Protein AF-A0A9P6PEP5-F1 (afdb_monomer)

Nearest PDB structures (foldseek):
  3gk0-assembly1_A  TM=9.776E-01  e=1.547E-35  Burkholderia pseudomallei 1710b
  5dlc-assembly2_D  TM=9.937E-01  e=2.816E-29  Pseudomonas aeruginosa
  1ho1-assembly1_C  TM=9.938E-01  e=4.257E-29  Escherichia coli
  3f4n-assembly2_C  TM=9.950E-01  e=4.585E-28  Yersinia pestis
  6rg0-assembly2_B  TM=9.900E-01  e=1.620E-26  Escherichia coli K-12

Structure (mmCIF, N/CA/C/O backbone):
data_AF-A0A9P6PEP5-F1
#
_entry.id   AF-A0A9P6PEP5-F1
#
loop_
_atom_site.group_PDB
_atom_site.id
_atom_site.type_symbol
_atom_site.label_atom_id
_atom_site.label_alt_id
_atom_site.label_comp_id
_atom_site.label_asym_id
_atom_site.label_entity_id
_atom_site.label_seq_id
_atom_site.pdbx_PDB_ins_code
_atom_site.Cartn_x
_atom_site.Cartn_y
_atom_site.Cartn_z
_atom_site.occupancy
_atom_site.B_iso_or_equiv
_atom_site.auth_seq_id
_atom_site.auth_comp_id
_atom_site.auth_asym_id
_atom_site.auth_atom_id
_atom_site.pdbx_PDB_model_num
ATOM 1 N N . MET A 1 1 ? -32.471 -65.727 -3.548 1.00 41.12 1 MET A N 1
ATOM 2 C CA . MET A 1 1 ? -31.508 -65.068 -4.451 1.00 41.12 1 MET A CA 1
ATOM 3 C C . MET A 1 1 ? -32.272 -63.976 -5.180 1.00 41.12 1 MET A C 1
ATOM 5 O O . MET A 1 1 ? -32.988 -64.296 -6.112 1.00 41.12 1 MET A O 1
ATOM 9 N N . ASN A 1 2 ? -32.206 -62.735 -4.692 1.00 31.16 2 ASN A N 1
ATOM 10 C CA . ASN A 1 2 ? -32.753 -61.574 -5.396 1.00 31.16 2 ASN A CA 1
ATOM 11 C C . ASN A 1 2 ? -31.566 -60.767 -5.909 1.00 31.16 2 ASN A C 1
ATOM 13 O O . ASN A 1 2 ? -30.888 -60.088 -5.144 1.00 31.16 2 ASN A O 1
ATOM 17 N N . SER A 1 3 ? -31.299 -60.935 -7.199 1.00 35.66 3 SER A N 1
ATOM 18 C CA . SER A 1 3 ? -30.435 -60.095 -8.014 1.00 35.66 3 SER A CA 1
ATOM 19 C C . SER A 1 3 ? -30.981 -58.668 -8.021 1.00 35.66 3 SER A C 1
ATOM 21 O O . SER A 1 3 ? -32.024 -58.401 -8.621 1.00 35.66 3 SER A O 1
ATOM 23 N N . THR A 1 4 ? -30.295 -57.758 -7.335 1.00 32.00 4 THR A N 1
ATOM 24 C CA . THR A 1 4 ? -30.455 -56.316 -7.538 1.00 32.00 4 THR A CA 1
ATOM 25 C C . THR A 1 4 ? -30.124 -56.016 -9.005 1.00 32.00 4 THR A C 1
ATOM 27 O O . THR A 1 4 ? -29.136 -56.566 -9.496 1.00 32.00 4 THR A O 1
ATOM 30 N N . PRO A 1 5 ? -30.910 -55.203 -9.731 1.00 36.69 5 PRO A N 1
ATOM 31 C CA . PRO A 1 5 ? -30.611 -54.902 -11.125 1.00 36.69 5 PRO A CA 1
ATOM 32 C C . PRO A 1 5 ? -29.241 -54.225 -11.199 1.00 36.69 5 PRO A C 1
ATOM 34 O O . PRO A 1 5 ? -29.010 -53.240 -10.493 1.00 36.69 5 PRO A O 1
ATOM 37 N N . GLU A 1 6 ? -28.336 -54.751 -12.024 1.00 42.31 6 GLU A N 1
ATOM 38 C CA . GLU A 1 6 ? -27.127 -54.037 -12.423 1.00 42.31 6 GLU A CA 1
ATOM 39 C C . GLU A 1 6 ? -27.565 -52.717 -13.061 1.00 42.31 6 GLU A C 1
ATOM 41 O O . GLU A 1 6 ? -28.053 -52.683 -14.188 1.00 42.31 6 GLU A O 1
ATOM 46 N N . GLN A 1 7 ? -27.432 -51.611 -12.327 1.00 41.88 7 GLN A N 1
ATOM 47 C CA . GLN A 1 7 ? -27.425 -50.300 -12.954 1.00 41.88 7 GLN A CA 1
ATOM 48 C C . GLN A 1 7 ? -26.170 -50.252 -13.822 1.00 41.88 7 GLN A C 1
ATOM 50 O O . GLN A 1 7 ? -25.067 -50.001 -13.331 1.00 41.88 7 GLN A O 1
ATOM 55 N N . THR A 1 8 ? -26.340 -50.513 -15.116 1.00 53.19 8 THR A N 1
ATOM 56 C CA . THR A 1 8 ? -25.385 -50.187 -16.178 1.00 53.19 8 THR A CA 1
ATOM 57 C C . THR A 1 8 ? -25.307 -48.663 -16.296 1.00 53.19 8 THR A C 1
ATOM 59 O O . THR A 1 8 ? -25.794 -48.061 -17.247 1.00 53.19 8 THR A O 1
ATOM 62 N N . GLY A 1 9 ? -24.800 -48.022 -15.245 1.00 70.62 9 GLY A N 1
ATOM 63 C CA . GLY A 1 9 ? -24.625 -46.585 -15.163 1.00 70.62 9 GLY A CA 1
ATOM 64 C C . GLY A 1 9 ? -23.277 -46.209 -15.752 1.00 70.62 9 GLY A C 1
ATOM 65 O O . GLY A 1 9 ? -22.244 -46.717 -15.309 1.00 70.62 9 GLY A O 1
ATOM 66 N N . PHE A 1 10 ? -23.300 -45.311 -16.732 1.00 85.19 10 PHE A N 1
ATOM 67 C CA . PHE A 1 10 ? -22.107 -44.654 -17.248 1.00 85.19 10 PHE A CA 1
ATOM 68 C C . PHE A 1 10 ? -21.359 -43.964 -16.093 1.00 85.19 10 PHE A C 1
ATOM 70 O O . PHE A 1 10 ? -21.978 -43.399 -15.182 1.00 85.19 10 PHE A O 1
ATOM 77 N N . ARG A 1 11 ? -20.027 -44.063 -16.074 1.00 89.81 11 ARG A N 1
ATOM 78 C CA . ARG A 1 11 ? -19.189 -43.456 -15.025 1.00 89.81 11 ARG A CA 1
ATOM 79 C C . ARG A 1 11 ? -18.410 -42.279 -15.578 1.00 89.81 11 ARG A C 1
ATOM 81 O O . ARG A 1 11 ? -17.790 -42.398 -16.623 1.00 89.81 11 ARG A O 1
ATOM 88 N N . CYS A 1 12 ? -18.361 -41.167 -14.864 1.00 88.19 12 CYS A N 1
ATOM 89 C CA . CYS A 1 12 ? -17.614 -39.995 -15.305 1.00 88.19 12 CYS A CA 1
ATOM 90 C C . CYS A 1 12 ? -16.874 -39.380 -14.122 1.00 88.19 12 CYS A C 1
ATOM 92 O O . CYS A 1 12 ? -17.498 -39.062 -13.115 1.00 88.19 12 CYS A O 1
ATOM 94 N N . GLY A 1 13 ? -15.555 -39.202 -14.225 1.00 83.69 13 GLY A N 1
ATOM 95 C CA . GLY A 1 13 ? -14.772 -38.652 -13.116 1.00 83.69 13 GLY A CA 1
ATOM 96 C C . GLY A 1 13 ? -13.433 -38.042 -13.515 1.00 83.69 13 GLY A C 1
ATOM 97 O O . GLY A 1 13 ? -12.855 -38.353 -14.560 1.00 83.69 13 GLY A O 1
ATOM 98 N N . MET A 1 14 ? -12.946 -37.154 -12.651 1.00 85.19 14 MET A N 1
ATOM 99 C CA . MET A 1 14 ? -11.685 -36.437 -12.794 1.00 85.19 14 MET A CA 1
ATOM 100 C C . MET A 1 14 ? -10.543 -37.150 -12.072 1.00 85.19 14 MET A C 1
ATOM 102 O O . MET A 1 14 ? -10.662 -37.560 -10.918 1.00 85.19 14 MET A O 1
ATOM 106 N N . ILE A 1 15 ? -9.401 -37.248 -12.748 1.00 89.38 15 ILE A N 1
ATOM 107 C CA . ILE A 1 15 ? -8.247 -38.039 -12.328 1.00 89.38 15 ILE A CA 1
ATOM 108 C C . ILE A 1 15 ? -6.997 -37.157 -12.378 1.00 89.38 15 ILE A C 1
ATOM 110 O O . ILE A 1 15 ? -6.571 -36.740 -13.455 1.00 89.38 15 ILE A O 1
ATOM 114 N N . ALA A 1 16 ? -6.364 -36.883 -11.235 1.00 86.38 16 ALA A N 1
ATOM 115 C CA . ALA A 1 16 ? -5.101 -36.137 -11.217 1.00 86.38 16 ALA A CA 1
ATOM 116 C C . ALA A 1 16 ? -3.913 -37.068 -11.471 1.00 86.38 16 ALA A C 1
ATOM 118 O O . ALA A 1 16 ? -3.803 -38.116 -10.838 1.00 86.38 16 ALA A O 1
ATOM 119 N N . ILE A 1 17 ? -2.969 -36.656 -12.322 1.00 87.94 17 ILE A N 1
ATOM 120 C CA . ILE A 1 17 ? -1.686 -37.354 -12.493 1.00 87.94 17 ILE A CA 1
ATOM 121 C C . ILE A 1 17 ? -0.592 -36.544 -11.797 1.00 87.94 17 ILE A C 1
ATOM 123 O O . ILE A 1 17 ? -0.250 -35.443 -12.235 1.00 87.94 17 ILE A O 1
ATOM 127 N N . VAL A 1 18 ? -0.022 -37.085 -10.718 1.00 86.81 18 VAL A N 1
ATOM 128 C CA . VAL A 1 18 ? 0.970 -36.396 -9.874 1.00 86.81 18 VAL A CA 1
ATOM 129 C C . VAL A 1 18 ? 2.248 -37.212 -9.710 1.00 86.81 18 VAL A C 1
ATOM 131 O O . VAL A 1 18 ? 2.274 -38.416 -9.928 1.00 86.81 18 VAL A O 1
ATOM 134 N N . GLY A 1 19 ? 3.353 -36.549 -9.375 1.00 84.06 19 GLY A N 1
ATOM 135 C CA . GLY A 1 19 ? 4.669 -37.183 -9.240 1.00 84.06 19 GLY A CA 1
ATOM 136 C C . GLY A 1 19 ? 5.806 -36.209 -9.531 1.00 84.06 19 GLY A C 1
ATOM 137 O O . GLY A 1 19 ? 5.607 -35.176 -10.189 1.00 84.06 19 GLY A O 1
ATOM 138 N N . ARG A 1 20 ? 7.027 -36.533 -9.095 1.00 82.75 20 ARG A N 1
ATOM 139 C CA . ARG A 1 20 ? 8.195 -35.669 -9.342 1.00 82.75 20 ARG A CA 1
ATOM 140 C C . ARG A 1 20 ? 8.470 -35.496 -10.850 1.00 82.75 20 ARG A C 1
ATOM 142 O O . ARG A 1 20 ? 7.956 -36.248 -11.690 1.00 82.75 20 ARG A O 1
ATOM 149 N N . PRO A 1 21 ? 9.262 -34.498 -11.269 1.00 70.38 21 PRO A N 1
ATOM 150 C CA . PRO A 1 21 ? 9.643 -34.355 -12.670 1.00 70.38 21 PRO A CA 1
ATOM 151 C C . PRO A 1 21 ? 10.310 -35.626 -13.235 1.00 70.38 21 PRO A C 1
ATOM 153 O O . PRO A 1 21 ? 11.035 -36.335 -12.537 1.00 70.38 21 PRO A O 1
ATOM 156 N N . ASN A 1 22 ? 10.073 -35.902 -14.522 1.00 75.44 22 ASN A N 1
ATOM 157 C CA . ASN A 1 22 ? 10.666 -37.008 -15.295 1.00 75.44 22 ASN A CA 1
ATOM 158 C C . ASN A 1 22 ? 10.270 -38.453 -14.907 1.00 75.44 22 ASN A C 1
ATOM 160 O O . ASN A 1 22 ? 10.848 -39.394 -15.453 1.00 75.44 22 ASN A O 1
ATOM 164 N N . VAL A 1 23 ? 9.266 -38.675 -14.050 1.00 84.81 23 VAL A N 1
ATOM 165 C CA . VAL A 1 23 ? 8.713 -40.029 -13.767 1.00 84.81 23 VAL A CA 1
ATOM 166 C C . VAL A 1 23 ? 7.865 -40.609 -14.907 1.00 84.81 23 VAL A C 1
ATOM 168 O O . VAL A 1 23 ? 7.608 -41.805 -14.938 1.00 84.81 23 VAL A O 1
ATOM 171 N N . GLY A 1 24 ? 7.481 -39.782 -15.886 1.00 80.75 24 GLY A N 1
ATOM 172 C CA . GLY A 1 24 ? 6.714 -40.210 -17.064 1.00 80.75 24 GLY A CA 1
ATOM 173 C C . GLY A 1 24 ? 5.230 -39.831 -17.061 1.00 80.75 24 GLY A C 1
ATOM 174 O O . GLY A 1 24 ? 4.478 -40.441 -17.810 1.00 80.75 24 GLY A O 1
ATOM 175 N N . LYS A 1 25 ? 4.813 -38.824 -16.277 1.00 84.19 25 LYS A N 1
ATOM 176 C CA . LYS A 1 25 ? 3.419 -38.329 -16.213 1.00 84.19 25 LYS A CA 1
ATOM 177 C C . LYS A 1 25 ? 2.816 -38.001 -17.584 1.00 84.19 25 LYS A C 1
ATOM 179 O O . LYS A 1 25 ? 1.819 -38.593 -17.963 1.00 84.19 25 LYS A O 1
ATOM 184 N N . SER A 1 26 ? 3.465 -37.135 -18.366 1.00 74.25 26 SER A N 1
ATOM 185 C CA . SER A 1 26 ? 2.971 -36.738 -19.695 1.00 74.25 26 SER A CA 1
ATOM 186 C C . SER A 1 26 ? 2.969 -37.903 -20.694 1.00 74.25 26 SER A C 1
ATOM 188 O O . SER A 1 26 ? 2.105 -37.978 -21.559 1.00 74.25 26 SER A O 1
ATOM 190 N N . THR A 1 27 ? 3.910 -38.850 -20.563 1.00 80.75 27 THR A N 1
ATOM 191 C CA . THR A 1 27 ? 3.898 -40.090 -21.359 1.00 80.75 27 THR A CA 1
ATOM 192 C C . THR A 1 27 ? 2.678 -40.942 -21.020 1.00 80.75 27 THR A C 1
ATOM 194 O O . THR A 1 27 ? 2.007 -41.411 -21.931 1.00 80.75 27 THR A O 1
ATOM 197 N N . LEU A 1 28 ? 2.382 -41.102 -19.728 1.00 85.44 28 LEU A N 1
ATOM 198 C CA . LEU A 1 28 ? 1.224 -41.846 -19.241 1.00 85.44 28 LEU A CA 1
ATOM 199 C C . LEU A 1 28 ? -0.089 -41.186 -19.676 1.00 85.44 28 LEU A C 1
ATOM 201 O O . LEU A 1 28 ? -0.957 -41.868 -20.201 1.00 85.44 28 LEU A O 1
ATOM 205 N N . MET A 1 29 ? -0.204 -39.865 -19.542 1.00 83.88 29 MET A N 1
ATOM 206 C CA . MET A 1 29 ? -1.382 -39.111 -19.974 1.00 83.88 29 MET A CA 1
ATOM 207 C C . MET A 1 29 ? -1.679 -39.305 -21.466 1.00 83.88 29 MET A C 1
ATOM 209 O O . MET A 1 29 ? -2.807 -39.612 -21.830 1.00 83.88 29 MET A O 1
ATOM 213 N N . ASN A 1 30 ? -0.667 -39.185 -22.330 1.00 79.56 30 ASN A N 1
ATOM 214 C CA . ASN A 1 30 ? -0.843 -39.399 -23.771 1.00 79.56 30 ASN A CA 1
ATOM 215 C C . ASN A 1 30 ? -1.254 -40.832 -24.108 1.00 79.56 30 ASN A C 1
ATOM 217 O O . ASN A 1 30 ? -2.056 -41.053 -25.010 1.00 79.56 30 ASN A O 1
ATOM 221 N N . ALA A 1 31 ? -0.689 -41.807 -23.398 1.00 82.94 31 ALA A N 1
ATOM 222 C CA . ALA A 1 31 ? -1.044 -43.204 -23.588 1.00 82.94 31 ALA A CA 1
ATOM 223 C C . ALA A 1 31 ? -2.494 -43.477 -23.156 1.00 82.94 31 ALA A C 1
ATOM 225 O O . ALA A 1 31 ? -3.206 -44.184 -23.860 1.00 82.94 31 ALA A O 1
ATOM 226 N N . LEU A 1 32 ? -2.947 -42.860 -22.059 1.00 84.88 32 LEU A N 1
ATOM 227 C CA . LEU A 1 32 ? -4.323 -42.961 -21.566 1.00 84.88 32 LEU A CA 1
ATOM 228 C C . LEU A 1 32 ? -5.327 -42.287 -22.511 1.00 84.88 32 LEU A C 1
ATOM 230 O O . LEU A 1 32 ? -6.336 -42.881 -22.868 1.00 84.88 32 LEU A O 1
ATOM 234 N N . VAL A 1 33 ? -5.045 -41.079 -22.997 1.00 83.62 33 VAL A N 1
ATOM 235 C CA . VAL A 1 33 ? -5.932 -40.422 -23.974 1.00 83.62 33 VAL A CA 1
ATOM 236 C C . VAL A 1 33 ? -5.946 -41.177 -25.319 1.00 83.62 33 VAL A C 1
ATOM 238 O O . VAL A 1 33 ? -6.926 -41.140 -26.063 1.00 83.62 33 VAL A O 1
ATOM 241 N N . GLY A 1 34 ? -4.877 -41.918 -25.629 1.00 68.19 34 GLY A N 1
ATOM 242 C CA . GLY A 1 34 ? -4.697 -42.638 -26.894 1.00 68.19 34 GLY A CA 1
ATOM 243 C C . GLY A 1 34 ? -4.155 -41.753 -28.019 1.00 68.19 34 GLY A C 1
ATOM 244 O O . GLY A 1 34 ? -3.843 -42.241 -29.103 1.00 68.19 34 GLY A O 1
ATOM 245 N N . GLN A 1 35 ? -3.990 -40.456 -27.751 1.00 64.50 35 GLN A N 1
ATOM 246 C CA . GLN A 1 35 ? -3.385 -39.475 -28.639 1.00 64.50 35 GLN A CA 1
ATOM 247 C C . GLN A 1 35 ? -2.491 -38.509 -27.851 1.00 64.50 35 GLN A C 1
ATOM 249 O O . GLN A 1 35 ? -2.495 -38.450 -26.621 1.00 64.50 35 GLN A O 1
ATOM 254 N N . LYS A 1 36 ? -1.664 -37.749 -28.568 1.00 61.12 36 LYS A N 1
ATOM 255 C CA . LYS A 1 36 ? -0.642 -36.891 -27.970 1.00 61.12 36 LYS A CA 1
ATOM 256 C C . LYS A 1 36 ? -1.213 -35.520 -27.591 1.00 61.12 36 LYS A C 1
ATOM 258 O O . LYS A 1 36 ? -1.153 -34.590 -28.387 1.00 61.12 36 LYS A O 1
ATOM 263 N N . VAL A 1 37 ? -1.725 -35.411 -26.367 1.00 57.12 37 VAL A N 1
ATOM 264 C CA . VAL A 1 37 ? -2.407 -34.215 -25.836 1.00 57.12 37 VAL A CA 1
ATOM 265 C C . VAL A 1 37 ? -1.524 -33.382 -24.889 1.00 57.12 37 VAL A C 1
ATOM 267 O O . VAL A 1 37 ? -1.653 -32.163 -24.837 1.00 57.12 37 VAL A O 1
ATOM 270 N N . SER A 1 38 ? -0.565 -33.999 -24.191 1.00 56.16 38 SER A N 1
ATOM 271 C CA . SER A 1 38 ? 0.422 -33.332 -23.324 1.00 56.16 38 SER A CA 1
ATOM 272 C C . SER A 1 38 ? 1.847 -33.458 -23.886 1.00 56.16 38 SER A C 1
ATOM 274 O O . SER A 1 38 ? 2.246 -34.492 -24.432 1.00 56.16 38 SER A O 1
ATOM 276 N N . ILE A 1 39 ? 2.652 -32.398 -23.769 1.00 53.62 39 ILE A N 1
ATOM 277 C CA . ILE A 1 39 ? 4.016 -32.355 -24.321 1.00 53.62 39 ILE A CA 1
ATOM 278 C C . ILE A 1 39 ? 4.943 -33.330 -23.580 1.00 53.62 39 ILE A C 1
ATOM 280 O O . ILE A 1 39 ? 5.066 -33.290 -22.355 1.00 53.62 39 ILE A O 1
ATOM 284 N N . THR A 1 40 ? 5.705 -34.140 -24.327 1.00 48.09 40 THR A N 1
ATOM 285 C CA . THR A 1 40 ? 6.720 -35.049 -23.753 1.00 48.09 40 THR A CA 1
ATOM 286 C C . THR A 1 40 ? 8.146 -34.572 -24.045 1.00 48.09 40 THR A C 1
ATOM 288 O O . THR A 1 40 ? 8.566 -34.474 -25.196 1.00 48.09 40 THR A O 1
ATOM 291 N N . SER A 1 41 ? 8.941 -34.329 -22.997 1.00 42.31 41 SER A N 1
ATOM 292 C CA . SER A 1 41 ? 10.377 -34.024 -23.100 1.00 42.31 41 SER A CA 1
ATOM 293 C C . SER A 1 41 ? 11.199 -34.810 -22.074 1.00 42.31 41 SER A C 1
ATOM 295 O O . SER A 1 41 ? 10.669 -35.298 -21.079 1.00 42.31 41 SER A O 1
ATOM 297 N N . ARG A 1 42 ? 12.514 -34.937 -22.308 1.00 33.81 42 ARG A N 1
ATOM 298 C CA . ARG A 1 42 ? 13.469 -35.587 -21.386 1.00 33.81 42 ARG A CA 1
ATOM 299 C C . ARG A 1 42 ? 13.939 -34.669 -20.241 1.00 33.81 42 ARG A C 1
ATOM 301 O O . ARG A 1 42 ? 14.747 -35.108 -19.427 1.00 33.81 42 ARG A O 1
ATOM 308 N N . LYS A 1 43 ? 13.475 -33.414 -20.182 1.00 35.25 43 LYS A N 1
ATOM 309 C CA . LYS A 1 43 ? 13.825 -32.421 -19.150 1.00 35.25 43 LYS A CA 1
ATOM 310 C C . LYS A 1 43 ? 12.606 -31.989 -18.350 1.00 35.25 43 LYS A C 1
ATOM 312 O O . LYS A 1 43 ? 11.497 -31.957 -18.874 1.00 35.25 43 LYS A O 1
ATOM 317 N N . ALA A 1 44 ? 12.849 -31.630 -17.090 1.00 36.78 44 ALA A N 1
ATOM 318 C CA . ALA A 1 44 ? 11.823 -31.112 -16.196 1.00 36.78 44 ALA A CA 1
ATOM 319 C C . ALA A 1 44 ? 11.233 -29.793 -16.737 1.00 36.78 44 ALA A C 1
ATOM 321 O O . ALA A 1 44 ? 11.973 -29.001 -17.312 1.00 36.78 44 ALA A O 1
ATOM 322 N N . GLN A 1 45 ? 9.936 -29.563 -16.478 1.00 45.69 45 GLN A N 1
ATOM 323 C CA . GLN A 1 45 ? 9.135 -28.380 -16.859 1.00 45.69 45 GLN A CA 1
ATOM 324 C C . GLN A 1 45 ? 8.617 -28.299 -18.313 1.00 45.69 45 GLN A C 1
ATOM 326 O O . GLN A 1 45 ? 8.918 -27.347 -19.028 1.00 45.69 45 GLN A O 1
ATOM 331 N N . THR A 1 46 ? 7.780 -29.241 -18.755 1.00 41.91 46 THR A N 1
ATOM 332 C CA . THR A 1 46 ? 7.115 -29.138 -20.073 1.00 41.91 46 THR A CA 1
ATOM 333 C C . THR A 1 46 ? 5.749 -28.457 -20.047 1.00 41.91 46 THR A C 1
ATOM 335 O O . THR A 1 46 ? 5.416 -27.778 -21.013 1.00 41.91 46 THR A O 1
ATOM 338 N N . THR A 1 47 ? 4.972 -28.583 -18.969 1.00 44.06 47 THR A N 1
ATOM 339 C CA . THR A 1 47 ? 3.600 -28.053 -18.897 1.00 44.06 47 THR A CA 1
ATOM 340 C C . THR A 1 47 ? 3.508 -26.829 -17.981 1.00 44.06 47 THR A C 1
ATOM 342 O O . THR A 1 47 ? 3.732 -26.919 -16.775 1.00 44.06 47 THR A O 1
ATOM 345 N N . ARG A 1 48 ? 3.204 -25.664 -18.577 1.00 44.31 48 ARG A N 1
ATOM 346 C CA . ARG A 1 48 ? 2.938 -24.383 -17.881 1.00 44.31 48 ARG A CA 1
ATOM 347 C C . ARG A 1 48 ? 1.448 -24.125 -17.635 1.00 44.31 48 ARG A C 1
ATOM 349 O O . ARG A 1 48 ? 1.111 -23.282 -16.814 1.00 44.31 48 ARG A O 1
ATOM 356 N N . HIS A 1 49 ? 0.575 -24.859 -18.323 1.00 46.31 49 HIS A N 1
ATOM 357 C CA . HIS A 1 49 ? -0.879 -24.737 -18.243 1.00 46.31 49 HIS A CA 1
ATOM 358 C C . HIS A 1 49 ? -1.497 -26.096 -17.893 1.00 46.31 49 HIS A C 1
ATOM 360 O O . HIS A 1 49 ? -0.978 -27.131 -18.311 1.00 46.31 49 HIS A O 1
ATOM 366 N N . ARG A 1 50 ? -2.603 -26.087 -17.136 1.00 53.12 50 ARG A N 1
ATOM 367 C CA . ARG A 1 50 ? -3.406 -27.279 -16.823 1.00 53.12 50 ARG A CA 1
ATOM 368 C C . ARG A 1 50 ? -4.059 -27.781 -18.113 1.00 53.12 50 ARG A C 1
ATOM 370 O O . ARG A 1 50 ? -4.977 -27.130 -18.611 1.00 53.12 50 ARG A O 1
ATOM 377 N N . ILE A 1 51 ? -3.558 -28.874 -18.681 1.00 58.03 51 ILE A N 1
ATOM 378 C CA . ILE A 1 51 ? -4.171 -29.526 -19.846 1.00 58.03 51 ILE A CA 1
ATOM 379 C C . ILE A 1 51 ? -5.071 -30.641 -19.323 1.00 58.03 51 ILE A C 1
ATOM 381 O O . ILE A 1 51 ? -4.619 -31.475 -18.533 1.00 58.03 51 ILE A O 1
ATOM 385 N N . THR A 1 52 ? -6.329 -30.640 -19.756 1.00 69.00 52 THR A N 1
ATOM 386 C CA . THR A 1 52 ? -7.278 -31.716 -19.477 1.00 69.00 52 THR A CA 1
ATOM 387 C C . THR A 1 52 ? -7.214 -32.712 -20.632 1.00 69.00 52 THR A C 1
ATOM 389 O O . THR A 1 52 ? -7.368 -32.320 -21.786 1.00 69.00 52 THR A O 1
ATOM 392 N N . GLY A 1 53 ? -6.925 -33.978 -20.350 1.00 77.06 53 GLY A N 1
ATOM 393 C CA . GLY A 1 53 ? -6.982 -35.073 -21.316 1.00 77.06 53 GLY A CA 1
ATOM 394 C C . GLY A 1 53 ? -8.263 -35.860 -21.104 1.00 77.06 53 GLY A C 1
ATOM 395 O O . GLY A 1 53 ? -8.565 -36.216 -19.972 1.00 77.06 53 GLY A O 1
ATOM 396 N N . ILE A 1 54 ? -9.013 -36.122 -22.162 1.00 81.81 54 ILE A N 1
ATOM 397 C CA . ILE A 1 54 ? -10.321 -36.770 -22.070 1.00 81.81 54 ILE A CA 1
ATOM 398 C C . ILE A 1 54 ? -10.252 -38.091 -22.827 1.00 81.81 54 ILE A C 1
ATOM 400 O O . ILE A 1 54 ? -9.705 -38.170 -23.927 1.00 81.81 54 ILE A O 1
ATOM 404 N N . ARG A 1 55 ? -10.769 -39.148 -22.204 1.00 86.50 55 ARG A N 1
ATOM 405 C CA . ARG A 1 55 ? -10.970 -40.443 -22.843 1.00 86.50 55 ARG A CA 1
ATOM 406 C C . ARG A 1 55 ? -12.385 -40.914 -22.557 1.00 86.50 55 ARG A C 1
ATOM 408 O O . ARG A 1 55 ? -12.703 -41.194 -21.405 1.00 86.50 55 ARG A O 1
ATOM 415 N N . THR A 1 56 ? -13.190 -41.047 -23.600 1.00 83.69 56 THR A N 1
ATOM 416 C CA . THR A 1 56 ? -14.532 -41.628 -23.519 1.00 83.69 56 THR A CA 1
ATOM 417 C C . THR A 1 56 ? -14.480 -43.070 -24.030 1.00 83.69 56 THR A C 1
ATOM 419 O O . THR A 1 56 ? -13.910 -43.338 -25.086 1.00 83.69 56 THR A O 1
ATOM 422 N N . LEU A 1 57 ? -14.997 -44.007 -23.238 1.00 85.69 57 LEU A N 1
ATOM 423 C CA . LEU A 1 57 ? -15.303 -45.390 -23.610 1.00 85.69 57 LEU A CA 1
ATOM 424 C C . LEU A 1 57 ? -16.820 -45.592 -23.469 1.00 85.69 57 LEU A C 1
ATOM 426 O O . LEU A 1 57 ? -17.471 -44.798 -22.791 1.00 85.69 57 LEU A O 1
ATOM 430 N N . ASP A 1 58 ? -17.363 -46.668 -24.042 1.00 82.94 58 ASP A N 1
ATOM 431 C CA . ASP A 1 58 ? -18.811 -46.952 -24.081 1.00 82.94 58 ASP A CA 1
ATOM 432 C C . ASP A 1 58 ? -19.505 -46.890 -22.707 1.00 82.94 58 ASP A C 1
ATOM 434 O O . ASP A 1 58 ? -20.700 -46.620 -22.608 1.00 82.94 58 ASP A O 1
ATOM 438 N N . ASP A 1 59 ? -18.760 -47.139 -21.630 1.00 85.94 59 ASP A N 1
ATOM 439 C CA . ASP A 1 59 ? -19.278 -47.247 -20.269 1.00 85.94 59 ASP A CA 1
ATOM 440 C C . ASP A 1 59 ? -18.670 -46.254 -19.262 1.00 85.94 59 ASP A C 1
ATOM 442 O O . ASP A 1 59 ? -19.096 -46.233 -18.098 1.00 85.94 59 ASP A O 1
ATOM 446 N N . ALA A 1 60 ? -17.693 -45.435 -19.670 1.00 89.62 60 ALA A N 1
ATOM 447 C CA . ALA A 1 60 ? -17.081 -44.440 -18.797 1.00 89.62 60 ALA A CA 1
ATOM 448 C C . ALA A 1 60 ? -16.323 -43.320 -19.532 1.00 89.62 60 ALA A C 1
ATOM 450 O O . ALA A 1 60 ? -15.639 -43.552 -20.527 1.00 89.62 60 ALA A O 1
ATOM 451 N N . GLN A 1 61 ? -16.337 -42.114 -18.958 1.00 86.88 61 GLN A N 1
ATOM 452 C CA . GLN A 1 61 ? -15.500 -40.984 -19.357 1.00 86.88 61 GLN A CA 1
ATOM 453 C C . GLN A 1 61 ? -14.444 -40.665 -18.285 1.00 86.88 61 GLN A C 1
ATOM 455 O O . GLN A 1 61 ? -14.748 -40.342 -17.134 1.00 86.88 61 GLN A O 1
ATOM 460 N N . PHE A 1 62 ? -13.177 -40.741 -18.686 1.00 90.12 62 PHE A N 1
ATOM 461 C CA . PHE A 1 62 ? -12.002 -40.486 -17.859 1.00 90.12 62 PHE A CA 1
ATOM 462 C C . PHE A 1 62 ? -11.447 -39.098 -18.183 1.00 90.12 62 PHE A C 1
ATOM 464 O O . PHE A 1 62 ? -11.012 -38.843 -19.308 1.00 90.12 62 PHE A O 1
ATOM 471 N N . ILE A 1 63 ? -11.434 -38.204 -17.193 1.00 84.25 63 ILE A N 1
ATOM 472 C CA . ILE A 1 63 ? -10.982 -36.819 -17.362 1.00 84.25 63 ILE A CA 1
ATOM 473 C C . ILE A 1 63 ? -9.666 -36.639 -16.603 1.00 84.25 63 ILE A C 1
ATOM 475 O O . ILE A 1 63 ? -9.639 -36.422 -15.394 1.00 84.25 63 ILE A O 1
ATOM 479 N N . PHE A 1 64 ? -8.547 -36.742 -17.306 1.00 84.31 64 PHE A N 1
ATOM 480 C CA . PHE A 1 64 ? -7.207 -36.608 -16.747 1.00 84.31 64 PHE A CA 1
ATOM 481 C C . PHE A 1 64 ? -6.804 -35.143 -16.617 1.00 84.31 64 PHE A C 1
ATOM 483 O O . PHE A 1 64 ? -6.793 -34.402 -17.597 1.00 84.31 64 PHE A O 1
ATOM 490 N N . VAL A 1 65 ? -6.392 -34.732 -15.425 1.00 73.94 65 VAL A N 1
ATOM 491 C CA . VAL A 1 65 ? -5.908 -33.378 -15.153 1.00 73.94 65 VAL A CA 1
ATOM 492 C C . VAL A 1 65 ? -4.394 -33.426 -14.949 1.00 73.94 65 VAL A C 1
ATOM 494 O O . VAL A 1 65 ? -3.908 -34.030 -13.987 1.00 73.94 65 VAL A O 1
ATOM 497 N N . ASP A 1 66 ? -3.635 -32.802 -15.859 1.00 66.94 66 ASP A N 1
ATOM 498 C CA . ASP A 1 66 ? -2.176 -32.711 -15.720 1.00 66.94 66 ASP A CA 1
ATOM 499 C C . ASP A 1 66 ? -1.807 -31.668 -14.661 1.00 66.94 66 ASP A C 1
ATOM 501 O O . ASP A 1 66 ? -2.226 -30.506 -14.729 1.00 66.94 66 ASP A O 1
ATOM 505 N N . THR A 1 67 ? -0.982 -32.076 -13.698 1.00 58.19 67 THR A N 1
ATOM 506 C CA . THR A 1 67 ? -0.397 -31.167 -12.711 1.00 58.19 67 THR A CA 1
ATOM 507 C C . THR A 1 67 ? 1.059 -30.873 -13.092 1.00 58.19 67 THR A C 1
ATOM 509 O O . THR A 1 67 ? 1.827 -31.805 -13.371 1.00 58.19 67 THR A O 1
ATOM 512 N N . PRO A 1 68 ? 1.499 -29.596 -13.109 1.00 52.78 68 PRO A N 1
ATOM 513 C CA . PRO A 1 68 ? 2.904 -29.273 -13.333 1.00 52.78 68 PRO A CA 1
ATOM 514 C C . PRO A 1 68 ? 3.786 -30.058 -12.353 1.00 52.78 68 PRO A C 1
ATOM 516 O O . PRO A 1 68 ? 3.486 -30.146 -11.165 1.00 52.78 68 PRO A O 1
ATOM 519 N N . GLY A 1 69 ? 4.884 -30.653 -12.835 1.00 49.78 69 GLY A N 1
ATOM 520 C CA . GLY A 1 69 ? 5.767 -31.445 -11.972 1.00 49.78 69 GLY A CA 1
ATOM 521 C C . GLY A 1 69 ? 6.274 -30.627 -10.780 1.00 49.78 69 GLY A C 1
ATOM 522 O O . GLY A 1 69 ? 6.838 -29.555 -10.988 1.00 49.78 69 GLY A O 1
ATOM 523 N N . PHE A 1 70 ? 6.100 -31.150 -9.562 1.00 49.16 70 PHE A N 1
ATOM 524 C CA . PHE A 1 70 ? 6.481 -30.490 -8.308 1.00 49.16 70 PHE A CA 1
ATOM 525 C C . PHE A 1 70 ? 7.965 -30.081 -8.299 1.00 49.16 70 PHE A C 1
ATOM 527 O O . PHE A 1 70 ? 8.837 -30.876 -8.661 1.00 49.16 70 PHE A O 1
ATOM 534 N N . GLN A 1 71 ? 8.268 -28.838 -7.909 1.00 42.28 71 GLN A N 1
ATOM 535 C CA . GLN A 1 71 ? 9.624 -28.276 -7.962 1.00 42.28 71 GLN A CA 1
ATOM 536 C C . GLN A 1 71 ? 10.135 -27.885 -6.581 1.00 42.28 71 GLN A C 1
ATOM 538 O O . GLN A 1 71 ? 9.552 -27.048 -5.898 1.00 42.28 71 GLN A O 1
ATOM 543 N N . THR A 1 72 ? 11.285 -28.441 -6.201 1.00 37.91 72 THR A N 1
ATOM 544 C CA . THR A 1 72 ? 11.837 -28.321 -4.845 1.00 37.91 72 THR A CA 1
ATOM 545 C C . THR A 1 72 ? 13.025 -27.365 -4.709 1.00 37.91 72 THR A C 1
ATOM 547 O O . THR A 1 72 ? 13.562 -27.253 -3.610 1.00 37.91 72 THR A O 1
ATOM 550 N N . ARG A 1 73 ? 13.466 -26.665 -5.772 1.00 36.38 73 ARG A N 1
ATOM 551 C CA . ARG A 1 73 ? 14.775 -25.966 -5.770 1.00 36.38 73 ARG A CA 1
ATOM 552 C C . ARG A 1 73 ? 14.809 -24.431 -5.848 1.00 36.38 73 ARG A C 1
ATOM 554 O O . ARG A 1 73 ? 15.904 -23.898 -5.733 1.00 36.38 73 ARG A O 1
ATOM 561 N N . HIS A 1 74 ? 13.695 -23.692 -5.928 1.00 32.22 74 HIS A N 1
ATOM 562 C CA . HIS A 1 74 ? 13.744 -22.213 -5.870 1.00 32.22 74 HIS A CA 1
ATOM 563 C C . HIS A 1 74 ? 12.535 -21.579 -5.157 1.00 32.22 74 HIS A C 1
ATOM 565 O O . HIS A 1 74 ? 11.387 -21.892 -5.460 1.00 32.22 74 HIS A O 1
ATOM 571 N N . SER A 1 75 ? 12.790 -20.652 -4.230 1.00 30.12 75 SER A N 1
ATOM 572 C CA . SER A 1 75 ? 11.802 -19.967 -3.383 1.00 30.12 75 SER A CA 1
ATOM 573 C C . SER A 1 75 ? 11.323 -18.635 -3.992 1.00 30.12 75 SER A C 1
ATOM 575 O O . SER A 1 75 ? 11.664 -17.563 -3.489 1.00 30.12 75 SER A O 1
ATOM 577 N N . SER A 1 76 ? 10.556 -18.672 -5.085 1.00 35.00 76 SER A N 1
ATOM 578 C CA . SER A 1 76 ? 9.859 -17.486 -5.621 1.00 35.00 76 SER A CA 1
ATOM 579 C C . SER A 1 76 ? 8.341 -17.581 -5.397 1.00 35.00 76 SER A C 1
ATOM 581 O O . SER A 1 76 ? 7.793 -18.673 -5.248 1.00 35.00 76 SER A O 1
ATOM 583 N N . VAL A 1 77 ? 7.646 -16.435 -5.378 1.00 34.47 77 VAL A N 1
ATOM 584 C CA . VAL A 1 77 ? 6.172 -16.337 -5.252 1.00 34.47 77 VAL A CA 1
ATOM 585 C C . VAL A 1 77 ? 5.449 -17.122 -6.366 1.00 34.47 77 VAL A C 1
ATOM 587 O O . VAL A 1 77 ? 4.412 -17.724 -6.106 1.00 34.47 77 VAL A O 1
ATOM 590 N N . LEU A 1 78 ? 6.051 -17.223 -7.559 1.00 32.47 78 LEU A N 1
ATOM 591 C CA . LEU A 1 78 ? 5.545 -18.003 -8.698 1.00 32.47 78 LEU A CA 1
ATOM 592 C C . LEU A 1 78 ? 5.519 -19.521 -8.409 1.00 32.47 78 LEU A C 1
ATOM 594 O O . LEU A 1 78 ? 4.563 -20.209 -8.755 1.00 32.47 78 LEU A O 1
ATOM 598 N N . ASN A 1 79 ? 6.528 -20.040 -7.698 1.00 43.19 79 ASN A N 1
ATOM 599 C CA . ASN A 1 79 ? 6.594 -21.458 -7.318 1.00 43.19 79 ASN A CA 1
ATOM 600 C C . ASN A 1 79 ? 5.611 -21.814 -6.193 1.00 43.19 79 ASN A C 1
ATOM 602 O O . ASN A 1 79 ? 5.143 -22.948 -6.124 1.00 43.19 79 ASN A O 1
ATOM 606 N N . ARG A 1 80 ? 5.241 -20.842 -5.345 1.00 45.66 80 ARG A N 1
ATOM 607 C CA . ARG A 1 80 ? 4.146 -21.011 -4.375 1.00 45.66 80 ARG A CA 1
ATOM 608 C C . ARG A 1 80 ? 2.779 -21.099 -5.059 1.00 45.66 80 ARG A C 1
ATOM 610 O O . ARG A 1 80 ? 1.954 -21.877 -4.601 1.00 45.66 80 ARG A O 1
ATOM 617 N N . SER A 1 81 ? 2.563 -20.373 -6.159 1.00 35.59 81 SER A N 1
ATOM 618 C CA . SER A 1 81 ? 1.338 -20.471 -6.970 1.00 35.59 81 SER A CA 1
ATOM 619 C C . SER A 1 81 ? 1.227 -21.824 -7.690 1.00 35.59 81 SER A C 1
ATOM 621 O O . SER A 1 81 ? 0.201 -22.492 -7.586 1.00 35.59 81 SER A O 1
ATOM 623 N N . LEU A 1 82 ? 2.322 -22.307 -8.298 1.00 43.34 82 LEU A N 1
ATOM 624 C CA . LEU A 1 82 ? 2.365 -23.645 -8.909 1.00 43.34 82 LEU A CA 1
ATOM 625 C C . LEU A 1 82 ? 2.098 -24.759 -7.886 1.00 43.34 82 LEU A C 1
ATOM 627 O O . LEU A 1 82 ? 1.298 -25.648 -8.156 1.00 43.34 82 LEU A O 1
ATOM 631 N N . ASN A 1 83 ? 2.703 -24.693 -6.696 1.00 45.38 83 ASN A N 1
ATOM 632 C CA . ASN A 1 83 ? 2.477 -25.694 -5.650 1.00 45.38 83 ASN A CA 1
ATOM 633 C C . ASN A 1 83 ? 1.056 -25.617 -5.047 1.00 45.38 83 ASN A C 1
ATOM 635 O O . ASN A 1 83 ? 0.504 -26.656 -4.702 1.00 45.38 83 ASN A O 1
ATOM 639 N N . ARG A 1 84 ? 0.427 -24.431 -4.981 1.00 47.78 84 ARG A N 1
ATOM 640 C CA . ARG A 1 84 ? -0.980 -24.268 -4.554 1.00 47.78 84 ARG A CA 1
ATOM 641 C C . ARG A 1 84 ? -1.981 -24.799 -5.587 1.00 47.78 84 ARG A C 1
ATOM 643 O O . ARG A 1 84 ? -2.962 -25.421 -5.195 1.00 47.78 84 ARG A O 1
ATOM 650 N N . ALA A 1 85 ? -1.717 -24.625 -6.887 1.00 44.72 85 ALA A N 1
ATOM 651 C CA . ALA A 1 85 ? -2.539 -25.194 -7.961 1.00 44.72 85 ALA A CA 1
ATOM 652 C C . ALA A 1 85 ? -2.523 -26.735 -7.964 1.00 44.72 85 ALA A C 1
ATOM 654 O O . ALA A 1 85 ? -3.520 -27.372 -8.304 1.00 44.72 85 ALA A O 1
ATOM 655 N N . VAL A 1 86 ? -1.403 -27.344 -7.556 1.00 51.62 86 VAL A N 1
ATOM 656 C CA . VAL A 1 86 ? -1.302 -28.799 -7.358 1.00 51.62 86 VAL A CA 1
ATOM 657 C C . VAL A 1 86 ? -2.189 -29.236 -6.188 1.00 51.62 86 VAL A C 1
ATOM 659 O O . VAL A 1 86 ? -2.980 -30.158 -6.358 1.00 51.62 86 VAL A O 1
ATOM 662 N N . THR A 1 87 ? -2.138 -28.546 -5.043 1.00 53.41 87 THR A N 1
ATOM 663 C CA . THR A 1 87 ? -2.975 -28.870 -3.872 1.00 53.41 87 THR A CA 1
ATOM 664 C C . THR A 1 87 ? -4.474 -28.684 -4.140 1.00 53.41 87 THR A C 1
ATOM 666 O O . THR A 1 87 ? -5.256 -29.549 -3.756 1.00 53.41 87 THR A O 1
ATOM 669 N N . SER A 1 88 ? -4.893 -27.628 -4.852 1.00 51.72 88 SER A N 1
ATOM 670 C CA . SER A 1 88 ? -6.310 -27.416 -5.209 1.00 51.72 88 SER A CA 1
ATOM 671 C C . SER A 1 88 ? -6.825 -28.391 -6.276 1.00 51.72 88 SER A C 1
ATOM 673 O O . SER A 1 88 ? -7.992 -28.784 -6.266 1.00 51.72 88 SER A O 1
ATOM 675 N N . THR A 1 89 ? -5.956 -28.837 -7.191 1.00 58.38 89 THR A N 1
ATOM 676 C CA . THR A 1 89 ? -6.295 -29.918 -8.129 1.00 58.38 89 THR A CA 1
ATOM 677 C C . THR A 1 89 ? -6.486 -31.227 -7.367 1.00 58.38 89 THR A C 1
ATOM 679 O O . THR A 1 89 ? -7.460 -31.936 -7.585 1.00 58.38 89 THR A O 1
ATOM 682 N N . LEU A 1 90 ? -5.604 -31.526 -6.412 1.00 64.56 90 LEU A N 1
ATOM 683 C CA . LEU A 1 90 ? -5.662 -32.755 -5.623 1.00 64.56 90 LEU A CA 1
ATOM 684 C C . LEU A 1 90 ? -6.903 -32.866 -4.725 1.00 64.56 90 LEU A C 1
ATOM 686 O O . LEU A 1 90 ? -7.295 -33.981 -4.406 1.00 64.56 90 LEU A O 1
ATOM 690 N N . THR A 1 91 ? -7.531 -31.756 -4.326 1.00 60.31 91 THR A N 1
ATOM 691 C CA . THR A 1 91 ? -8.772 -31.763 -3.527 1.00 60.31 91 THR A CA 1
ATOM 692 C C . THR A 1 91 ? -10.053 -31.829 -4.360 1.00 60.31 91 THR A C 1
ATOM 694 O O . THR A 1 91 ? -11.114 -32.086 -3.797 1.00 60.31 91 THR A O 1
ATOM 697 N N . SER A 1 92 ? -9.976 -31.590 -5.672 1.00 63.03 92 SER A N 1
ATOM 698 C CA . SER A 1 92 ? -11.139 -31.505 -6.570 1.00 63.03 92 SER A CA 1
ATOM 699 C C . SER A 1 92 ? -11.294 -32.698 -7.517 1.00 63.03 92 SER A C 1
ATOM 701 O O . SER A 1 92 ? -12.281 -32.754 -8.252 1.00 63.03 92 SER A O 1
ATOM 703 N N . VAL A 1 93 ? -10.348 -33.642 -7.495 1.00 79.94 93 VAL A N 1
ATOM 704 C CA . VAL A 1 93 ? -10.391 -34.884 -8.277 1.00 79.94 93 VAL A CA 1
ATOM 705 C C . VAL A 1 93 ? -11.000 -36.041 -7.494 1.00 79.94 93 VAL A C 1
ATOM 707 O O . VAL A 1 93 ? -10.885 -36.113 -6.272 1.00 79.94 93 VAL A O 1
ATOM 710 N N . ASP A 1 94 ? -11.595 -36.979 -8.224 1.00 85.94 94 ASP A N 1
ATOM 711 C CA . ASP A 1 94 ? -12.186 -38.194 -7.665 1.00 85.94 94 ASP A CA 1
ATOM 712 C C . ASP A 1 94 ? -11.104 -39.234 -7.326 1.00 85.94 94 ASP A C 1
ATOM 714 O O . ASP A 1 94 ? -11.246 -40.015 -6.384 1.00 85.94 94 ASP A O 1
ATOM 718 N N . VAL A 1 95 ? -10.000 -39.240 -8.088 1.00 90.38 95 VAL A N 1
ATOM 719 C CA . VAL A 1 95 ? -8.901 -40.209 -7.960 1.00 90.38 95 VAL A CA 1
ATOM 720 C C . VAL A 1 95 ? -7.550 -39.561 -8.278 1.00 90.38 95 VAL A C 1
ATOM 722 O O . VAL A 1 95 ? -7.437 -38.722 -9.173 1.00 90.38 95 VAL A O 1
ATOM 725 N N . VAL A 1 96 ? -6.490 -39.985 -7.585 1.00 91.62 96 VAL A N 1
ATOM 726 C CA . VAL A 1 96 ? -5.109 -39.538 -7.830 1.00 91.62 96 VAL A CA 1
ATOM 727 C C . VAL A 1 96 ? -4.240 -40.697 -8.320 1.00 91.62 96 VAL A C 1
ATOM 729 O O . VAL A 1 96 ? -4.132 -41.724 -7.654 1.00 91.62 96 VAL A O 1
ATOM 732 N N . LEU A 1 97 ? -3.553 -40.513 -9.451 1.00 93.38 97 LEU A N 1
ATOM 733 C CA . LEU A 1 97 ? -2.464 -41.378 -9.911 1.00 93.38 97 LEU A CA 1
ATOM 734 C C . LEU A 1 97 ? -1.137 -40.810 -9.412 1.00 93.38 97 LEU A C 1
ATOM 736 O O . LEU A 1 97 ? -0.622 -39.833 -9.964 1.00 93.38 97 LEU A O 1
ATOM 740 N N . PHE A 1 98 ? -0.565 -41.424 -8.381 1.00 93.31 98 PHE A N 1
ATOM 741 C CA . PHE A 1 98 ? 0.759 -41.063 -7.897 1.00 93.31 98 PHE A CA 1
ATOM 742 C C . PHE A 1 98 ? 1.828 -41.848 -8.658 1.00 93.31 98 PHE A C 1
ATOM 744 O O . PHE A 1 98 ? 2.046 -43.034 -8.421 1.00 93.31 98 PHE A O 1
ATOM 751 N N . VAL A 1 99 ? 2.482 -41.179 -9.604 1.00 93.06 99 VAL A N 1
ATOM 752 C CA . VAL A 1 99 ? 3.452 -41.779 -10.519 1.00 93.06 99 VAL A CA 1
ATOM 753 C C . VAL A 1 99 ? 4.863 -41.662 -9.957 1.00 93.06 99 VAL A C 1
ATOM 755 O O . VAL A 1 99 ? 5.400 -40.562 -9.803 1.00 93.06 99 VAL A O 1
ATOM 758 N N . VAL A 1 100 ? 5.495 -42.812 -9.747 1.00 93.38 100 VAL A N 1
ATOM 759 C CA . VAL A 1 100 ? 6.902 -42.944 -9.359 1.00 93.38 100 VAL A CA 1
ATOM 760 C C . VAL A 1 100 ? 7.668 -43.735 -10.416 1.00 93.38 100 VAL A C 1
ATOM 762 O O . VAL A 1 100 ? 7.091 -44.402 -11.273 1.00 93.38 100 VAL A O 1
ATOM 765 N N . GLU A 1 101 ? 8.991 -43.633 -10.389 1.00 92.75 101 GLU A N 1
ATOM 766 C CA . GLU A 1 101 ? 9.856 -44.475 -11.214 1.00 92.75 101 GLU A CA 1
ATOM 767 C C . GLU A 1 101 ? 10.109 -45.792 -10.476 1.00 92.75 101 GLU A C 1
ATOM 769 O O . GLU A 1 101 ? 10.518 -45.774 -9.316 1.00 92.75 101 GLU A O 1
ATOM 774 N N . ALA A 1 102 ? 9.844 -46.924 -11.129 1.00 89.00 102 ALA A N 1
ATOM 775 C CA . ALA A 1 102 ? 10.100 -48.241 -10.561 1.00 89.00 102 ALA A CA 1
ATOM 776 C C . ALA A 1 102 ? 11.578 -48.363 -10.149 1.00 89.00 102 ALA A C 1
ATOM 778 O O . ALA A 1 102 ? 12.452 -47.892 -10.878 1.00 89.00 102 ALA A O 1
ATOM 779 N N . ASP A 1 103 ? 11.829 -48.965 -8.980 1.00 86.06 103 ASP A N 1
ATOM 780 C CA . ASP A 1 103 ? 13.156 -49.081 -8.344 1.00 86.06 103 ASP A CA 1
ATOM 781 C C . ASP A 1 103 ? 13.751 -47.754 -7.811 1.00 86.06 103 ASP A C 1
ATOM 783 O O . ASP A 1 103 ? 14.897 -47.691 -7.369 1.00 86.06 103 ASP A O 1
ATOM 787 N N . ARG A 1 104 ? 12.985 -46.650 -7.802 1.00 86.94 104 ARG A N 1
ATOM 788 C CA . ARG A 1 104 ? 13.479 -45.361 -7.296 1.00 86.94 104 ARG A CA 1
ATOM 789 C C . ARG A 1 104 ? 12.415 -44.534 -6.582 1.00 86.94 104 ARG A C 1
ATOM 791 O O . ARG A 1 104 ? 11.604 -43.864 -7.219 1.00 86.94 104 ARG A O 1
ATOM 798 N N . PHE A 1 105 ? 12.541 -44.454 -5.259 1.00 89.94 105 PHE A N 1
ATOM 799 C CA . PHE A 1 105 ? 11.774 -43.545 -4.407 1.00 89.94 105 PHE A CA 1
ATOM 800 C C . PHE A 1 105 ? 12.722 -42.649 -3.601 1.00 89.94 105 PHE A C 1
ATOM 802 O O . PHE A 1 105 ? 13.605 -43.150 -2.906 1.00 89.94 105 PHE A O 1
ATOM 809 N N . GLY A 1 106 ? 12.587 -41.327 -3.718 1.00 87.25 106 GLY A N 1
ATOM 810 C CA . GLY A 1 106 ? 13.462 -40.369 -3.036 1.00 87.25 106 GLY A CA 1
ATOM 811 C C . GLY A 1 106 ? 12.720 -39.259 -2.282 1.00 87.25 106 GLY A C 1
ATOM 812 O O . GLY A 1 106 ? 11.492 -39.220 -2.268 1.00 87.25 106 GLY A O 1
ATOM 813 N N . PRO A 1 107 ? 13.456 -38.293 -1.698 1.00 80.38 107 PRO A N 1
ATOM 814 C CA . PRO A 1 107 ? 12.866 -37.196 -0.926 1.00 80.38 107 PRO A CA 1
ATOM 815 C C . PRO A 1 107 ? 11.887 -36.322 -1.720 1.00 80.38 107 PRO A C 1
ATOM 817 O O . PRO A 1 107 ? 10.950 -35.774 -1.153 1.00 80.38 107 PRO A O 1
ATOM 820 N N . ASP A 1 108 ? 12.098 -36.170 -3.030 1.00 76.44 108 ASP A N 1
ATOM 821 C CA . ASP A 1 108 ? 11.172 -35.418 -3.883 1.00 76.44 108 ASP A CA 1
ATOM 822 C C . ASP A 1 108 ? 9.876 -36.200 -4.160 1.00 76.44 108 ASP A C 1
ATOM 824 O O . ASP A 1 108 ? 8.836 -35.576 -4.338 1.00 76.44 108 ASP A O 1
ATOM 828 N N . ASP A 1 109 ? 9.917 -37.538 -4.163 1.00 86.38 109 ASP A N 1
ATOM 829 C CA . ASP A 1 109 ? 8.719 -38.383 -4.250 1.00 86.38 109 ASP A CA 1
ATOM 830 C C . ASP A 1 109 ? 7.936 -38.329 -2.929 1.00 86.38 109 ASP A C 1
ATOM 832 O O . ASP A 1 109 ? 6.723 -38.128 -2.952 1.00 86.38 109 ASP A O 1
ATOM 836 N N . GLN A 1 110 ? 8.635 -38.390 -1.786 1.00 86.62 110 GLN A N 1
ATOM 837 C CA . GLN A 1 110 ? 8.022 -38.242 -0.460 1.00 86.62 110 GLN A CA 1
ATOM 838 C C . GLN A 1 110 ? 7.290 -36.903 -0.320 1.00 86.62 110 GLN A C 1
ATOM 840 O O . GLN A 1 110 ? 6.129 -36.878 0.065 1.00 86.62 110 GLN A O 1
ATOM 845 N N . LYS A 1 111 ? 7.916 -35.795 -0.731 1.00 80.19 111 LYS A N 1
ATOM 846 C CA . LYS A 1 111 ? 7.266 -34.476 -0.694 1.00 80.19 111 LYS A CA 1
ATOM 847 C C . LYS A 1 111 ? 5.994 -34.410 -1.534 1.00 80.19 111 LYS A C 1
ATOM 849 O O . LYS A 1 111 ? 5.079 -33.684 -1.173 1.00 80.19 111 LYS A O 1
ATOM 854 N N . VAL A 1 112 ? 5.939 -35.114 -2.667 1.00 82.25 112 VAL A N 1
ATOM 855 C CA . VAL A 1 112 ? 4.710 -35.179 -3.470 1.00 82.25 112 VAL A CA 1
ATOM 856 C C . VAL A 1 112 ? 3.658 -36.016 -2.751 1.00 82.25 112 VAL A C 1
ATOM 858 O O . VAL A 1 112 ? 2.505 -35.606 -2.715 1.00 82.25 112 VAL A O 1
ATOM 861 N N . LEU A 1 113 ? 4.048 -37.145 -2.154 1.00 87.00 113 LEU A N 1
ATOM 862 C CA . LEU A 1 113 ? 3.152 -38.008 -1.385 1.00 87.00 113 LEU A CA 1
ATOM 863 C C . LEU A 1 113 ? 2.522 -37.278 -0.187 1.00 87.00 113 LEU A C 1
ATOM 865 O O . LEU A 1 113 ? 1.318 -37.410 0.031 1.00 87.00 113 LEU A O 1
ATOM 869 N N . ASP A 1 114 ? 3.307 -36.469 0.529 1.00 82.56 114 ASP A N 1
ATOM 870 C CA . ASP A 1 114 ? 2.866 -35.681 1.690 1.00 82.56 114 ASP A CA 1
ATOM 871 C C . ASP A 1 114 ? 1.810 -34.620 1.326 1.00 82.56 114 ASP A C 1
ATOM 873 O O . ASP A 1 114 ? 1.022 -34.207 2.173 1.00 82.56 114 ASP A O 1
ATOM 877 N N . LEU A 1 115 ? 1.770 -34.184 0.061 1.00 77.12 115 LEU A N 1
ATOM 878 C CA . LEU A 1 115 ? 0.801 -33.200 -0.436 1.00 77.12 115 LEU A CA 1
ATOM 879 C C . LEU A 1 115 ? -0.537 -33.819 -0.849 1.00 77.12 115 LEU A C 1
ATOM 881 O O . LEU A 1 115 ? -1.513 -33.089 -1.022 1.00 77.12 115 LEU A O 1
ATOM 885 N N . ILE A 1 116 ? -0.599 -35.139 -1.043 1.00 83.81 116 ILE A N 1
ATOM 886 C CA . ILE A 1 116 ? -1.830 -35.812 -1.462 1.00 83.81 116 ILE A CA 1
ATOM 887 C C . ILE A 1 116 ? -2.771 -35.895 -0.248 1.00 83.81 116 ILE A C 1
ATOM 889 O O . ILE A 1 116 ? -2.416 -36.531 0.748 1.00 83.81 116 ILE A O 1
ATOM 893 N N . PRO A 1 117 ? -3.989 -35.324 -0.292 1.00 78.94 117 PRO A N 1
ATOM 894 C CA . PRO A 1 117 ? -4.903 -35.354 0.849 1.00 78.94 117 PRO A CA 1
ATOM 895 C C . PRO A 1 117 ? -5.282 -36.795 1.224 1.00 78.94 117 PRO A C 1
ATOM 897 O O . PRO A 1 117 ? -5.665 -37.542 0.324 1.00 78.94 117 PRO A O 1
ATOM 900 N N . PRO A 1 118 ? -5.212 -37.223 2.502 1.00 78.50 118 PRO A N 1
ATOM 901 C CA . PRO A 1 118 ? -5.527 -38.595 2.935 1.00 78.50 118 PRO A CA 1
ATOM 902 C C . PRO A 1 118 ? -6.904 -39.111 2.498 1.00 78.50 118 PRO A C 1
ATOM 904 O O . PRO A 1 118 ? -7.077 -40.308 2.303 1.00 78.50 118 PRO A O 1
ATOM 907 N N . SER A 1 119 ? -7.867 -38.203 2.320 1.00 78.75 119 SER A N 1
ATOM 908 C CA . SER A 1 119 ? -9.257 -38.499 1.967 1.00 78.75 119 SER A CA 1
ATOM 909 C C . SER A 1 119 ? -9.481 -38.893 0.505 1.00 78.75 119 SER A C 1
ATOM 911 O O . SER A 1 119 ? -10.567 -39.363 0.182 1.00 78.75 119 SER A O 1
ATOM 913 N N . VAL A 1 120 ? -8.508 -38.674 -0.387 1.00 82.50 120 VAL A N 1
ATOM 914 C CA . VAL A 1 120 ? -8.681 -38.922 -1.826 1.00 82.50 120 VAL A CA 1
ATOM 915 C C . VAL A 1 120 ? -8.099 -40.292 -2.204 1.00 82.50 120 VAL A C 1
ATOM 917 O O . VAL A 1 120 ? -6.919 -40.549 -1.916 1.00 82.50 120 VAL A O 1
ATOM 920 N N . PRO A 1 121 ? -8.878 -41.175 -2.865 1.00 89.81 121 PRO A N 1
ATOM 921 C CA . PRO A 1 121 ? -8.388 -42.458 -3.359 1.00 89.81 121 PRO A CA 1
ATOM 922 C C . PRO A 1 121 ? -7.147 -42.276 -4.233 1.00 89.81 121 PRO A C 1
ATOM 924 O O . PRO A 1 121 ? -7.165 -41.560 -5.233 1.00 89.81 121 PRO A O 1
ATOM 927 N N . THR A 1 122 ? -6.045 -42.913 -3.843 1.00 92.75 122 THR A N 1
ATOM 928 C CA . THR A 1 122 ? -4.752 -42.762 -4.521 1.00 92.75 122 THR A CA 1
ATOM 929 C C . THR A 1 122 ? -4.261 -44.116 -5.012 1.00 92.75 122 THR A C 1
ATOM 931 O O . THR A 1 122 ? -4.158 -45.053 -4.219 1.00 92.75 122 THR A O 1
ATOM 934 N N . LEU A 1 123 ? -3.925 -44.212 -6.297 1.00 94.69 123 LEU A N 1
ATOM 935 C CA . LEU A 1 123 ? -3.269 -45.372 -6.894 1.00 94.69 123 LEU A CA 1
ATOM 936 C C . LEU A 1 123 ? -1.776 -45.084 -7.038 1.00 94.69 123 LEU A C 1
ATOM 938 O O . LEU A 1 123 ? -1.384 -44.037 -7.559 1.00 94.69 123 LEU A O 1
ATOM 942 N N . LEU A 1 124 ? -0.942 -46.023 -6.600 1.00 94.88 124 LEU A N 1
ATOM 943 C CA . LEU A 1 124 ? 0.499 -45.951 -6.804 1.00 94.88 124 LEU A CA 1
ATOM 944 C C . LEU A 1 124 ? 0.841 -46.526 -8.178 1.00 94.88 124 LEU A C 1
ATOM 946 O O . LEU A 1 124 ? 0.697 -47.725 -8.408 1.00 94.88 124 LEU A O 1
ATOM 950 N N . ILE A 1 125 ? 1.343 -45.684 -9.075 1.00 95.75 125 ILE A N 1
ATOM 951 C CA . ILE A 1 125 ? 1.788 -46.089 -10.407 1.00 95.75 125 ILE A CA 1
ATOM 952 C C . ILE A 1 125 ? 3.312 -46.210 -10.407 1.00 95.75 125 ILE A C 1
ATOM 954 O O . ILE A 1 125 ? 4.031 -45.213 -10.508 1.00 95.75 125 ILE A O 1
ATOM 958 N N . ALA A 1 126 ? 3.815 -47.441 -10.315 1.00 94.38 126 ALA A N 1
ATOM 959 C CA . ALA A 1 126 ? 5.241 -47.733 -10.441 1.00 94.38 126 ALA A CA 1
ATOM 960 C C . ALA A 1 126 ? 5.598 -47.857 -11.929 1.00 94.38 126 ALA A C 1
ATOM 962 O O . ALA A 1 126 ? 5.509 -48.928 -12.527 1.00 94.38 126 ALA A O 1
ATOM 963 N N . ASN A 1 127 ? 5.949 -46.726 -12.542 1.00 93.69 127 ASN A N 1
ATOM 964 C CA . ASN A 1 127 ? 6.149 -46.599 -13.983 1.00 93.69 127 ASN A CA 1
ATOM 965 C C . ASN A 1 127 ? 7.586 -46.947 -14.409 1.00 93.69 127 ASN A C 1
ATOM 967 O O . ASN A 1 127 ? 8.527 -46.854 -13.623 1.00 93.69 127 ASN A O 1
ATOM 971 N N . LYS A 1 128 ? 7.776 -47.232 -15.701 1.00 92.19 128 LYS A N 1
ATOM 972 C CA . LYS A 1 128 ? 9.055 -47.598 -16.340 1.00 92.19 128 LYS A CA 1
ATOM 973 C C . LYS A 1 128 ? 9.622 -48.955 -15.908 1.00 92.19 128 LYS A C 1
ATOM 975 O O . LYS A 1 128 ? 10.840 -49.133 -15.900 1.00 92.19 128 LYS A O 1
ATOM 980 N N . VAL A 1 129 ? 8.761 -49.925 -15.601 1.00 91.00 129 VAL A N 1
ATOM 981 C CA . VAL A 1 129 ? 9.188 -51.304 -15.290 1.00 91.00 129 VAL A CA 1
ATOM 982 C C . VAL A 1 129 ? 10.017 -51.922 -16.430 1.00 91.00 129 VAL A C 1
ATOM 984 O O . VAL A 1 129 ? 10.915 -52.715 -16.172 1.00 91.00 129 VAL A O 1
ATOM 987 N N . ASP A 1 130 ? 9.808 -51.486 -17.679 1.00 88.75 130 ASP A N 1
ATOM 988 C CA . ASP A 1 130 ? 10.610 -51.874 -18.851 1.00 88.75 130 ASP A CA 1
ATOM 989 C C . ASP A 1 130 ? 12.104 -51.523 -18.743 1.00 88.75 130 ASP A C 1
ATOM 991 O O . ASP A 1 130 ? 12.921 -52.090 -19.465 1.00 88.75 130 ASP A O 1
ATOM 995 N N . LYS A 1 131 ? 12.468 -50.582 -17.864 1.00 86.56 131 LYS A N 1
ATOM 996 C CA . LYS A 1 131 ? 13.849 -50.118 -17.673 1.00 86.56 131 LYS A CA 1
ATOM 997 C C . LYS A 1 131 ? 14.544 -50.715 -16.457 1.00 86.56 131 LYS A C 1
ATOM 999 O O . LYS A 1 131 ? 15.719 -50.423 -16.249 1.00 86.56 131 LYS A O 1
ATOM 1004 N N . VAL A 1 132 ? 13.837 -51.503 -15.656 1.00 87.06 132 VAL A N 1
ATOM 1005 C CA . VAL A 1 132 ? 14.407 -52.122 -14.463 1.00 87.06 132 VAL A CA 1
ATOM 1006 C C . VAL A 1 132 ? 15.163 -53.374 -14.895 1.00 87.06 132 VAL A C 1
ATOM 1008 O O . VAL A 1 132 ? 14.568 -54.360 -15.327 1.00 87.06 132 VAL A O 1
ATOM 1011 N N . SER A 1 133 ? 16.492 -53.304 -14.832 1.00 82.44 133 SER A N 1
ATOM 1012 C CA . SER A 1 133 ? 17.392 -54.365 -15.295 1.00 82.44 133 SER A CA 1
ATOM 1013 C C . SER A 1 133 ? 17.354 -55.618 -14.417 1.00 82.44 133 SER A C 1
ATOM 1015 O O . SER A 1 133 ? 17.426 -56.722 -14.949 1.00 82.44 133 SER A O 1
ATOM 1017 N N . ASP A 1 134 ? 17.209 -55.464 -13.100 1.00 84.50 134 ASP A N 1
ATOM 1018 C CA . ASP A 1 134 ? 17.046 -56.582 -12.168 1.00 84.50 134 ASP A CA 1
ATOM 1019 C C . ASP A 1 134 ? 15.580 -56.682 -11.732 1.00 84.50 134 ASP A C 1
ATOM 1021 O O . ASP A 1 134 ? 15.063 -55.800 -11.062 1.00 84.50 134 ASP A O 1
ATOM 1025 N N . LYS A 1 135 ? 14.861 -57.747 -12.092 1.00 84.31 135 LYS A N 1
ATOM 1026 C CA . LYS A 1 135 ? 13.448 -57.871 -11.689 1.00 84.31 135 LYS A CA 1
ATOM 1027 C C . LYS A 1 135 ? 13.273 -58.242 -10.214 1.00 84.31 135 LYS A C 1
ATOM 1029 O O . LYS A 1 135 ? 12.183 -58.043 -9.678 1.00 84.31 135 LYS A O 1
ATOM 1034 N N . CYS A 1 136 ? 14.318 -58.732 -9.546 1.00 86.25 136 CYS A N 1
ATOM 1035 C CA . CYS A 1 136 ? 14.256 -59.141 -8.145 1.00 86.25 136 CYS A CA 1
ATOM 1036 C C . CYS A 1 136 ? 14.023 -57.956 -7.195 1.00 86.25 136 CYS A C 1
ATOM 1038 O O . CYS A 1 136 ? 13.449 -58.152 -6.125 1.00 86.25 136 CYS A O 1
ATOM 1040 N N . VAL A 1 137 ? 14.394 -56.727 -7.587 1.00 86.88 137 VAL A N 1
ATOM 1041 C CA . VAL A 1 137 ? 14.205 -55.523 -6.752 1.00 86.88 137 VAL A CA 1
ATOM 1042 C C . VAL A 1 137 ? 12.773 -54.980 -6.775 1.00 86.88 137 VAL A C 1
ATOM 1044 O O . VAL A 1 137 ? 12.379 -54.253 -5.864 1.00 86.88 137 VAL A O 1
ATOM 1047 N N . LEU A 1 138 ? 11.951 -55.377 -7.755 1.00 86.12 138 LEU A N 1
ATOM 1048 C CA . LEU A 1 138 ? 10.584 -54.867 -7.907 1.00 86.12 138 LEU A CA 1
ATOM 1049 C C . LEU A 1 138 ? 9.672 -55.271 -6.746 1.00 86.12 138 LEU A C 1
ATOM 1051 O O . LEU A 1 138 ? 8.965 -54.422 -6.214 1.00 86.12 138 LEU A O 1
ATOM 1055 N N . LEU A 1 139 ? 9.682 -56.540 -6.328 1.00 87.50 139 LEU A N 1
ATOM 1056 C CA . LEU A 1 139 ? 8.826 -57.008 -5.230 1.00 87.50 139 LEU A CA 1
ATOM 1057 C C . LEU A 1 139 ? 9.157 -56.310 -3.893 1.00 87.50 139 LEU A C 1
ATOM 1059 O O . LEU A 1 139 ? 8.230 -55.791 -3.262 1.00 87.50 139 LEU A O 1
ATOM 1063 N N . PRO A 1 140 ? 10.436 -56.215 -3.465 1.00 89.25 140 PRO A N 1
ATOM 1064 C CA . PRO A 1 140 ? 10.821 -55.409 -2.307 1.00 89.25 140 PRO A CA 1
ATOM 1065 C C . PRO A 1 140 ? 10.428 -53.934 -2.434 1.00 89.25 140 PRO A C 1
ATOM 1067 O O . PRO A 1 140 ? 9.886 -53.373 -1.482 1.00 89.25 140 PRO A O 1
ATOM 1070 N N . PHE A 1 141 ? 10.656 -53.321 -3.601 1.00 90.00 141 PHE A N 1
ATOM 1071 C CA . PHE A 1 141 ? 10.320 -51.921 -3.864 1.00 90.00 141 PHE A CA 1
ATOM 1072 C C . PHE A 1 141 ? 8.814 -51.650 -3.763 1.00 90.00 141 PHE A C 1
ATOM 1074 O O . PHE A 1 141 ? 8.396 -50.681 -3.129 1.00 90.00 141 PHE A O 1
ATOM 1081 N N . LEU A 1 142 ? 7.981 -52.508 -4.359 1.00 90.88 142 LEU A N 1
ATOM 1082 C CA . LEU A 1 142 ? 6.528 -52.365 -4.294 1.00 90.88 142 LEU A CA 1
ATOM 1083 C C . LEU A 1 142 ? 6.033 -52.528 -2.858 1.00 90.88 142 LEU A C 1
ATOM 1085 O O . LEU A 1 142 ? 5.230 -51.714 -2.421 1.00 90.88 142 LEU A O 1
ATOM 1089 N N . LYS A 1 143 ? 6.564 -53.505 -2.108 1.00 88.88 143 LYS A N 1
ATOM 1090 C CA . LYS A 1 143 ? 6.195 -53.742 -0.704 1.00 88.88 143 LYS A CA 1
ATOM 1091 C C . LYS A 1 143 ? 6.555 -52.566 0.207 1.00 88.88 143 LYS A C 1
ATOM 1093 O O . LYS A 1 143 ? 5.764 -52.209 1.077 1.00 88.88 143 LYS A O 1
ATOM 1098 N N . SER A 1 144 ? 7.740 -51.977 0.041 1.00 88.56 144 SER A N 1
ATOM 1099 C CA . SER A 1 144 ? 8.160 -50.829 0.852 1.00 88.56 144 SER A CA 1
ATOM 1100 C C . SER A 1 144 ? 7.378 -49.567 0.491 1.00 88.56 144 SER A C 1
ATOM 1102 O O . SER A 1 144 ? 6.922 -48.857 1.383 1.00 88.56 144 SER A O 1
ATOM 1104 N N . THR A 1 145 ? 7.158 -49.315 -0.802 1.00 88.19 145 THR A N 1
ATOM 1105 C CA . THR A 1 145 ? 6.460 -48.110 -1.270 1.00 88.19 145 THR A CA 1
ATOM 1106 C C . THR A 1 145 ? 4.962 -48.177 -0.979 1.00 88.19 145 THR A C 1
ATOM 1108 O O . THR A 1 145 ? 4.378 -47.177 -0.571 1.00 88.19 145 THR A O 1
ATOM 1111 N N . SER A 1 146 ? 4.333 -49.352 -1.106 1.00 89.62 146 SER A N 1
ATOM 1112 C CA . SER A 1 146 ? 2.914 -49.539 -0.783 1.00 89.62 146 SER A CA 1
ATOM 1113 C C . SER A 1 146 ? 2.610 -49.358 0.704 1.00 89.62 146 SER A C 1
ATOM 1115 O O . SER A 1 146 ? 1.469 -49.094 1.054 1.00 89.62 146 SER A O 1
ATOM 1117 N N . ALA A 1 147 ? 3.607 -49.506 1.583 1.00 89.19 147 ALA A N 1
ATOM 1118 C CA . ALA A 1 147 ? 3.448 -49.322 3.024 1.00 89.19 147 ALA A CA 1
ATOM 1119 C C . ALA A 1 147 ? 3.463 -47.845 3.461 1.00 89.19 147 ALA A C 1
ATOM 1121 O O . ALA A 1 147 ? 3.088 -47.545 4.591 1.00 89.19 147 ALA A O 1
ATOM 1122 N N . LEU A 1 148 ? 3.875 -46.915 2.588 1.00 87.50 148 LEU A N 1
ATOM 1123 C CA . LEU A 1 148 ? 3.974 -45.485 2.918 1.00 87.50 148 LEU A CA 1
ATOM 1124 C C . LEU A 1 148 ? 2.606 -44.814 3.103 1.00 87.50 148 LEU A C 1
ATOM 1126 O O . LEU A 1 148 ? 2.509 -43.763 3.733 1.00 87.50 148 LEU A O 1
ATOM 1130 N N . ARG A 1 149 ? 1.553 -45.393 2.520 1.00 86.50 149 ARG A N 1
ATOM 1131 C CA . ARG A 1 149 ? 0.181 -44.883 2.554 1.00 86.50 149 ARG A CA 1
ATOM 1132 C C . ARG A 1 149 ? -0.788 -46.015 2.232 1.00 86.50 149 ARG A C 1
ATOM 1134 O O . ARG A 1 149 ? -0.435 -46.920 1.488 1.00 86.50 149 ARG A O 1
ATOM 1141 N N . GLY A 1 150 ? -2.029 -45.930 2.710 1.00 86.31 150 GLY A N 1
ATOM 1142 C CA . GLY A 1 150 ? -3.119 -46.793 2.244 1.00 86.31 150 GLY A CA 1
ATOM 1143 C C . GLY A 1 150 ? -3.502 -46.500 0.789 1.00 86.31 150 GLY A C 1
ATOM 1144 O O . GLY A 1 150 ? -4.517 -45.856 0.538 1.00 86.31 150 GLY A O 1
ATOM 1145 N N . PHE A 1 151 ? -2.664 -46.907 -0.168 1.00 92.25 151 PHE A N 1
ATOM 1146 C CA . PHE A 1 151 ? -2.992 -46.846 -1.591 1.00 92.25 151 PHE A CA 1
ATOM 1147 C C . PHE A 1 151 ? -4.146 -47.798 -1.893 1.00 92.25 151 PHE A C 1
ATOM 1149 O O . PHE A 1 151 ? -4.188 -48.910 -1.369 1.00 92.25 151 PHE A O 1
ATOM 1156 N N . ARG A 1 152 ? -5.065 -47.363 -2.757 1.00 90.62 152 ARG A N 1
ATOM 1157 C CA . ARG A 1 152 ? -6.190 -48.190 -3.204 1.00 90.62 152 ARG A CA 1
ATOM 1158 C C . ARG A 1 152 ? -5.684 -49.394 -3.995 1.00 90.62 152 ARG A C 1
ATOM 1160 O O . ARG A 1 152 ? -6.039 -50.521 -3.687 1.00 90.62 152 ARG A O 1
ATOM 1167 N N . ASP A 1 153 ? -4.805 -49.122 -4.957 1.00 91.88 153 ASP A N 1
ATOM 1168 C CA . ASP A 1 153 ? -4.162 -50.119 -5.803 1.00 91.88 153 ASP A CA 1
ATOM 1169 C C . ASP A 1 153 ? -2.707 -49.726 -6.070 1.00 91.88 153 ASP A C 1
ATOM 1171 O O . ASP A 1 153 ? -2.338 -48.545 -6.070 1.00 91.88 153 ASP A O 1
ATOM 1175 N N . VAL A 1 154 ? -1.879 -50.735 -6.330 1.00 93.44 154 VAL A N 1
ATOM 1176 C CA . VAL A 1 154 ? -0.476 -50.576 -6.717 1.00 93.44 154 VAL A CA 1
ATOM 1177 C C . VAL A 1 154 ? -0.289 -51.203 -8.091 1.00 93.44 154 VAL A C 1
ATOM 1179 O O . VAL A 1 154 ? -0.416 -52.415 -8.255 1.00 93.44 154 VAL A O 1
ATOM 1182 N N . VAL A 1 155 ? 0.027 -50.375 -9.084 1.00 94.12 155 VAL A N 1
ATOM 1183 C CA . VAL A 1 155 ? 0.072 -50.773 -10.493 1.00 94.12 155 VAL A CA 1
ATOM 1184 C C . VAL A 1 155 ? 1.502 -50.630 -11.025 1.00 94.12 155 VAL A C 1
ATOM 1186 O O . VAL A 1 155 ? 1.918 -49.531 -11.406 1.00 94.12 155 VAL A O 1
ATOM 1189 N N . PRO A 1 156 ? 2.297 -51.718 -11.054 1.00 92.94 156 PRO A N 1
ATOM 1190 C CA . PRO A 1 156 ? 3.559 -51.735 -11.784 1.00 92.94 156 PRO A CA 1
ATOM 1191 C C . PRO A 1 156 ? 3.272 -51.778 -13.283 1.00 92.94 156 PRO A C 1
ATOM 1193 O O . PRO A 1 156 ? 2.544 -52.661 -13.733 1.00 92.94 156 PRO A O 1
ATOM 1196 N N . MET A 1 157 ? 3.821 -50.836 -14.050 1.00 94.38 157 MET A N 1
ATOM 1197 C CA . MET A 1 157 ? 3.535 -50.729 -15.482 1.00 94.38 157 MET A CA 1
ATOM 1198 C C . MET A 1 157 ? 4.645 -50.036 -16.282 1.00 94.38 157 MET A C 1
ATOM 1200 O O . MET A 1 157 ? 5.545 -49.381 -15.743 1.00 94.38 157 MET A O 1
ATOM 1204 N N . SER A 1 158 ? 4.544 -50.120 -17.606 1.00 92.12 158 SER A N 1
ATOM 1205 C CA . SER A 1 158 ? 5.210 -49.213 -18.532 1.00 92.12 158 SER A CA 1
ATOM 1206 C C . SER A 1 158 ? 4.180 -48.390 -19.300 1.00 92.12 158 SER A C 1
ATOM 1208 O O . SER A 1 158 ? 3.388 -48.930 -20.062 1.00 92.12 158 SER A O 1
ATOM 1210 N N . ALA A 1 159 ? 4.266 -47.059 -19.213 1.00 88.31 159 ALA A N 1
ATOM 1211 C CA . ALA A 1 159 ? 3.442 -46.137 -20.010 1.00 88.31 159 ALA A CA 1
ATOM 1212 C C . ALA A 1 159 ? 3.619 -46.265 -21.545 1.00 88.31 159 ALA A C 1
ATOM 1214 O O . ALA A 1 159 ? 3.045 -45.483 -22.298 1.00 88.31 159 ALA A O 1
ATOM 1215 N N . LYS A 1 160 ? 4.463 -47.189 -22.023 1.00 84.69 160 LYS A N 1
ATOM 1216 C CA . LYS A 1 160 ? 4.665 -47.503 -23.444 1.00 84.69 160 LYS A CA 1
ATOM 1217 C C . LYS A 1 160 ? 3.977 -48.795 -23.897 1.00 84.69 160 LYS A C 1
ATOM 1219 O O . LYS A 1 160 ? 3.940 -49.040 -25.097 1.00 84.69 160 LYS A O 1
ATOM 1224 N N . GLN A 1 161 ? 3.519 -49.630 -22.966 1.00 87.62 161 GLN A N 1
ATOM 1225 C CA . GLN A 1 161 ? 2.885 -50.918 -23.245 1.00 87.62 161 GLN A CA 1
ATOM 1226 C C . GLN A 1 161 ? 1.365 -50.727 -23.262 1.00 87.62 161 GLN A C 1
ATOM 1228 O O . GLN A 1 161 ? 0.809 -50.214 -22.295 1.00 87.62 161 GLN A O 1
ATOM 1233 N N . LEU A 1 162 ? 0.691 -51.108 -24.351 1.00 83.50 162 LEU A N 1
ATOM 1234 C CA . LEU A 1 162 ? -0.758 -50.899 -24.493 1.00 83.50 162 LEU A CA 1
ATOM 1235 C C . LEU A 1 162 ? -1.569 -51.778 -23.532 1.00 83.50 162 LEU A C 1
ATOM 1237 O O . LEU A 1 162 ? -2.534 -51.293 -22.947 1.00 83.50 162 LEU A O 1
ATOM 1241 N N . ASP A 1 163 ? -1.129 -53.014 -23.293 1.00 87.69 163 ASP A N 1
ATOM 1242 C CA . ASP A 1 163 ? -1.792 -53.943 -22.366 1.00 87.69 163 ASP A CA 1
ATOM 1243 C C . ASP A 1 163 ? -1.806 -53.402 -20.926 1.00 87.69 163 ASP A C 1
ATOM 1245 O O . ASP A 1 163 ? -2.789 -53.532 -20.200 1.00 87.69 163 ASP A O 1
ATOM 1249 N N . ASP A 1 164 ? -0.731 -52.716 -20.525 1.00 89.94 164 ASP A N 1
ATOM 1250 C CA . ASP A 1 164 ? -0.638 -52.050 -19.225 1.00 89.94 164 ASP A CA 1
ATOM 1251 C C . ASP A 1 164 ? -1.607 -50.863 -19.103 1.00 89.94 164 ASP A C 1
ATOM 1253 O O . ASP A 1 164 ? -2.116 -50.591 -18.016 1.00 89.94 164 ASP A O 1
ATOM 1257 N N . ILE A 1 165 ? -1.869 -50.155 -20.206 1.00 90.25 165 ILE A N 1
ATOM 1258 C CA . ILE A 1 165 ? -2.831 -49.046 -20.253 1.00 90.25 165 ILE A CA 1
ATOM 1259 C C . ILE A 1 165 ? -4.263 -49.577 -20.180 1.00 90.25 165 ILE A C 1
ATOM 1261 O O . ILE A 1 165 ? -5.057 -49.053 -19.402 1.00 90.25 165 ILE A O 1
ATOM 1265 N N . ALA A 1 166 ? -4.577 -50.636 -20.932 1.00 88.00 166 ALA A N 1
ATOM 1266 C CA . ALA A 1 166 ? -5.877 -51.302 -20.874 1.00 88.00 166 ALA A CA 1
ATOM 1267 C C . ALA A 1 166 ? -6.176 -51.798 -19.450 1.00 88.00 166 ALA A C 1
ATOM 1269 O O . ALA A 1 166 ? -7.211 -51.459 -18.877 1.00 88.00 166 ALA A O 1
ATOM 1270 N N . ARG A 1 167 ? -5.204 -52.473 -18.822 1.00 92.88 167 ARG A N 1
ATOM 1271 C CA . ARG A 1 167 ? -5.299 -52.905 -17.422 1.00 92.88 167 ARG A CA 1
ATOM 1272 C C . ARG A 1 167 ? -5.489 -51.734 -16.455 1.00 92.88 167 ARG A C 1
ATOM 1274 O O . ARG A 1 167 ? -6.249 -51.844 -15.498 1.00 92.88 167 ARG A O 1
ATOM 1281 N N . LEU A 1 168 ? -4.819 -50.602 -16.678 1.00 93.00 168 LEU A N 1
ATOM 1282 C CA . LEU A 1 168 ? -4.995 -49.420 -15.832 1.00 93.00 168 LEU A CA 1
ATOM 1283 C C . LEU A 1 168 ? -6.418 -48.841 -15.939 1.00 93.00 168 LEU A C 1
ATOM 1285 O O . LEU A 1 168 ? -6.958 -48.413 -14.921 1.00 93.00 168 LEU A O 1
ATOM 1289 N N . PHE A 1 169 ? -7.051 -48.863 -17.116 1.00 91.31 169 PHE A N 1
ATOM 1290 C CA . PHE A 1 169 ? -8.455 -48.457 -17.263 1.00 91.31 169 PHE A CA 1
ATOM 1291 C C . PHE A 1 169 ? -9.413 -49.356 -16.481 1.00 91.31 169 PHE A C 1
ATOM 1293 O O . PHE A 1 169 ? -10.299 -48.843 -15.798 1.00 91.31 169 PHE A O 1
ATOM 1300 N N . GLU A 1 170 ? -9.201 -50.673 -16.514 1.00 91.06 170 GLU A N 1
ATOM 1301 C CA . GLU A 1 170 ? -9.998 -51.634 -15.741 1.00 91.06 170 GLU A CA 1
ATOM 1302 C C . GLU A 1 170 ? -9.887 -51.391 -14.231 1.00 91.06 170 GLU A C 1
ATOM 1304 O O . GLU A 1 170 ? -10.891 -51.427 -13.524 1.00 91.06 170 GLU A O 1
ATOM 1309 N N . ILE A 1 171 ? -8.685 -51.071 -13.740 1.00 92.25 171 ILE A N 1
ATOM 1310 C CA . ILE A 1 171 ? -8.443 -50.756 -12.322 1.00 92.25 171 ILE A CA 1
ATOM 1311 C C . ILE A 1 171 ? -9.034 -49.385 -11.949 1.00 92.25 171 ILE A C 1
ATOM 1313 O O . ILE A 1 171 ? -9.550 -49.195 -10.845 1.00 92.25 171 ILE A O 1
ATOM 1317 N N . LEU A 1 172 ? -8.988 -48.408 -12.861 1.00 91.31 172 LEU A N 1
ATOM 1318 C CA . LEU A 1 172 ? -9.483 -47.057 -12.597 1.00 91.31 172 LEU A CA 1
ATOM 1319 C C . LEU A 1 172 ? -10.998 -46.943 -12.639 1.00 91.31 172 LEU A C 1
ATOM 1321 O O . LEU A 1 172 ? -11.566 -46.201 -11.839 1.00 91.31 172 LEU A O 1
ATOM 1325 N N . ARG A 1 173 ? -11.659 -47.668 -13.540 1.00 90.25 173 ARG A N 1
ATOM 1326 C CA . ARG A 1 173 ? -13.100 -47.556 -13.782 1.00 90.25 173 ARG A CA 1
ATOM 1327 C C . ARG A 1 173 ? -13.954 -47.676 -12.505 1.00 90.25 173 ARG A C 1
ATOM 1329 O O . ARG A 1 173 ? -14.809 -46.812 -12.309 1.00 90.25 173 ARG A O 1
ATOM 1336 N N . PRO A 1 174 ? -13.733 -48.643 -11.589 1.00 89.38 174 PRO A N 1
ATOM 1337 C CA . PRO A 1 174 ? -14.496 -48.748 -10.340 1.00 89.38 174 PRO A CA 1
ATOM 1338 C C . PRO A 1 174 ? -14.249 -47.599 -9.354 1.00 89.38 174 PRO A C 1
ATOM 1340 O O . PRO A 1 174 ? -14.903 -47.525 -8.313 1.00 89.38 174 PRO A O 1
ATOM 1343 N N . SER A 1 175 ? -13.257 -46.750 -9.616 1.00 87.50 175 SER A N 1
ATOM 1344 C CA . SER A 1 175 ? -12.924 -45.590 -8.790 1.00 87.50 175 SER A CA 1
ATOM 1345 C C . SER A 1 175 ? -13.672 -44.326 -9.211 1.00 87.50 175 SER A C 1
ATOM 1347 O O . SER A 1 175 ? -13.683 -43.366 -8.448 1.00 87.50 175 SER A O 1
ATOM 1349 N N . LEU A 1 176 ? -14.306 -44.325 -10.388 1.00 88.50 176 LEU A N 1
ATOM 1350 C CA . LEU A 1 176 ? -15.057 -43.181 -10.899 1.00 88.50 176 LEU A CA 1
ATOM 1351 C C . LEU A 1 176 ? -16.507 -43.187 -10.397 1.00 88.50 176 LEU A C 1
ATOM 1353 O O . LEU A 1 176 ? -17.121 -44.261 -10.332 1.00 88.50 176 LEU A O 1
ATOM 1357 N N . PRO A 1 177 ? -17.085 -42.017 -10.073 1.00 88.12 177 PRO A N 1
ATOM 1358 C CA . PRO A 1 177 ? -18.488 -41.924 -9.704 1.00 88.12 177 PRO A CA 1
ATOM 1359 C C . PRO A 1 177 ? -19.399 -42.202 -10.909 1.00 88.12 177 PRO A C 1
ATOM 1361 O O . PRO A 1 177 ? -18.999 -42.078 -12.068 1.00 88.12 177 PRO A O 1
ATOM 1364 N N . PHE A 1 178 ? -20.638 -42.602 -10.627 1.00 86.88 178 PHE A N 1
ATOM 1365 C CA . PHE A 1 178 ? -21.683 -42.670 -11.647 1.00 86.88 178 PHE A CA 1
ATOM 1366 C C . PHE A 1 178 ? -22.090 -41.252 -12.057 1.00 86.88 178 PHE A C 1
ATOM 1368 O O . PHE A 1 178 ? -22.287 -40.397 -11.193 1.00 86.88 178 PHE A O 1
ATOM 1375 N N . GLY A 1 179 ? -22.219 -41.004 -13.358 1.00 81.44 179 GLY A N 1
ATOM 1376 C CA . GLY A 1 179 ? -22.567 -39.690 -13.889 1.00 81.44 179 GLY A CA 1
ATOM 1377 C C . GLY A 1 179 ? -22.533 -39.670 -15.411 1.00 81.44 179 GLY A C 1
ATOM 1378 O O . GLY A 1 179 ? -21.842 -40.479 -16.019 1.00 81.44 179 GLY A O 1
ATOM 1379 N N . GLU A 1 180 ? -23.282 -38.754 -16.016 1.00 80.81 180 GLU A N 1
ATOM 1380 C CA . GLU A 1 180 ? -23.301 -38.551 -17.469 1.00 80.81 180 GLU A CA 1
ATOM 1381 C C . GLU A 1 180 ? -21.952 -38.006 -17.988 1.00 80.81 180 GLU A C 1
ATOM 1383 O O . GLU A 1 180 ? -21.225 -37.355 -17.226 1.00 80.81 180 GLU A O 1
ATOM 1388 N N . PRO A 1 181 ? -21.593 -38.265 -19.263 1.00 81.75 181 PRO A N 1
ATOM 1389 C CA . PRO A 1 181 ? -20.390 -37.697 -19.869 1.00 81.75 181 PRO A CA 1
ATOM 1390 C C . PRO A 1 181 ? -20.440 -36.161 -19.860 1.00 81.75 181 PRO A C 1
ATOM 1392 O O . PRO A 1 181 ? -21.444 -35.550 -20.218 1.00 81.75 181 PRO A O 1
ATOM 1395 N N . ILE A 1 182 ? -19.337 -35.532 -19.447 1.00 76.75 182 ILE A N 1
ATOM 1396 C CA . ILE A 1 182 ? -19.177 -34.069 -19.380 1.00 76.75 182 ILE A CA 1
ATOM 1397 C C . ILE A 1 182 ? -18.756 -33.498 -20.742 1.00 76.75 182 ILE A C 1
ATOM 1399 O O . ILE A 1 182 ? -19.119 -32.372 -21.080 1.00 76.75 182 ILE A O 1
ATOM 1403 N N . TYR A 1 183 ? -17.982 -34.266 -21.505 1.00 76.75 183 TYR A N 1
ATOM 1404 C CA . TYR A 1 183 ? -17.459 -33.905 -22.822 1.00 76.75 183 TYR A CA 1
ATOM 1405 C C . TYR A 1 183 ? -18.036 -34.810 -23.916 1.00 76.75 183 TYR A C 1
ATOM 1407 O O . TYR A 1 183 ? -18.547 -35.891 -23.615 1.00 76.75 183 TYR A O 1
ATOM 1415 N N . GLY A 1 184 ? -17.942 -34.386 -25.177 1.00 74.62 184 GLY A N 1
ATOM 1416 C CA . GLY A 1 184 ? -18.362 -35.187 -26.325 1.00 74.62 184 GLY A CA 1
ATOM 1417 C C . GLY A 1 184 ? -17.570 -36.493 -26.463 1.00 74.62 184 GLY A C 1
ATOM 1418 O O . GLY A 1 184 ? -16.472 -36.637 -25.924 1.00 74.62 184 GLY A O 1
ATOM 1419 N N . GLU A 1 185 ? -18.121 -37.459 -27.200 1.00 71.38 185 GLU A N 1
ATOM 1420 C CA . GLU A 1 185 ? -17.498 -38.781 -27.394 1.00 71.38 185 GLU A CA 1
ATOM 1421 C C . GLU A 1 185 ? -16.118 -38.692 -28.070 1.00 71.38 185 GLU A C 1
ATOM 1423 O O . GLU A 1 185 ? -15.205 -39.428 -27.693 1.00 71.38 185 GLU A O 1
ATOM 1428 N N . ASP A 1 186 ? -15.943 -37.724 -28.977 1.00 71.81 186 ASP A N 1
ATOM 1429 C CA . ASP A 1 186 ? -14.699 -37.471 -29.719 1.00 71.81 186 ASP A CA 1
ATOM 1430 C C . ASP A 1 186 ? -13.775 -36.423 -29.063 1.00 71.81 186 ASP A C 1
ATOM 1432 O O . ASP A 1 186 ? -12.685 -36.144 -29.573 1.00 71.81 186 ASP A O 1
ATOM 1436 N N . ASP A 1 187 ? -14.178 -35.823 -27.936 1.00 68.44 187 ASP A N 1
ATOM 1437 C CA . ASP A 1 187 ? -13.372 -34.799 -27.272 1.00 68.44 187 ASP A CA 1
ATOM 1438 C C . ASP A 1 187 ? -12.142 -35.438 -26.618 1.00 68.44 187 ASP A C 1
ATOM 1440 O O . ASP A 1 187 ? -12.237 -36.251 -25.702 1.00 68.44 187 ASP A O 1
ATOM 1444 N N . LEU A 1 188 ? -10.952 -35.033 -27.066 1.00 69.38 188 LEU A N 1
ATOM 1445 C CA . LEU A 1 188 ? -9.674 -35.501 -26.512 1.00 69.38 188 LEU A CA 1
ATOM 1446 C C . LEU A 1 188 ? -9.105 -34.548 -25.453 1.00 69.38 188 LEU A C 1
ATOM 1448 O O . LEU A 1 188 ? -8.233 -34.924 -24.664 1.00 69.38 188 LEU A O 1
ATOM 1452 N N . THR A 1 189 ? -9.551 -33.291 -25.453 1.00 71.31 189 THR A N 1
ATOM 1453 C CA . THR A 1 189 ? -9.101 -32.236 -24.539 1.00 71.31 189 THR A CA 1
ATOM 1454 C C . THR A 1 189 ? -10.071 -31.053 -24.532 1.00 71.31 189 THR A C 1
ATOM 1456 O O . THR A 1 189 ? -10.783 -30.826 -25.502 1.00 71.31 189 THR A O 1
ATOM 1459 N N . ASP A 1 190 ? -10.042 -30.248 -23.469 1.00 63.16 190 ASP A N 1
ATOM 1460 C CA . ASP A 1 190 ? -10.776 -28.978 -23.356 1.00 63.16 190 ASP A CA 1
ATOM 1461 C C . ASP A 1 190 ? -10.100 -27.811 -24.110 1.00 63.16 190 ASP A C 1
ATOM 1463 O O . ASP A 1 190 ? -10.518 -26.652 -24.012 1.00 63.16 190 ASP A O 1
ATOM 1467 N N . ARG A 1 191 ? -9.002 -28.085 -24.829 1.00 65.38 191 ARG A N 1
ATOM 1468 C CA . ARG A 1 191 ? -8.182 -27.085 -25.521 1.00 65.38 191 ARG A CA 1
ATOM 1469 C C . ARG A 1 191 ? -8.424 -27.083 -27.025 1.00 65.38 191 ARG A C 1
ATOM 1471 O O . ARG A 1 191 ? -8.548 -28.119 -27.661 1.00 65.38 191 ARG A O 1
ATOM 1478 N N . SER A 1 192 ? -8.407 -25.889 -27.616 1.00 68.81 192 SER A N 1
ATOM 1479 C CA . SER A 1 192 ? -8.597 -25.724 -29.059 1.00 68.81 192 SER A CA 1
ATOM 1480 C C . SER A 1 192 ? -7.459 -26.349 -29.879 1.00 68.81 192 SER A C 1
ATOM 1482 O O . SER A 1 192 ? -6.301 -26.348 -29.451 1.00 68.81 192 SER A O 1
ATOM 1484 N N . GLU A 1 193 ? -7.747 -26.794 -31.112 1.00 73.06 193 GLU A N 1
ATOM 1485 C CA . GLU A 1 193 ? -6.722 -27.283 -32.059 1.00 73.06 193 GLU A CA 1
ATOM 1486 C C . GLU A 1 193 ? -5.580 -26.259 -32.242 1.00 73.06 193 GLU A C 1
ATOM 1488 O O . GLU A 1 193 ? -4.407 -26.620 -32.355 1.00 73.06 193 GLU A O 1
ATOM 1493 N N . ARG A 1 194 ? -5.903 -24.958 -32.179 1.00 67.19 194 ARG A N 1
ATOM 1494 C CA . ARG A 1 194 ? -4.928 -23.857 -32.201 1.00 67.19 194 ARG A CA 1
ATOM 1495 C C . ARG A 1 194 ? -3.938 -23.933 -31.036 1.00 67.19 194 ARG A C 1
ATOM 1497 O O . ARG A 1 194 ? -2.742 -23.732 -31.238 1.00 67.19 194 ARG A O 1
ATOM 1504 N N . PHE A 1 195 ? -4.418 -24.209 -29.826 1.00 63.22 195 PHE A N 1
ATOM 1505 C CA . PHE A 1 195 ? -3.565 -24.363 -28.648 1.00 63.22 195 PHE A CA 1
ATOM 1506 C C . PHE A 1 195 ? -2.658 -25.591 -28.789 1.00 63.22 195 PHE A C 1
ATOM 1508 O O . PHE A 1 195 ? -1.443 -25.484 -28.627 1.00 63.22 195 PHE A O 1
ATOM 1515 N N . LEU A 1 196 ? -3.221 -26.733 -29.190 1.00 69.00 196 LEU A N 1
ATOM 1516 C CA . LEU A 1 196 ? -2.467 -27.975 -29.394 1.00 69.00 196 LEU A CA 1
ATOM 1517 C C . LEU A 1 196 ? -1.376 -27.821 -30.460 1.00 69.00 196 LEU A C 1
ATOM 1519 O O . LEU A 1 196 ? -0.258 -28.304 -30.281 1.00 69.00 196 LEU A O 1
ATOM 1523 N N . ALA A 1 197 ? -1.657 -27.084 -31.537 1.00 72.31 197 ALA A N 1
ATOM 1524 C CA . ALA A 1 197 ? -0.666 -26.777 -32.560 1.00 72.31 197 ALA A CA 1
ATOM 1525 C C . ALA A 1 197 ? 0.524 -25.975 -31.995 1.00 72.31 197 ALA A C 1
ATOM 1527 O O . ALA A 1 197 ? 1.680 -26.271 -32.318 1.00 72.31 197 ALA A O 1
ATOM 1528 N N . ALA A 1 198 ? 0.264 -24.994 -31.123 1.00 66.06 198 ALA A N 1
ATOM 1529 C CA . ALA A 1 198 ? 1.314 -24.219 -30.458 1.00 66.06 198 ALA A CA 1
ATOM 1530 C C . ALA A 1 198 ? 2.185 -25.110 -29.561 1.00 66.06 198 ALA A C 1
ATOM 1532 O O . ALA A 1 198 ? 3.416 -25.038 -29.608 1.00 66.06 198 ALA A O 1
ATOM 1533 N N . GLU A 1 199 ? 1.548 -25.983 -28.779 1.00 69.38 199 GLU A N 1
ATOM 1534 C CA . GLU A 1 199 ? 2.222 -26.903 -27.864 1.00 69.38 199 GLU A CA 1
ATOM 1535 C C . GLU A 1 199 ? 3.084 -27.939 -28.609 1.00 69.38 199 GLU A C 1
ATOM 1537 O O . GLU A 1 199 ? 4.247 -28.147 -28.256 1.00 69.38 199 GLU A O 1
ATOM 1542 N N . ILE A 1 200 ? 2.579 -28.532 -29.698 1.00 77.19 200 ILE A N 1
ATOM 1543 C CA . ILE A 1 200 ? 3.348 -29.471 -30.534 1.00 77.19 200 ILE A CA 1
ATOM 1544 C C . ILE A 1 200 ? 4.596 -28.792 -31.102 1.00 77.19 200 ILE A C 1
ATOM 1546 O O . ILE A 1 200 ? 5.696 -29.347 -31.037 1.00 77.19 200 ILE A O 1
ATOM 1550 N N . LEU A 1 201 ? 4.452 -27.583 -31.646 1.00 74.00 201 LEU A N 1
ATOM 1551 C CA . LEU A 1 201 ? 5.586 -26.814 -32.156 1.00 74.00 201 LEU A CA 1
ATOM 1552 C C . LEU A 1 201 ? 6.587 -26.491 -31.045 1.00 74.00 201 LEU A C 1
ATOM 1554 O O . LEU A 1 201 ? 7.792 -26.657 -31.253 1.00 74.00 201 LEU A O 1
ATOM 1558 N N . ARG A 1 202 ? 6.112 -26.101 -29.855 1.00 72.00 202 ARG A N 1
ATOM 1559 C CA . ARG A 1 202 ? 6.970 -25.825 -28.695 1.00 72.00 202 ARG A CA 1
ATOM 1560 C C . ARG A 1 202 ? 7.753 -27.067 -28.272 1.00 72.00 202 ARG A C 1
ATOM 1562 O O . ARG A 1 202 ? 8.953 -26.964 -28.021 1.00 72.00 202 ARG A O 1
ATOM 1569 N N . GLU A 1 203 ? 7.130 -28.246 -28.277 1.00 74.00 203 GLU A N 1
ATOM 1570 C CA . GLU A 1 203 ? 7.832 -29.513 -28.042 1.00 74.00 203 GLU A CA 1
ATOM 1571 C C . GLU A 1 203 ? 8.969 -29.717 -29.045 1.00 74.00 203 GLU A C 1
ATOM 1573 O O . GLU A 1 203 ? 10.086 -30.061 -28.652 1.00 74.00 203 GLU A O 1
ATOM 1578 N N . LYS A 1 204 ? 8.705 -29.537 -30.345 1.00 80.88 204 LYS A N 1
ATOM 1579 C CA . LYS A 1 204 ? 9.720 -29.769 -31.380 1.00 80.88 204 LYS A CA 1
ATOM 1580 C C . LYS A 1 204 ? 10.862 -28.773 -31.275 1.00 80.88 204 LYS A C 1
ATOM 1582 O O . LYS A 1 204 ? 12.013 -29.184 -31.409 1.00 80.88 204 LYS A O 1
ATOM 1587 N N . VAL A 1 205 ? 10.567 -27.508 -30.972 1.00 73.38 205 VAL A N 1
ATOM 1588 C CA . VAL A 1 205 ? 11.594 -26.509 -30.656 1.00 73.38 205 VAL A CA 1
ATOM 1589 C C . VAL A 1 205 ? 12.467 -27.031 -29.522 1.00 73.38 205 VAL A C 1
ATOM 1591 O O . VAL A 1 205 ? 13.665 -27.199 -29.723 1.00 73.38 205 VAL A O 1
ATOM 1594 N N . PHE A 1 206 ? 11.865 -27.413 -28.396 1.00 69.81 206 PHE A N 1
ATOM 1595 C CA . PHE A 1 206 ? 12.584 -27.917 -27.228 1.00 69.81 206 PHE A CA 1
ATOM 1596 C C . PHE A 1 206 ? 13.442 -29.157 -27.533 1.00 69.81 206 PHE A C 1
ATOM 1598 O O . PHE A 1 206 ? 14.609 -29.245 -27.144 1.00 69.81 206 PHE A O 1
ATOM 1605 N N . ARG A 1 207 ? 12.873 -30.133 -28.250 1.00 71.56 207 ARG A N 1
ATOM 1606 C CA . ARG A 1 207 ? 13.542 -31.391 -28.609 1.00 71.56 207 ARG A CA 1
ATOM 1607 C C . ARG A 1 207 ? 14.790 -31.149 -29.459 1.00 71.56 207 ARG A C 1
ATOM 1609 O O . ARG A 1 207 ? 15.784 -31.844 -29.266 1.00 71.56 207 ARG A O 1
ATOM 1616 N N . TRP A 1 208 ? 14.738 -30.189 -30.381 1.00 74.62 208 TRP A N 1
ATOM 1617 C CA . TRP A 1 208 ? 15.808 -29.926 -31.347 1.00 74.62 208 TRP A CA 1
ATOM 1618 C C . TRP A 1 208 ? 16.823 -28.860 -30.886 1.00 74.62 208 TRP A C 1
ATOM 1620 O O . TRP A 1 208 ? 17.912 -28.759 -31.471 1.00 74.62 208 TRP A O 1
ATOM 1630 N N . THR A 1 209 ? 16.520 -28.082 -29.839 1.00 68.56 209 THR A N 1
ATOM 1631 C CA . THR A 1 209 ? 17.408 -27.032 -29.295 1.00 68.56 209 THR A CA 1
ATOM 1632 C C . THR A 1 209 ? 18.142 -27.402 -28.001 1.00 68.56 209 THR A C 1
ATOM 1634 O O . THR A 1 209 ? 19.150 -26.769 -27.705 1.00 68.56 209 THR A O 1
ATOM 1637 N N . GLY A 1 210 ? 17.743 -28.444 -27.261 1.00 59.75 210 GLY A N 1
ATOM 1638 C CA . GLY A 1 210 ? 18.557 -28.984 -26.157 1.00 59.75 210 GLY A CA 1
ATOM 1639 C C . GLY A 1 210 ? 18.554 -28.152 -24.857 1.00 59.75 210 GLY A C 1
ATOM 1640 O O . GLY A 1 210 ? 17.491 -27.813 -24.348 1.00 59.75 210 GLY A O 1
ATOM 1641 N N . ASP A 1 211 ? 19.716 -27.964 -24.199 1.00 43.94 211 ASP A N 1
ATOM 1642 C CA . ASP A 1 211 ? 19.886 -27.245 -22.896 1.00 43.94 211 ASP A CA 1
ATOM 1643 C C . ASP A 1 211 ? 19.898 -25.726 -23.017 1.00 43.94 211 ASP A C 1
ATOM 1645 O O . ASP A 1 211 ? 19.766 -25.022 -22.020 1.00 43.94 211 ASP A O 1
ATOM 1649 N N . GLU A 1 212 ? 20.018 -25.217 -24.234 1.00 48.06 212 GLU A N 1
ATOM 1650 C CA . GLU A 1 212 ? 20.366 -23.820 -24.452 1.00 48.06 212 GLU A CA 1
ATOM 1651 C C . GLU A 1 212 ? 19.134 -22.905 -24.565 1.00 48.06 212 GLU A C 1
ATOM 1653 O O . GLU A 1 212 ? 19.271 -21.689 -24.484 1.00 48.06 212 GLU A O 1
ATOM 1658 N N . LEU A 1 213 ? 17.923 -23.471 -24.703 1.00 56.56 213 LEU A N 1
ATOM 1659 C CA . LEU A 1 213 ? 16.671 -22.718 -24.892 1.00 56.56 213 LEU A CA 1
ATOM 1660 C C . LEU A 1 213 ? 15.426 -23.345 -24.218 1.00 56.56 213 LEU A C 1
ATOM 1662 O O . LEU A 1 213 ? 14.529 -23.814 -24.919 1.00 56.56 213 LEU A O 1
ATOM 1666 N N . PRO A 1 214 ? 15.309 -23.358 -22.874 1.00 41.38 214 PRO A N 1
ATOM 1667 C CA . PRO A 1 214 ? 14.128 -23.949 -22.233 1.00 41.38 214 PRO A CA 1
ATOM 1668 C C . PRO A 1 214 ? 13.085 -22.923 -21.763 1.00 41.38 214 PRO A C 1
ATOM 1670 O O . PRO A 1 214 ? 11.892 -23.198 -21.820 1.00 41.38 214 PRO A O 1
ATOM 1673 N N . TYR A 1 215 ? 13.493 -21.742 -21.285 1.00 43.81 215 TYR A N 1
ATOM 1674 C CA . TYR A 1 215 ? 12.601 -20.946 -20.426 1.00 43.81 215 TYR A CA 1
ATOM 1675 C C . TYR A 1 215 ? 11.886 -19.782 -21.109 1.00 43.81 215 TYR A C 1
ATOM 1677 O O . TYR A 1 215 ? 10.922 -19.266 -20.546 1.00 43.81 215 TYR A O 1
ATOM 1685 N N . THR A 1 216 ? 12.289 -19.397 -22.316 1.00 47.69 216 THR A N 1
ATOM 1686 C CA . THR A 1 216 ? 11.822 -18.134 -22.900 1.00 47.69 216 THR A CA 1
ATOM 1687 C C . THR A 1 216 ? 11.375 -18.211 -24.354 1.00 47.69 216 THR A C 1
ATOM 1689 O O . THR A 1 216 ? 10.984 -17.206 -24.931 1.00 47.69 216 THR A O 1
ATOM 1692 N N . SER A 1 217 ? 11.370 -19.403 -24.962 1.00 52.44 217 SER A N 1
ATOM 1693 C CA . SER A 1 217 ? 10.779 -19.550 -26.296 1.00 52.44 217 SER A CA 1
ATOM 1694 C C . SER A 1 217 ? 9.255 -19.674 -26.212 1.00 52.44 217 SER A C 1
ATOM 1696 O O . SER A 1 217 ? 8.722 -20.557 -25.535 1.00 52.44 217 SER A O 1
ATOM 1698 N N . THR A 1 218 ? 8.551 -18.782 -26.907 1.00 54.28 218 THR A N 1
ATOM 1699 C CA . THR A 1 218 ? 7.084 -18.769 -26.986 1.00 54.28 218 THR A CA 1
ATOM 1700 C C . THR A 1 218 ? 6.673 -19.089 -28.411 1.00 54.28 218 THR A C 1
ATOM 1702 O O . THR A 1 218 ? 7.167 -18.479 -29.351 1.00 54.28 218 THR A O 1
ATOM 1705 N N . VAL A 1 219 ? 5.768 -20.048 -28.586 1.00 59.28 219 VAL A N 1
ATOM 1706 C CA . VAL A 1 219 ? 5.167 -20.326 -29.890 1.00 59.28 219 VAL A CA 1
ATOM 1707 C C . VAL A 1 219 ? 3.803 -19.661 -29.936 1.00 59.28 219 VAL A C 1
ATOM 1709 O O . VAL A 1 219 ? 2.958 -19.936 -29.085 1.00 59.28 219 VAL A O 1
ATOM 1712 N N . LEU A 1 220 ? 3.607 -18.798 -30.926 1.00 53.88 220 LEU A N 1
ATOM 1713 C CA . LEU A 1 220 ? 2.321 -18.210 -31.263 1.00 53.88 220 LEU A CA 1
ATOM 1714 C C . LEU A 1 220 ? 1.796 -18.877 -32.529 1.00 53.88 220 LEU A C 1
ATOM 1716 O O . LEU A 1 220 ? 2.552 -19.119 -33.466 1.00 53.88 220 LEU A O 1
ATOM 1720 N N . ILE A 1 221 ? 0.500 -19.171 -32.559 1.00 66.38 221 ILE A N 1
ATOM 1721 C CA . ILE A 1 221 ? -0.194 -19.444 -33.816 1.00 66.38 221 ILE A CA 1
ATOM 1722 C C . ILE A 1 221 ? -0.760 -18.112 -34.267 1.00 66.38 221 ILE A C 1
ATOM 1724 O O . ILE A 1 221 ? -1.573 -17.537 -33.548 1.00 66.38 221 ILE A O 1
ATOM 1728 N N . ASP A 1 222 ? -0.328 -17.625 -35.420 1.00 58.06 222 ASP A N 1
ATOM 1729 C CA . ASP A 1 222 ? -0.739 -16.336 -35.974 1.00 58.06 222 ASP A CA 1
ATOM 1730 C C . ASP A 1 222 ? -2.095 -16.483 -36.663 1.00 58.06 222 ASP A C 1
ATOM 1732 O O . ASP A 1 222 ? -3.032 -15.717 -36.432 1.00 58.06 222 ASP A O 1
ATOM 1736 N N . LYS A 1 223 ? -2.243 -17.554 -37.445 1.00 70.19 223 LYS A N 1
ATOM 1737 C CA . LYS A 1 223 ? -3.444 -17.839 -38.225 1.00 70.19 223 LYS A CA 1
ATOM 1738 C C . LYS A 1 223 ? -3.713 -19.341 -38.247 1.00 70.19 223 LYS A C 1
ATOM 1740 O O . LYS A 1 223 ? -2.789 -20.140 -38.391 1.00 70.19 223 LYS A O 1
ATOM 1745 N N . PHE A 1 224 ? -4.978 -19.708 -38.084 1.00 76.00 224 PHE A N 1
ATOM 1746 C CA . PHE A 1 224 ? -5.457 -21.086 -38.102 1.00 76.00 224 PHE A CA 1
ATOM 1747 C C . PHE A 1 224 ? -6.756 -21.108 -38.907 1.00 76.00 224 PHE A C 1
ATOM 1749 O O . PHE A 1 224 ? -7.756 -20.559 -38.453 1.00 76.00 224 PHE A O 1
ATOM 1756 N N . GLU A 1 225 ? -6.722 -21.672 -40.111 1.00 77.62 225 GLU A N 1
ATOM 1757 C CA . GLU A 1 225 ? -7.884 -21.777 -41.002 1.00 77.62 225 GLU A CA 1
ATOM 1758 C C . GLU A 1 225 ? -8.182 -23.243 -41.290 1.00 77.62 225 GLU A C 1
ATOM 1760 O O . GLU A 1 225 ? -7.268 -24.021 -41.580 1.00 77.62 225 GLU A O 1
ATOM 1765 N N . GLN A 1 226 ? -9.460 -23.605 -41.234 1.00 77.25 226 GLN A N 1
ATOM 1766 C CA . GLN A 1 226 ? -9.938 -24.941 -41.557 1.00 77.25 226 GLN A CA 1
ATOM 1767 C C . GLN A 1 226 ? -10.760 -24.889 -42.846 1.00 77.25 226 GLN A C 1
ATOM 1769 O O . GLN A 1 226 ? -11.763 -24.187 -42.927 1.00 77.25 226 GLN A O 1
ATOM 1774 N N . GLU A 1 227 ? -10.334 -25.655 -43.848 1.00 77.06 227 GLU A N 1
ATOM 1775 C CA . GLU A 1 227 ? -11.044 -25.852 -45.113 1.00 77.06 227 GLU A CA 1
ATOM 1776 C C . GLU A 1 227 ? -11.305 -27.360 -45.280 1.00 77.06 227 GLU A C 1
ATOM 1778 O O . GLU A 1 227 ? -10.444 -28.123 -45.728 1.00 77.06 227 GLU A O 1
ATOM 1783 N N . GLY A 1 228 ? -12.479 -27.831 -44.845 1.00 78.31 228 GLY A N 1
ATOM 1784 C CA . GLY A 1 228 ? -12.789 -29.265 -44.791 1.00 78.31 228 GLY A CA 1
ATOM 1785 C C . GLY A 1 228 ? -11.868 -30.017 -43.818 1.00 78.31 228 GLY A C 1
ATOM 1786 O O . GLY A 1 228 ? -11.794 -29.674 -42.638 1.00 78.31 228 GLY A O 1
ATOM 1787 N N . ARG A 1 229 ? -11.142 -31.036 -44.308 1.00 76.00 229 ARG A N 1
ATOM 1788 C CA . ARG A 1 229 ? -10.126 -31.773 -43.520 1.00 76.00 229 ARG A CA 1
ATOM 1789 C C . ARG A 1 229 ? -8.740 -31.110 -43.528 1.00 76.00 229 ARG A C 1
ATOM 1791 O O . ARG A 1 229 ? -7.842 -31.604 -42.845 1.00 76.00 229 ARG A O 1
ATOM 1798 N N . LEU A 1 230 ? -8.545 -30.034 -44.301 1.00 77.00 230 LEU A N 1
ATOM 1799 C CA . LEU A 1 230 ? -7.273 -29.319 -44.405 1.00 77.00 230 LEU A CA 1
ATOM 1800 C C . LEU A 1 230 ? -7.178 -28.229 -43.328 1.00 77.00 230 LEU A C 1
ATOM 1802 O O . LEU A 1 230 ? -7.992 -27.308 -43.310 1.00 77.00 230 LEU A O 1
ATOM 1806 N N . ARG A 1 231 ? -6.138 -28.278 -42.489 1.00 79.81 231 ARG A N 1
ATOM 1807 C CA . ARG A 1 231 ? -5.765 -27.174 -41.589 1.00 79.81 231 ARG A CA 1
ATOM 1808 C C . ARG A 1 231 ? -4.601 -26.373 -42.171 1.00 79.81 231 ARG A C 1
ATOM 1810 O O . ARG A 1 231 ? -3.545 -26.928 -42.490 1.00 79.81 231 ARG A O 1
ATOM 1817 N N . ARG A 1 232 ? -4.760 -25.054 -42.285 1.00 78.25 232 ARG A N 1
ATOM 1818 C CA . ARG A 1 232 ? -3.690 -24.106 -42.628 1.00 78.25 232 ARG A CA 1
ATOM 1819 C C . ARG A 1 232 ? -3.247 -23.380 -41.365 1.00 78.25 232 ARG A C 1
ATOM 1821 O O . ARG A 1 232 ? -3.995 -22.583 -40.805 1.00 78.25 232 ARG A O 1
ATOM 1828 N N . ILE A 1 233 ? -2.027 -23.677 -40.923 1.00 77.25 233 ILE A N 1
ATOM 1829 C CA . ILE A 1 233 ? -1.490 -23.221 -39.639 1.00 77.25 233 ILE A CA 1
ATOM 1830 C C . ILE A 1 233 ? -0.265 -22.344 -39.895 1.00 77.25 233 ILE A C 1
ATOM 1832 O O . ILE A 1 233 ? 0.718 -22.788 -40.488 1.00 77.25 233 ILE A O 1
ATOM 1836 N N . PHE A 1 234 ? -0.325 -21.105 -39.420 1.00 72.44 234 PHE A N 1
ATOM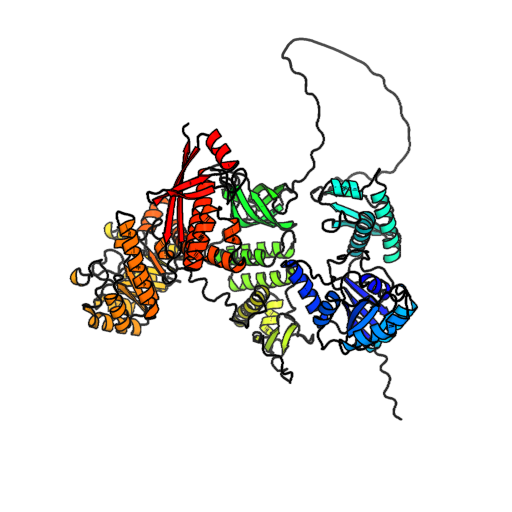 1837 C CA . PHE A 1 234 ? 0.768 -20.140 -39.446 1.00 72.44 234 PHE A CA 1
ATOM 1838 C C . PHE A 1 234 ? 1.249 -19.935 -38.019 1.00 72.44 234 PHE A C 1
ATOM 1840 O O . PHE A 1 234 ? 0.434 -19.686 -37.132 1.00 72.44 234 PHE A O 1
ATOM 1847 N N . SER A 1 235 ? 2.550 -20.073 -37.793 1.00 64.62 235 SER A N 1
ATOM 1848 C CA . SER A 1 235 ? 3.113 -20.042 -36.450 1.00 64.62 235 SER A CA 1
ATOM 1849 C C . SER A 1 235 ? 4.410 -19.258 -36.395 1.00 64.62 235 SER A C 1
ATOM 1851 O O . SER A 1 235 ? 5.299 -19.489 -37.220 1.00 64.62 235 SER A O 1
ATOM 1853 N N . THR A 1 236 ? 4.562 -18.467 -35.343 1.00 67.75 236 THR A N 1
ATOM 1854 C CA . THR A 1 236 ? 5.774 -17.717 -35.045 1.00 67.75 236 THR A CA 1
ATOM 1855 C C . THR A 1 236 ? 6.442 -18.282 -33.796 1.00 67.75 236 THR A C 1
ATOM 1857 O O . THR A 1 236 ? 5.826 -18.408 -32.736 1.00 67.75 236 THR A O 1
ATOM 1860 N N . ILE A 1 237 ? 7.729 -18.625 -33.913 1.00 68.94 237 ILE A N 1
ATOM 1861 C CA . ILE A 1 237 ? 8.555 -19.033 -32.768 1.00 68.94 237 ILE A CA 1
ATOM 1862 C C . ILE A 1 237 ? 9.329 -17.809 -32.284 1.00 68.94 237 ILE A C 1
ATOM 1864 O O . ILE A 1 237 ? 10.291 -17.378 -32.930 1.00 68.94 237 ILE A O 1
ATOM 1868 N N . LEU A 1 238 ? 8.904 -17.273 -31.143 1.00 55.94 238 LEU A N 1
ATOM 1869 C CA . LEU A 1 238 ? 9.515 -16.132 -30.481 1.00 55.94 238 LEU A CA 1
ATOM 1870 C C . LEU A 1 238 ? 10.677 -16.566 -29.596 1.00 55.94 238 LEU A C 1
ATOM 1872 O O . LEU A 1 238 ? 10.579 -17.539 -28.846 1.00 55.94 238 LEU A O 1
ATOM 1876 N N . VAL A 1 239 ? 11.774 -15.818 -29.666 1.00 53.62 239 VAL A N 1
ATOM 1877 C CA . VAL A 1 239 ? 12.977 -16.032 -28.854 1.00 53.62 239 VAL A CA 1
ATOM 1878 C C . VAL A 1 239 ? 13.536 -14.715 -28.326 1.00 53.62 239 VAL A C 1
ATOM 1880 O O . VAL A 1 239 ? 13.465 -13.687 -28.994 1.00 53.62 239 VAL A O 1
ATOM 1883 N N . ASP A 1 240 ? 14.167 -14.742 -27.155 1.00 48.78 240 ASP A N 1
ATOM 1884 C CA . ASP A 1 240 ? 14.689 -13.520 -26.520 1.00 48.78 240 ASP A CA 1
ATOM 1885 C C . ASP A 1 240 ? 15.862 -12.865 -27.254 1.00 48.78 240 ASP A C 1
ATOM 1887 O O . ASP A 1 240 ? 16.085 -11.658 -27.163 1.00 48.78 240 ASP A O 1
ATOM 1891 N N . ARG A 1 241 ? 16.712 -13.664 -27.906 1.00 54.53 241 ARG A N 1
ATOM 1892 C CA . ARG A 1 241 ? 18.027 -13.223 -28.396 1.00 54.53 241 ARG A CA 1
ATOM 1893 C C . ARG A 1 241 ? 18.281 -13.731 -29.808 1.00 54.53 241 ARG A C 1
ATOM 1895 O O . ARG A 1 241 ? 17.904 -14.844 -30.154 1.00 54.53 241 ARG A O 1
ATOM 1902 N N . ASP A 1 242 ? 19.015 -12.961 -30.605 1.00 54.97 242 ASP A N 1
ATOM 1903 C CA . ASP A 1 242 ? 19.317 -13.335 -31.994 1.00 54.97 242 ASP A CA 1
ATOM 1904 C C . ASP A 1 242 ? 20.215 -14.576 -32.097 1.00 54.97 242 ASP A C 1
ATOM 1906 O O . ASP A 1 242 ? 20.088 -15.359 -33.037 1.00 54.97 242 ASP A O 1
ATOM 1910 N N . GLY A 1 243 ? 21.054 -14.822 -31.082 1.00 63.12 243 GLY A N 1
ATOM 1911 C CA . GLY A 1 243 ? 21.787 -16.085 -30.950 1.00 63.12 243 GLY A CA 1
ATOM 1912 C C . GLY A 1 243 ? 20.844 -17.291 -30.891 1.00 63.12 243 GLY A C 1
ATOM 1913 O O . GLY A 1 243 ? 21.055 -18.275 -31.592 1.00 63.12 243 GLY A O 1
ATOM 1914 N N . HIS A 1 244 ? 19.733 -17.175 -30.160 1.00 66.19 244 HIS A N 1
ATOM 1915 C CA . HIS A 1 244 ? 18.711 -18.218 -30.072 1.00 66.19 244 HIS A CA 1
ATOM 1916 C C . HIS A 1 244 ? 17.958 -18.409 -31.394 1.00 66.19 244 HIS A C 1
ATOM 1918 O O . HIS A 1 244 ? 17.695 -19.541 -31.801 1.00 66.19 244 HIS A O 1
ATOM 1924 N N . LYS A 1 245 ? 17.683 -17.315 -32.115 1.00 69.31 245 LYS A N 1
ATOM 1925 C CA . LYS A 1 245 ? 17.112 -17.362 -33.468 1.00 69.31 245 LYS A CA 1
ATOM 1926 C C . LYS A 1 245 ? 18.025 -18.131 -34.423 1.00 69.31 245 LYS A C 1
ATOM 1928 O O . LYS A 1 245 ? 17.564 -19.033 -35.118 1.00 69.31 245 LYS A O 1
ATOM 1933 N N . ALA A 1 246 ? 19.327 -17.842 -34.416 1.00 71.75 246 ALA A N 1
ATOM 1934 C CA . ALA A 1 246 ? 20.304 -18.567 -35.230 1.00 71.75 246 ALA A CA 1
ATOM 1935 C C . ALA A 1 246 ? 20.362 -20.066 -34.879 1.00 71.75 246 ALA A C 1
ATOM 1937 O O . ALA A 1 246 ? 20.501 -20.907 -35.769 1.00 71.75 246 ALA A O 1
ATOM 1938 N N . MET A 1 247 ? 20.193 -20.412 -33.601 1.00 72.44 247 MET A N 1
ATOM 1939 C CA . MET A 1 247 ? 20.167 -21.799 -33.134 1.00 72.44 247 MET A CA 1
ATOM 1940 C C . MET A 1 247 ? 18.916 -22.556 -33.576 1.00 72.44 247 MET A C 1
ATOM 1942 O O . MET A 1 247 ? 19.050 -23.704 -33.996 1.00 72.44 247 MET A O 1
ATOM 1946 N N . ILE A 1 248 ? 17.732 -21.930 -33.524 1.00 74.38 248 ILE A N 1
ATOM 1947 C CA . ILE A 1 248 ? 16.463 -22.518 -33.994 1.00 74.38 248 ILE A CA 1
ATOM 1948 C C . ILE A 1 248 ? 16.461 -22.677 -35.514 1.00 74.38 248 ILE A C 1
ATOM 1950 O O . ILE A 1 248 ? 16.069 -23.726 -36.022 1.00 74.38 248 ILE A O 1
ATOM 1954 N N . I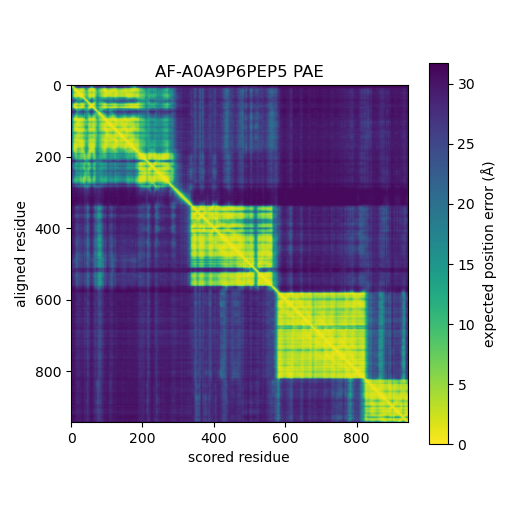LE A 1 249 ? 16.943 -21.669 -36.246 1.00 79.25 249 ILE A N 1
ATOM 1955 C CA . ILE A 1 249 ? 17.075 -21.730 -37.706 1.00 79.25 249 ILE A CA 1
ATOM 1956 C C . ILE A 1 249 ? 18.075 -22.834 -38.093 1.00 79.25 249 ILE A C 1
ATOM 1958 O O . ILE A 1 249 ? 17.790 -23.667 -38.959 1.00 79.25 249 ILE A O 1
ATOM 1962 N N . GLY A 1 250 ? 19.217 -22.904 -37.403 1.00 73.00 250 GLY A N 1
ATOM 1963 C CA . GLY A 1 250 ? 20.309 -23.828 -37.706 1.00 73.00 250 GLY A CA 1
ATOM 1964 C C . GLY A 1 250 ? 21.020 -23.491 -39.024 1.00 73.00 250 GLY A C 1
ATOM 1965 O O . GLY A 1 250 ? 20.619 -22.595 -39.772 1.00 73.00 250 GLY A O 1
ATOM 1966 N N . ARG A 1 251 ? 22.099 -24.217 -39.353 1.00 76.19 251 ARG A N 1
ATOM 1967 C CA . ARG A 1 251 ? 22.835 -23.995 -40.613 1.00 76.19 251 ARG A CA 1
ATOM 1968 C C . ARG A 1 251 ? 21.891 -24.136 -41.815 1.00 76.19 251 ARG A C 1
ATOM 1970 O O . ARG A 1 251 ? 21.255 -25.173 -41.982 1.00 76.19 251 ARG A O 1
ATOM 1977 N N . LYS A 1 252 ? 21.815 -23.088 -42.646 1.00 76.62 252 LYS A N 1
ATOM 1978 C CA . LYS A 1 252 ? 20.964 -23.015 -43.852 1.00 76.62 252 LYS A CA 1
ATOM 1979 C C . LYS A 1 252 ? 19.473 -23.331 -43.599 1.00 76.62 252 LYS A C 1
ATOM 1981 O O . LYS A 1 252 ? 18.799 -23.840 -44.489 1.00 76.62 252 LYS A O 1
ATOM 1986 N N . GLY A 1 253 ? 18.952 -23.073 -42.394 1.00 76.00 253 GLY A N 1
ATOM 1987 C CA . GLY A 1 253 ? 17.540 -23.326 -42.066 1.00 76.00 253 GLY A CA 1
ATOM 1988 C C . GLY A 1 253 ? 17.184 -24.797 -41.821 1.00 76.00 253 GLY A C 1
ATOM 1989 O O . GLY A 1 253 ? 16.003 -25.130 -41.703 1.00 76.00 253 GLY A O 1
ATOM 1990 N N . ALA A 1 254 ? 18.177 -25.693 -41.760 1.00 79.62 254 ALA A N 1
ATOM 1991 C CA . ALA A 1 254 ? 17.946 -27.133 -41.656 1.00 79.62 254 ALA A CA 1
ATOM 1992 C C . ALA A 1 254 ? 17.172 -27.522 -40.386 1.00 79.62 254 ALA A C 1
ATOM 1994 O O . ALA A 1 2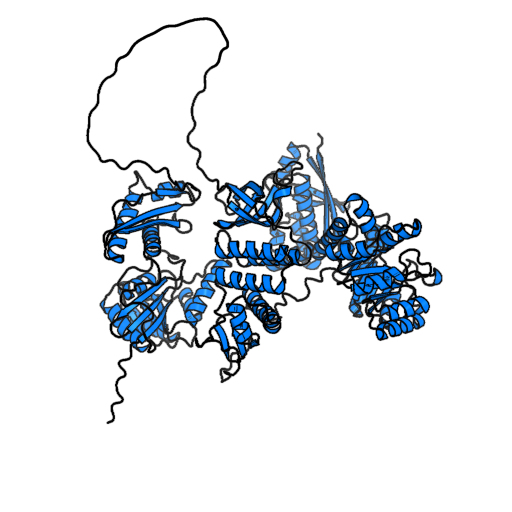54 ? 16.273 -28.360 -40.451 1.00 79.62 254 ALA A O 1
ATOM 1995 N N . LYS A 1 255 ? 17.466 -26.879 -39.247 1.00 79.19 255 LYS A N 1
ATOM 1996 C CA . LYS A 1 255 ? 16.845 -27.224 -37.963 1.00 79.19 255 LYS A CA 1
ATOM 1997 C C . LYS A 1 255 ? 15.392 -26.750 -37.887 1.00 79.19 255 LYS A C 1
ATOM 1999 O O . LYS A 1 255 ? 14.521 -27.534 -37.525 1.00 79.19 255 LYS A O 1
ATOM 2004 N N . LEU A 1 256 ? 15.098 -25.530 -38.337 1.00 81.25 256 LEU A N 1
ATOM 2005 C CA . LEU A 1 256 ? 13.721 -25.028 -38.417 1.00 81.25 256 LEU A CA 1
ATOM 2006 C C . LEU A 1 256 ? 12.864 -25.852 -39.389 1.00 81.25 256 LEU A C 1
ATOM 2008 O O . LEU A 1 256 ? 11.697 -26.134 -39.108 1.00 81.25 256 LEU A O 1
ATOM 2012 N N . LYS A 1 257 ? 13.448 -26.297 -40.511 1.00 80.69 257 LYS A N 1
ATOM 2013 C CA . LYS A 1 257 ? 12.783 -27.219 -41.444 1.00 80.69 257 LYS A CA 1
ATOM 2014 C C . LYS A 1 257 ? 12.440 -28.547 -40.764 1.00 80.69 257 LYS A C 1
ATOM 2016 O O . LYS A 1 257 ? 11.337 -29.051 -40.967 1.00 80.69 257 LYS A O 1
ATOM 2021 N N . GLN A 1 258 ? 13.343 -29.088 -39.952 1.00 80.94 258 GLN A N 1
ATOM 2022 C CA . GLN A 1 258 ? 13.128 -30.332 -39.215 1.00 80.94 258 GLN A CA 1
ATOM 2023 C C . GLN A 1 258 ? 12.047 -30.194 -38.134 1.00 80.94 258 GLN A C 1
ATOM 2025 O O . GLN A 1 258 ? 11.105 -30.984 -38.125 1.00 80.94 258 GLN A O 1
ATOM 2030 N N . ILE A 1 259 ? 12.113 -29.133 -37.318 1.00 83.19 259 ILE A N 1
ATOM 2031 C CA . ILE A 1 259 ? 11.092 -28.772 -36.318 1.00 83.19 259 ILE A CA 1
ATOM 2032 C C . ILE A 1 259 ? 9.705 -28.701 -36.969 1.00 83.19 259 ILE A C 1
ATOM 2034 O O . ILE A 1 259 ? 8.780 -29.369 -36.517 1.00 83.19 259 ILE A O 1
ATOM 2038 N N . SER A 1 260 ? 9.579 -27.953 -38.071 1.00 79.38 260 SER A N 1
ATOM 2039 C CA . SER A 1 260 ? 8.302 -27.773 -38.779 1.00 79.38 260 SER A CA 1
ATOM 2040 C C . SER A 1 260 ? 7.781 -29.084 -39.379 1.00 79.38 260 SER A C 1
ATOM 2042 O O . SER A 1 260 ? 6.583 -29.344 -39.370 1.00 79.38 260 SER A O 1
ATOM 2044 N N . THR A 1 261 ? 8.677 -29.922 -39.911 1.00 81.44 261 THR A N 1
ATOM 2045 C CA . THR A 1 261 ? 8.296 -31.191 -40.550 1.00 81.44 261 THR A CA 1
ATOM 2046 C C . THR A 1 261 ? 7.756 -32.182 -39.526 1.00 81.44 261 THR A C 1
ATOM 2048 O O . THR A 1 261 ? 6.705 -32.774 -39.754 1.00 81.44 261 THR A O 1
ATOM 2051 N N . GLU A 1 262 ? 8.434 -32.334 -38.388 1.00 82.38 262 GLU A N 1
ATOM 2052 C CA . GLU A 1 262 ? 7.966 -33.214 -37.315 1.00 82.38 262 GLU A CA 1
ATOM 2053 C C . GLU A 1 262 ? 6.715 -32.679 -36.624 1.00 82.38 262 GLU A C 1
ATOM 2055 O O . GLU A 1 262 ? 5.848 -33.465 -36.257 1.00 82.38 262 GLU A O 1
ATOM 2060 N N . ALA A 1 263 ? 6.605 -31.359 -36.447 1.00 83.12 263 ALA A N 1
ATOM 2061 C CA . ALA A 1 263 ? 5.411 -30.746 -35.876 1.00 83.12 263 ALA A CA 1
ATOM 2062 C C . ALA A 1 263 ? 4.189 -30.989 -36.770 1.00 83.12 263 ALA A C 1
ATOM 2064 O O . ALA A 1 263 ? 3.141 -31.383 -36.272 1.00 83.12 263 ALA A O 1
ATOM 2065 N N . ARG A 1 264 ? 4.344 -30.847 -38.095 1.00 83.19 264 ARG A N 1
ATOM 2066 C CA . ARG A 1 264 ? 3.284 -31.143 -39.067 1.00 83.19 264 ARG A CA 1
ATOM 2067 C C . ARG A 1 264 ? 2.826 -32.599 -38.991 1.00 83.19 264 ARG A C 1
ATOM 2069 O O . ARG A 1 264 ? 1.630 -32.837 -38.945 1.00 83.19 264 ARG A O 1
ATOM 2076 N N . ILE A 1 265 ? 3.755 -33.556 -38.947 1.00 81.38 265 ILE A N 1
ATOM 2077 C CA . ILE A 1 265 ? 3.415 -34.988 -38.860 1.00 81.38 265 ILE A CA 1
ATOM 2078 C C . ILE A 1 265 ? 2.654 -35.297 -37.562 1.00 81.38 265 ILE A C 1
ATOM 2080 O O . ILE A 1 265 ? 1.702 -36.072 -37.583 1.00 81.38 265 ILE A O 1
ATOM 2084 N N . ASP A 1 266 ? 3.058 -34.699 -36.437 1.00 78.75 266 ASP A N 1
ATOM 2085 C CA . ASP A 1 266 ? 2.357 -34.870 -35.159 1.00 78.75 266 ASP A CA 1
ATOM 2086 C C . ASP A 1 266 ? 0.946 -34.243 -35.203 1.00 78.75 266 ASP A C 1
ATOM 2088 O O . ASP A 1 266 ? 0.002 -34.857 -34.716 1.00 78.75 266 ASP A O 1
ATOM 2092 N N . MET A 1 267 ? 0.784 -33.070 -35.830 1.00 82.81 267 MET A N 1
ATOM 2093 C CA . MET A 1 267 ? -0.521 -32.411 -36.006 1.00 82.81 267 MET A CA 1
ATOM 2094 C C . MET A 1 267 ? -1.453 -33.175 -36.952 1.00 82.81 267 MET A C 1
ATOM 2096 O O . MET A 1 267 ? -2.636 -33.287 -36.665 1.00 82.81 267 MET A O 1
ATOM 2100 N N . GLU A 1 268 ? -0.939 -33.728 -38.056 1.00 81.88 268 GLU A N 1
ATOM 2101 C CA . GLU A 1 268 ? -1.734 -34.532 -39.002 1.00 81.88 268 GLU A CA 1
ATOM 2102 C C . GLU A 1 268 ? -2.333 -35.768 -38.327 1.00 81.88 268 GLU A C 1
ATOM 2104 O O . GLU A 1 268 ? -3.472 -36.135 -38.604 1.00 81.88 268 GLU A O 1
ATOM 2109 N N . LYS A 1 269 ? -1.576 -36.377 -37.408 1.00 77.81 269 LYS A N 1
ATOM 2110 C CA . LYS A 1 269 ? -2.045 -37.507 -36.602 1.00 77.81 269 LYS A CA 1
ATOM 2111 C C . LYS A 1 269 ? -3.061 -37.092 -35.539 1.00 77.81 269 LYS A C 1
ATOM 2113 O O . LYS A 1 269 ? -4.014 -37.825 -35.331 1.00 77.81 269 LYS A O 1
ATOM 2118 N N . LEU A 1 270 ? -2.841 -35.960 -34.864 1.00 78.00 270 LEU A N 1
ATOM 2119 C CA . LEU A 1 270 ? -3.714 -35.487 -33.782 1.00 78.00 270 LEU A CA 1
ATOM 2120 C C . LEU A 1 270 ? -5.057 -34.950 -34.300 1.00 78.00 270 LEU A C 1
ATOM 2122 O O . LEU A 1 270 ? -6.080 -35.144 -33.661 1.00 78.00 270 LEU A O 1
ATOM 2126 N N . PHE A 1 271 ? -5.065 -34.265 -35.445 1.00 79.06 271 PHE A N 1
ATOM 2127 C CA . PHE A 1 271 ? -6.272 -33.633 -35.991 1.00 79.06 271 PHE A CA 1
ATOM 2128 C C . PHE A 1 271 ? -7.042 -34.522 -36.980 1.00 79.06 271 PHE A C 1
ATOM 2130 O O . PHE A 1 271 ? -8.047 -34.084 -37.543 1.00 79.06 271 PHE A O 1
ATOM 2137 N N . ASP A 1 272 ? -6.550 -35.732 -37.258 1.00 71.62 272 ASP A N 1
ATOM 2138 C CA . ASP A 1 272 ? -7.117 -36.657 -38.247 1.00 71.62 272 ASP A CA 1
ATOM 2139 C C . ASP A 1 272 ? -7.447 -35.969 -39.599 1.00 71.62 272 ASP A C 1
ATOM 2141 O O . ASP A 1 272 ? -8.551 -36.034 -40.153 1.00 71.62 272 ASP A O 1
ATOM 2145 N N . GLY A 1 273 ? -6.486 -35.208 -40.136 1.00 72.75 273 GLY A N 1
ATOM 2146 C CA . GLY A 1 273 ? -6.639 -34.490 -41.405 1.00 72.75 273 GLY A CA 1
ATOM 2147 C C . GLY A 1 273 ? -5.353 -33.842 -41.915 1.00 72.75 273 GLY A C 1
ATOM 2148 O O . GLY A 1 273 ? -4.358 -33.733 -41.201 1.00 72.75 273 GLY A O 1
ATOM 2149 N N . ALA A 1 274 ? -5.360 -33.429 -43.185 1.00 69.75 274 ALA A N 1
ATOM 2150 C CA . ALA A 1 274 ? -4.179 -32.879 -43.846 1.00 69.75 274 ALA A CA 1
ATOM 2151 C C . ALA A 1 274 ? -3.790 -31.514 -43.252 1.00 69.75 274 ALA A C 1
ATOM 2153 O O . ALA A 1 274 ? -4.648 -30.665 -43.014 1.00 69.75 274 ALA A O 1
ATOM 2154 N N . VAL A 1 275 ? -2.493 -31.256 -43.069 1.00 72.56 275 VAL A N 1
ATOM 2155 C CA . VAL A 1 275 ? -1.989 -29.942 -42.640 1.00 72.56 275 VAL A CA 1
ATOM 2156 C C . VAL A 1 275 ? -1.178 -29.335 -43.786 1.00 72.56 275 VAL A C 1
ATOM 2158 O O . VAL A 1 275 ? -0.198 -29.916 -44.260 1.00 72.56 275 VAL A O 1
ATOM 2161 N N . GLY A 1 276 ? -1.612 -28.172 -44.282 1.00 55.84 276 GLY A N 1
ATOM 2162 C CA . GLY A 1 276 ? -1.088 -27.555 -45.506 1.00 55.84 276 GLY A CA 1
ATOM 2163 C C . GLY A 1 276 ? 0.419 -27.252 -45.466 1.00 55.84 276 GLY A C 1
ATOM 2164 O O . GLY A 1 276 ? 0.986 -26.947 -44.419 1.00 55.84 276 GLY A O 1
ATOM 2165 N N . ARG A 1 277 ? 1.087 -27.285 -46.635 1.00 43.50 277 ARG A N 1
ATOM 2166 C CA . ARG A 1 277 ? 2.541 -27.019 -46.775 1.00 43.50 277 ARG A CA 1
ATOM 2167 C C . ARG A 1 277 ? 2.958 -25.588 -46.410 1.00 43.50 277 ARG A C 1
ATOM 2169 O O . ARG A 1 277 ? 4.139 -25.365 -46.137 1.00 43.50 277 ARG A O 1
ATOM 2176 N N . THR A 1 278 ? 2.025 -24.639 -46.391 1.00 41.38 278 THR A N 1
ATOM 2177 C CA . THR A 1 278 ? 2.278 -23.216 -46.123 1.00 41.38 278 THR A CA 1
ATOM 2178 C C . THR A 1 278 ? 2.299 -22.919 -44.621 1.00 41.38 278 THR A C 1
ATOM 2180 O O . THR A 1 278 ? 1.588 -22.046 -44.142 1.00 41.38 278 THR A O 1
ATOM 2183 N N . MET A 1 279 ? 3.141 -23.621 -43.858 1.00 41.94 279 MET A N 1
ATOM 2184 C CA . MET A 1 279 ? 3.648 -23.047 -42.609 1.00 41.94 279 MET A CA 1
ATOM 2185 C C . MET A 1 279 ? 4.635 -21.951 -43.012 1.00 41.94 279 MET A C 1
ATOM 2187 O O . MET A 1 279 ? 5.731 -22.259 -43.490 1.00 41.94 279 MET A O 1
ATOM 2191 N N . ARG A 1 280 ? 4.262 -20.675 -42.873 1.00 44.66 280 ARG A N 1
ATOM 2192 C CA . ARG A 1 280 ? 5.232 -19.576 -42.968 1.00 44.66 280 ARG A CA 1
ATOM 2193 C C . ARG A 1 280 ? 6.211 -19.745 -41.799 1.00 44.66 280 ARG A C 1
ATOM 2195 O O . ARG A 1 280 ? 5.800 -19.748 -40.644 1.00 44.66 280 ARG A O 1
ATOM 2202 N N . ARG A 1 281 ? 7.478 -20.038 -42.111 1.00 49.75 281 ARG A N 1
ATOM 2203 C CA . ARG A 1 281 ? 8.499 -20.458 -41.135 1.00 49.75 281 ARG A CA 1
ATOM 2204 C C . ARG A 1 281 ? 9.255 -19.246 -40.617 1.00 49.75 281 ARG A C 1
ATOM 2206 O O . ARG A 1 281 ? 10.400 -19.032 -41.009 1.00 49.75 281 ARG A O 1
ATOM 2213 N N . ASP A 1 282 ? 8.625 -18.489 -39.732 1.00 47.41 282 ASP A N 1
ATOM 2214 C CA . ASP A 1 282 ? 9.228 -17.274 -39.203 1.00 47.41 282 ASP A CA 1
ATOM 2215 C C . ASP A 1 282 ? 9.669 -17.490 -37.744 1.00 47.41 282 ASP A C 1
ATOM 2217 O O . ASP A 1 282 ? 8.897 -17.837 -36.851 1.00 47.41 282 ASP A O 1
ATOM 2221 N N . CYS A 1 283 ? 10.977 -17.345 -37.511 1.00 40.53 283 CYS A N 1
ATOM 2222 C CA . CYS A 1 283 ? 11.541 -17.213 -36.172 1.00 40.53 283 CYS A CA 1
ATOM 2223 C C . CYS A 1 283 ? 11.870 -15.736 -35.967 1.00 40.53 283 CYS A C 1
ATOM 2225 O O . CYS A 1 283 ? 12.737 -15.172 -36.653 1.00 40.53 283 CYS A O 1
ATOM 2227 N N . ALA A 1 284 ? 11.143 -15.108 -35.054 1.00 40.31 284 ALA A N 1
ATOM 2228 C CA . ALA A 1 284 ? 11.235 -13.686 -34.787 1.00 40.31 284 ALA A CA 1
ATOM 2229 C C . ALA A 1 284 ? 11.768 -13.464 -33.363 1.00 40.31 284 ALA A C 1
ATOM 2231 O O . ALA A 1 284 ? 11.422 -14.217 -32.451 1.00 40.31 284 ALA A O 1
ATOM 2232 N N . PRO A 1 285 ? 12.653 -12.480 -33.138 1.00 31.52 285 PRO A N 1
ATOM 2233 C CA . PRO A 1 285 ? 12.892 -12.017 -31.779 1.00 31.52 285 PRO A CA 1
ATOM 2234 C C . PRO A 1 285 ? 11.568 -11.485 -31.201 1.00 31.52 285 PRO A C 1
ATOM 2236 O O . PRO A 1 285 ? 10.749 -10.981 -31.962 1.00 31.52 285 PRO A O 1
ATOM 2239 N N . MET A 1 286 ? 11.353 -11.579 -29.882 1.00 31.23 286 MET A N 1
ATOM 2240 C CA . MET A 1 286 ? 10.115 -11.136 -29.190 1.00 31.23 286 MET A CA 1
ATOM 2241 C C . MET A 1 286 ? 9.682 -9.671 -29.432 1.00 31.23 286 MET A C 1
ATOM 2243 O O . MET A 1 286 ? 8.686 -9.231 -28.872 1.00 31.23 286 MET A O 1
ATOM 2247 N N . ASP A 1 287 ? 10.411 -8.913 -30.245 1.00 27.83 287 ASP A N 1
ATOM 2248 C CA . ASP A 1 287 ? 10.314 -7.464 -30.381 1.00 27.83 287 ASP A CA 1
ATOM 2249 C C . ASP A 1 287 ? 9.909 -6.999 -31.797 1.00 27.83 287 ASP A C 1
ATOM 2251 O O . ASP A 1 287 ? 10.171 -5.869 -32.193 1.00 27.83 287 ASP A O 1
ATOM 2255 N N . THR A 1 288 ? 9.272 -7.865 -32.594 1.00 31.00 288 THR A N 1
ATOM 2256 C CA . THR A 1 288 ? 8.731 -7.480 -33.910 1.00 31.00 288 THR A CA 1
ATOM 2257 C C . THR A 1 288 ? 7.218 -7.299 -33.855 1.00 31.00 288 THR A C 1
ATOM 2259 O O . THR A 1 288 ? 6.455 -8.247 -34.046 1.00 31.00 288 THR A O 1
ATOM 2262 N N . SER A 1 289 ? 6.787 -6.065 -33.614 1.00 25.25 289 SER A N 1
ATOM 2263 C CA . SER A 1 289 ? 5.440 -5.582 -33.904 1.00 25.25 289 SER A CA 1
ATOM 2264 C C . SER A 1 289 ? 5.347 -5.176 -35.378 1.00 25.25 289 SER A C 1
ATOM 2266 O O . SER A 1 289 ? 5.482 -4.003 -35.691 1.00 25.25 289 SER A O 1
ATOM 2268 N N . ASP A 1 290 ? 5.130 -6.136 -36.275 1.00 24.42 290 ASP A N 1
ATOM 2269 C CA . ASP A 1 290 ? 4.734 -5.858 -37.663 1.00 24.42 290 ASP A CA 1
ATOM 2270 C C . ASP A 1 290 ? 3.617 -6.828 -38.067 1.00 24.42 290 ASP A C 1
ATOM 2272 O O . ASP A 1 290 ? 3.842 -7.873 -38.684 1.00 24.42 290 ASP A O 1
ATOM 2276 N N . VAL A 1 291 ? 2.379 -6.482 -37.699 1.00 24.44 291 VAL A N 1
ATOM 2277 C CA . VAL A 1 291 ? 1.187 -7.035 -38.349 1.00 24.44 291 VAL A CA 1
ATOM 2278 C C . VAL A 1 291 ? 0.894 -6.161 -39.560 1.00 24.44 291 VAL A C 1
ATOM 2280 O O . VAL A 1 291 ? 0.439 -5.027 -39.447 1.00 24.44 291 VAL A O 1
ATOM 2283 N N . TRP A 1 292 ? 1.167 -6.727 -40.730 1.00 23.61 292 TRP A N 1
ATOM 2284 C CA . TRP A 1 292 ? 0.674 -6.259 -42.015 1.00 23.61 292 TRP A CA 1
ATOM 2285 C C . TRP A 1 292 ? -0.857 -6.328 -42.041 1.00 23.61 292 TRP A C 1
ATOM 2287 O O . TRP A 1 292 ? -1.418 -7.416 -41.919 1.00 23.61 292 TRP A O 1
ATOM 2297 N N . LEU A 1 293 ? -1.524 -5.194 -42.269 1.00 22.00 293 LEU A N 1
ATOM 2298 C CA . LEU A 1 293 ? -2.926 -5.144 -42.688 1.00 22.00 293 LEU A CA 1
ATOM 2299 C C . LEU A 1 293 ? -3.079 -4.227 -43.914 1.00 22.00 293 LEU A C 1
ATOM 2301 O O . LEU A 1 293 ? -3.072 -3.009 -43.807 1.00 22.00 293 LEU A O 1
ATOM 2305 N N . ASN A 1 294 ? -3.240 -4.908 -45.053 1.00 25.39 294 ASN A N 1
ATOM 2306 C CA . ASN A 1 294 ? -4.078 -4.618 -46.221 1.00 25.39 294 ASN A CA 1
ATOM 2307 C C . ASN A 1 294 ? -3.813 -3.390 -47.113 1.00 25.39 294 ASN A C 1
ATOM 2309 O O . ASN A 1 294 ? -4.070 -2.251 -46.746 1.00 25.39 294 ASN A O 1
ATOM 2313 N N . HIS A 1 295 ? -3.553 -3.687 -48.391 1.00 22.75 295 HIS A N 1
ATOM 2314 C CA . HIS A 1 295 ? -4.305 -3.065 -49.482 1.00 22.75 295 HIS A CA 1
ATOM 2315 C C . HIS A 1 295 ? -4.940 -4.177 -50.347 1.00 22.75 295 HIS A C 1
ATOM 2317 O O . HIS A 1 295 ? -4.242 -5.145 -50.667 1.00 22.75 295 HIS A O 1
ATOM 2323 N N . PRO A 1 296 ? -6.246 -4.095 -50.665 1.00 30.22 296 PRO A N 1
ATOM 2324 C CA . PRO A 1 296 ? -6.915 -4.971 -51.623 1.00 30.22 296 PRO A CA 1
ATOM 2325 C C . PRO A 1 296 ? -6.594 -4.531 -53.064 1.00 30.22 296 PRO A C 1
ATOM 2327 O O . PRO A 1 296 ? -6.082 -3.434 -53.261 1.00 30.22 296 PRO A O 1
ATOM 2330 N N . ASP A 1 297 ? -6.928 -5.397 -54.024 1.00 27.28 297 ASP A N 1
ATOM 2331 C CA . ASP A 1 297 ? -6.861 -5.243 -55.494 1.00 27.28 297 ASP A CA 1
ATOM 2332 C C . ASP A 1 297 ? -5.687 -5.962 -56.180 1.00 27.28 297 ASP A C 1
ATOM 2334 O O . ASP A 1 297 ? -4.653 -5.384 -56.497 1.00 27.28 297 ASP A O 1
ATOM 2338 N N . ASN A 1 298 ? -5.859 -7.260 -56.452 1.00 26.33 298 ASN A N 1
ATOM 2339 C CA . ASN A 1 298 ? -6.211 -7.725 -57.803 1.00 26.33 298 ASN A CA 1
ATOM 2340 C C . ASN A 1 298 ? -6.271 -9.259 -57.844 1.00 26.33 298 ASN A C 1
ATOM 2342 O O . ASN A 1 298 ? -5.270 -9.951 -57.654 1.00 26.33 298 ASN A O 1
ATOM 2346 N N . ALA A 1 299 ? -7.459 -9.787 -58.130 1.00 28.59 299 ALA A N 1
ATOM 2347 C CA . ALA A 1 299 ? -7.632 -11.147 -58.613 1.00 28.59 299 ALA A CA 1
ATOM 2348 C C . ALA A 1 299 ? -7.332 -11.166 -60.120 1.00 28.59 299 ALA A C 1
ATOM 2350 O O . ALA A 1 299 ? -7.907 -10.381 -60.867 1.00 28.59 299 ALA A O 1
ATOM 2351 N N . GLY A 1 300 ? -6.456 -12.064 -60.573 1.00 27.16 300 GLY A N 1
ATOM 2352 C CA . GLY A 1 300 ? -6.179 -12.240 -62.000 1.00 27.16 300 GLY A CA 1
ATOM 2353 C C . GLY A 1 300 ? -4.972 -13.135 -62.270 1.00 27.16 300 GLY A C 1
ATOM 2354 O O . GLY A 1 300 ? -3.844 -12.676 -62.229 1.00 27.16 300 GLY A O 1
ATOM 2355 N N . GLN A 1 301 ? -5.285 -14.413 -62.478 1.00 27.27 301 GLN A N 1
ATOM 2356 C CA . GLN A 1 301 ? -4.567 -15.581 -63.022 1.00 27.27 301 GLN A CA 1
ATOM 2357 C C . GLN A 1 301 ? -3.242 -15.447 -63.839 1.00 27.27 301 GLN A C 1
ATOM 2359 O O . GLN A 1 301 ? -2.868 -14.364 -64.275 1.00 27.27 301 GLN A O 1
ATOM 2364 N N . PRO A 1 302 ? -2.516 -16.580 -64.031 1.00 43.69 302 PRO A N 1
ATOM 2365 C CA . PRO A 1 302 ? -1.082 -16.651 -64.349 1.00 43.69 302 PRO A CA 1
ATOM 2366 C C . PRO A 1 302 ? -0.784 -16.870 -65.844 1.00 43.69 302 PRO A C 1
ATOM 2368 O O . PRO A 1 302 ? -1.619 -17.453 -66.520 1.00 43.69 302 PRO A O 1
ATOM 2371 N N . GLU A 1 303 ? 0.428 -16.534 -66.322 1.00 25.62 303 GLU A N 1
ATOM 2372 C CA . GLU A 1 303 ? 1.139 -17.282 -67.387 1.00 25.62 303 GLU A CA 1
ATOM 2373 C C . GLU A 1 303 ? 2.591 -16.804 -67.640 1.00 25.62 303 GLU A C 1
ATOM 2375 O O . GLU A 1 303 ? 3.059 -15.829 -67.055 1.00 25.62 303 GLU A O 1
ATOM 2380 N N . ALA A 1 304 ? 3.337 -17.589 -68.426 1.00 25.86 304 ALA A N 1
ATOM 2381 C CA . ALA A 1 304 ? 4.794 -17.726 -68.455 1.00 25.86 304 ALA A CA 1
ATOM 2382 C C . ALA A 1 304 ? 5.547 -16.915 -69.540 1.00 25.86 304 ALA A C 1
ATOM 2384 O O . ALA A 1 304 ? 5.137 -16.940 -70.690 1.00 25.86 304 ALA A O 1
ATOM 2385 N N . GLY A 1 305 ? 6.724 -16.363 -69.172 1.00 23.22 305 GLY A N 1
ATOM 2386 C CA . GLY A 1 305 ? 7.911 -16.014 -70.004 1.00 23.22 305 GLY A CA 1
ATOM 2387 C C . GLY A 1 305 ? 7.744 -15.064 -71.214 1.00 23.22 305 GLY A C 1
ATOM 2388 O O . GLY A 1 305 ? 6.625 -14.740 -71.587 1.00 23.22 305 GLY A O 1
ATOM 2389 N N . PRO A 1 306 ? 8.825 -14.663 -71.924 1.00 31.23 306 PRO A N 1
ATOM 2390 C CA . PRO A 1 306 ? 10.234 -14.455 -71.554 1.00 31.23 306 PRO A CA 1
ATOM 2391 C C . PRO A 1 306 ? 10.707 -12.977 -71.763 1.00 31.23 306 PRO A C 1
ATOM 2393 O O . PRO A 1 306 ? 9.970 -12.136 -72.266 1.00 31.23 306 PRO A O 1
ATOM 2396 N N . GLU A 1 307 ? 11.957 -12.661 -71.382 1.00 30.75 307 GLU A N 1
ATOM 2397 C CA . GLU A 1 307 ? 12.744 -11.486 -71.858 1.00 30.75 307 GLU A CA 1
ATOM 2398 C C . GLU A 1 307 ? 12.698 -11.356 -73.408 1.00 30.75 307 GLU A C 1
ATOM 2400 O O . GLU A 1 307 ? 12.510 -12.407 -74.030 1.00 30.75 307 GLU A O 1
ATOM 2405 N N . PRO A 1 308 ? 12.950 -10.191 -74.089 1.00 36.78 308 PRO A N 1
ATOM 2406 C CA . PRO A 1 308 ? 14.129 -9.316 -73.883 1.00 36.78 308 PRO A CA 1
ATOM 2407 C C . PRO A 1 308 ? 14.026 -7.815 -74.331 1.00 36.78 308 PRO A C 1
ATOM 2409 O O . PRO A 1 308 ? 12.994 -7.321 -74.767 1.00 36.78 308 PRO A O 1
ATOM 2412 N N . VAL A 1 309 ? 15.198 -7.149 -74.314 1.00 25.27 309 VAL A N 1
ATOM 2413 C CA . VAL A 1 309 ? 15.704 -6.074 -75.218 1.00 25.27 309 VAL A CA 1
ATOM 2414 C C . VAL A 1 309 ? 15.779 -4.626 -74.685 1.00 25.27 309 VAL A C 1
ATOM 2416 O O . VAL A 1 309 ? 14.819 -4.011 -74.238 1.00 25.27 309 VAL A O 1
ATOM 2419 N N . ARG A 1 310 ? 17.013 -4.099 -74.770 1.00 25.81 310 ARG A N 1
ATOM 2420 C CA . ARG A 1 310 ? 17.497 -2.731 -74.502 1.00 25.81 310 ARG A CA 1
ATOM 2421 C C . ARG A 1 310 ? 17.405 -1.829 -75.756 1.00 25.81 310 ARG A C 1
ATOM 2423 O O . ARG A 1 310 ? 17.031 -2.289 -76.818 1.00 25.81 310 ARG A O 1
ATOM 2430 N N . VAL A 1 311 ? 17.975 -0.624 -75.601 1.00 27.56 311 VAL A N 1
ATOM 2431 C CA . VAL A 1 311 ? 18.560 0.349 -76.566 1.00 27.56 311 VAL A CA 1
ATOM 2432 C C . VAL A 1 311 ? 17.649 1.537 -77.007 1.00 27.56 311 VAL A C 1
ATOM 2434 O O . VAL A 1 311 ? 16.434 1.416 -76.932 1.00 27.56 311 VAL A O 1
ATOM 2437 N N . PRO A 1 312 ? 18.221 2.744 -77.279 1.00 42.59 312 PRO A N 1
ATOM 2438 C CA . PRO A 1 312 ? 18.148 3.916 -76.380 1.00 42.59 312 PRO A CA 1
ATOM 2439 C C . PRO A 1 312 ? 18.046 5.269 -77.157 1.00 42.59 312 PRO A C 1
ATOM 2441 O O . PRO A 1 312 ? 17.565 5.285 -78.282 1.00 42.59 312 PRO A O 1
ATOM 2444 N N . THR A 1 313 ? 18.639 6.348 -76.604 1.00 29.39 313 THR A N 1
ATOM 2445 C CA . THR A 1 313 ? 18.988 7.676 -77.196 1.00 29.39 313 THR A CA 1
ATOM 2446 C C . THR A 1 313 ? 17.845 8.693 -77.245 1.00 29.39 313 THR A C 1
ATOM 2448 O O . THR A 1 313 ? 16.699 8.305 -77.391 1.00 29.39 313 THR A O 1
ATOM 2451 N N . SER A 1 314 ? 18.006 10.011 -77.097 1.00 30.05 314 SER A N 1
ATOM 2452 C CA . SER A 1 314 ? 19.091 11.018 -76.956 1.00 30.05 314 SER A CA 1
ATOM 2453 C C . SER A 1 314 ? 18.336 12.336 -76.648 1.00 30.05 314 SER A C 1
ATOM 2455 O O . SER A 1 314 ? 17.181 12.442 -77.039 1.00 30.05 314 SER A O 1
ATOM 2457 N N . GLY A 1 315 ? 18.805 13.391 -75.989 1.00 27.80 315 GLY A N 1
ATOM 2458 C CA . GLY A 1 315 ? 20.107 14.045 -75.888 1.00 27.80 315 GLY A CA 1
ATOM 2459 C C . GLY A 1 315 ? 19.827 15.551 -75.672 1.00 27.80 315 GLY A C 1
ATOM 2460 O O . GLY A 1 315 ? 18.748 16.022 -76.030 1.00 27.80 315 GLY A O 1
ATOM 2461 N N . GLY A 1 316 ? 20.768 16.297 -75.087 1.00 28.62 316 GLY A N 1
ATOM 2462 C CA . GLY A 1 316 ? 20.704 17.764 -74.995 1.00 28.62 316 GLY A CA 1
ATOM 2463 C C . GLY A 1 316 ? 21.199 18.314 -73.656 1.00 28.62 316 GLY A C 1
ATOM 2464 O O . GLY A 1 316 ? 20.486 18.273 -72.662 1.00 28.62 316 GLY A O 1
ATOM 2465 N N . GLU A 1 317 ? 22.429 18.819 -73.653 1.00 24.47 317 GLU A N 1
ATOM 2466 C CA . GLU A 1 317 ? 23.219 19.310 -72.511 1.00 24.47 317 GLU A CA 1
ATOM 2467 C C . GLU A 1 317 ? 23.637 20.801 -72.790 1.00 24.47 317 GLU A C 1
ATOM 2469 O O . GLU A 1 317 ? 23.248 21.322 -73.834 1.00 24.47 317 GLU A O 1
ATOM 2474 N N . PRO A 1 318 ? 24.457 21.501 -71.966 1.00 46.56 318 PRO A N 1
ATOM 2475 C CA . PRO A 1 318 ? 24.161 22.546 -70.948 1.00 46.56 318 PRO A CA 1
ATOM 2476 C C . PRO A 1 318 ? 24.778 23.939 -71.356 1.00 46.56 318 PRO A C 1
ATOM 2478 O O . PRO A 1 318 ? 24.782 24.186 -72.561 1.00 46.56 318 PRO A O 1
ATOM 2481 N N . PRO A 1 319 ? 25.371 24.859 -70.523 1.00 48.22 319 PRO A N 1
ATOM 2482 C CA . PRO A 1 319 ? 25.472 25.049 -69.049 1.00 48.22 319 PRO A CA 1
ATOM 2483 C C . PRO A 1 319 ? 25.390 26.516 -68.499 1.00 48.22 319 PRO A C 1
ATOM 2485 O O . PRO A 1 319 ? 25.496 27.494 -69.227 1.00 48.22 319 PRO A O 1
ATOM 2488 N N . SER A 1 320 ? 25.307 26.681 -67.165 1.00 28.23 320 SER A N 1
ATOM 2489 C CA . SER A 1 320 ? 26.235 27.486 -66.310 1.00 28.23 320 SER A CA 1
ATOM 2490 C C . SER A 1 320 ? 25.740 27.482 -64.843 1.00 28.23 320 SER A C 1
ATOM 2492 O O . SER A 1 320 ? 24.581 27.768 -64.577 1.00 28.23 320 SER A O 1
ATOM 2494 N N . ALA A 1 321 ? 26.479 26.835 -63.926 1.00 30.03 321 ALA A N 1
ATOM 2495 C CA . ALA A 1 321 ? 27.433 27.395 -62.940 1.00 30.03 321 ALA A CA 1
ATOM 2496 C C . ALA A 1 321 ? 26.767 27.717 -61.578 1.00 30.03 321 ALA A C 1
ATOM 2498 O O . ALA A 1 321 ? 25.729 28.352 -61.546 1.00 30.03 321 ALA A O 1
ATOM 2499 N N . ALA A 1 322 ? 27.274 27.393 -60.386 1.00 28.31 322 ALA A N 1
ATOM 2500 C CA . ALA A 1 322 ? 28.294 26.482 -59.866 1.00 28.31 322 ALA A CA 1
ATOM 2501 C C . ALA A 1 322 ? 28.085 26.460 -58.328 1.00 28.31 322 ALA A C 1
ATOM 2503 O O . ALA A 1 322 ? 27.901 27.514 -57.726 1.00 28.31 322 ALA A O 1
ATOM 2504 N N . GLY A 1 323 ? 28.131 25.292 -57.677 1.00 27.55 323 GLY A N 1
ATOM 2505 C CA . GLY A 1 323 ? 28.039 25.176 -56.212 1.00 27.55 323 GLY A CA 1
ATOM 2506 C C . GLY A 1 323 ? 28.100 23.720 -55.743 1.00 27.55 323 GLY A C 1
ATOM 2507 O O . GLY A 1 323 ? 27.103 23.011 -55.743 1.00 27.55 323 GLY A O 1
ATOM 2508 N N . ARG A 1 324 ? 29.310 23.258 -55.419 1.00 28.05 324 ARG A N 1
ATOM 2509 C CA . ARG A 1 324 ? 29.733 21.855 -55.250 1.00 28.05 324 ARG A CA 1
ATOM 2510 C C . ARG A 1 324 ? 29.009 21.086 -54.126 1.00 28.05 324 ARG A C 1
ATOM 2512 O O . ARG A 1 324 ? 29.072 21.476 -52.967 1.00 28.05 324 ARG A O 1
ATOM 2519 N N . THR A 1 325 ? 28.474 19.908 -54.459 1.00 26.03 325 THR A N 1
ATOM 2520 C CA . THR A 1 325 ? 28.113 18.816 -53.531 1.00 26.03 325 THR A CA 1
ATOM 2521 C C . THR A 1 325 ? 28.623 17.480 -54.076 1.00 26.03 325 THR A C 1
ATOM 2523 O O . THR A 1 325 ? 28.376 17.190 -55.241 1.00 26.03 325 THR A O 1
ATOM 2526 N N . THR A 1 326 ? 29.344 16.696 -53.251 1.00 23.33 326 THR A N 1
ATOM 2527 C CA . THR A 1 326 ? 29.395 15.205 -53.105 1.00 23.33 326 THR A CA 1
ATOM 2528 C C . THR A 1 326 ? 30.729 14.747 -52.460 1.00 23.33 326 THR A C 1
ATOM 2530 O O . THR A 1 326 ? 31.689 15.513 -52.518 1.00 23.33 326 THR A O 1
ATOM 2533 N N . PRO A 1 327 ? 30.849 13.533 -51.854 1.00 34.59 327 PRO A N 1
ATOM 2534 C CA . PRO A 1 327 ? 29.919 12.400 -51.918 1.00 34.59 327 PRO A CA 1
ATOM 2535 C C . PRO A 1 327 ? 29.471 11.789 -50.578 1.00 34.59 327 PRO A C 1
ATOM 2537 O O . PRO A 1 327 ? 30.242 11.523 -49.658 1.00 34.59 327 PRO A O 1
ATOM 2540 N N . THR A 1 328 ? 28.191 11.425 -50.560 1.00 33.16 328 THR A N 1
ATOM 2541 C CA . THR A 1 328 ? 27.577 10.412 -49.701 1.00 33.16 328 THR A CA 1
ATOM 2542 C C . THR A 1 328 ? 28.190 9.036 -49.973 1.00 33.16 328 THR A C 1
ATOM 2544 O O . THR A 1 328 ? 28.200 8.547 -51.104 1.00 33.16 328 THR A O 1
ATOM 2547 N N . ARG A 1 329 ? 28.666 8.363 -48.917 1.00 29.27 329 ARG A N 1
ATOM 2548 C CA . ARG A 1 329 ? 29.119 6.969 -48.983 1.00 29.27 329 ARG A CA 1
ATOM 2549 C C . ARG A 1 329 ? 28.485 6.133 -47.865 1.00 29.27 329 ARG A C 1
ATOM 2551 O O . ARG A 1 329 ? 28.764 6.329 -46.691 1.00 29.27 329 ARG A O 1
ATOM 2558 N N . ARG A 1 330 ? 27.707 5.146 -48.326 1.00 27.66 330 ARG A N 1
ATOM 2559 C CA . ARG A 1 330 ? 27.296 3.870 -47.706 1.00 27.66 330 ARG A CA 1
ATOM 2560 C C . ARG A 1 330 ? 26.268 3.870 -46.563 1.00 27.66 330 ARG A C 1
ATOM 2562 O O . ARG A 1 330 ? 26.582 4.041 -45.393 1.00 27.66 330 ARG A O 1
ATOM 2569 N N . ARG A 1 331 ? 25.059 3.445 -46.967 1.00 37.28 331 ARG A N 1
ATOM 2570 C CA . ARG A 1 331 ? 24.094 2.628 -46.210 1.00 37.28 331 ARG A CA 1
ATOM 2571 C C . ARG A 1 331 ? 24.804 1.650 -45.267 1.00 37.28 331 ARG A C 1
ATOM 2573 O O . ARG A 1 331 ? 25.500 0.745 -45.730 1.00 37.28 331 ARG A O 1
ATOM 2580 N N . THR A 1 332 ? 24.555 1.793 -43.973 1.00 27.88 332 THR A N 1
ATOM 2581 C CA . THR A 1 332 ? 24.677 0.712 -42.994 1.00 27.88 332 THR A CA 1
ATOM 2582 C C . THR A 1 332 ? 23.301 0.083 -42.758 1.00 27.88 332 THR A C 1
ATOM 2584 O O . THR A 1 332 ? 22.269 0.735 -42.883 1.00 27.88 332 THR A O 1
ATOM 2587 N N . ALA A 1 333 ? 23.338 -1.230 -42.543 1.00 30.17 333 ALA A N 1
ATOM 2588 C CA . ALA A 1 333 ? 22.269 -2.230 -42.526 1.00 30.17 333 ALA A CA 1
ATOM 2589 C C . ALA A 1 333 ? 21.016 -1.892 -41.674 1.00 30.17 333 ALA A C 1
ATOM 2591 O O . ALA A 1 333 ? 21.099 -1.032 -40.794 1.00 30.17 333 ALA A O 1
ATOM 2592 N N . PRO A 1 334 ? 19.869 -2.584 -41.883 1.00 34.38 334 PRO A N 1
ATOM 2593 C CA . PRO A 1 334 ? 18.668 -2.349 -41.089 1.00 34.38 334 PRO A CA 1
ATOM 2594 C C . PRO A 1 334 ? 18.954 -2.687 -39.623 1.00 34.38 334 PRO A C 1
ATOM 2596 O O . PRO A 1 334 ? 19.446 -3.772 -39.304 1.00 34.38 334 PRO A O 1
ATOM 2599 N N . ARG A 1 335 ? 18.710 -1.717 -38.739 1.00 33.06 335 ARG A N 1
ATOM 2600 C CA . ARG A 1 335 ? 18.878 -1.863 -37.292 1.00 33.06 335 ARG A CA 1
ATOM 2601 C C . ARG A 1 335 ? 17.765 -2.758 -36.748 1.00 33.06 335 ARG A C 1
ATOM 2603 O O . ARG A 1 335 ? 16.610 -2.575 -37.089 1.00 33.06 335 ARG A O 1
ATOM 2610 N N . SER A 1 336 ? 18.151 -3.718 -35.915 1.00 35.84 336 SER A N 1
ATOM 2611 C CA . SER A 1 336 ? 17.285 -4.640 -35.180 1.00 35.84 336 SER A CA 1
ATOM 2612 C C . SER A 1 336 ? 16.242 -3.892 -34.338 1.00 35.84 336 SER A C 1
ATOM 2614 O O . SER A 1 336 ? 16.626 -3.223 -33.371 1.00 35.84 336 SER A O 1
ATOM 2616 N N . ASP A 1 337 ? 14.960 -4.016 -34.685 1.00 44.19 337 ASP A N 1
ATOM 2617 C CA . ASP A 1 337 ? 13.865 -3.458 -33.894 1.00 44.19 337 ASP A CA 1
ATOM 2618 C C . ASP A 1 337 ? 13.765 -4.201 -32.571 1.00 44.19 337 ASP A C 1
ATOM 2620 O O . ASP A 1 337 ? 13.609 -5.419 -32.514 1.00 44.19 337 ASP A O 1
ATOM 2624 N N . ASN A 1 338 ? 13.979 -3.433 -31.506 1.00 62.75 338 ASN A N 1
ATOM 2625 C CA . ASN A 1 338 ? 13.801 -3.872 -30.137 1.00 62.75 338 ASN A CA 1
ATOM 2626 C C . ASN A 1 338 ? 12.982 -2.848 -29.336 1.00 62.75 338 ASN A C 1
ATOM 2628 O O . ASN A 1 338 ? 13.341 -2.478 -28.209 1.00 62.75 338 ASN A O 1
ATOM 2632 N N . ARG A 1 339 ? 12.001 -2.269 -30.032 1.00 73.19 339 ARG A N 1
ATOM 2633 C CA . ARG A 1 339 ? 11.276 -1.057 -29.687 1.00 73.19 339 ARG A CA 1
ATOM 2634 C C . ARG A 1 339 ? 9.788 -1.353 -29.747 1.00 73.19 339 ARG A C 1
ATOM 2636 O O . ARG A 1 339 ? 9.206 -1.407 -30.822 1.00 73.19 339 ARG A O 1
ATOM 2643 N N . ILE A 1 340 ? 9.173 -1.424 -28.578 1.00 83.31 340 ILE A N 1
ATOM 2644 C CA . ILE A 1 340 ? 7.725 -1.480 -28.442 1.00 83.31 340 ILE A CA 1
ATOM 2645 C C . ILE A 1 340 ? 7.213 -0.043 -28.403 1.00 83.31 340 ILE A C 1
ATOM 2647 O O . ILE A 1 340 ? 7.720 0.777 -27.634 1.00 83.31 340 ILE A O 1
ATOM 2651 N N . ALA A 1 341 ? 6.241 0.275 -29.253 1.00 86.81 341 ALA A N 1
ATOM 2652 C CA . ALA A 1 341 ? 5.703 1.621 -29.396 1.00 86.81 341 ALA A CA 1
ATOM 2653 C C . ALA A 1 341 ? 4.218 1.698 -29.025 1.00 86.81 341 ALA A C 1
ATOM 2655 O O . ALA A 1 341 ? 3.475 0.730 -29.200 1.00 86.81 341 ALA A O 1
ATOM 2656 N N . GLU A 1 342 ? 3.823 2.873 -28.526 1.00 86.81 342 GLU A N 1
ATOM 2657 C CA . GLU A 1 342 ? 2.432 3.326 -28.378 1.00 86.81 342 GLU A CA 1
ATOM 2658 C C . GLU A 1 342 ? 1.509 2.332 -27.647 1.00 86.81 342 GLU A C 1
ATOM 2660 O O . GLU A 1 342 ? 0.344 2.152 -27.993 1.00 86.81 342 GLU A O 1
ATOM 2665 N N . GLN A 1 343 ? 2.024 1.650 -26.621 1.00 91.88 343 GLN A N 1
ATOM 2666 C CA . GLN A 1 343 ? 1.228 0.699 -25.852 1.00 91.88 343 GLN A CA 1
ATOM 2667 C C . GLN A 1 343 ? 0.382 1.416 -24.802 1.00 91.88 343 GLN A C 1
ATOM 2669 O O . GLN A 1 343 ? 0.940 2.181 -24.010 1.00 91.88 343 GLN A O 1
ATOM 2674 N N . PRO A 1 344 ? -0.929 1.130 -24.718 1.00 89.12 344 PRO A N 1
ATOM 2675 C CA . PRO A 1 344 ? -1.763 1.682 -23.666 1.00 89.12 344 PRO A CA 1
ATOM 2676 C C . PRO A 1 344 ? -1.300 1.146 -22.310 1.00 89.12 344 PRO A C 1
ATOM 2678 O O . PRO A 1 344 ? -1.140 -0.068 -22.113 1.00 89.12 344 PRO A O 1
ATOM 2681 N N . GLY A 1 345 ? -1.086 2.058 -21.369 1.00 92.00 345 GLY A N 1
ATOM 2682 C CA . GLY A 1 345 ? -0.628 1.714 -20.039 1.00 92.00 345 GLY A CA 1
ATOM 2683 C C . GLY A 1 345 ? -0.822 2.810 -19.006 1.00 92.00 345 GLY A C 1
ATOM 2684 O O . GLY A 1 345 ? -1.088 3.966 -19.320 1.00 92.00 345 GLY A O 1
ATOM 2685 N N . PHE A 1 346 ? -0.652 2.411 -17.753 1.00 93.38 346 PHE A N 1
ATOM 2686 C CA . PHE A 1 346 ? -0.728 3.272 -16.582 1.00 93.38 346 PHE A CA 1
ATOM 2687 C C . PHE A 1 346 ? 0.554 3.158 -15.781 1.00 93.38 346 PHE A C 1
ATOM 2689 O O . PHE A 1 346 ? 1.098 2.062 -15.636 1.00 93.38 346 PHE A O 1
ATOM 2696 N N . VAL A 1 347 ? 1.016 4.269 -15.212 1.00 89.50 347 VAL A N 1
ATOM 2697 C CA . VAL A 1 347 ? 2.034 4.218 -14.160 1.00 89.50 347 VAL A CA 1
ATOM 2698 C C . VAL A 1 347 ? 1.360 3.733 -12.879 1.00 89.50 347 VAL A C 1
ATOM 2700 O O . VAL A 1 347 ? 0.439 4.379 -12.380 1.00 89.50 347 VAL A O 1
ATOM 2703 N N . LEU A 1 348 ? 1.824 2.597 -12.355 1.00 79.44 348 LEU A N 1
ATOM 2704 C CA . LEU A 1 348 ? 1.416 2.087 -11.049 1.00 79.44 348 LEU A CA 1
ATOM 2705 C C . LEU A 1 348 ? 2.232 2.765 -9.950 1.00 79.44 348 LEU A C 1
ATOM 2707 O O . LEU A 1 348 ? 1.656 3.396 -9.069 1.00 79.44 348 LEU A O 1
ATOM 2711 N N . HIS A 1 349 ? 3.564 2.677 -10.046 1.00 75.50 349 HIS A N 1
ATOM 2712 C CA . HIS A 1 349 ? 4.518 3.289 -9.119 1.00 75.50 349 HIS A CA 1
ATOM 2713 C C . HIS A 1 349 ? 5.656 3.979 -9.863 1.00 75.50 349 HIS A C 1
ATOM 2715 O O . HIS A 1 349 ? 6.064 3.557 -10.944 1.00 75.50 349 HIS A O 1
ATOM 2721 N N . SER A 1 350 ? 6.231 4.999 -9.231 1.00 71.88 350 SER A N 1
ATOM 2722 C CA . SER A 1 350 ? 7.435 5.672 -9.706 1.00 71.88 350 SER A CA 1
ATOM 2723 C C . SER A 1 350 ? 8.463 5.786 -8.588 1.00 71.88 350 SER A C 1
ATOM 2725 O O . SER A 1 350 ? 8.158 6.270 -7.500 1.00 71.88 350 SER A O 1
ATOM 2727 N N . TYR A 1 351 ? 9.697 5.405 -8.880 1.00 68.12 351 TYR A N 1
ATOM 2728 C CA . TYR A 1 351 ? 10.830 5.446 -7.971 1.00 68.12 351 TYR A CA 1
ATOM 2729 C C . TYR A 1 351 ? 11.946 6.301 -8.584 1.00 68.12 351 TYR A C 1
ATOM 2731 O O . TYR A 1 351 ? 12.269 6.142 -9.765 1.00 68.12 351 TYR A O 1
ATOM 2739 N N . PRO A 1 352 ? 12.589 7.194 -7.817 1.00 54.09 352 PRO A N 1
ATOM 2740 C CA . PRO A 1 352 ? 13.793 7.879 -8.274 1.00 54.09 352 PRO A CA 1
ATOM 2741 C C . PRO A 1 352 ? 14.889 6.884 -8.694 1.00 54.09 352 PRO A C 1
ATOM 2743 O O . PRO A 1 352 ? 15.224 5.977 -7.936 1.00 54.09 352 PRO A O 1
ATOM 2746 N N . TYR A 1 353 ? 15.471 7.059 -9.885 1.00 51.91 353 TYR A N 1
ATOM 2747 C CA . TYR A 1 353 ? 16.560 6.216 -10.390 1.00 51.91 353 TYR A CA 1
ATOM 2748 C C . TYR A 1 353 ? 17.606 7.069 -11.097 1.00 51.91 353 TYR A C 1
ATOM 2750 O O . TYR A 1 353 ? 17.352 7.579 -12.180 1.00 51.91 353 TYR A O 1
ATOM 2758 N N . ARG A 1 354 ? 18.806 7.204 -10.525 1.00 49.16 354 ARG A N 1
ATOM 2759 C CA . ARG A 1 354 ? 19.823 8.186 -10.969 1.00 49.16 354 ARG A CA 1
ATOM 2760 C C . ARG A 1 354 ? 19.314 9.639 -10.869 1.00 49.16 354 ARG A C 1
ATOM 2762 O O . ARG A 1 354 ? 18.133 9.897 -10.657 1.00 49.16 354 ARG A O 1
ATOM 2769 N N . GLU A 1 355 ? 20.212 10.611 -11.018 1.00 42.81 355 GLU A N 1
ATOM 2770 C CA . GLU A 1 355 ? 19.922 12.039 -10.775 1.00 42.81 355 GLU A CA 1
ATOM 2771 C C . GLU A 1 355 ? 18.744 12.574 -11.593 1.00 42.81 355 GLU A C 1
ATOM 2773 O O . GLU A 1 355 ? 17.865 13.266 -11.081 1.00 42.81 355 GLU A O 1
ATOM 2778 N N . THR A 1 356 ? 18.700 12.205 -12.874 1.00 61.19 356 THR A N 1
ATOM 2779 C CA . THR A 1 356 ? 17.721 12.743 -13.820 1.00 61.19 356 THR A CA 1
ATOM 2780 C C . THR A 1 356 ? 16.661 11.738 -14.253 1.00 61.19 356 THR A C 1
ATOM 2782 O O . THR A 1 356 ? 15.812 12.103 -15.056 1.00 61.19 356 THR A O 1
ATOM 2785 N N . SER A 1 357 ? 16.679 10.489 -13.777 1.00 59.47 357 SER A N 1
ATOM 2786 C CA . SER A 1 357 ? 15.810 9.424 -14.310 1.00 59.47 357 SER A CA 1
ATOM 2787 C C . SER A 1 357 ? 14.854 8.855 -13.251 1.00 59.47 357 SER A C 1
ATOM 2789 O O . SER A 1 357 ? 14.994 9.105 -12.051 1.00 59.47 357 SER A O 1
ATOM 2791 N N . LEU A 1 358 ? 13.835 8.127 -13.703 1.00 71.88 358 LEU A N 1
ATOM 2792 C CA . LEU A 1 358 ? 12.884 7.402 -12.855 1.00 71.88 358 LEU A CA 1
ATOM 2793 C C . LEU A 1 358 ? 12.859 5.930 -13.273 1.00 71.88 358 LEU A C 1
ATOM 2795 O O . LEU A 1 358 ? 13.005 5.634 -14.457 1.00 71.88 358 LEU A O 1
ATOM 2799 N N . ILE A 1 359 ? 12.664 5.018 -12.325 1.00 72.00 359 ILE A N 1
ATOM 2800 C CA . ILE A 1 359 ? 12.095 3.698 -12.610 1.00 72.00 359 ILE A CA 1
ATOM 2801 C C . ILE A 1 359 ? 10.594 3.825 -12.395 1.00 72.00 359 ILE A C 1
ATOM 2803 O O . ILE A 1 359 ? 10.165 4.334 -11.367 1.00 72.00 359 ILE A O 1
ATOM 2807 N N . ILE A 1 360 ? 9.803 3.356 -13.343 1.00 79.00 360 ILE A N 1
ATOM 2808 C CA . ILE A 1 360 ? 8.354 3.284 -13.234 1.00 79.00 360 ILE A CA 1
ATOM 2809 C C . ILE A 1 360 ? 7.929 1.825 -13.363 1.00 79.00 360 ILE A C 1
ATOM 2811 O O . ILE A 1 360 ? 8.375 1.132 -14.275 1.00 79.00 360 ILE A O 1
ATOM 2815 N N . ASP A 1 361 ? 7.087 1.358 -12.448 1.00 80.00 361 ASP A N 1
ATOM 2816 C CA . ASP A 1 361 ? 6.317 0.139 -12.666 1.00 80.00 361 ASP A CA 1
ATOM 2817 C C . ASP A 1 361 ? 5.035 0.552 -13.385 1.00 80.00 361 ASP A C 1
ATOM 2819 O O . ASP A 1 361 ? 4.288 1.405 -12.901 1.00 80.00 361 ASP A O 1
ATOM 2823 N N . VAL A 1 362 ? 4.799 -0.022 -14.557 1.00 90.88 362 VAL A N 1
ATOM 2824 C CA . VAL A 1 362 ? 3.634 0.263 -15.392 1.00 90.88 362 VAL A CA 1
ATOM 2825 C C . VAL A 1 362 ? 2.782 -0.982 -15.543 1.00 90.88 362 VAL A C 1
ATOM 2827 O O . VAL A 1 362 ? 3.302 -2.097 -15.542 1.00 90.88 362 VAL A O 1
ATOM 2830 N N . PHE A 1 363 ? 1.481 -0.797 -15.710 1.00 94.19 363 PHE A N 1
ATOM 2831 C CA . PHE A 1 363 ? 0.570 -1.851 -16.133 1.00 94.19 363 PHE A CA 1
ATOM 2832 C C . PHE A 1 363 ? 0.137 -1.566 -17.559 1.00 94.19 363 PHE A C 1
ATOM 2834 O O . PHE A 1 363 ? -0.323 -0.466 -17.851 1.00 94.19 363 PHE A O 1
ATOM 2841 N N . THR A 1 364 ? 0.331 -2.530 -18.451 1.00 90.25 364 THR A N 1
ATOM 2842 C CA . THR A 1 364 ? 0.035 -2.394 -19.879 1.00 90.25 364 THR A CA 1
ATOM 2843 C C . THR A 1 364 ? -0.909 -3.496 -20.321 1.00 90.25 364 THR A C 1
ATOM 2845 O O . THR A 1 364 ? -0.834 -4.626 -19.833 1.00 90.25 364 THR A O 1
ATOM 2848 N N . ARG A 1 365 ? -1.774 -3.183 -21.284 1.00 87.19 365 ARG A N 1
ATOM 2849 C CA . ARG A 1 365 ? -2.831 -4.101 -21.725 1.00 87.19 365 ARG A CA 1
ATOM 2850 C C . ARG A 1 365 ? -2.306 -5.414 -22.312 1.00 87.19 365 ARG A C 1
ATOM 2852 O O . ARG A 1 365 ? -2.871 -6.473 -22.054 1.00 87.19 365 ARG A O 1
ATOM 2859 N N . ALA A 1 366 ? -1.241 -5.329 -23.111 1.00 81.44 366 ALA A N 1
ATOM 2860 C CA . ALA A 1 366 ? -0.707 -6.450 -23.890 1.00 81.44 366 ALA A CA 1
ATOM 2861 C C . ALA A 1 366 ? 0.563 -7.082 -23.299 1.00 81.44 366 ALA A C 1
ATOM 2863 O O . ALA A 1 366 ? 0.941 -8.175 -23.707 1.00 81.44 366 ALA A O 1
ATOM 2864 N N . HIS A 1 367 ? 1.221 -6.417 -22.343 1.00 79.75 367 HIS A N 1
ATOM 2865 C CA . HIS A 1 367 ? 2.490 -6.884 -21.770 1.00 79.75 367 HIS A CA 1
ATOM 2866 C C . HIS A 1 367 ? 2.457 -6.973 -20.238 1.00 79.75 367 HIS A C 1
ATOM 2868 O O . HIS A 1 367 ? 3.487 -7.211 -19.608 1.00 79.75 367 HIS A O 1
ATOM 2874 N N . GLY A 1 368 ? 1.284 -6.773 -19.630 1.00 81.81 368 GLY A N 1
ATOM 2875 C CA . GLY A 1 368 ? 1.102 -6.888 -18.192 1.00 81.81 368 GLY A CA 1
ATOM 2876 C C . GLY A 1 368 ? 1.897 -5.845 -17.420 1.00 81.81 368 GLY A C 1
ATOM 2877 O O . GLY A 1 368 ? 2.097 -4.713 -17.879 1.00 81.81 368 GLY A O 1
ATOM 2878 N N . ARG A 1 369 ? 2.344 -6.226 -16.221 1.00 86.19 369 ARG A N 1
ATOM 2879 C CA . ARG A 1 369 ? 3.158 -5.357 -15.369 1.00 86.19 369 ARG A CA 1
ATOM 2880 C C . ARG A 1 369 ? 4.620 -5.350 -15.824 1.00 86.19 369 ARG A C 1
ATOM 2882 O O . ARG A 1 369 ? 5.257 -6.400 -15.864 1.00 86.19 369 ARG A O 1
ATOM 2889 N N . LEU A 1 370 ? 5.179 -4.168 -16.078 1.00 82.38 370 LEU A N 1
ATOM 2890 C CA . LEU A 1 370 ? 6.555 -3.967 -16.544 1.00 82.38 370 LEU A CA 1
ATOM 2891 C C . LEU A 1 370 ? 7.296 -2.943 -15.685 1.00 82.38 370 LEU A C 1
ATOM 2893 O O . LEU A 1 370 ? 6.691 -1.981 -15.227 1.00 82.38 370 LEU A O 1
ATOM 2897 N N . ALA A 1 371 ? 8.616 -3.088 -15.558 1.00 77.31 371 ALA A N 1
ATOM 2898 C CA . ALA A 1 371 ? 9.478 -2.045 -15.008 1.00 77.31 371 ALA A CA 1
ATOM 2899 C C . ALA A 1 371 ? 10.196 -1.302 -16.147 1.00 77.31 371 ALA A C 1
ATOM 2901 O O . ALA A 1 371 ? 10.944 -1.906 -16.923 1.00 77.31 371 ALA A O 1
ATOM 2902 N N . LEU A 1 372 ? 10.000 0.013 -16.248 1.00 83.94 372 LEU A N 1
ATOM 2903 C CA . LEU A 1 372 ? 10.622 0.870 -17.259 1.00 83.94 372 LEU A CA 1
ATOM 2904 C C . LEU A 1 372 ? 11.518 1.933 -16.611 1.00 83.94 372 LEU A C 1
ATOM 2906 O O . LEU A 1 372 ? 11.204 2.483 -15.565 1.00 83.94 372 LEU A O 1
ATOM 2910 N N . VAL A 1 373 ? 12.622 2.281 -17.262 1.00 81.94 373 VAL A N 1
ATOM 2911 C CA . VAL A 1 373 ? 13.521 3.372 -16.881 1.00 81.94 373 VAL A CA 1
ATOM 2912 C C . VAL A 1 373 ? 13.233 4.573 -17.763 1.00 81.94 373 VAL A C 1
ATOM 2914 O O . VAL A 1 373 ? 13.577 4.576 -18.945 1.00 81.94 373 VAL A O 1
ATOM 2917 N N . ALA A 1 374 ? 12.661 5.619 -17.186 1.00 82.88 374 ALA A N 1
ATOM 2918 C CA . ALA A 1 374 ? 12.448 6.905 -17.828 1.00 82.88 374 ALA A CA 1
ATOM 2919 C C . ALA A 1 374 ? 13.695 7.787 -17.685 1.00 82.88 374 ALA A C 1
ATOM 2921 O O . ALA A 1 374 ? 13.866 8.519 -16.704 1.00 82.88 374 ALA A O 1
ATOM 2922 N N . LYS A 1 375 ? 14.605 7.690 -18.660 1.00 79.75 375 LYS A N 1
ATOM 2923 C CA . LYS A 1 375 ? 15.865 8.447 -18.663 1.00 79.75 375 LYS A CA 1
ATOM 2924 C C . LYS A 1 375 ? 15.611 9.944 -18.823 1.00 79.75 375 LYS A C 1
ATOM 2926 O O . LYS A 1 375 ? 14.908 10.361 -19.733 1.00 79.75 375 LYS A O 1
ATOM 2931 N N . GLY A 1 376 ? 16.210 10.764 -17.962 1.00 72.19 376 GLY A N 1
ATOM 2932 C CA . GLY A 1 376 ? 16.081 12.222 -18.056 1.00 72.19 376 GLY A CA 1
ATOM 2933 C C . GLY A 1 376 ? 14.700 12.776 -17.674 1.00 72.19 376 GLY A C 1
ATOM 2934 O O . GLY A 1 376 ? 14.469 13.969 -17.859 1.00 72.19 376 GLY A O 1
ATOM 2935 N N . ALA A 1 377 ? 13.790 11.956 -17.134 1.00 74.00 377 ALA A N 1
ATOM 2936 C CA . ALA A 1 377 ? 12.436 12.356 -16.744 1.00 74.00 377 ALA A CA 1
ATOM 2937 C C . ALA A 1 377 ? 12.370 13.461 -15.674 1.00 74.00 377 ALA A C 1
ATOM 2939 O O . ALA A 1 377 ? 11.401 14.208 -15.630 1.00 74.00 377 ALA A O 1
ATOM 2940 N N . LYS A 1 378 ? 13.404 13.616 -14.839 1.00 67.88 378 LYS A N 1
ATOM 2941 C CA . LYS A 1 378 ? 13.448 14.626 -13.765 1.00 67.88 378 LYS A CA 1
ATOM 2942 C C . LYS A 1 378 ? 14.070 15.963 -14.197 1.00 67.88 378 LYS A C 1
ATOM 2944 O O . LYS A 1 378 ? 14.158 16.872 -13.378 1.00 67.88 378 LYS A O 1
ATOM 2949 N N . ARG A 1 379 ? 14.531 16.101 -15.451 1.00 71.25 379 ARG A N 1
ATOM 2950 C CA . ARG A 1 379 ? 15.129 17.359 -15.945 1.00 71.25 379 ARG A CA 1
ATOM 2951 C C . ARG A 1 379 ? 14.067 18.467 -16.035 1.00 71.25 379 ARG A C 1
ATOM 2953 O O . ARG A 1 379 ? 12.936 18.152 -16.405 1.00 71.25 379 ARG A O 1
ATOM 2960 N N . PRO A 1 380 ? 14.416 19.746 -15.786 1.00 60.25 380 PRO A N 1
ATOM 2961 C CA . PRO A 1 380 ? 13.458 20.854 -15.770 1.00 60.25 380 PRO A CA 1
ATOM 2962 C C . PRO A 1 380 ? 12.552 20.947 -17.004 1.00 60.25 380 PRO A C 1
ATOM 2964 O O . PRO A 1 380 ? 11.358 21.175 -16.847 1.00 60.25 380 PRO A O 1
ATOM 2967 N N . HIS A 1 381 ? 13.104 20.670 -18.190 1.00 67.62 381 HIS A N 1
ATOM 2968 C CA . HIS A 1 381 ? 12.416 20.725 -19.489 1.00 67.62 381 HIS A CA 1
ATOM 2969 C C . HIS A 1 381 ? 12.092 19.340 -20.080 1.00 67.62 381 HIS A C 1
ATOM 2971 O O . HIS A 1 381 ? 11.939 19.197 -21.290 1.00 67.62 381 HIS A O 1
ATOM 2977 N N . SER A 1 382 ? 12.064 18.282 -19.264 1.00 73.75 382 SER A N 1
ATOM 2978 C CA . SER A 1 382 ? 11.773 16.940 -19.773 1.00 73.75 382 SER A CA 1
ATOM 2979 C C . SER A 1 382 ? 10.305 16.801 -20.161 1.00 73.75 382 SER A C 1
ATOM 2981 O O . SER A 1 382 ? 9.430 16.986 -19.316 1.00 73.75 382 SER A O 1
ATOM 2983 N N . ALA A 1 383 ? 10.041 16.364 -21.395 1.00 67.94 383 ALA A N 1
ATOM 2984 C CA . ALA A 1 383 ? 8.695 16.017 -21.858 1.00 67.94 383 ALA A CA 1
ATOM 2985 C C . ALA A 1 383 ? 8.035 14.907 -21.009 1.00 67.94 383 ALA A C 1
ATOM 2987 O O . ALA A 1 383 ? 6.818 14.793 -20.971 1.00 67.94 383 ALA A O 1
ATOM 2988 N N . LEU A 1 384 ? 8.832 14.114 -20.280 1.00 71.06 384 LEU A N 1
ATOM 2989 C CA . LEU A 1 384 ? 8.355 13.024 -19.424 1.00 71.06 384 LEU A CA 1
ATOM 2990 C C . LEU A 1 384 ? 7.982 13.475 -17.996 1.00 71.06 384 LEU A C 1
ATOM 2992 O O . LEU A 1 384 ? 7.334 12.718 -17.277 1.00 71.06 384 LEU A O 1
ATOM 2996 N N . ARG A 1 385 ? 8.382 14.682 -17.559 1.00 65.00 385 ARG A N 1
ATOM 2997 C CA . ARG A 1 385 ? 8.257 15.133 -16.155 1.00 65.00 385 ARG A CA 1
ATOM 2998 C C . ARG A 1 385 ? 6.805 15.297 -15.698 1.00 65.00 385 ARG A C 1
ATOM 3000 O O . ARG A 1 385 ? 6.503 15.001 -14.549 1.00 65.00 385 ARG A O 1
ATOM 3007 N N . GLY A 1 386 ? 5.936 15.782 -16.585 1.00 64.12 386 GLY A N 1
ATOM 3008 C CA . GLY A 1 386 ? 4.512 16.003 -16.302 1.00 64.12 386 GLY A CA 1
ATOM 3009 C C . GLY A 1 386 ? 3.602 14.838 -16.694 1.00 64.12 386 GLY A C 1
ATOM 3010 O O . GLY A 1 386 ? 2.478 14.769 -16.219 1.00 64.12 386 GLY A O 1
ATOM 3011 N N . VAL A 1 387 ? 4.089 13.921 -17.536 1.00 72.88 387 VAL A N 1
ATOM 3012 C CA . VAL A 1 387 ? 3.274 12.855 -18.145 1.00 72.88 387 VAL A CA 1
ATOM 3013 C C . VAL A 1 387 ? 3.282 11.573 -17.308 1.00 72.88 387 VAL A C 1
ATOM 3015 O O . VAL A 1 387 ? 2.295 10.853 -17.277 1.00 72.88 387 VAL A O 1
ATOM 3018 N N . LEU A 1 388 ? 4.363 11.284 -16.575 1.00 77.94 388 LEU A N 1
ATOM 3019 C CA . LEU A 1 388 ? 4.522 10.037 -15.806 1.00 77.94 388 LEU A CA 1
ATOM 3020 C C . LEU A 1 388 ? 3.802 10.031 -14.444 1.00 77.94 388 LEU A C 1
ATOM 3022 O O . LEU A 1 388 ? 4.305 9.463 -13.475 1.00 77.94 388 LEU A O 1
ATOM 3026 N N . GLN A 1 389 ? 2.637 10.669 -14.364 1.00 76.88 389 GLN A N 1
ATOM 3027 C CA . GLN A 1 389 ? 1.788 10.648 -13.176 1.00 76.88 389 GLN A CA 1
ATOM 3028 C C . GLN A 1 389 ? 0.987 9.341 -13.103 1.00 76.88 389 GLN A C 1
ATOM 3030 O O . GLN A 1 389 ? 0.612 8.762 -14.123 1.00 76.88 389 GLN A O 1
ATOM 3035 N N . THR A 1 390 ? 0.719 8.871 -11.885 1.00 76.50 390 THR A N 1
ATOM 3036 C CA . THR A 1 390 ? -0.161 7.719 -11.659 1.00 76.50 390 THR A CA 1
ATOM 3037 C C . THR A 1 390 ? -1.596 8.049 -12.079 1.00 76.50 390 THR A C 1
ATOM 3039 O O . THR A 1 390 ? -1.999 9.212 -12.070 1.00 76.50 390 THR A O 1
ATOM 3042 N N . PHE A 1 391 ? -2.370 7.023 -12.443 1.00 82.75 391 PHE A N 1
ATOM 3043 C CA . PHE A 1 391 ? -3.791 7.114 -12.842 1.00 82.75 391 PHE A CA 1
ATOM 3044 C C . PHE A 1 391 ? -4.083 7.826 -14.169 1.00 82.75 391 PHE A C 1
ATOM 3046 O O . PHE A 1 391 ? -5.231 7.847 -14.604 1.00 82.75 391 PHE A O 1
ATOM 3053 N N . GLN A 1 392 ? -3.069 8.362 -14.850 1.00 82.75 392 GLN A N 1
ATOM 3054 C CA . GLN A 1 392 ? -3.233 8.943 -16.179 1.00 82.75 392 GLN A CA 1
ATOM 3055 C C . GLN A 1 392 ? -3.079 7.871 -17.269 1.00 82.75 392 GLN A C 1
ATOM 3057 O O . GLN A 1 392 ? -2.146 7.066 -17.188 1.00 82.75 392 GLN A O 1
ATOM 3062 N N . PRO A 1 393 ? -3.958 7.845 -18.291 1.00 85.31 393 PRO A N 1
ATOM 3063 C CA . PRO A 1 393 ? -3.829 6.926 -19.413 1.00 85.31 393 PRO A CA 1
ATOM 3064 C C . PRO A 1 393 ? -2.701 7.389 -20.335 1.00 85.31 393 PRO A C 1
ATOM 3066 O O . PRO A 1 393 ? -2.704 8.523 -20.828 1.00 85.31 393 PRO A O 1
ATOM 3069 N N . LEU A 1 394 ? -1.734 6.504 -20.568 1.00 90.94 394 LEU A N 1
ATOM 3070 C CA . LEU A 1 394 ? -0.536 6.796 -21.346 1.00 90.94 394 LEU A CA 1
ATOM 3071 C C . LEU A 1 394 ? -0.389 5.853 -22.537 1.00 90.94 394 LEU A C 1
ATOM 3073 O O . LEU A 1 394 ? -0.638 4.654 -22.432 1.00 90.94 394 LEU A O 1
ATOM 3077 N N . ALA A 1 395 ? 0.114 6.394 -23.641 1.00 91.12 395 ALA A N 1
ATOM 3078 C CA . ALA A 1 395 ? 0.712 5.632 -24.720 1.00 91.12 395 ALA A CA 1
ATOM 3079 C C . ALA A 1 395 ? 2.219 5.551 -24.452 1.00 91.12 395 ALA A C 1
ATOM 3081 O O . ALA A 1 395 ? 2.952 6.543 -24.500 1.00 91.12 395 ALA A O 1
ATOM 3082 N N . LEU A 1 396 ? 2.681 4.360 -24.084 1.00 92.19 396 LEU A N 1
ATOM 3083 C CA . LEU A 1 396 ? 4.040 4.093 -23.635 1.00 92.19 396 LEU A CA 1
ATOM 3084 C C . LEU A 1 396 ? 4.831 3.401 -24.743 1.00 92.19 396 LEU A C 1
ATOM 3086 O O . LEU A 1 396 ? 4.427 2.368 -25.268 1.00 92.19 396 LEU A O 1
ATOM 3090 N N . SER A 1 397 ? 6.008 3.937 -25.048 1.00 92.69 397 SER A N 1
ATOM 3091 C CA . SER A 1 397 ? 6.976 3.301 -25.939 1.00 92.69 397 SER A CA 1
ATOM 3092 C C . SER A 1 397 ? 8.274 3.034 -25.194 1.00 92.69 397 SER A C 1
ATOM 3094 O O . SER A 1 397 ? 8.835 3.936 -24.565 1.00 92.69 397 SER A O 1
ATOM 3096 N N . TRP A 1 398 ? 8.839 1.841 -25.308 1.00 90.50 398 TRP A N 1
ATOM 3097 C CA . TRP A 1 398 ? 10.081 1.460 -24.640 1.00 90.50 398 TRP A CA 1
ATOM 3098 C C . TRP A 1 398 ? 10.964 0.578 -25.517 1.00 90.50 398 TRP A C 1
ATOM 3100 O O . TRP A 1 398 ? 10.538 0.008 -26.513 1.00 90.50 398 TRP A O 1
ATOM 3110 N N . VAL A 1 399 ? 12.230 0.477 -25.127 1.00 83.75 399 VAL A N 1
ATOM 3111 C CA . VAL A 1 399 ? 13.253 -0.336 -25.784 1.00 83.75 399 VAL A CA 1
ATOM 3112 C C . VAL A 1 399 ? 13.976 -1.167 -24.734 1.00 83.75 399 VAL A C 1
ATOM 3114 O O . VAL A 1 399 ? 14.383 -0.644 -23.693 1.00 83.75 399 VAL A O 1
ATOM 3117 N N . GLY A 1 400 ? 14.200 -2.445 -25.021 1.00 58.38 400 GLY A N 1
ATOM 3118 C CA . GLY A 1 400 ? 15.124 -3.291 -24.260 1.00 58.38 400 GLY A CA 1
ATOM 3119 C C . GLY A 1 400 ? 14.594 -4.689 -23.947 1.00 58.38 400 GLY A C 1
ATOM 3120 O O . GLY A 1 400 ? 13.392 -4.894 -23.839 1.00 58.38 400 GLY A O 1
ATOM 3121 N N . LYS A 1 401 ? 15.534 -5.629 -23.769 1.00 47.16 401 LYS A N 1
ATOM 3122 C CA . LYS A 1 401 ? 15.309 -7.079 -23.579 1.00 47.16 401 LYS A CA 1
ATOM 3123 C C . LYS A 1 401 ? 15.469 -7.563 -22.124 1.00 47.16 401 LYS A C 1
ATOM 3125 O O . LYS A 1 401 ? 15.573 -8.761 -21.886 1.00 47.16 401 LYS A O 1
ATOM 3130 N N . SER A 1 402 ? 15.621 -6.650 -21.165 1.00 46.69 402 SER A N 1
ATOM 3131 C CA . SER A 1 402 ? 15.824 -6.951 -19.738 1.00 46.69 402 SER A CA 1
ATOM 3132 C C . SER A 1 402 ? 14.534 -6.774 -18.937 1.00 46.69 402 SER A C 1
ATOM 3134 O O . SER A 1 402 ? 13.687 -5.981 -19.337 1.00 46.69 402 SER A O 1
ATOM 3136 N N . GLU A 1 403 ? 14.436 -7.411 -17.759 1.00 51.00 403 GLU A N 1
ATOM 3137 C CA . GLU A 1 403 ? 13.316 -7.224 -16.804 1.00 51.00 403 GLU A CA 1
ATOM 3138 C C . GLU A 1 403 ? 13.059 -5.748 -16.444 1.00 51.00 403 GLU A C 1
ATOM 3140 O O . GLU A 1 403 ? 11.985 -5.378 -15.977 1.00 51.00 403 GLU A O 1
ATOM 3145 N N . MET A 1 404 ? 14.070 -4.902 -16.649 1.00 56.12 404 MET A N 1
ATOM 3146 C CA . MET A 1 404 ? 13.992 -3.452 -16.576 1.00 56.12 404 MET A CA 1
ATOM 3147 C C . MET A 1 404 ? 14.285 -2.872 -17.967 1.00 56.12 404 MET A C 1
ATOM 3149 O O . MET A 1 404 ? 15.424 -2.943 -18.436 1.00 56.12 404 MET A O 1
ATOM 3153 N N . ARG A 1 405 ? 13.275 -2.319 -18.644 1.00 80.88 405 ARG A N 1
ATOM 3154 C CA . ARG A 1 405 ? 13.375 -1.788 -20.022 1.00 80.88 405 ARG A CA 1
ATOM 3155 C C . ARG A 1 405 ? 13.578 -0.274 -19.996 1.00 80.88 405 ARG A C 1
ATOM 3157 O O . ARG A 1 405 ? 13.400 0.348 -18.961 1.00 80.88 405 ARG A O 1
ATOM 3164 N N . THR A 1 406 ? 13.982 0.363 -21.091 1.00 82.81 406 THR A N 1
ATOM 3165 C CA . THR A 1 406 ? 14.140 1.831 -21.143 1.00 82.81 406 THR A CA 1
ATOM 3166 C C . THR A 1 406 ? 12.919 2.466 -21.790 1.00 82.81 406 THR A C 1
ATOM 3168 O O . THR A 1 406 ? 12.658 2.218 -22.963 1.00 82.81 406 THR A O 1
ATOM 3171 N N . LEU A 1 407 ? 12.201 3.320 -21.063 1.00 89.81 407 LEU A N 1
ATOM 3172 C CA . LEU A 1 407 ? 11.138 4.141 -21.632 1.00 89.81 407 LEU A CA 1
ATOM 3173 C C . LEU A 1 407 ? 11.753 5.128 -22.634 1.00 89.81 407 LEU A C 1
ATOM 3175 O O . LEU A 1 407 ? 12.693 5.857 -22.313 1.00 89.81 407 LEU A O 1
ATOM 3179 N N . THR A 1 408 ? 11.214 5.135 -23.847 1.00 88.44 408 THR A N 1
ATOM 3180 C CA . THR A 1 408 ? 11.643 6.019 -24.939 1.00 88.44 408 THR A CA 1
ATOM 3181 C C . THR A 1 408 ? 10.668 7.158 -25.190 1.00 88.44 408 THR A C 1
ATOM 3183 O O . THR A 1 408 ? 11.103 8.242 -25.566 1.00 88.44 408 THR A O 1
ATOM 3186 N N . LYS A 1 409 ? 9.371 6.931 -24.969 1.00 87.94 409 LYS A N 1
ATOM 3187 C CA . LYS A 1 409 ? 8.309 7.913 -25.185 1.00 87.94 409 LYS A CA 1
ATOM 3188 C C . LYS A 1 409 ? 7.146 7.599 -24.247 1.00 87.94 409 LYS A C 1
ATOM 3190 O O . LYS A 1 409 ? 6.854 6.426 -24.025 1.00 87.94 409 LYS A O 1
ATOM 3195 N N . ALA A 1 410 ? 6.513 8.627 -23.704 1.00 89.88 410 ALA A N 1
ATOM 3196 C CA . ALA A 1 410 ? 5.231 8.520 -23.025 1.00 89.88 410 ALA A CA 1
ATOM 3197 C C . ALA A 1 410 ? 4.389 9.717 -23.451 1.00 89.88 410 ALA A C 1
ATOM 3199 O O . ALA A 1 410 ? 4.853 10.852 -23.330 1.00 89.88 410 ALA A O 1
ATOM 3200 N N . GLU A 1 411 ? 3.189 9.460 -23.954 1.00 87.19 411 GLU A N 1
ATOM 3201 C CA . GLU A 1 411 ? 2.230 10.492 -24.340 1.00 87.19 411 GLU A CA 1
ATOM 3202 C C . GLU A 1 411 ? 0.928 10.297 -23.581 1.00 87.19 411 GLU A C 1
ATOM 3204 O O . GLU A 1 411 ? 0.481 9.172 -23.367 1.00 87.19 411 GLU A O 1
ATOM 3209 N N . TRP A 1 412 ? 0.335 11.402 -23.146 1.00 82.19 412 TRP A N 1
ATOM 3210 C CA . TRP A 1 412 ? -0.977 11.379 -22.523 1.00 82.19 412 TRP A CA 1
ATOM 3211 C C . TRP A 1 412 ? -2.041 11.159 -23.596 1.00 82.19 412 TRP A C 1
ATOM 3213 O O . TRP A 1 412 ? -2.089 11.898 -24.577 1.00 82.19 412 TRP A O 1
ATOM 3223 N N . VAL A 1 413 ? -2.887 10.148 -23.401 1.00 77.06 413 VAL A N 1
ATOM 3224 C CA . VAL A 1 413 ? -3.938 9.780 -24.368 1.00 77.06 413 VAL A CA 1
ATOM 3225 C C . VAL A 1 413 ? -5.214 10.608 -24.153 1.00 77.06 413 VAL A C 1
ATOM 3227 O O . VAL A 1 413 ? -6.104 10.614 -24.997 1.00 77.06 413 VAL A O 1
ATOM 3230 N N . GLY A 1 414 ? -5.289 11.376 -23.059 1.00 67.19 414 GLY A N 1
ATOM 3231 C CA . GLY A 1 414 ? -6.469 12.169 -22.724 1.00 67.19 414 GLY A CA 1
ATOM 3232 C C . GLY A 1 414 ? -7.597 11.344 -22.101 1.00 67.19 414 GLY A C 1
ATOM 3233 O O . GLY A 1 414 ? -7.516 10.124 -21.974 1.00 67.19 414 GLY A O 1
ATOM 3234 N N . GLY A 1 415 ? -8.673 12.030 -21.707 1.00 63.09 415 GLY A N 1
ATOM 3235 C CA . GLY A 1 415 ? -9.981 11.393 -21.508 1.00 63.09 415 GLY A CA 1
ATOM 3236 C C . GLY A 1 415 ? -10.340 10.899 -20.103 1.00 63.09 415 GLY A C 1
ATOM 3237 O O . GLY A 1 415 ? -11.436 10.370 -19.948 1.00 63.09 415 GLY A O 1
ATOM 3238 N N . MET A 1 416 ? -9.505 11.096 -19.074 1.00 71.12 416 MET A N 1
ATOM 3239 C CA . MET A 1 416 ? -9.883 10.787 -17.683 1.00 71.12 416 MET A CA 1
ATOM 3240 C C . MET A 1 416 ? -9.774 11.992 -16.750 1.00 71.12 416 MET A C 1
ATOM 3242 O O . MET A 1 416 ? -8.807 12.754 -16.800 1.00 71.12 416 MET A O 1
ATOM 3246 N N . ARG A 1 417 ? -10.776 12.141 -15.875 1.00 74.31 417 ARG A N 1
ATOM 3247 C CA . ARG A 1 417 ? -10.746 13.101 -14.768 1.00 74.31 417 ARG A CA 1
ATOM 3248 C C . ARG A 1 417 ? -9.683 12.669 -13.742 1.00 74.31 417 ARG A C 1
ATOM 3250 O O . ARG A 1 417 ? -9.550 11.471 -13.493 1.00 74.31 417 ARG A O 1
ATOM 3257 N N . PRO A 1 418 ? -8.913 13.601 -13.154 1.00 77.31 418 PRO A N 1
ATOM 3258 C CA . PRO A 1 418 ? -7.985 13.269 -12.078 1.00 77.31 418 PRO A CA 1
ATOM 3259 C C . PRO A 1 418 ? -8.728 12.686 -10.874 1.00 77.31 418 PRO A C 1
ATOM 3261 O O . PRO A 1 418 ? -9.779 13.195 -10.498 1.00 77.31 418 PRO A O 1
ATOM 3264 N N . LEU A 1 419 ? -8.156 11.661 -10.243 1.00 73.88 419 LEU A N 1
ATOM 3265 C CA . LEU A 1 419 ? -8.659 11.171 -8.962 1.00 73.88 419 LEU A CA 1
ATOM 3266 C C . LEU A 1 419 ? -8.321 12.165 -7.844 1.00 73.88 419 LEU A C 1
ATOM 3268 O O . LEU A 1 419 ? -7.182 12.628 -7.740 1.00 73.88 419 LEU A O 1
ATOM 3272 N N . THR A 1 420 ? -9.289 12.442 -6.976 1.00 73.12 420 THR A N 1
ATOM 3273 C CA . THR A 1 420 ? -9.155 13.333 -5.812 1.00 73.12 420 THR A CA 1
ATOM 3274 C C . THR A 1 420 ? -9.768 12.696 -4.563 1.00 73.12 420 THR A C 1
ATOM 3276 O O . THR A 1 420 ? -10.545 11.753 -4.675 1.00 73.12 420 THR A O 1
ATOM 3279 N N . GLY A 1 421 ? -9.410 13.181 -3.369 1.00 73.19 421 GLY A N 1
ATOM 3280 C CA . GLY A 1 421 ? -9.988 12.706 -2.100 1.00 73.19 421 GLY A CA 1
ATOM 3281 C C . GLY A 1 421 ? -9.904 11.183 -1.909 1.00 73.19 421 GLY A C 1
ATOM 3282 O O . GLY A 1 421 ? -8.872 10.568 -2.191 1.00 73.19 421 GLY A O 1
ATOM 3283 N N . ASP A 1 422 ? -11.007 10.570 -1.480 1.00 62.62 422 ASP A N 1
ATOM 3284 C CA . ASP A 1 422 ? -11.115 9.121 -1.263 1.00 62.62 422 ASP A CA 1
ATOM 3285 C C . ASP A 1 422 ? -10.901 8.300 -2.539 1.00 62.62 422 ASP A C 1
ATOM 3287 O O . ASP A 1 422 ? -10.312 7.216 -2.489 1.00 62.62 422 ASP A O 1
ATOM 3291 N N . ALA A 1 423 ? -11.308 8.820 -3.701 1.00 68.19 423 ALA A N 1
ATOM 3292 C CA . ALA A 1 423 ? -11.113 8.157 -4.987 1.00 68.19 423 ALA A CA 1
ATOM 3293 C C . ALA A 1 423 ? -9.619 7.980 -5.309 1.00 68.19 423 ALA A C 1
ATOM 3295 O O . ALA A 1 423 ? -9.217 6.955 -5.863 1.00 68.19 423 ALA A O 1
ATOM 3296 N N . LEU A 1 424 ? -8.773 8.932 -4.892 1.00 71.19 424 LEU A N 1
ATOM 3297 C CA . LEU A 1 424 ? -7.318 8.843 -5.028 1.00 71.19 424 LEU A CA 1
ATOM 3298 C C . LEU A 1 424 ? -6.726 7.745 -4.132 1.00 71.19 424 LEU A C 1
ATOM 3300 O O . LEU A 1 424 ? -5.897 6.957 -4.593 1.00 71.19 424 LEU A O 1
ATOM 3304 N N . LEU A 1 425 ? -7.169 7.654 -2.873 1.00 62.97 425 LEU A N 1
ATOM 3305 C CA . LEU A 1 425 ? -6.752 6.588 -1.952 1.00 62.97 425 LEU A CA 1
ATOM 3306 C C . LEU A 1 425 ? -7.184 5.209 -2.468 1.00 62.97 425 LEU A C 1
ATOM 3308 O O . LEU A 1 425 ? -6.396 4.261 -2.452 1.00 62.97 425 LEU A O 1
ATOM 3312 N N . CYS 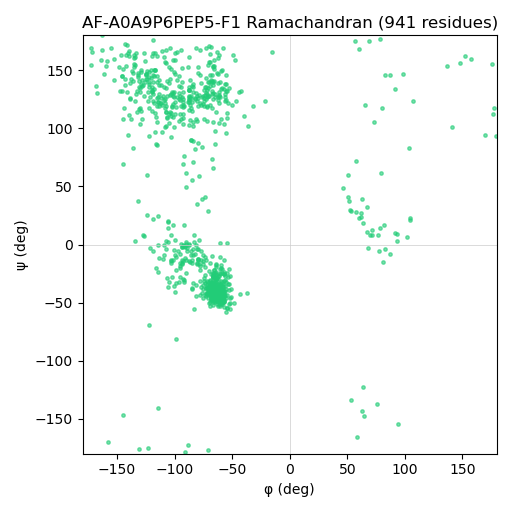A 1 426 ? -8.405 5.115 -3.001 1.00 68.38 426 CYS A N 1
ATOM 3313 C CA . CYS A 1 426 ? -8.918 3.916 -3.659 1.00 68.38 426 CYS A CA 1
ATOM 3314 C C . CYS A 1 426 ? -8.080 3.548 -4.890 1.00 68.38 426 CYS A C 1
ATOM 3316 O O . CYS A 1 426 ? -7.739 2.380 -5.069 1.00 68.38 426 CYS A O 1
ATOM 3318 N N . GLY A 1 427 ? -7.669 4.533 -5.693 1.00 68.00 427 GLY A N 1
ATOM 3319 C CA . GLY A 1 427 ? -6.744 4.331 -6.808 1.00 68.00 427 GLY A CA 1
ATOM 3320 C C . GLY A 1 427 ? -5.411 3.722 -6.360 1.00 68.00 427 GLY A C 1
ATOM 3321 O O . GLY A 1 427 ? -4.963 2.728 -6.934 1.00 68.00 427 GLY A O 1
ATOM 3322 N N . PHE A 1 428 ? -4.786 4.254 -5.304 1.00 71.25 428 PHE A N 1
ATOM 3323 C CA . PHE A 1 428 ? -3.534 3.694 -4.774 1.00 71.25 428 PHE A CA 1
ATOM 3324 C C . PHE A 1 428 ? -3.709 2.273 -4.235 1.00 71.25 428 PHE A C 1
ATOM 3326 O O . PHE A 1 428 ? -2.855 1.419 -4.471 1.00 71.25 428 PHE A O 1
ATOM 3333 N N . TYR A 1 429 ? -4.826 1.996 -3.565 1.00 76.56 429 TYR A N 1
ATOM 3334 C CA . TYR A 1 429 ? -5.165 0.651 -3.112 1.00 76.56 429 TYR A CA 1
ATOM 3335 C C . TYR A 1 429 ? -5.248 -0.346 -4.280 1.00 76.56 429 TYR A C 1
ATOM 3337 O O . TYR A 1 429 ? -4.634 -1.413 -4.234 1.00 76.56 429 TYR A O 1
ATOM 3345 N N . VAL A 1 430 ? -5.932 0.028 -5.362 1.00 80.00 430 VAL A N 1
ATOM 3346 C CA . VAL A 1 430 ? -6.042 -0.773 -6.590 1.00 80.00 430 VAL A CA 1
ATOM 3347 C C . VAL A 1 430 ? -4.663 -0.987 -7.241 1.00 80.00 430 VAL A C 1
ATOM 3349 O O . VAL A 1 430 ? -4.349 -2.107 -7.649 1.00 80.00 430 VAL A O 1
ATOM 3352 N N . ASN A 1 431 ? -3.793 0.033 -7.274 1.00 85.31 431 ASN A N 1
ATOM 3353 C CA . ASN A 1 431 ? -2.412 -0.109 -7.764 1.00 85.31 431 ASN A CA 1
ATOM 3354 C C . ASN A 1 431 ? -1.601 -1.109 -6.932 1.00 85.31 431 ASN A C 1
ATOM 3356 O O . ASN A 1 431 ? -0.918 -1.968 -7.491 1.00 85.31 431 ASN A O 1
ATOM 3360 N N . GLU A 1 432 ? -1.688 -1.027 -5.605 1.00 77.00 432 GLU A N 1
ATOM 3361 C CA . GLU A 1 432 ? -1.006 -1.946 -4.691 1.00 77.00 432 GLU A CA 1
ATOM 3362 C C . GLU A 1 432 ? -1.479 -3.390 -4.877 1.00 77.00 432 GLU A C 1
ATOM 3364 O O . GLU A 1 432 ? -0.664 -4.318 -4.883 1.00 77.00 432 GLU A O 1
ATOM 3369 N N . LEU A 1 433 ? -2.782 -3.597 -5.084 1.00 75.81 433 LEU A N 1
ATOM 3370 C CA . LEU A 1 433 ? -3.320 -4.911 -5.413 1.00 75.81 433 LEU A CA 1
ATOM 3371 C C . LEU A 1 433 ? -2.738 -5.447 -6.728 1.00 75.81 433 LEU A C 1
ATOM 3373 O O . LEU A 1 433 ? -2.241 -6.572 -6.747 1.00 75.81 433 LEU A O 1
ATOM 3377 N N . LEU A 1 434 ? -2.699 -4.646 -7.797 1.00 79.44 434 LEU A N 1
ATOM 3378 C CA . LEU A 1 434 ? -2.069 -5.046 -9.064 1.00 79.44 434 LEU A CA 1
ATOM 3379 C C . LEU A 1 434 ? -0.582 -5.390 -8.884 1.00 79.44 434 LEU A C 1
ATOM 3381 O O . LEU A 1 434 ? -0.092 -6.368 -9.442 1.00 79.44 434 LEU A O 1
ATOM 3385 N N . VAL A 1 435 ? 0.153 -4.630 -8.069 1.00 72.94 435 VAL A N 1
ATOM 3386 C CA . VAL A 1 435 ? 1.575 -4.890 -7.786 1.00 72.94 435 VAL A CA 1
ATOM 3387 C C . VAL A 1 435 ? 1.782 -6.198 -7.014 1.00 72.94 435 VAL A C 1
ATOM 3389 O O . VAL A 1 435 ? 2.800 -6.870 -7.224 1.00 72.94 435 VAL A O 1
ATOM 3392 N N . LYS A 1 436 ? 0.851 -6.563 -6.130 1.00 69.62 436 LYS A N 1
ATOM 3393 C CA . LYS A 1 436 ? 0.943 -7.764 -5.286 1.00 69.62 436 LYS A CA 1
ATOM 3394 C C . LYS A 1 436 ? 0.436 -9.027 -5.977 1.00 69.62 436 LYS A C 1
ATOM 3396 O O . LYS A 1 436 ? 1.033 -10.083 -5.783 1.00 69.62 436 LYS A O 1
ATOM 3401 N N . PHE A 1 437 ? -0.623 -8.918 -6.776 1.00 68.62 437 PHE A N 1
ATOM 3402 C CA . PHE A 1 437 ? -1.290 -10.060 -7.402 1.00 68.62 437 PHE A CA 1
ATOM 3403 C C . PHE A 1 437 ? -0.822 -10.332 -8.837 1.00 68.62 437 PHE A C 1
ATOM 3405 O O . PHE A 1 437 ? -0.748 -11.498 -9.219 1.00 68.62 437 PHE A O 1
ATOM 3412 N N . CYS A 1 438 ? -0.440 -9.312 -9.616 1.00 72.38 438 CYS A N 1
ATOM 3413 C CA . CYS A 1 438 ? 0.013 -9.523 -10.993 1.00 72.38 438 CYS A CA 1
ATOM 3414 C C . CYS A 1 438 ? 1.511 -9.852 -11.049 1.00 72.38 438 CYS A C 1
ATOM 3416 O O . CYS A 1 438 ? 2.373 -9.106 -10.555 1.00 72.38 438 CYS A O 1
ATOM 3418 N N . ALA A 1 439 ? 1.857 -10.950 -11.720 1.00 63.38 439 ALA A N 1
ATOM 3419 C CA . ALA A 1 439 ? 3.242 -11.242 -12.063 1.00 63.38 439 ALA A CA 1
ATOM 3420 C C . ALA A 1 439 ? 3.791 -10.206 -13.067 1.00 63.38 439 ALA A C 1
ATOM 3422 O O . ALA A 1 439 ? 3.050 -9.468 -13.720 1.00 63.38 439 ALA A O 1
ATOM 3423 N N . ARG A 1 440 ? 5.122 -10.078 -13.140 1.00 71.62 440 ARG A N 1
ATOM 3424 C CA . ARG A 1 440 ? 5.755 -9.245 -14.174 1.00 71.62 440 ARG A CA 1
ATOM 3425 C C . ARG A 1 440 ? 5.648 -9.946 -15.521 1.00 71.62 440 ARG A C 1
ATOM 3427 O O . ARG A 1 440 ? 5.799 -11.160 -15.574 1.00 71.62 440 ARG A O 1
ATOM 3434 N N . GLU A 1 441 ? 5.438 -9.161 -16.573 1.00 70.44 441 GLU A N 1
ATOM 3435 C CA . GLU A 1 441 ? 5.338 -9.640 -17.958 1.00 70.44 441 GLU A CA 1
ATOM 3436 C C . GLU A 1 441 ? 4.190 -10.644 -18.190 1.00 70.44 441 GLU A C 1
ATOM 3438 O O . GLU A 1 441 ? 4.223 -11.410 -19.148 1.00 70.44 441 GLU A O 1
ATOM 3443 N N . ASP A 1 442 ? 3.167 -10.617 -17.326 1.00 68.31 442 ASP A N 1
ATOM 3444 C CA . ASP A 1 442 ? 1.969 -11.458 -17.412 1.00 68.31 442 ASP A CA 1
ATOM 3445 C C . ASP A 1 442 ? 0.753 -10.612 -17.840 1.00 68.31 442 ASP A C 1
ATOM 3447 O O . ASP A 1 442 ? 0.259 -9.791 -17.051 1.00 68.31 442 ASP A O 1
ATOM 3451 N N . PRO A 1 443 ? 0.334 -10.678 -19.118 1.00 74.62 443 PRO A N 1
ATOM 3452 C CA . PRO A 1 443 ? -0.718 -9.819 -19.641 1.00 74.62 443 PRO A CA 1
ATOM 3453 C C . PRO A 1 443 ? -2.116 -10.289 -19.228 1.00 74.62 443 PRO A C 1
ATOM 3455 O O . PRO A 1 443 ? -2.569 -11.364 -19.607 1.00 74.62 443 PRO A O 1
ATOM 3458 N N . HIS A 1 444 ? -2.847 -9.403 -18.548 1.00 77.25 444 HIS A N 1
ATOM 3459 C CA . HIS A 1 444 ? -4.261 -9.585 -18.222 1.00 77.25 444 HIS A CA 1
ATOM 3460 C C . HIS A 1 444 ? -5.099 -8.506 -18.919 1.00 77.25 444 HIS A C 1
ATOM 3462 O O . HIS A 1 444 ? -5.368 -7.448 -18.350 1.00 77.25 444 HIS A O 1
ATOM 3468 N N . THR A 1 445 ? -5.506 -8.753 -20.166 1.00 82.38 445 THR A N 1
ATOM 3469 C CA . THR A 1 445 ? -6.258 -7.773 -20.972 1.00 82.38 445 THR A CA 1
ATOM 3470 C C . THR A 1 445 ? -7.597 -7.403 -20.331 1.00 82.38 445 THR A C 1
ATOM 3472 O O . THR A 1 445 ? -7.900 -6.221 -20.208 1.00 82.38 445 THR A O 1
ATOM 3475 N N . ALA A 1 446 ? -8.357 -8.389 -19.844 1.00 80.81 446 ALA A N 1
ATOM 3476 C CA . ALA A 1 446 ? -9.637 -8.144 -19.179 1.00 80.81 446 ALA A CA 1
ATOM 3477 C C . ALA A 1 446 ? -9.475 -7.365 -17.862 1.00 80.81 446 ALA A C 1
ATOM 3479 O O . ALA A 1 446 ? -10.245 -6.446 -17.596 1.00 80.81 446 ALA A O 1
ATOM 3480 N N . LEU A 1 447 ? -8.439 -7.673 -17.072 1.00 88.50 447 LEU A N 1
ATOM 3481 C CA . LEU A 1 447 ? -8.114 -6.936 -15.846 1.00 88.50 447 LEU A CA 1
ATOM 3482 C C . LEU A 1 447 ? -7.663 -5.500 -16.135 1.00 88.50 447 LEU A C 1
ATOM 3484 O O . LEU A 1 447 ? -7.990 -4.597 -15.375 1.00 88.50 447 LEU A O 1
ATOM 3488 N N . PHE A 1 448 ? -6.919 -5.279 -17.221 1.00 91.25 448 PHE A N 1
ATOM 3489 C CA . PHE A 1 448 ? -6.530 -3.941 -17.668 1.00 91.25 448 PHE A CA 1
ATOM 3490 C C . PHE A 1 448 ? -7.747 -3.100 -18.054 1.00 91.25 448 PHE A C 1
ATOM 3492 O O . PHE A 1 448 ? -7.871 -1.959 -17.611 1.00 91.25 448 PHE A O 1
ATOM 3499 N N . ASP A 1 449 ? -8.662 -3.676 -18.835 1.00 86.94 449 ASP A N 1
ATOM 3500 C CA . ASP A 1 449 ? -9.894 -3.000 -19.243 1.00 86.94 449 ASP A CA 1
ATOM 3501 C C . ASP A 1 449 ? -10.777 -2.696 -18.017 1.00 86.94 449 ASP A C 1
ATOM 3503 O O . ASP A 1 449 ? -11.318 -1.596 -17.894 1.00 86.94 449 ASP A O 1
ATOM 3507 N N . HIS A 1 450 ? -10.841 -3.622 -17.051 1.00 89.62 450 HIS A N 1
ATOM 3508 C CA . HIS A 1 450 ? -11.524 -3.387 -15.779 1.00 89.62 450 HIS A CA 1
ATOM 3509 C C . HIS A 1 450 ? -10.836 -2.335 -14.912 1.00 89.62 450 HIS A C 1
ATOM 3511 O O . HIS A 1 450 ? -11.524 -1.519 -14.316 1.00 89.62 450 HIS A O 1
ATOM 3517 N N . TYR A 1 451 ? -9.505 -2.303 -14.855 1.00 94.62 451 TYR A N 1
ATOM 3518 C CA . TYR A 1 451 ? -8.760 -1.279 -14.124 1.00 94.62 451 TYR A CA 1
ATOM 3519 C C . TYR A 1 451 ? -9.061 0.123 -14.666 1.00 94.62 451 TYR A C 1
ATOM 3521 O O . TYR A 1 451 ? -9.357 1.028 -13.890 1.00 94.62 451 TYR A O 1
ATOM 3529 N N . LEU A 1 452 ? -9.071 0.294 -15.993 1.00 89.25 452 LEU A N 1
ATOM 3530 C CA . LEU A 1 452 ? -9.484 1.545 -16.635 1.00 89.25 452 LEU A CA 1
ATOM 3531 C C . LEU A 1 452 ? -10.923 1.928 -16.257 1.00 89.25 452 LEU A C 1
ATOM 3533 O O . LEU A 1 452 ? -11.178 3.075 -15.882 1.00 89.25 452 LEU A O 1
ATOM 3537 N N . LEU A 1 453 ? -11.855 0.973 -16.308 1.00 87.88 453 LEU A N 1
ATOM 3538 C CA . LEU A 1 453 ? -13.235 1.196 -15.881 1.00 87.88 453 LEU A CA 1
ATOM 3539 C C . LEU A 1 453 ? -13.297 1.618 -14.404 1.00 87.88 453 LEU A C 1
ATOM 3541 O O . LEU A 1 453 ? -13.934 2.614 -14.088 1.00 87.88 453 LEU A O 1
ATOM 3545 N N . THR A 1 454 ? -12.591 0.929 -13.508 1.00 92.31 454 THR A N 1
ATOM 3546 C CA . THR A 1 454 ? -12.504 1.252 -12.076 1.00 92.31 454 THR A CA 1
ATOM 3547 C C . THR A 1 454 ? -11.999 2.673 -11.850 1.00 92.31 454 THR A C 1
ATOM 3549 O O . THR A 1 454 ? -12.641 3.424 -11.121 1.00 92.31 454 THR A O 1
ATOM 3552 N N . LEU A 1 455 ? -10.900 3.076 -12.498 1.00 89.56 455 LEU A N 1
ATOM 3553 C CA . LEU A 1 455 ? -10.391 4.446 -12.397 1.00 89.56 455 LEU A CA 1
ATOM 3554 C C . LEU A 1 455 ? -11.410 5.467 -12.915 1.00 89.56 455 LEU A C 1
ATOM 3556 O O . LEU A 1 455 ? -11.610 6.499 -12.283 1.00 89.56 455 LEU A O 1
ATOM 3560 N N . THR A 1 456 ? -12.093 5.163 -14.020 1.00 86.56 456 THR A N 1
ATOM 3561 C CA . THR A 1 456 ? -13.117 6.045 -14.597 1.00 86.56 456 THR A CA 1
ATOM 3562 C C . THR A 1 456 ? -14.299 6.227 -13.647 1.00 86.56 456 THR A C 1
ATOM 3564 O O . THR A 1 456 ? -14.718 7.358 -13.422 1.00 86.56 456 THR A O 1
ATOM 3567 N N . ARG A 1 457 ? -14.810 5.138 -13.061 1.00 88.19 457 ARG A N 1
ATOM 3568 C CA . ARG A 1 457 ? -15.931 5.156 -12.107 1.00 88.19 457 ARG A CA 1
ATOM 3569 C C . ARG A 1 457 ? -15.566 5.921 -10.833 1.00 88.19 457 ARG A C 1
ATOM 3571 O O . ARG A 1 457 ? -16.319 6.787 -10.402 1.00 88.19 457 ARG A O 1
ATOM 3578 N N . LEU A 1 458 ? -14.369 5.677 -10.288 1.00 86.62 458 LEU A N 1
ATOM 3579 C CA . LEU A 1 458 ? -13.842 6.429 -9.142 1.00 86.62 458 LEU A CA 1
ATOM 3580 C C . LEU A 1 458 ? -13.693 7.927 -9.454 1.00 86.62 458 LEU A C 1
ATOM 3582 O O . LEU A 1 458 ? -13.994 8.756 -8.607 1.00 86.62 458 LEU A O 1
ATOM 3586 N N . ALA A 1 459 ? -13.266 8.285 -10.667 1.00 84.31 459 ALA A N 1
ATOM 3587 C CA . ALA A 1 459 ? -13.110 9.680 -11.084 1.00 84.31 459 ALA A CA 1
ATOM 3588 C C . ALA A 1 459 ? -14.440 10.417 -11.344 1.00 84.31 459 ALA A C 1
ATOM 3590 O O . ALA A 1 459 ? -14.436 11.633 -11.544 1.00 84.31 459 ALA A O 1
ATOM 3591 N N . HIS A 1 460 ? -15.560 9.690 -11.381 1.00 86.12 460 HIS A N 1
ATOM 3592 C CA . HIS A 1 460 ? -16.920 10.234 -11.460 1.00 86.12 460 HIS A CA 1
ATOM 3593 C C . HIS A 1 460 ? -17.666 10.114 -10.123 1.00 86.12 460 HIS A C 1
ATOM 3595 O O . HIS A 1 460 ? -18.893 10.178 -10.106 1.00 86.12 460 HIS A O 1
ATOM 3601 N N . ASP A 1 461 ? -16.926 9.938 -9.022 1.00 79.88 461 ASP A N 1
ATOM 3602 C CA . ASP A 1 461 ? -17.450 9.873 -7.655 1.00 79.88 461 ASP A CA 1
ATOM 3603 C C . ASP A 1 461 ? -18.494 8.761 -7.443 1.00 79.88 461 ASP A C 1
ATOM 3605 O O . ASP A 1 461 ? -19.357 8.847 -6.565 1.00 79.88 461 ASP A O 1
ATOM 3609 N N . GLU A 1 462 ? -18.419 7.674 -8.225 1.00 83.88 462 GLU A N 1
ATOM 3610 C CA . GLU A 1 462 ? -19.227 6.490 -7.943 1.00 83.88 462 GLU A CA 1
ATOM 3611 C C . GLU A 1 462 ? -18.848 5.886 -6.580 1.00 83.88 462 GLU A C 1
ATOM 3613 O O . GLU A 1 462 ? -17.672 5.917 -6.196 1.00 83.88 462 GLU A O 1
ATOM 3618 N N . PRO A 1 463 ? -19.803 5.272 -5.851 1.00 83.12 463 PRO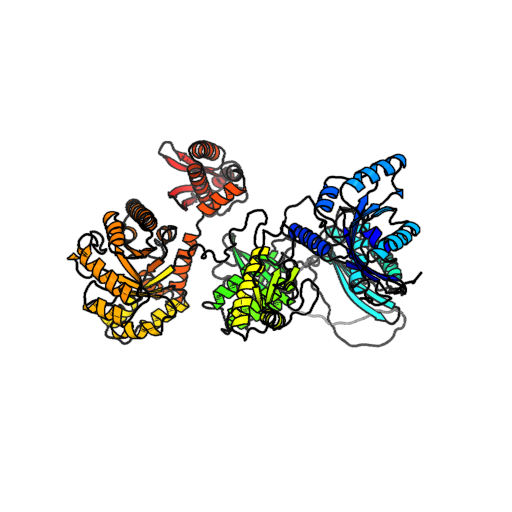 A N 1
ATOM 3619 C CA . PRO A 1 463 ? -19.556 4.756 -4.511 1.00 83.12 463 PRO A CA 1
ATOM 3620 C C . PRO A 1 463 ? -18.362 3.797 -4.471 1.00 83.12 463 PRO A C 1
ATOM 3622 O O . PRO A 1 463 ? -18.439 2.651 -4.928 1.00 83.12 463 PRO A O 1
ATOM 3625 N N . ALA A 1 464 ? -17.262 4.248 -3.859 1.00 80.94 464 ALA A N 1
ATOM 3626 C CA . ALA A 1 464 ? -15.988 3.533 -3.856 1.00 80.94 464 ALA A CA 1
ATOM 3627 C C . ALA A 1 464 ? -16.120 2.089 -3.362 1.00 80.94 464 ALA A C 1
ATOM 3629 O O . ALA A 1 464 ? -15.460 1.188 -3.869 1.00 80.94 464 ALA A O 1
ATOM 3630 N N . VAL A 1 465 ? -17.022 1.836 -2.410 1.00 78.69 465 VAL A N 1
ATOM 3631 C CA . VAL A 1 465 ? -17.264 0.486 -1.898 1.00 78.69 465 VAL A CA 1
ATOM 3632 C C . VAL A 1 465 ? -17.676 -0.471 -3.020 1.00 78.69 465 VAL A C 1
ATOM 3634 O O . VAL A 1 465 ? -17.085 -1.544 -3.128 1.00 78.69 465 VAL A O 1
ATOM 3637 N N . GLN A 1 466 ? -18.618 -0.074 -3.878 1.00 84.94 466 GLN A N 1
ATOM 3638 C CA . GLN A 1 466 ? -19.105 -0.891 -4.994 1.00 84.94 466 GLN A CA 1
ATOM 3639 C C . GLN A 1 466 ? -18.019 -1.063 -6.059 1.00 84.94 466 GLN A C 1
ATOM 3641 O O . GLN A 1 466 ? -17.730 -2.181 -6.488 1.00 84.94 466 GLN A O 1
ATOM 3646 N N . VAL A 1 467 ? -17.361 0.042 -6.423 1.00 87.69 467 VAL A N 1
ATOM 3647 C CA . VAL A 1 467 ? -16.308 0.063 -7.446 1.00 87.69 467 VAL A CA 1
ATOM 3648 C C . VAL A 1 467 ? -15.124 -0.829 -7.048 1.00 87.69 467 VAL A C 1
ATOM 3650 O O . VAL A 1 467 ? -14.635 -1.612 -7.863 1.00 87.69 467 VAL A O 1
ATOM 3653 N N . LEU A 1 468 ? -14.707 -0.783 -5.778 1.00 89.31 468 LEU A N 1
ATOM 3654 C CA . LEU A 1 468 ? -13.636 -1.628 -5.250 1.00 89.31 468 LEU A CA 1
ATOM 3655 C C . LEU A 1 468 ? -14.036 -3.105 -5.170 1.00 89.31 468 LEU A C 1
ATOM 3657 O O . LEU A 1 468 ? -13.213 -3.960 -5.487 1.00 89.31 468 LEU A O 1
ATOM 3661 N N . ARG A 1 469 ? -15.275 -3.434 -4.766 1.00 91.12 469 ARG A N 1
ATOM 3662 C CA . ARG A 1 469 ? -15.720 -4.842 -4.716 1.00 91.12 469 ARG A CA 1
ATOM 3663 C C . ARG A 1 469 ? -15.719 -5.477 -6.108 1.00 91.12 469 ARG A C 1
ATOM 3665 O O . ARG A 1 469 ? -15.224 -6.593 -6.260 1.00 91.12 469 ARG A O 1
ATOM 3672 N N . SER A 1 470 ? -16.234 -4.748 -7.097 1.00 89.81 470 SER A N 1
ATOM 3673 C CA . SER A 1 470 ? -16.236 -5.166 -8.501 1.00 89.81 470 SER A CA 1
ATOM 3674 C C . SER A 1 470 ? -14.803 -5.424 -8.989 1.00 89.81 470 SER A C 1
ATOM 3676 O O . SER A 1 470 ? -14.498 -6.519 -9.469 1.00 89.81 470 SER A O 1
ATOM 3678 N N . PHE A 1 471 ? -13.878 -4.483 -8.740 1.00 93.75 471 PHE A N 1
ATOM 3679 C CA . PHE A 1 471 ? -12.469 -4.638 -9.115 1.00 93.75 471 PHE A CA 1
ATOM 3680 C C . PHE A 1 471 ? -11.788 -5.835 -8.439 1.00 93.75 471 PHE A C 1
ATOM 3682 O O . PHE A 1 471 ? -11.132 -6.622 -9.113 1.00 93.75 471 PHE A O 1
ATOM 3689 N N . GLU A 1 472 ? -11.928 -6.001 -7.123 1.00 91.12 472 GLU A N 1
ATOM 3690 C CA . GLU A 1 472 ? -11.274 -7.082 -6.370 1.00 91.12 472 GLU A CA 1
ATOM 3691 C C . GLU A 1 472 ? -11.729 -8.469 -6.815 1.00 91.12 472 GLU A C 1
ATOM 3693 O O . GLU A 1 472 ? -10.918 -9.388 -6.929 1.00 91.12 472 GLU A O 1
ATOM 3698 N N . ARG A 1 473 ? -13.022 -8.619 -7.108 1.00 88.75 473 ARG A N 1
ATOM 3699 C CA . ARG A 1 473 ? -13.578 -9.866 -7.627 1.00 88.75 473 ARG A CA 1
ATOM 3700 C C . ARG A 1 473 ? -12.988 -10.200 -8.994 1.00 88.75 473 ARG A C 1
ATOM 3702 O O . ARG A 1 473 ? -12.551 -11.330 -9.210 1.00 88.75 473 ARG A O 1
ATOM 3709 N N . VAL A 1 474 ? -12.926 -9.217 -9.895 1.00 85.81 474 VAL A N 1
ATOM 3710 C CA . VAL A 1 474 ? -12.294 -9.391 -11.209 1.00 85.81 474 VAL A CA 1
ATOM 3711 C C . VAL A 1 474 ? -10.804 -9.670 -11.057 1.00 85.81 474 VAL A C 1
ATOM 3713 O O . VAL A 1 474 ? -10.312 -10.603 -11.676 1.00 85.81 474 VAL A O 1
ATOM 3716 N N . LEU A 1 475 ? -10.091 -8.966 -10.178 1.00 85.31 475 LEU A N 1
ATOM 3717 C CA . LEU A 1 475 ? -8.686 -9.233 -9.883 1.00 85.31 475 LEU A CA 1
ATOM 3718 C C . LEU A 1 475 ? -8.471 -10.691 -9.479 1.00 85.31 475 LEU A C 1
ATOM 3720 O O . LEU A 1 475 ? -7.654 -11.369 -10.098 1.00 85.31 475 LEU A O 1
ATOM 3724 N N . LEU A 1 476 ? -9.202 -11.186 -8.476 1.00 78.44 476 LEU A N 1
ATOM 3725 C CA . LEU A 1 476 ? -9.080 -12.573 -8.024 1.00 78.44 476 LEU A CA 1
ATOM 3726 C C . LEU A 1 476 ? -9.431 -13.554 -9.147 1.00 78.44 476 LEU A C 1
ATOM 3728 O O . LEU A 1 476 ? -8.760 -14.571 -9.288 1.00 78.44 476 LEU A O 1
ATOM 3732 N N . ARG A 1 477 ? -10.426 -13.250 -9.985 1.00 79.19 477 ARG A N 1
ATOM 3733 C CA . ARG A 1 477 ? -10.807 -14.107 -11.115 1.00 79.19 477 ARG A CA 1
ATOM 3734 C C . ARG A 1 477 ? -9.721 -14.167 -12.183 1.00 79.19 477 ARG A C 1
ATOM 3736 O O . ARG A 1 477 ? -9.283 -15.256 -12.537 1.00 79.19 477 ARG A O 1
ATOM 3743 N N . GLU A 1 478 ? -9.251 -13.016 -12.652 1.00 77.31 478 GLU A N 1
ATOM 3744 C CA . GLU A 1 478 ? -8.252 -12.919 -13.723 1.00 77.31 478 GLU A CA 1
ATOM 3745 C C . GLU A 1 478 ? -6.869 -13.425 -13.284 1.00 77.31 478 GLU A C 1
ATOM 3747 O O . GLU A 1 478 ? -6.083 -13.869 -14.117 1.00 77.31 478 GLU A O 1
ATOM 3752 N N . THR A 1 479 ? -6.574 -13.393 -11.981 1.00 64.50 479 THR A N 1
ATOM 3753 C CA . THR A 1 479 ? -5.329 -13.937 -11.406 1.00 64.50 479 THR A CA 1
ATOM 3754 C C . THR A 1 479 ? -5.456 -15.391 -10.936 1.00 64.50 479 THR A C 1
ATOM 3756 O O . THR A 1 479 ? -4.469 -15.981 -10.496 1.00 64.50 479 THR A O 1
ATOM 3759 N N . GLY A 1 480 ? -6.642 -15.998 -11.074 1.00 61.19 480 GLY A N 1
ATOM 3760 C CA . GLY A 1 480 ? -6.883 -17.417 -10.800 1.00 61.19 480 GLY A CA 1
ATOM 3761 C C . GLY A 1 480 ? -7.101 -17.784 -9.326 1.00 61.19 480 GLY A C 1
ATOM 3762 O O . GLY A 1 480 ? -6.992 -18.957 -8.980 1.00 61.19 480 GLY A O 1
ATOM 3763 N N . TYR A 1 481 ? -7.401 -16.811 -8.463 1.00 62.94 481 TYR A N 1
ATOM 3764 C CA . TYR A 1 481 ? -7.718 -17.004 -7.041 1.00 62.94 481 TYR A CA 1
ATOM 3765 C C . TYR A 1 481 ? -9.224 -16.997 -6.724 1.00 62.94 481 TYR A C 1
ATOM 3767 O O . TYR A 1 481 ? -9.595 -17.300 -5.593 1.00 62.94 481 TYR A O 1
ATOM 3775 N N . ALA A 1 482 ? -10.102 -16.622 -7.662 1.00 67.19 482 ALA A N 1
ATOM 3776 C CA . ALA A 1 482 ? -11.542 -16.591 -7.396 1.00 67.19 482 ALA A CA 1
ATOM 3777 C C . ALA A 1 482 ? -12.167 -17.991 -7.409 1.00 67.19 482 ALA A C 1
ATOM 3779 O O . ALA A 1 482 ? -11.905 -18.796 -8.302 1.00 67.19 482 ALA A O 1
ATOM 3780 N N . MET A 1 483 ? -13.065 -18.221 -6.453 1.00 73.06 483 MET A N 1
ATOM 3781 C CA . MET A 1 483 ? -13.981 -19.360 -6.435 1.00 73.06 483 MET A CA 1
ATOM 3782 C C . MET A 1 483 ? -15.370 -18.909 -6.914 1.00 73.06 483 MET A C 1
ATOM 3784 O O . MET A 1 483 ? -15.727 -17.755 -6.659 1.00 73.06 483 MET A O 1
ATOM 3788 N N . PRO A 1 484 ? -16.158 -19.785 -7.569 1.00 76.06 484 PRO A N 1
ATOM 3789 C CA . PRO A 1 484 ? -17.538 -19.472 -7.940 1.00 76.06 484 PRO A CA 1
ATOM 3790 C C . PRO A 1 484 ? -18.358 -19.090 -6.704 1.00 76.06 484 PRO A C 1
ATOM 3792 O O . PRO A 1 484 ? -18.271 -19.772 -5.678 1.00 76.06 484 PRO A O 1
ATOM 3795 N N . LEU A 1 485 ? -19.135 -18.007 -6.780 1.00 86.62 485 LEU A N 1
ATOM 3796 C CA . LEU A 1 485 ? -19.994 -17.570 -5.672 1.00 86.62 485 LEU A CA 1
ATOM 3797 C C . LEU A 1 485 ? -21.420 -18.126 -5.790 1.00 86.62 485 LEU A C 1
ATOM 3799 O O . LEU A 1 485 ? -22.176 -18.093 -4.826 1.00 86.62 485 LEU A O 1
ATOM 3803 N N . ASP A 1 486 ? -21.792 -18.664 -6.947 1.00 87.56 486 ASP A N 1
ATOM 3804 C CA . ASP A 1 486 ? -23.116 -19.213 -7.248 1.00 87.56 486 ASP A CA 1
ATOM 3805 C C . ASP A 1 486 ? -23.268 -20.704 -6.913 1.00 87.56 486 ASP A C 1
ATOM 3807 O O . ASP A 1 486 ? -24.371 -21.248 -7.012 1.00 87.56 486 ASP A O 1
ATOM 3811 N N . ARG A 1 487 ? -22.185 -21.373 -6.499 1.00 83.25 487 ARG A N 1
ATOM 3812 C CA . ARG A 1 487 ? -22.167 -22.805 -6.179 1.00 83.25 487 ARG A CA 1
ATOM 3813 C C . ARG A 1 487 ? -21.503 -23.100 -4.842 1.00 83.25 487 ARG A C 1
ATOM 3815 O O . ARG A 1 487 ? -20.531 -22.461 -4.446 1.00 83.25 487 ARG A O 1
ATOM 3822 N N . THR A 1 488 ? -22.018 -24.116 -4.161 1.00 78.00 488 THR A N 1
ATOM 3823 C CA . THR A 1 488 ? -21.446 -24.633 -2.920 1.00 78.00 488 THR A CA 1
ATOM 3824 C C . THR A 1 488 ? -20.284 -25.594 -3.188 1.00 78.00 488 THR A C 1
ATOM 3826 O O . THR A 1 488 ? -20.090 -26.070 -4.309 1.00 78.00 488 THR A O 1
ATOM 3829 N N . VAL A 1 489 ? -19.538 -25.961 -2.140 1.00 66.94 489 VAL A N 1
ATOM 3830 C CA . VAL A 1 489 ? -18.483 -26.997 -2.200 1.00 66.94 489 VAL A CA 1
ATOM 3831 C C . VAL A 1 489 ? -19.016 -28.336 -2.723 1.00 66.94 489 VAL A C 1
ATOM 3833 O O . VAL A 1 489 ? -18.302 -29.063 -3.409 1.00 66.94 489 VAL A O 1
ATOM 3836 N N . THR A 1 490 ? -20.280 -28.658 -2.440 1.00 69.94 490 THR A N 1
ATOM 3837 C CA . THR A 1 490 ? -20.970 -29.864 -2.929 1.00 69.94 490 THR A CA 1
ATOM 3838 C C . THR A 1 490 ? -21.540 -29.698 -4.343 1.00 69.94 490 THR A C 1
ATOM 3840 O O . THR A 1 490 ? -22.239 -30.583 -4.829 1.00 69.94 490 THR A O 1
ATOM 3843 N N . ARG A 1 491 ? -21.217 -28.590 -5.028 1.00 71.00 491 ARG A N 1
ATOM 3844 C CA . ARG A 1 491 ? -21.675 -28.209 -6.376 1.00 71.00 491 ARG A CA 1
ATOM 3845 C C . ARG A 1 491 ? -23.181 -27.972 -6.501 1.00 71.00 491 ARG A C 1
ATOM 3847 O O . ARG A 1 491 ? -23.698 -27.958 -7.616 1.00 71.00 491 ARG A O 1
ATOM 3854 N N . GLN A 1 492 ? -23.876 -27.757 -5.389 1.00 76.75 492 GLN A N 1
ATOM 3855 C CA . GLN A 1 492 ? -25.267 -27.313 -5.410 1.00 76.75 492 GLN A CA 1
ATOM 3856 C C . GLN A 1 492 ? -25.327 -25.806 -5.666 1.00 76.75 492 GLN A C 1
ATOM 3858 O O . GLN A 1 492 ? -24.389 -25.080 -5.338 1.00 76.75 492 GLN A O 1
ATOM 3863 N N . ASN A 1 493 ? -26.419 -25.327 -6.257 1.00 86.56 493 ASN A N 1
ATOM 3864 C CA . ASN A 1 493 ? -26.607 -23.891 -6.450 1.00 86.56 493 ASN A CA 1
ATOM 3865 C C . ASN A 1 493 ? -26.781 -23.194 -5.098 1.00 86.56 493 ASN A C 1
ATOM 3867 O O . ASN A 1 493 ? -27.496 -23.681 -4.221 1.00 86.56 493 ASN A O 1
ATOM 3871 N N . VAL A 1 494 ? -26.168 -22.024 -4.960 1.00 89.25 494 VAL A N 1
ATOM 3872 C CA . VAL A 1 494 ? -26.372 -21.145 -3.811 1.00 89.25 494 VAL A CA 1
ATOM 3873 C C . VAL A 1 494 ? -27.810 -20.630 -3.822 1.00 89.25 494 VAL A C 1
ATOM 3875 O O . VAL A 1 494 ? -28.283 -20.056 -4.804 1.00 89.25 494 VAL A O 1
ATOM 3878 N N . ALA A 1 495 ? -28.515 -20.835 -2.713 1.00 89.75 495 ALA A N 1
ATOM 3879 C CA . ALA A 1 495 ? -29.892 -20.410 -2.526 1.00 89.75 495 ALA A CA 1
ATOM 3880 C C . ALA A 1 495 ? -29.942 -19.059 -1.800 1.00 89.75 495 ALA A C 1
ATOM 3882 O O . ALA A 1 495 ? -29.334 -18.879 -0.745 1.00 89.75 495 ALA A O 1
ATOM 3883 N N . ALA A 1 496 ? -30.711 -18.110 -2.340 1.00 89.25 496 ALA A N 1
ATOM 3884 C CA . ALA A 1 496 ? -30.784 -16.739 -1.830 1.00 89.25 496 ALA A CA 1
ATOM 3885 C C . ALA A 1 496 ? -31.161 -16.642 -0.337 1.00 89.25 496 ALA A C 1
ATOM 3887 O O . ALA A 1 496 ? -30.616 -15.803 0.379 1.00 89.25 496 ALA A O 1
ATOM 3888 N N . GLY A 1 497 ? -32.070 -17.507 0.127 1.00 87.25 497 GLY A N 1
ATOM 3889 C CA . GLY A 1 497 ? -32.568 -17.522 1.507 1.00 87.25 497 GLY A CA 1
ATOM 3890 C C . GLY A 1 497 ? -31.664 -18.222 2.528 1.00 87.25 497 GLY A C 1
ATOM 3891 O O . GLY A 1 497 ? -31.990 -18.222 3.711 1.00 87.25 497 GLY A O 1
ATOM 3892 N N . CYS A 1 498 ? -30.550 -18.821 2.100 1.00 88.12 498 CYS A N 1
ATOM 3893 C CA . CYS A 1 498 ? -29.645 -19.576 2.968 1.00 88.12 498 CYS A CA 1
ATOM 3894 C C . CYS A 1 498 ? -28.424 -18.739 3.384 1.00 88.12 498 CYS A C 1
ATOM 3896 O O . CYS A 1 498 ? -28.131 -17.697 2.797 1.00 88.12 498 CYS A O 1
ATOM 3898 N N . SER A 1 499 ? -27.695 -19.192 4.407 1.00 86.25 499 SER A N 1
ATOM 3899 C CA . SER A 1 499 ? -26.409 -18.613 4.820 1.00 86.25 499 SER A CA 1
ATOM 3900 C C . SER A 1 499 ? -25.285 -19.621 4.622 1.00 86.25 499 SER A C 1
ATOM 3902 O O . SER A 1 499 ? -25.477 -20.816 4.835 1.00 86.25 499 SER A O 1
ATOM 3904 N N . TYR A 1 500 ? -24.109 -19.122 4.249 1.00 85.00 500 TYR A N 1
ATOM 3905 C CA . TYR A 1 500 ? -22.953 -19.926 3.877 1.00 85.00 500 TYR A CA 1
ATOM 3906 C C . TYR A 1 500 ? -21.697 -19.458 4.609 1.00 85.00 500 TYR A C 1
ATOM 3908 O O . TYR A 1 500 ? -21.457 -18.261 4.730 1.00 85.00 500 TYR A O 1
ATOM 3916 N N . VAL A 1 501 ? -20.852 -20.384 5.052 1.00 83.38 501 VAL A N 1
ATOM 3917 C CA . VAL A 1 501 ? -19.476 -20.095 5.476 1.00 83.38 501 VAL A CA 1
ATOM 3918 C C . VAL A 1 501 ? -18.578 -20.154 4.247 1.00 83.38 501 VAL A C 1
ATOM 3920 O O . VAL A 1 501 ? -18.578 -21.156 3.535 1.00 83.38 501 VAL A O 1
ATOM 3923 N N . PHE A 1 502 ? -17.798 -19.105 3.987 1.00 75.06 502 PHE A N 1
ATOM 3924 C CA . PHE A 1 502 ? -16.927 -19.083 2.810 1.00 75.06 502 PHE A CA 1
ATOM 3925 C C . PHE A 1 502 ? -15.522 -19.615 3.118 1.00 75.06 502 PHE A C 1
ATOM 3927 O O . PHE A 1 502 ? -14.794 -19.041 3.931 1.00 75.06 502 PHE A O 1
ATOM 3934 N N . ASP A 1 503 ? -15.134 -20.695 2.442 1.00 72.56 503 ASP A N 1
ATOM 3935 C CA . ASP A 1 503 ? -13.791 -21.271 2.472 1.00 72.56 503 ASP A CA 1
ATOM 3936 C C . ASP A 1 503 ? -12.991 -20.748 1.256 1.00 72.56 503 ASP A C 1
ATOM 3938 O O . ASP A 1 503 ? -13.459 -20.889 0.126 1.00 72.56 503 ASP A O 1
ATOM 3942 N N . PRO A 1 504 ? -11.805 -20.142 1.432 1.00 62.44 504 PRO A N 1
ATOM 3943 C CA . PRO A 1 504 ? -11.028 -19.572 0.324 1.00 62.44 504 PRO A CA 1
ATOM 3944 C C . PRO A 1 504 ? -10.586 -20.593 -0.724 1.00 62.44 504 PRO A C 1
ATOM 3946 O O . PRO A 1 504 ? -10.346 -20.228 -1.870 1.00 62.44 504 PRO A O 1
ATOM 3949 N N . GLU A 1 505 ? -10.423 -21.857 -0.333 1.00 60.59 505 GLU A N 1
ATOM 3950 C CA . GLU A 1 505 ? -9.938 -22.917 -1.216 1.00 60.59 505 GLU A CA 1
ATOM 3951 C C . GLU A 1 505 ? -11.079 -23.762 -1.783 1.00 60.59 505 GLU A C 1
ATOM 3953 O O . GLU A 1 505 ? -10.901 -24.417 -2.809 1.00 60.59 505 GLU A O 1
ATOM 3958 N N . ARG A 1 506 ? -12.242 -23.774 -1.117 1.00 61.62 506 ARG A N 1
ATOM 3959 C CA . ARG A 1 506 ? -13.371 -24.648 -1.475 1.00 61.62 506 ARG A CA 1
ATOM 3960 C C . ARG A 1 506 ? -14.611 -23.897 -1.969 1.00 61.62 506 ARG A C 1
ATOM 3962 O O . ARG A 1 506 ? -15.380 -24.480 -2.725 1.00 61.62 506 ARG A O 1
ATOM 3969 N N . GLY A 1 507 ? -14.790 -22.626 -1.616 1.00 73.19 507 GLY A N 1
ATOM 3970 C CA . GLY A 1 507 ? -15.977 -21.826 -1.939 1.00 73.19 507 GLY A CA 1
ATOM 3971 C C . GLY A 1 507 ? -17.037 -21.845 -0.830 1.00 73.19 507 GLY A C 1
ATOM 3972 O O . GLY A 1 507 ? -16.726 -22.035 0.348 1.00 73.19 507 GLY A O 1
ATOM 3973 N N . ALA A 1 508 ? -18.303 -21.619 -1.188 1.00 82.69 508 ALA A N 1
ATOM 3974 C CA . ALA A 1 508 ? -19.405 -21.501 -0.229 1.00 82.69 508 ALA A CA 1
ATOM 3975 C C . ALA A 1 508 ? -19.792 -22.856 0.405 1.00 82.69 508 ALA A C 1
ATOM 3977 O O . ALA A 1 508 ? -20.031 -23.837 -0.297 1.00 82.69 508 ALA A O 1
ATOM 3978 N N . ARG A 1 509 ? -19.887 -22.927 1.737 1.00 81.50 509 ARG A N 1
ATOM 3979 C CA . ARG A 1 509 ? -20.308 -24.118 2.504 1.00 81.50 509 ARG A CA 1
ATOM 3980 C C . ARG A 1 509 ? -21.569 -23.845 3.307 1.00 81.50 509 ARG A C 1
ATOM 3982 O O . ARG A 1 509 ? -21.657 -22.788 3.920 1.00 81.50 509 ARG A O 1
ATOM 3989 N N . ASP A 1 510 ? -22.492 -24.800 3.376 1.00 76.25 510 ASP A N 1
ATOM 3990 C CA . ASP A 1 510 ? -23.686 -24.675 4.219 1.00 76.25 510 ASP A CA 1
ATOM 3991 C C . ASP A 1 510 ? -23.320 -24.570 5.705 1.00 76.25 510 ASP A C 1
ATOM 3993 O O . ASP A 1 510 ? -22.439 -25.287 6.190 1.00 76.25 510 ASP A O 1
ATOM 3997 N N . VAL A 1 511 ? -24.010 -23.685 6.431 1.00 68.31 511 VAL A N 1
ATOM 3998 C CA . VAL A 1 511 ? -23.769 -23.434 7.865 1.00 68.31 511 VAL A CA 1
ATOM 3999 C C . VAL A 1 511 ? -24.065 -24.672 8.732 1.00 68.31 511 VAL A C 1
ATOM 4001 O O . VAL A 1 511 ? -23.389 -24.868 9.740 1.00 68.31 511 VAL A O 1
ATOM 4004 N N . ASP A 1 512 ? -24.987 -25.543 8.307 1.00 54.03 512 ASP A N 1
ATOM 4005 C CA . ASP A 1 512 ? -25.509 -26.660 9.114 1.00 54.03 512 ASP A CA 1
ATOM 4006 C C . ASP A 1 512 ? -24.746 -27.993 8.964 1.00 54.03 512 ASP A C 1
ATOM 4008 O O . ASP A 1 512 ? -25.045 -28.964 9.658 1.00 54.03 512 ASP A O 1
ATOM 4012 N N . THR A 1 513 ? -23.718 -28.078 8.108 1.00 52.31 513 THR A N 1
ATOM 4013 C CA . THR A 1 513 ? -22.896 -29.302 7.986 1.00 52.31 513 THR A CA 1
ATOM 4014 C C . THR A 1 513 ? -21.787 -29.343 9.041 1.00 52.31 513 THR A C 1
ATOM 4016 O O . THR A 1 513 ? -20.600 -29.195 8.741 1.00 52.31 513 THR A O 1
ATOM 4019 N N . PHE A 1 514 ? -22.175 -29.553 10.301 1.00 39.34 514 PHE A N 1
ATOM 4020 C CA . PHE A 1 514 ? -21.256 -29.822 11.409 1.00 39.34 514 PHE A CA 1
ATOM 4021 C C . PHE A 1 514 ? -21.475 -31.234 11.966 1.00 39.34 514 PHE A C 1
ATOM 4023 O O . PHE A 1 514 ? -22.159 -31.410 12.965 1.00 39.34 514 PHE A O 1
ATOM 4030 N N . GLU A 1 515 ? -20.824 -32.238 11.368 1.00 35.66 515 GLU A N 1
ATOM 4031 C CA . GLU A 1 515 ? -20.554 -33.506 12.057 1.00 35.66 515 GLU A CA 1
ATOM 4032 C C . GLU A 1 515 ? -19.085 -33.953 11.890 1.00 35.66 515 GLU A C 1
ATOM 4034 O O . GLU A 1 515 ? -18.575 -34.232 10.804 1.00 35.66 515 GLU A O 1
ATOM 4039 N N . SER A 1 516 ? -18.407 -33.954 13.044 1.00 37.81 516 SER A N 1
ATOM 4040 C CA . SER A 1 516 ? -17.390 -34.912 13.496 1.00 37.81 516 SER A CA 1
ATOM 4041 C C . SER A 1 516 ? -16.124 -35.162 12.663 1.00 37.81 516 SER A C 1
ATOM 4043 O O . SER A 1 516 ? -15.939 -36.277 12.205 1.00 37.81 516 SER A O 1
ATOM 4045 N N . HIS A 1 517 ? -15.155 -34.239 12.595 1.00 32.47 517 HIS A N 1
ATOM 4046 C CA . HIS A 1 517 ? -13.735 -34.637 12.468 1.00 32.47 517 HIS A CA 1
ATOM 4047 C C . HIS A 1 517 ? -12.820 -33.680 13.253 1.00 32.47 517 HIS A C 1
ATOM 4049 O O . HIS A 1 517 ? -12.736 -32.483 12.979 1.00 32.47 517 HIS A O 1
ATOM 4055 N N . ALA A 1 518 ? -12.123 -34.233 14.246 1.00 31.66 518 ALA A N 1
ATOM 4056 C CA . ALA A 1 518 ? -11.404 -33.551 15.325 1.00 31.66 518 ALA A CA 1
ATOM 4057 C C . ALA A 1 518 ? -10.114 -32.792 14.923 1.00 31.66 518 ALA A C 1
ATOM 4059 O O . ALA A 1 518 ? -9.198 -32.689 15.733 1.00 31.66 518 ALA A O 1
ATOM 4060 N N . HIS A 1 519 ? -9.989 -32.276 13.694 1.00 32.03 519 HIS A N 1
ATOM 4061 C CA . HIS A 1 519 ? -8.810 -31.509 13.233 1.00 32.03 519 HIS A CA 1
ATOM 4062 C C . HIS A 1 519 ? -9.154 -30.127 12.624 1.00 32.03 519 HIS A C 1
ATOM 4064 O O . HIS A 1 519 ? -8.279 -29.434 12.112 1.00 32.03 519 HIS A O 1
ATOM 4070 N N . ALA A 1 520 ? -10.408 -29.670 12.703 1.00 33.47 520 ALA A N 1
ATOM 4071 C CA . ALA A 1 520 ? -10.881 -28.441 12.049 1.00 33.47 520 ALA A CA 1
ATOM 4072 C C . ALA A 1 520 ? -10.756 -27.157 12.908 1.00 33.47 520 ALA A C 1
ATOM 4074 O O . ALA A 1 520 ? -11.720 -26.404 13.042 1.00 33.47 520 ALA A O 1
ATOM 4075 N N . HIS A 1 521 ? -9.590 -26.885 13.505 1.00 32.28 521 HIS A N 1
ATOM 4076 C CA . HIS A 1 521 ? -9.427 -25.753 14.437 1.00 32.28 521 HIS A CA 1
ATOM 4077 C C . HIS A 1 521 ? -8.782 -24.464 13.883 1.00 32.28 521 HIS A C 1
ATOM 4079 O O . HIS A 1 521 ? -8.623 -23.526 14.657 1.00 32.28 521 HIS A O 1
ATOM 4085 N N . ALA A 1 522 ? -8.448 -24.333 12.590 1.00 38.69 522 ALA A N 1
ATOM 4086 C CA . ALA A 1 522 ? -7.596 -23.206 12.157 1.00 38.69 522 ALA A CA 1
ATOM 4087 C C . ALA A 1 522 ? -8.260 -22.049 11.373 1.00 38.69 522 ALA A C 1
ATOM 4089 O O . ALA A 1 522 ? -7.784 -20.924 11.493 1.00 38.69 522 ALA A O 1
ATOM 4090 N N . LEU A 1 523 ? -9.340 -22.246 10.604 1.00 45.75 523 LEU A N 1
ATOM 4091 C CA . LEU A 1 523 ? -9.922 -21.168 9.778 1.00 45.75 523 LEU A CA 1
ATOM 4092 C C . LEU A 1 523 ? -11.459 -21.207 9.801 1.00 45.75 523 LEU A C 1
ATOM 4094 O O . LEU A 1 523 ? -12.086 -21.910 9.015 1.00 45.75 523 LEU A O 1
ATOM 4098 N N . ARG A 1 524 ? -12.087 -20.435 10.699 1.00 59.16 524 ARG A N 1
ATOM 4099 C CA . ARG A 1 524 ? -13.519 -20.106 10.587 1.00 59.16 524 ARG A CA 1
ATOM 4100 C C . ARG A 1 524 ? -13.670 -18.963 9.575 1.00 59.16 524 ARG A C 1
ATOM 4102 O O . ARG A 1 524 ? -13.288 -17.835 9.876 1.00 59.16 524 ARG A O 1
ATOM 4109 N N . GLY A 1 525 ? -14.169 -19.265 8.376 1.00 65.81 525 GLY A N 1
ATOM 4110 C CA . GLY A 1 525 ? -14.501 -18.260 7.359 1.00 65.81 525 GLY A CA 1
ATOM 4111 C C . GLY A 1 525 ? -15.717 -17.402 7.745 1.00 65.81 525 GLY A C 1
ATOM 4112 O O . GLY A 1 525 ? -16.458 -17.767 8.662 1.00 65.81 525 GLY A O 1
ATOM 4113 N N . PRO A 1 526 ? -15.941 -16.250 7.085 1.00 81.06 526 PRO A N 1
ATOM 4114 C CA . PRO A 1 526 ? -17.092 -15.397 7.361 1.00 81.06 526 PRO A CA 1
ATOM 4115 C C . PRO A 1 526 ? -18.398 -16.058 6.903 1.00 81.06 526 PRO A C 1
ATOM 4117 O O . PRO A 1 526 ? -18.428 -16.743 5.878 1.00 81.06 526 PRO A O 1
ATOM 4120 N N . VAL A 1 527 ? -19.479 -15.812 7.650 1.00 85.94 527 VAL A N 1
ATOM 4121 C CA . VAL A 1 527 ? -20.842 -16.215 7.275 1.00 85.94 527 VAL A CA 1
ATOM 4122 C C . VAL A 1 527 ? -21.439 -15.152 6.353 1.00 85.94 527 VAL A C 1
ATOM 4124 O O . VAL A 1 527 ? -21.512 -13.979 6.723 1.00 85.94 527 VAL A O 1
ATOM 4127 N N . ILE A 1 528 ? -21.859 -15.558 5.159 1.00 91.50 528 ILE A N 1
ATOM 4128 C CA . ILE A 1 528 ? -22.358 -14.705 4.080 1.00 91.50 528 ILE A CA 1
ATOM 4129 C C . ILE A 1 528 ? -23.725 -15.224 3.625 1.00 91.50 528 ILE A C 1
ATOM 4131 O O . ILE A 1 528 ? -23.921 -16.428 3.477 1.00 91.50 528 ILE A O 1
ATOM 4135 N N . ALA A 1 529 ? -24.680 -14.324 3.396 1.00 92.50 529 ALA A N 1
ATOM 4136 C CA . ALA A 1 529 ? -25.984 -14.698 2.859 1.00 92.50 529 ALA A CA 1
ATOM 4137 C C . ALA A 1 529 ? -25.848 -15.172 1.404 1.00 92.50 529 ALA A C 1
ATOM 4139 O O . ALA A 1 529 ? -25.111 -14.574 0.619 1.00 92.50 529 ALA A O 1
ATOM 4140 N N . GLY A 1 530 ? -26.603 -16.198 1.013 1.00 91.56 530 GLY A N 1
ATOM 4141 C CA . GLY A 1 530 ? -26.626 -16.690 -0.363 1.00 91.56 530 GLY A CA 1
ATOM 4142 C C . GLY A 1 530 ? -27.036 -15.604 -1.351 1.00 91.56 530 GLY A C 1
ATOM 4143 O O . GLY A 1 530 ? -26.444 -15.484 -2.418 1.00 91.56 530 GLY A O 1
ATOM 4144 N N . GLN A 1 531 ? -27.966 -14.732 -0.955 1.00 94.44 531 GLN A N 1
ATOM 4145 C CA . GLN A 1 531 ? -28.324 -13.559 -1.746 1.00 94.44 531 GLN A CA 1
ATOM 4146 C C . GLN A 1 531 ? -27.123 -12.638 -2.009 1.00 94.44 531 GLN A C 1
ATOM 4148 O O . GLN A 1 531 ? -26.929 -12.230 -3.147 1.00 94.44 531 GLN A O 1
ATOM 4153 N N . THR A 1 532 ? -26.285 -12.366 -1.001 1.00 94.00 532 THR A N 1
ATOM 4154 C CA . THR A 1 532 ? -25.056 -11.575 -1.179 1.00 94.00 532 THR A CA 1
ATOM 4155 C C . THR A 1 532 ? -24.116 -12.239 -2.180 1.00 94.00 532 THR A C 1
ATOM 4157 O O . THR A 1 532 ? -23.549 -11.551 -3.019 1.00 94.00 532 THR A O 1
ATOM 4160 N N . LEU A 1 533 ? -23.933 -13.560 -2.106 1.00 93.44 533 LEU A N 1
ATOM 4161 C CA . LEU A 1 533 ? -23.050 -14.285 -3.023 1.00 93.44 533 LEU A CA 1
ATOM 4162 C C . LEU A 1 533 ? -23.553 -14.218 -4.474 1.00 93.44 533 LEU A C 1
ATOM 4164 O O . LEU A 1 533 ? -22.767 -13.950 -5.379 1.00 93.44 533 LEU A O 1
ATOM 4168 N N . LEU A 1 534 ? -24.861 -14.384 -4.687 1.00 94.19 534 LEU A N 1
ATOM 4169 C CA . LEU A 1 534 ? -25.492 -14.270 -6.005 1.00 94.19 534 LEU A CA 1
ATOM 4170 C C . LEU A 1 534 ? -25.433 -12.840 -6.560 1.00 94.19 534 LEU A C 1
ATOM 4172 O O . LEU A 1 534 ? -25.161 -12.654 -7.745 1.00 94.19 534 LEU A O 1
ATOM 4176 N N . ASP A 1 535 ? -25.669 -11.835 -5.715 1.00 93.44 535 ASP A N 1
ATOM 4177 C CA . ASP A 1 535 ? -25.547 -10.421 -6.080 1.00 93.44 535 ASP A CA 1
ATOM 4178 C C . ASP A 1 535 ? -24.096 -10.099 -6.468 1.00 93.44 535 ASP A C 1
ATOM 4180 O O . ASP A 1 535 ? -23.835 -9.534 -7.531 1.00 93.44 535 ASP A O 1
ATOM 4184 N N . MET A 1 536 ? -23.136 -10.560 -5.658 1.00 92.19 536 MET A N 1
ATOM 4185 C CA . MET A 1 536 ? -21.711 -10.436 -5.944 1.00 92.19 536 MET A CA 1
ATOM 4186 C C . MET A 1 536 ? -21.314 -11.149 -7.231 1.00 92.19 536 MET A C 1
ATOM 4188 O O . MET A 1 536 ? -20.465 -10.614 -7.924 1.00 92.19 536 MET A O 1
ATOM 4192 N N . GLU A 1 537 ? -21.880 -12.309 -7.579 1.00 91.06 537 GLU A N 1
ATOM 4193 C CA . GLU A 1 537 ? -21.627 -12.996 -8.859 1.00 91.06 537 GLU A CA 1
ATOM 4194 C C . GLU A 1 537 ? -22.147 -12.174 -10.054 1.00 91.06 537 GLU A C 1
ATOM 4196 O O . GLU A 1 537 ? -21.526 -12.126 -11.117 1.00 91.06 537 GLU A O 1
ATOM 4201 N N . ARG A 1 538 ? -23.239 -11.431 -9.860 1.00 91.44 538 ARG A N 1
ATOM 4202 C CA . ARG A 1 538 ? -23.866 -10.578 -10.882 1.00 91.44 538 ARG A CA 1
ATOM 4203 C C . ARG A 1 538 ? -23.296 -9.158 -10.966 1.00 91.44 538 ARG A C 1
ATOM 4205 O O . ARG A 1 538 ? -23.749 -8.395 -11.809 1.00 91.44 538 ARG A O 1
ATOM 4212 N N . ASP A 1 539 ? -22.298 -8.821 -10.147 1.00 88.38 539 ASP A N 1
ATOM 4213 C CA . ASP A 1 539 ? -21.783 -7.447 -9.970 1.00 88.38 539 ASP A CA 1
ATOM 4214 C C . ASP A 1 539 ? -22.815 -6.439 -9.426 1.00 88.38 539 ASP A C 1
ATOM 4216 O O . ASP A 1 539 ? -22.681 -5.234 -9.635 1.00 88.38 539 ASP A O 1
ATOM 4220 N N . ASP A 1 540 ? -23.846 -6.912 -8.724 1.00 89.88 540 ASP A N 1
ATOM 4221 C CA . ASP A 1 540 ? -24.878 -6.063 -8.130 1.00 89.88 540 ASP A CA 1
ATOM 4222 C C . ASP A 1 540 ? -24.530 -5.739 -6.670 1.00 89.88 540 ASP A C 1
ATOM 4224 O O . ASP A 1 540 ? -24.415 -6.619 -5.820 1.00 89.88 540 ASP A O 1
ATOM 4228 N N . TYR A 1 541 ? -24.370 -4.452 -6.362 1.00 90.00 541 TYR A N 1
ATOM 4229 C CA . TYR A 1 541 ? -24.095 -3.956 -5.009 1.00 90.00 541 TYR A CA 1
ATOM 4230 C C . TYR A 1 541 ? -25.132 -2.924 -4.546 1.00 90.00 541 TYR A C 1
ATOM 4232 O O . TYR A 1 541 ? -24.841 -2.074 -3.700 1.00 90.00 541 TYR A O 1
ATOM 4240 N N . SER A 1 542 ? -26.343 -2.975 -5.102 1.00 87.00 542 SER A N 1
ATOM 4241 C CA . SER A 1 542 ? -27.444 -2.070 -4.750 1.00 87.00 542 SER A CA 1
ATOM 4242 C C . SER A 1 542 ? -27.951 -2.264 -3.314 1.00 87.00 542 SER A C 1
ATOM 4244 O O . SER A 1 542 ? -28.425 -1.318 -2.685 1.00 87.00 542 SER A O 1
ATOM 4246 N N . ARG A 1 543 ? -27.827 -3.476 -2.755 1.00 88.50 543 ARG A N 1
ATOM 4247 C CA . ARG A 1 543 ? -28.315 -3.814 -1.409 1.00 88.50 543 ARG A CA 1
ATOM 4248 C C . ARG A 1 543 ? -27.281 -3.500 -0.327 1.00 88.50 543 ARG A C 1
ATOM 4250 O O . ARG A 1 543 ? -26.138 -3.951 -0.391 1.00 88.50 543 ARG A O 1
ATOM 4257 N N . ALA A 1 544 ? -27.716 -2.836 0.746 1.00 83.75 544 ALA A N 1
ATOM 4258 C CA . ALA A 1 544 ? -26.858 -2.502 1.890 1.00 83.75 544 ALA A CA 1
ATOM 4259 C C . ALA A 1 544 ? -26.232 -3.741 2.566 1.00 83.75 544 ALA A C 1
ATOM 4261 O O . ALA A 1 544 ? -25.060 -3.722 2.947 1.00 83.75 544 ALA A O 1
ATOM 4262 N N . GLN A 1 545 ? -26.985 -4.845 2.666 1.00 89.00 545 GLN A N 1
ATOM 4263 C CA . GLN A 1 545 ? -26.474 -6.116 3.193 1.00 89.00 545 GLN A CA 1
ATOM 4264 C C . GLN A 1 545 ? -25.341 -6.671 2.321 1.00 89.00 545 GLN A C 1
ATOM 4266 O O . GLN A 1 545 ? -24.285 -7.030 2.848 1.00 89.00 545 GLN A O 1
ATOM 4271 N N . THR A 1 546 ? -25.540 -6.687 1.000 1.00 89.94 546 THR A N 1
ATOM 4272 C CA . THR A 1 546 ? -24.544 -7.143 0.026 1.00 89.94 546 THR A CA 1
ATOM 4273 C C . THR A 1 546 ? -23.281 -6.299 0.124 1.00 89.94 546 THR A C 1
ATOM 4275 O O . THR A 1 546 ? -22.181 -6.844 0.170 1.00 89.94 546 THR A O 1
ATOM 4278 N N . VAL A 1 547 ? -23.405 -4.979 0.276 1.00 81.38 547 VAL A N 1
ATOM 4279 C CA . VAL A 1 547 ? -22.269 -4.069 0.494 1.00 81.38 547 VAL A CA 1
ATOM 4280 C C . VAL A 1 547 ? -21.469 -4.419 1.761 1.00 81.38 547 VAL A C 1
ATOM 4282 O O . VAL A 1 547 ? -20.243 -4.540 1.708 1.00 81.38 547 VAL A O 1
ATOM 4285 N N . ALA A 1 548 ? -22.135 -4.633 2.897 1.00 81.50 548 ALA A N 1
ATOM 4286 C CA . ALA A 1 548 ? -21.459 -4.940 4.160 1.00 81.50 548 ALA A CA 1
ATOM 4287 C C . ALA A 1 548 ? -20.785 -6.328 4.154 1.00 81.50 548 ALA A C 1
ATOM 4289 O O . ALA A 1 548 ? -19.630 -6.488 4.575 1.00 81.50 548 ALA A O 1
ATOM 4290 N N . GLN A 1 549 ? -21.491 -7.341 3.651 1.00 89.75 549 GLN A N 1
ATOM 4291 C CA . GLN A 1 549 ? -21.006 -8.719 3.633 1.00 89.75 549 GLN A CA 1
ATOM 4292 C C . GLN A 1 549 ? -19.932 -8.946 2.559 1.00 89.75 549 GLN A C 1
ATOM 4294 O O . GLN A 1 549 ? -18.926 -9.596 2.845 1.00 89.75 549 GLN A O 1
ATOM 4299 N N . SER A 1 550 ? -20.058 -8.344 1.372 1.00 88.50 550 SER A N 1
ATOM 4300 C CA . SER A 1 550 ? -19.027 -8.416 0.322 1.00 88.50 550 SER A CA 1
ATOM 4301 C C . SER A 1 550 ? -17.700 -7.793 0.757 1.00 88.50 550 SER A C 1
ATOM 4303 O O . SER A 1 550 ? -16.635 -8.341 0.465 1.00 88.50 550 SER A O 1
ATOM 4305 N N . LYS A 1 551 ? -17.738 -6.689 1.517 1.00 83.81 551 LYS A N 1
ATOM 4306 C CA . LYS A 1 551 ? -16.546 -6.087 2.134 1.00 83.81 551 LYS A CA 1
ATOM 4307 C C . LYS A 1 551 ? -15.865 -7.063 3.092 1.00 83.81 551 LYS A C 1
ATOM 4309 O O . LYS A 1 551 ? -14.648 -7.227 3.047 1.00 83.81 551 LYS A O 1
ATOM 4314 N N . THR A 1 552 ? -16.649 -7.729 3.938 1.00 82.94 552 THR A N 1
ATOM 4315 C CA . THR A 1 552 ? -16.144 -8.720 4.899 1.00 82.94 552 THR A CA 1
ATOM 4316 C C . THR A 1 552 ? -15.508 -9.916 4.192 1.00 82.94 552 THR A C 1
ATOM 4318 O O . THR A 1 552 ? -14.381 -10.290 4.522 1.00 82.94 552 THR A O 1
ATOM 4321 N N . LEU A 1 553 ? -16.200 -10.471 3.194 1.00 86.56 553 LEU A N 1
ATOM 4322 C CA . LEU A 1 553 ? -15.741 -11.620 2.422 1.00 86.56 553 LEU A CA 1
ATOM 4323 C C . LEU A 1 553 ? -14.449 -11.316 1.662 1.00 86.56 553 LEU A C 1
ATOM 4325 O O . LEU A 1 553 ? -13.458 -12.024 1.814 1.00 86.56 553 LEU A O 1
ATOM 4329 N N . MET A 1 554 ? -14.426 -10.240 0.881 1.00 86.25 554 MET A N 1
ATOM 4330 C CA . MET A 1 554 ? -13.249 -9.892 0.089 1.00 86.25 554 MET A CA 1
ATOM 4331 C C . MET A 1 554 ? -12.041 -9.548 0.963 1.00 86.25 554 MET A C 1
ATOM 4333 O O . MET A 1 554 ? -10.929 -9.963 0.650 1.00 86.25 554 MET A O 1
ATOM 4337 N N . ARG A 1 555 ? -12.236 -8.871 2.106 1.00 79.94 555 ARG A N 1
ATOM 4338 C CA . ARG A 1 555 ? -11.145 -8.637 3.066 1.00 79.94 555 ARG A CA 1
ATOM 4339 C C . ARG A 1 555 ? -10.555 -9.955 3.566 1.00 79.94 555 ARG A C 1
ATOM 4341 O O . ARG A 1 555 ? -9.338 -10.093 3.623 1.00 79.94 555 ARG A O 1
ATOM 4348 N N . PHE A 1 556 ? -11.405 -10.920 3.912 1.00 77.00 556 PHE A N 1
ATOM 4349 C CA . PHE A 1 556 ? -10.969 -12.251 4.329 1.00 77.00 556 PHE A CA 1
ATOM 4350 C C . PHE A 1 556 ? -10.175 -12.968 3.225 1.00 77.00 556 PHE A C 1
ATOM 4352 O O . PHE A 1 556 ? -9.073 -13.446 3.489 1.00 77.00 556 PHE A O 1
ATOM 4359 N N . LEU A 1 557 ? -10.680 -12.966 1.987 1.00 75.00 557 LEU A N 1
ATOM 4360 C CA . LEU A 1 557 ? -10.016 -13.604 0.846 1.00 75.00 557 LEU A CA 1
ATOM 4361 C C . LEU A 1 557 ? -8.665 -12.956 0.523 1.00 75.00 557 LEU A C 1
ATOM 4363 O O . LEU A 1 557 ? -7.648 -13.644 0.467 1.00 75.00 557 LEU A O 1
ATOM 4367 N N . LEU A 1 558 ? -8.620 -11.629 0.385 1.00 74.62 558 LEU A N 1
ATOM 4368 C CA . LEU A 1 558 ? -7.384 -10.902 0.086 1.00 74.62 558 LEU A CA 1
ATOM 4369 C C . LEU A 1 558 ? -6.321 -11.119 1.164 1.00 74.62 558 LEU A C 1
ATOM 4371 O O . LEU A 1 558 ? -5.155 -11.324 0.837 1.00 74.62 558 LEU A O 1
ATOM 4375 N N . ASN A 1 559 ? -6.709 -11.136 2.441 1.00 66.88 559 ASN A N 1
ATOM 4376 C CA . ASN A 1 559 ? -5.780 -11.406 3.534 1.00 66.88 559 ASN A CA 1
ATOM 4377 C C . ASN A 1 559 ? -5.108 -12.775 3.385 1.00 66.88 559 ASN A C 1
ATOM 4379 O O . ASN A 1 559 ? -3.896 -12.898 3.527 1.00 66.88 559 ASN A O 1
ATOM 4383 N N . ILE A 1 560 ? -5.867 -13.811 3.059 1.00 62.03 560 ILE A N 1
ATOM 4384 C CA . ILE A 1 560 ? -5.314 -15.165 2.976 1.00 62.03 560 ILE A CA 1
ATOM 4385 C C . ILE A 1 560 ? -4.266 -15.276 1.870 1.00 62.03 560 ILE A C 1
ATOM 4387 O O . ILE A 1 560 ? -3.221 -15.896 2.064 1.00 62.03 560 ILE A O 1
ATOM 4391 N N . TYR A 1 561 ? -4.474 -14.594 0.746 1.00 56.56 561 TYR A N 1
ATOM 4392 C CA . TYR A 1 561 ? -3.498 -14.595 -0.342 1.00 56.56 561 TYR A CA 1
ATOM 4393 C C . TYR A 1 561 ? -2.290 -13.678 -0.093 1.00 56.56 561 TYR A C 1
ATOM 4395 O O . TYR A 1 561 ? -1.241 -13.883 -0.708 1.00 56.56 561 TYR A O 1
ATOM 4403 N N . LEU A 1 562 ? -2.398 -12.725 0.838 1.00 58.94 562 LEU A N 1
ATOM 4404 C CA . LEU A 1 562 ? -1.345 -11.771 1.190 1.00 58.94 562 LEU A CA 1
ATOM 4405 C C . LEU A 1 562 ? -0.479 -12.187 2.413 1.00 58.94 562 LEU A C 1
ATOM 4407 O O . LEU A 1 562 ? 0.532 -11.525 2.653 1.00 58.94 562 LEU A O 1
ATOM 4411 N N . GLY A 1 563 ? -0.824 -13.251 3.165 1.00 43.03 563 GLY A N 1
ATOM 4412 C CA . GLY A 1 563 ? -0.163 -13.681 4.425 1.00 43.03 563 GLY A CA 1
ATOM 4413 C C . GLY A 1 563 ? 0.643 -15.007 4.395 1.00 43.03 563 GLY A C 1
ATOM 4414 O O . GLY A 1 563 ? 0.541 -15.792 3.453 1.00 43.03 563 GLY A O 1
ATOM 4415 N N . ASP A 1 564 ? 1.465 -15.245 5.435 1.00 35.69 564 ASP A N 1
ATOM 4416 C CA . ASP A 1 564 ? 2.349 -16.420 5.663 1.00 35.69 564 ASP A CA 1
ATOM 4417 C C . ASP A 1 564 ? 1.649 -17.507 6.530 1.00 35.69 564 ASP A C 1
ATOM 4419 O O . ASP A 1 564 ? 1.145 -17.153 7.599 1.00 35.69 564 ASP A O 1
ATOM 4423 N N . PRO A 1 565 ? 1.573 -18.794 6.116 1.00 34.97 565 PRO A N 1
ATOM 4424 C CA . PRO A 1 565 ? 0.752 -19.818 6.787 1.00 34.97 565 PRO A CA 1
ATOM 4425 C C . PRO A 1 565 ? 1.298 -20.427 8.100 1.00 34.97 565 PRO A C 1
ATOM 4427 O O . PRO A 1 565 ? 0.518 -21.045 8.818 1.00 34.97 565 PRO A O 1
ATOM 4430 N N . ASP A 1 566 ? 2.574 -20.242 8.471 1.00 29.80 566 ASP A N 1
ATOM 4431 C CA . ASP A 1 566 ? 3.189 -20.921 9.641 1.00 29.80 566 ASP A CA 1
ATOM 4432 C C . ASP A 1 566 ? 3.107 -20.142 10.977 1.00 29.80 566 ASP A C 1
ATOM 4434 O O . ASP A 1 566 ? 3.810 -20.444 11.946 1.00 29.80 566 ASP A O 1
ATOM 4438 N N . ARG A 1 567 ? 2.231 -19.135 11.084 1.00 30.52 567 ARG A N 1
ATOM 4439 C CA . ARG A 1 567 ? 1.927 -18.454 12.356 1.00 30.52 567 ARG A CA 1
ATOM 4440 C C . ARG A 1 567 ? 0.445 -18.614 12.700 1.00 30.52 567 ARG A C 1
ATOM 4442 O O . ARG A 1 567 ? -0.386 -18.311 11.845 1.00 30.52 567 ARG A O 1
ATOM 4449 N N . PRO A 1 568 ? 0.084 -19.006 13.943 1.00 27.47 568 PRO A N 1
ATOM 4450 C CA . PRO A 1 568 ? -1.308 -18.957 14.375 1.00 27.47 568 PRO A CA 1
ATOM 4451 C C . PRO A 1 568 ? -1.822 -17.536 14.163 1.00 27.47 568 PRO A C 1
ATOM 4453 O O . PRO A 1 568 ? -1.128 -16.567 14.489 1.00 27.47 568 PRO A O 1
ATOM 4456 N N . ALA A 1 569 ? -3.002 -17.432 13.554 1.00 28.48 569 ALA A N 1
ATOM 4457 C CA . ALA A 1 569 ? -3.583 -16.180 13.108 1.00 28.48 569 ALA A CA 1
ATOM 4458 C C . ALA A 1 569 ? -3.677 -15.173 14.266 1.00 28.48 569 ALA A C 1
ATOM 4460 O O . ALA A 1 569 ? -4.671 -15.111 14.985 1.00 28.48 569 ALA A O 1
ATOM 4461 N N . LYS A 1 570 ? -2.682 -14.285 14.385 1.00 26.38 570 LYS A N 1
ATOM 4462 C CA . LYS A 1 570 ? -3.046 -12.890 14.608 1.00 26.38 570 LYS A CA 1
ATOM 4463 C C . LYS A 1 570 ? -3.836 -12.511 13.364 1.00 26.38 570 LYS A C 1
ATOM 4465 O O . LYS A 1 570 ? -3.335 -12.788 12.269 1.00 26.38 570 LYS A O 1
ATOM 4470 N N . PRO A 1 571 ? -5.050 -11.949 13.496 1.00 25.08 571 PRO A N 1
ATOM 4471 C CA . PRO A 1 571 ? -5.766 -11.460 12.334 1.00 25.08 571 PRO A CA 1
ATOM 4472 C C . PRO A 1 571 ? -4.763 -10.649 11.525 1.00 25.08 571 PRO A C 1
ATOM 4474 O O . PRO A 1 571 ? -4.121 -9.748 12.075 1.00 25.08 571 PRO A O 1
ATOM 4477 N N . MET A 1 572 ? -4.569 -11.002 10.249 1.00 28.44 572 MET A N 1
ATOM 4478 C CA . MET A 1 572 ? -4.025 -10.032 9.317 1.00 28.44 572 MET A CA 1
ATOM 4479 C C . MET A 1 572 ? -5.073 -8.952 9.230 1.00 28.44 572 MET A C 1
ATOM 4481 O O . MET A 1 572 ? -6.017 -8.948 8.445 1.00 28.44 572 MET A O 1
ATOM 4485 N N . ASN A 1 573 ? -4.923 -8.057 10.167 1.00 27.97 573 ASN A N 1
ATOM 4486 C CA . ASN A 1 573 ? -5.628 -6.844 10.259 1.00 27.97 573 ASN A CA 1
ATOM 4487 C C . ASN A 1 573 ? -4.911 -6.026 9.171 1.00 27.97 573 ASN A C 1
ATOM 4489 O O . ASN A 1 573 ? -3.961 -5.299 9.418 1.00 27.97 573 ASN A O 1
ATOM 4493 N N . VAL A 1 574 ? -5.344 -6.194 7.914 1.00 28.55 574 VAL A N 1
ATOM 4494 C CA . VAL A 1 574 ? -5.091 -5.192 6.862 1.00 28.55 574 VAL A CA 1
ATOM 4495 C C . VAL A 1 574 ? -5.736 -3.852 7.266 1.00 28.55 574 VAL A C 1
ATOM 4497 O O . VAL A 1 574 ? -5.404 -2.812 6.717 1.00 28.55 574 VAL A O 1
ATOM 4500 N N . PHE A 1 575 ? -6.557 -3.885 8.328 1.00 27.11 575 PHE A N 1
ATOM 4501 C CA . PHE A 1 575 ? -6.803 -2.793 9.264 1.00 27.11 575 PHE A CA 1
ATOM 4502 C C . PHE A 1 575 ? -6.512 -3.191 10.731 1.00 27.11 575 PHE A C 1
ATOM 4504 O O . PHE A 1 575 ? -7.393 -3.134 11.579 1.00 27.11 575 PHE A O 1
ATOM 4511 N N . SER A 1 576 ? -5.290 -3.588 11.094 1.00 25.55 576 SER A N 1
ATOM 4512 C CA . SER A 1 576 ? -4.716 -2.965 12.290 1.00 25.55 576 SER A CA 1
ATOM 4513 C C . SER A 1 576 ? -4.428 -1.599 11.750 1.00 25.55 576 SER A C 1
ATOM 4515 O O . SER A 1 576 ? -3.773 -1.542 10.704 1.00 25.55 576 SER A O 1
ATOM 4517 N N . SER A 1 577 ? -5.050 -0.591 12.358 1.00 26.08 577 SER A N 1
ATOM 4518 C CA . SER A 1 577 ? -4.975 0.812 11.976 1.00 26.08 577 SER A CA 1
ATOM 4519 C C . SER A 1 577 ? -3.720 1.064 11.148 1.00 26.08 577 SER A C 1
ATOM 4521 O O . SER A 1 577 ? -2.644 0.670 11.624 1.00 26.08 577 SER A O 1
ATOM 4523 N N . PRO A 1 578 ? -3.843 1.610 9.915 1.00 28.55 578 PRO A N 1
ATOM 4524 C CA . PRO A 1 578 ? -2.662 1.904 9.098 1.00 28.55 578 PRO A CA 1
ATOM 4525 C C . PRO A 1 578 ? -1.643 2.546 10.038 1.00 28.55 578 PRO A C 1
ATOM 4527 O O . PRO A 1 578 ? -2.120 3.346 10.841 1.00 28.55 578 PRO A O 1
ATOM 4530 N N . PRO A 1 579 ? -0.358 2.114 10.061 1.00 33.09 579 PRO A N 1
ATOM 4531 C CA . PRO A 1 579 ? 0.588 2.446 11.145 1.00 33.09 579 PRO A CA 1
ATOM 4532 C C . PRO A 1 579 ? 0.340 3.893 11.527 1.00 33.09 579 PRO A C 1
ATOM 4534 O O . PRO A 1 579 ? 0.482 4.679 10.591 1.00 33.09 579 PRO A O 1
ATOM 4537 N N . PRO A 1 580 ? -0.221 4.179 12.732 1.00 42.94 580 PRO A N 1
ATOM 4538 C CA . PRO A 1 580 ? -1.216 5.237 12.943 1.00 42.94 580 PRO A CA 1
ATOM 4539 C C . PRO A 1 580 ? -0.862 6.389 12.034 1.00 42.94 580 PRO A C 1
ATOM 4541 O O . PRO A 1 580 ? 0.183 7.014 12.237 1.00 42.94 580 PRO A O 1
ATOM 4544 N N . VAL A 1 581 ? -1.601 6.507 10.920 1.00 59.75 581 VAL A N 1
ATOM 4545 C CA . VAL A 1 581 ? -1.299 7.530 9.920 1.00 59.75 581 VAL A CA 1
ATOM 4546 C C . VAL A 1 581 ? -1.473 8.803 10.699 1.00 59.75 581 VAL A C 1
ATOM 4548 O O . VAL A 1 581 ? -2.598 9.141 11.046 1.00 59.75 581 VAL A O 1
ATOM 4551 N N . ILE A 1 582 ? -0.345 9.407 11.060 1.00 84.19 582 ILE A N 1
ATOM 4552 C CA . ILE A 1 582 ? -0.316 10.549 11.954 1.00 84.19 582 ILE A CA 1
ATOM 4553 C C . ILE A 1 582 ? -1.321 11.568 11.420 1.00 84.19 582 ILE A C 1
ATOM 4555 O O . ILE A 1 582 ? -1.266 11.945 10.241 1.00 84.19 582 ILE A O 1
ATOM 4559 N N . GLU A 1 583 ? -2.316 11.886 12.241 1.00 93.44 583 GLU A N 1
ATOM 4560 C CA . GLU A 1 583 ? -3.446 12.724 11.856 1.00 93.44 583 GLU A CA 1
ATOM 4561 C C . GLU A 1 583 ? -2.943 14.170 11.708 1.00 93.44 583 GLU A C 1
ATOM 4563 O O . GLU A 1 583 ? -2.088 14.620 12.471 1.00 93.44 583 GLU A O 1
ATOM 4568 N N . LEU A 1 584 ? -3.416 14.887 10.690 1.00 95.75 584 LEU A N 1
ATOM 4569 C CA . LEU A 1 584 ? -3.153 16.310 10.501 1.00 95.75 584 LEU A CA 1
ATOM 4570 C C . LEU A 1 584 ? -4.427 17.079 10.846 1.00 95.75 584 LEU A C 1
ATOM 4572 O O . LEU A 1 584 ? -5.402 17.028 10.091 1.00 95.75 584 LEU A O 1
ATOM 4576 N N . GLY A 1 585 ? -4.385 17.805 11.958 1.00 96.81 585 GLY A N 1
ATOM 4577 C CA . GLY A 1 585 ? -5.357 18.835 12.283 1.00 96.81 585 GLY A CA 1
ATOM 4578 C C . GLY A 1 585 ? -4.938 20.159 11.646 1.00 96.81 585 GLY A C 1
ATOM 4579 O O . GLY A 1 585 ? -3.859 20.686 11.930 1.00 96.81 585 GLY A O 1
ATOM 4580 N N . VAL A 1 586 ? -5.753 20.696 10.737 1.00 97.31 586 VAL A N 1
ATOM 4581 C CA . VAL A 1 586 ? -5.476 21.994 10.104 1.00 97.31 586 VAL A CA 1
ATOM 4582 C C . VAL A 1 586 ? -6.167 23.086 10.902 1.00 97.31 586 VAL A C 1
ATOM 4584 O O . VAL A 1 586 ? -7.395 23.174 10.904 1.00 97.31 586 VAL A O 1
ATOM 4587 N N . ASN A 1 587 ? -5.373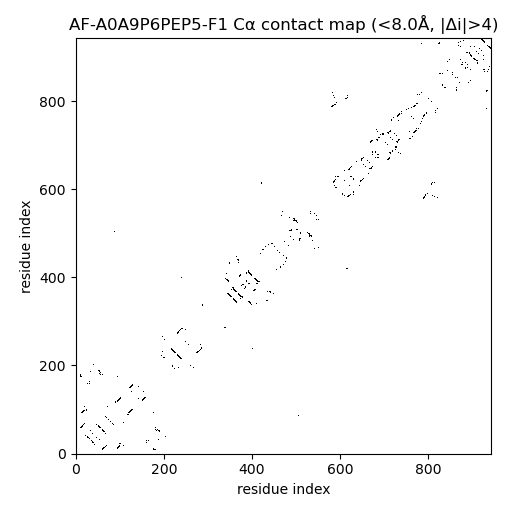 23.937 11.552 1.00 95.31 587 ASN A N 1
ATOM 4588 C CA . ASN A 1 587 ? -5.899 25.108 12.243 1.00 95.31 587 ASN A CA 1
ATOM 4589 C C . ASN A 1 587 ? -6.174 26.239 11.224 1.00 95.31 587 ASN A C 1
ATOM 4591 O O . ASN A 1 587 ? -5.262 26.716 10.537 1.00 95.31 587 ASN A O 1
ATOM 4595 N N . ILE A 1 588 ? -7.439 26.662 11.119 1.00 95.25 588 ILE A N 1
ATOM 4596 C CA . ILE A 1 588 ? -7.911 27.661 10.139 1.00 95.25 588 ILE A CA 1
ATOM 4597 C C . ILE A 1 588 ? -7.950 29.100 10.681 1.00 95.25 588 ILE A C 1
ATOM 4599 O O . ILE A 1 588 ? -8.301 30.027 9.945 1.00 95.25 588 ILE A O 1
ATOM 4603 N N . ASP A 1 589 ? -7.561 29.328 11.933 1.00 92.06 589 ASP A N 1
ATOM 4604 C CA . ASP A 1 589 ? -7.706 30.615 12.624 1.00 92.06 589 ASP A CA 1
ATOM 4605 C C . ASP A 1 589 ? -6.979 31.754 11.932 1.00 92.06 589 ASP A C 1
ATOM 4607 O O . ASP A 1 589 ? -7.458 32.887 11.897 1.00 92.06 589 ASP A O 1
ATOM 4611 N N . HIS A 1 590 ? -5.827 31.468 11.333 1.00 90.81 590 HIS A N 1
ATOM 4612 C CA . HIS A 1 590 ? -5.064 32.472 10.600 1.00 90.81 590 HIS A CA 1
ATOM 4613 C C . HIS A 1 590 ? -5.787 32.947 9.333 1.00 90.81 590 HIS A C 1
ATOM 4615 O O . HIS A 1 590 ? -5.610 34.097 8.936 1.00 90.81 590 HIS A O 1
ATOM 4621 N N . VAL A 1 591 ? -6.642 32.116 8.725 1.00 91.88 591 VAL A N 1
ATOM 4622 C CA . VAL A 1 591 ? -7.512 32.540 7.617 1.00 91.88 591 VAL A CA 1
ATOM 4623 C C . VAL A 1 591 ? -8.576 33.504 8.141 1.00 91.88 591 VAL A C 1
ATOM 4625 O O . VAL A 1 591 ? -8.732 34.602 7.608 1.00 91.88 591 VAL A O 1
ATOM 4628 N N . ALA A 1 592 ? -9.253 33.138 9.229 1.00 90.56 592 ALA A N 1
ATOM 4629 C CA . ALA A 1 592 ? -10.283 33.971 9.843 1.00 90.56 592 ALA A CA 1
ATOM 4630 C C . ALA A 1 592 ? -9.709 35.294 10.400 1.00 90.56 592 ALA A C 1
ATOM 4632 O O . ALA A 1 592 ? -10.303 36.359 10.237 1.00 90.56 592 ALA A O 1
ATOM 4633 N N . THR A 1 593 ? -8.482 35.267 10.923 1.00 89.62 593 THR A N 1
ATOM 4634 C CA . THR A 1 593 ? -7.750 36.455 11.388 1.00 89.62 593 THR A CA 1
ATOM 4635 C C . THR A 1 593 ? -7.498 37.446 10.249 1.00 89.62 593 THR A C 1
ATOM 4637 O O . THR A 1 593 ? -7.702 38.646 10.427 1.00 89.62 593 THR A O 1
ATOM 4640 N N . LEU A 1 594 ? -7.099 36.975 9.057 1.00 89.31 594 LEU A N 1
ATOM 4641 C CA . LEU A 1 594 ? -6.909 37.846 7.886 1.00 89.31 594 LEU A CA 1
ATOM 4642 C C . LEU A 1 594 ? -8.197 38.595 7.513 1.00 89.31 594 LEU A C 1
ATOM 4644 O O . LEU A 1 594 ? -8.133 39.770 7.149 1.00 89.31 594 LEU A O 1
ATOM 4648 N N . ARG A 1 595 ? -9.350 37.926 7.637 1.00 91.88 595 ARG A N 1
ATOM 4649 C CA . ARG A 1 595 ? -10.681 38.502 7.411 1.00 91.88 595 ARG A CA 1
ATOM 4650 C C . ARG A 1 595 ? -11.036 39.524 8.495 1.00 91.88 595 ARG A C 1
ATOM 4652 O O . ARG A 1 595 ? -11.354 40.672 8.184 1.00 91.88 595 ARG A O 1
ATOM 4659 N N . ASN A 1 596 ? -10.942 39.131 9.765 1.00 88.31 596 ASN A N 1
ATOM 4660 C CA . ASN A 1 596 ? -11.414 39.934 10.896 1.00 88.31 596 ASN A CA 1
ATOM 4661 C C . ASN A 1 596 ? -10.580 41.206 11.095 1.00 88.31 596 ASN A C 1
ATOM 4663 O O . ASN A 1 596 ? -11.144 42.276 11.306 1.00 88.31 596 ASN A O 1
ATOM 4667 N N . VAL A 1 597 ? -9.251 41.131 10.939 1.00 88.50 597 VAL A N 1
ATOM 4668 C CA . VAL A 1 597 ? -8.356 42.300 11.057 1.00 88.50 597 VAL A CA 1
ATOM 4669 C C . VAL A 1 597 ? -8.668 43.372 10.007 1.00 88.50 597 VAL A C 1
ATOM 4671 O O . VAL A 1 597 ? -8.408 44.555 10.227 1.00 88.50 597 VAL A O 1
ATOM 4674 N N . ARG A 1 598 ? -9.222 42.983 8.854 1.00 88.62 598 ARG A N 1
ATOM 4675 C CA . ARG A 1 598 ? -9.590 43.904 7.770 1.00 88.62 598 ARG A CA 1
ATOM 4676 C C . ARG A 1 598 ? -11.075 44.259 7.737 1.00 88.62 598 ARG A C 1
ATOM 4678 O O . ARG A 1 598 ? -11.438 45.152 6.976 1.00 88.62 598 ARG A O 1
ATOM 4685 N N . GLY A 1 599 ? -11.915 43.597 8.536 1.00 87.06 599 GLY A N 1
ATOM 4686 C CA . GLY A 1 599 ? -13.369 43.772 8.505 1.00 87.06 599 GLY A CA 1
ATOM 4687 C C . GLY A 1 599 ? -13.997 43.395 7.157 1.00 87.06 599 GLY A C 1
ATOM 4688 O O . GLY A 1 599 ? -15.014 43.966 6.770 1.00 87.06 599 GLY A O 1
ATOM 4689 N N . THR A 1 600 ? -13.367 42.492 6.402 1.00 87.94 600 THR A N 1
ATOM 4690 C CA . THR A 1 600 ? -13.815 42.073 5.065 1.00 87.94 600 THR A CA 1
ATOM 4691 C C . THR A 1 600 ? -14.678 40.812 5.127 1.00 87.94 600 THR A C 1
ATOM 4693 O O . THR A 1 600 ? -14.715 40.117 6.133 1.00 87.94 600 THR A O 1
ATOM 4696 N N . ALA A 1 601 ? -15.362 40.474 4.027 1.00 83.44 601 ALA A N 1
ATOM 4697 C CA . ALA A 1 601 ? -16.076 39.194 3.890 1.00 83.44 601 ALA A CA 1
ATOM 4698 C C . ALA A 1 601 ? -15.165 38.032 3.435 1.00 83.44 601 ALA A C 1
ATOM 4700 O O . ALA A 1 601 ? -15.613 36.897 3.314 1.00 83.44 601 ALA A O 1
ATOM 4701 N N . TYR A 1 602 ? -13.895 38.318 3.142 1.00 84.06 602 TYR A N 1
ATOM 4702 C CA . TYR A 1 602 ? -12.909 37.361 2.646 1.00 84.06 602 TYR A CA 1
ATOM 4703 C C . TYR A 1 602 ? -11.569 37.527 3.382 1.00 84.06 602 TYR A C 1
ATOM 4705 O O . TYR A 1 602 ? -11.273 38.638 3.835 1.00 84.06 602 TYR A O 1
ATOM 4713 N N . PRO A 1 603 ? -10.728 36.479 3.443 1.00 89.69 603 PRO A N 1
ATOM 4714 C CA . PRO A 1 603 ? -11.003 35.101 3.011 1.00 89.69 603 PRO A CA 1
ATOM 4715 C C . PRO A 1 603 ? -12.075 34.411 3.875 1.00 89.69 603 PRO A C 1
ATOM 4717 O O . PRO A 1 603 ? -12.274 34.771 5.030 1.00 89.69 603 PRO A O 1
ATOM 4720 N N . ASP A 1 604 ? -12.787 33.449 3.288 1.00 89.81 604 ASP A N 1
ATOM 4721 C CA . ASP A 1 604 ? -13.858 32.709 3.966 1.00 89.81 604 ASP A CA 1
ATOM 4722 C C . ASP A 1 604 ? -13.290 31.481 4.712 1.00 89.81 604 ASP A C 1
ATOM 4724 O O . ASP A 1 604 ? -12.759 30.573 4.055 1.00 89.81 604 ASP A O 1
ATOM 4728 N N . PRO A 1 605 ? -13.385 31.423 6.056 1.00 91.88 605 PRO A N 1
ATOM 4729 C CA . PRO A 1 605 ? -12.893 30.289 6.833 1.00 91.88 605 PRO A CA 1
ATOM 4730 C C . PRO A 1 605 ? -13.672 28.991 6.577 1.00 91.88 605 PRO A C 1
ATOM 4732 O O . PRO A 1 605 ? -13.068 27.921 6.649 1.00 91.88 605 PRO A O 1
ATOM 4735 N N . LEU A 1 606 ? -14.960 29.051 6.208 1.00 92.50 606 LEU A N 1
ATOM 4736 C CA . LEU A 1 606 ? -15.743 27.850 5.882 1.00 92.50 606 LEU A CA 1
ATOM 4737 C C . LEU A 1 606 ? -15.185 27.178 4.633 1.00 92.50 606 LEU A C 1
ATOM 4739 O O . LEU A 1 606 ? -14.922 25.975 4.618 1.00 92.50 606 LEU A O 1
ATOM 4743 N N . ARG A 1 607 ? -14.929 27.975 3.592 1.00 91.69 607 ARG A N 1
ATOM 4744 C CA . ARG A 1 607 ? -14.277 27.489 2.378 1.00 91.69 607 ARG A CA 1
ATOM 4745 C C . ARG A 1 607 ? -12.891 26.911 2.662 1.00 91.69 607 ARG A C 1
ATOM 4747 O O . ARG A 1 607 ? -12.559 25.871 2.099 1.00 91.69 607 ARG A O 1
ATOM 4754 N N . ALA A 1 608 ? -12.090 27.561 3.506 1.00 93.69 608 ALA A N 1
ATOM 4755 C CA . ALA A 1 608 ? -10.762 27.059 3.853 1.00 93.69 608 ALA A CA 1
ATOM 4756 C C . ALA A 1 608 ? -10.829 25.696 4.559 1.00 93.69 608 ALA A C 1
ATOM 4758 O O . ALA A 1 608 ? -10.062 24.798 4.209 1.00 93.69 608 ALA A O 1
ATOM 4759 N N . ALA A 1 609 ? -11.776 25.517 5.483 1.00 93.69 609 ALA A N 1
ATOM 4760 C CA . ALA A 1 609 ? -12.002 24.253 6.175 1.00 93.69 609 ALA A CA 1
ATOM 4761 C C . ALA A 1 609 ? -12.364 23.118 5.203 1.00 93.69 609 ALA A C 1
ATOM 4763 O O . ALA A 1 609 ? -11.667 22.107 5.147 1.00 93.69 609 ALA A O 1
ATOM 4764 N N . LEU A 1 610 ? -13.375 23.331 4.355 1.00 90.75 610 LEU A N 1
ATOM 4765 C CA . LEU A 1 610 ? -13.828 22.335 3.375 1.00 90.75 610 LEU A CA 1
ATOM 4766 C C . LEU A 1 610 ? -12.730 21.972 2.361 1.00 90.75 610 LEU A C 1
ATOM 4768 O O . LEU A 1 610 ? -12.582 20.816 1.965 1.00 90.75 610 LEU A O 1
ATOM 4772 N N . GLN A 1 611 ? -11.928 22.955 1.940 1.00 90.62 611 GLN A N 1
ATOM 4773 C CA . GLN A 1 611 ? -10.791 22.703 1.053 1.00 90.62 611 GLN A CA 1
ATOM 4774 C C . GLN A 1 611 ? -9.658 21.947 1.755 1.00 90.62 611 GLN A C 1
ATOM 4776 O O . GLN A 1 611 ? -9.020 21.101 1.130 1.00 90.62 611 GLN A O 1
ATOM 4781 N N . ALA A 1 612 ? -9.416 22.211 3.043 1.00 88.00 612 ALA A N 1
ATOM 4782 C CA . ALA A 1 612 ? -8.436 21.466 3.825 1.00 88.00 612 ALA A CA 1
ATOM 4783 C C . ALA A 1 612 ? -8.851 19.993 3.993 1.00 88.00 612 ALA A C 1
ATOM 4785 O O . ALA A 1 612 ? -8.012 19.112 3.798 1.00 88.00 612 ALA A O 1
ATOM 4786 N N . GLU A 1 613 ? -10.136 19.708 4.240 1.00 84.81 613 GLU A N 1
ATOM 4787 C CA . GLU A 1 613 ? -10.670 18.334 4.254 1.00 84.81 613 GLU A CA 1
ATOM 4788 C C . GLU A 1 613 ? -10.451 17.633 2.909 1.00 84.81 613 GLU A C 1
ATOM 4790 O O . GLU A 1 613 ? -9.842 16.565 2.843 1.00 84.81 613 GLU A O 1
ATOM 4795 N N . ALA A 1 614 ? -10.845 18.275 1.804 1.00 77.31 614 ALA A N 1
ATOM 4796 C CA . ALA A 1 614 ? -10.643 17.729 0.459 1.00 77.31 614 ALA A CA 1
ATOM 4797 C C . ALA A 1 614 ? -9.151 17.513 0.114 1.00 77.31 614 ALA A C 1
ATOM 4799 O O . ALA A 1 614 ? -8.794 16.676 -0.733 1.00 77.31 614 ALA A O 1
ATOM 4800 N N . ALA A 1 615 ? -8.260 18.270 0.759 1.00 75.12 615 ALA A N 1
ATOM 4801 C CA . ALA A 1 615 ? -6.814 18.166 0.629 1.00 75.12 615 ALA A CA 1
ATOM 4802 C C . ALA A 1 615 ? -6.176 17.091 1.531 1.00 75.12 615 ALA A C 1
ATOM 4804 O O . ALA A 1 615 ? -5.010 16.755 1.309 1.00 75.12 615 ALA A O 1
ATOM 4805 N N . GLY A 1 616 ? -6.928 16.486 2.456 1.00 78.69 616 GLY A N 1
ATOM 4806 C CA . GLY A 1 616 ? -6.480 15.375 3.301 1.00 78.69 616 GLY A CA 1
ATOM 4807 C C . GLY A 1 616 ? -6.160 15.745 4.751 1.00 78.69 616 GLY A C 1
ATOM 4808 O O . GLY A 1 616 ? -5.368 15.039 5.376 1.00 78.69 616 GLY A O 1
ATOM 4809 N N . ALA A 1 617 ? -6.723 16.841 5.270 1.00 88.56 617 ALA A N 1
ATOM 4810 C CA . ALA A 1 617 ? -6.794 17.079 6.711 1.00 88.56 617 ALA A CA 1
ATOM 4811 C C . ALA A 1 617 ? -7.717 16.040 7.373 1.00 88.56 617 ALA A C 1
ATOM 4813 O O . ALA A 1 617 ? -8.780 15.739 6.835 1.00 88.56 617 ALA A O 1
ATOM 4814 N N . ASP A 1 618 ? -7.322 15.501 8.528 1.00 93.50 618 ASP A N 1
ATOM 4815 C CA . ASP A 1 618 ? -8.123 14.518 9.281 1.00 93.50 618 ASP A CA 1
ATOM 4816 C C . ASP A 1 618 ? -8.980 15.184 10.371 1.00 93.50 618 ASP A C 1
ATOM 4818 O O . ASP A 1 618 ? -9.945 14.594 10.867 1.00 93.50 618 ASP A O 1
ATOM 4822 N N . ALA A 1 619 ? -8.619 16.415 10.740 1.00 95.69 619 ALA A N 1
ATOM 4823 C CA . ALA A 1 619 ? -9.374 17.278 11.632 1.00 95.69 619 ALA A CA 1
ATOM 4824 C C . ALA A 1 619 ? -9.246 18.747 11.200 1.00 95.69 619 ALA A C 1
ATOM 4826 O O . ALA A 1 619 ? -8.228 19.164 10.637 1.00 95.69 619 ALA A O 1
ATOM 4827 N N . ILE A 1 620 ? -10.277 19.535 11.490 1.00 97.56 620 ILE A N 1
ATOM 4828 C CA . ILE A 1 620 ? -10.257 20.992 11.370 1.00 97.56 620 ILE A CA 1
ATOM 4829 C C . ILE A 1 620 ? -10.269 21.587 12.769 1.00 97.56 620 ILE A C 1
ATOM 4831 O O . ILE A 1 620 ? -11.182 21.322 13.556 1.00 97.56 620 ILE A O 1
ATOM 4835 N N . THR A 1 621 ? -9.267 22.414 13.039 1.00 96.06 621 THR A N 1
ATOM 4836 C CA . THR A 1 621 ? -9.075 23.063 14.331 1.00 96.06 621 THR A CA 1
ATOM 4837 C C . THR A 1 621 ? -9.412 24.544 14.221 1.00 96.06 621 THR A C 1
ATOM 4839 O O . THR A 1 621 ? -9.036 25.210 13.252 1.00 96.06 621 THR A O 1
ATOM 4842 N N . LEU A 1 622 ? -10.160 25.058 15.191 1.00 94.50 622 LEU A N 1
ATOM 4843 C CA . LEU A 1 622 ? -10.555 26.461 15.262 1.00 94.50 622 LEU A CA 1
ATOM 4844 C C . LEU A 1 622 ? -10.558 26.938 16.710 1.00 94.50 622 LEU A C 1
ATOM 4846 O O . LEU A 1 622 ? -10.985 26.205 17.596 1.00 94.50 622 LEU A O 1
ATOM 4850 N N . HIS A 1 623 ? -10.141 28.174 16.934 1.00 93.19 623 HIS A N 1
ATOM 4851 C CA . HIS A 1 623 ? -9.979 28.747 18.259 1.00 93.19 623 HIS A CA 1
ATOM 4852 C C . HIS A 1 623 ? -10.948 29.898 18.486 1.00 93.19 623 HIS A C 1
ATOM 4854 O O . HIS A 1 623 ? -10.759 31.022 17.999 1.00 93.19 623 HIS A O 1
ATOM 4860 N N . LEU A 1 624 ? -11.981 29.618 19.280 1.00 90.00 624 LEU A N 1
ATOM 4861 C CA . LEU A 1 624 ? -12.923 30.623 19.747 1.00 90.00 624 LEU A CA 1
ATOM 4862 C C . LEU A 1 624 ? -12.363 31.327 20.982 1.00 90.00 624 LEU A C 1
ATOM 4864 O O . LEU A 1 624 ? -12.396 30.805 22.092 1.00 90.00 624 LEU A O 1
ATOM 4868 N N . ARG A 1 625 ? -11.851 32.535 20.752 1.00 86.81 625 ARG A N 1
ATOM 4869 C CA . ARG A 1 625 ? -11.323 33.422 21.793 1.00 86.81 625 ARG A CA 1
ATOM 4870 C C . ARG A 1 625 ? -12.404 34.303 22.386 1.00 86.81 625 ARG A C 1
ATOM 4872 O O . ARG A 1 625 ? -13.307 34.720 21.660 1.00 86.81 625 ARG A O 1
ATOM 4879 N N . GLU A 1 626 ? -12.243 34.728 23.637 1.00 83.81 626 GLU A N 1
ATOM 4880 C CA . GLU A 1 626 ? -13.132 35.721 24.272 1.00 83.81 626 GLU A CA 1
ATOM 4881 C C . GLU A 1 626 ? -13.275 37.005 23.434 1.00 83.81 626 GLU A C 1
ATOM 4883 O O . GLU A 1 626 ? -14.372 37.532 23.275 1.00 83.81 626 GLU A O 1
ATOM 4888 N N . ASP A 1 627 ? -12.188 37.467 22.811 1.00 86.94 627 ASP A N 1
ATOM 4889 C CA . ASP A 1 627 ? -12.165 38.692 22.004 1.00 86.94 627 ASP A CA 1
ATOM 4890 C C . ASP A 1 627 ? -12.555 38.501 20.525 1.00 86.94 627 ASP A C 1
ATOM 4892 O O . ASP A 1 627 ? -12.551 39.466 19.758 1.00 86.94 627 ASP A O 1
ATOM 4896 N N . ARG A 1 628 ? -12.870 37.265 20.107 1.00 87.62 628 ARG A N 1
ATOM 4897 C CA . ARG A 1 628 ? -13.251 36.889 18.730 1.00 87.62 628 ARG A CA 1
ATOM 4898 C C . ARG A 1 628 ? -12.262 37.353 17.654 1.00 87.62 628 ARG A C 1
ATOM 4900 O O . ARG A 1 628 ? -12.623 37.572 16.495 1.00 87.62 628 ARG A O 1
ATOM 4907 N N . ARG A 1 629 ? -10.980 37.468 18.011 1.00 82.00 629 ARG A N 1
ATOM 4908 C CA . ARG A 1 629 ? -9.928 37.925 17.091 1.00 82.00 629 ARG A CA 1
ATOM 4909 C C . ARG A 1 629 ? -9.700 36.976 15.918 1.00 82.00 629 ARG A C 1
ATOM 4911 O O . ARG A 1 629 ? -9.345 37.435 14.834 1.00 82.00 629 ARG A O 1
ATOM 4918 N N . HIS A 1 630 ? -9.891 35.678 16.137 1.00 83.19 630 HIS A N 1
ATOM 4919 C CA . HIS A 1 630 ? -9.648 34.636 15.143 1.00 83.19 630 HIS A CA 1
ATOM 4920 C C . HIS A 1 630 ? -10.952 34.218 14.463 1.00 83.19 630 HIS A C 1
ATOM 4922 O O . HIS A 1 630 ? -11.261 34.713 13.384 1.00 83.19 630 HIS A O 1
ATOM 4928 N N . ILE A 1 631 ? -11.736 33.353 15.104 1.00 90.44 631 ILE A N 1
ATOM 4929 C CA . ILE A 1 631 ? -13.024 32.858 14.613 1.00 90.44 631 ILE A CA 1
ATOM 4930 C C . ILE A 1 631 ? -14.177 33.559 15.356 1.00 90.44 631 ILE A C 1
ATOM 4932 O O . ILE A 1 631 ? -14.011 33.969 16.509 1.00 90.44 631 ILE A O 1
ATOM 4936 N N . VAL A 1 632 ? -15.341 33.718 14.713 1.00 90.69 632 VAL A N 1
ATOM 4937 C CA . VAL A 1 632 ? -16.548 34.258 15.371 1.00 90.69 632 VAL A CA 1
ATOM 4938 C C . VAL A 1 632 ? -17.594 33.169 15.607 1.00 90.69 632 VAL A C 1
ATOM 4940 O O . VAL A 1 632 ? -17.652 32.183 14.877 1.00 90.69 632 VAL A O 1
ATOM 4943 N N . ASP A 1 633 ? -18.483 33.381 16.578 1.00 92.50 633 ASP A N 1
ATOM 4944 C CA . ASP A 1 633 ? -19.613 32.506 16.930 1.00 92.50 633 ASP A CA 1
ATOM 4945 C C . ASP A 1 633 ? -20.399 31.940 15.740 1.00 92.50 633 ASP A C 1
ATOM 4947 O O . ASP A 1 633 ? -20.792 30.771 15.734 1.00 92.50 633 ASP A O 1
ATOM 4951 N N . ALA A 1 634 ? -20.662 32.788 14.744 1.00 91.06 634 ALA A N 1
ATOM 4952 C CA . ALA A 1 634 ? -21.412 32.410 13.554 1.00 91.06 634 ALA A CA 1
ATOM 4953 C C . ALA A 1 634 ? -20.646 31.394 12.693 1.00 91.06 634 ALA A C 1
ATOM 4955 O O . ALA A 1 634 ? -21.256 30.454 12.189 1.00 91.06 634 ALA A O 1
ATOM 4956 N N . ASP A 1 635 ? -19.321 31.540 12.568 1.00 93.31 635 ASP A N 1
ATOM 4957 C CA . ASP A 1 635 ? -18.493 30.594 11.818 1.00 93.31 635 ASP A CA 1
ATOM 4958 C C . ASP A 1 635 ? -18.494 29.225 12.508 1.00 93.31 635 ASP A C 1
ATOM 4960 O O . ASP A 1 635 ? -18.664 28.203 11.848 1.00 93.31 635 ASP A O 1
ATOM 4964 N N . VAL A 1 636 ? -18.351 29.208 13.842 1.00 93.56 636 VAL A N 1
ATOM 4965 C CA . VAL A 1 636 ? -18.324 27.977 14.651 1.00 93.56 636 VAL A CA 1
ATOM 4966 C C . VAL A 1 636 ? -19.608 27.170 14.450 1.00 93.56 636 VAL A C 1
ATOM 4968 O O . VAL A 1 636 ? -19.558 25.978 14.138 1.00 93.56 636 VAL A O 1
ATOM 4971 N N . ARG A 1 637 ? -20.770 27.828 14.565 1.00 94.44 637 ARG A N 1
ATOM 4972 C CA . ARG A 1 637 ? -22.081 27.188 14.371 1.00 94.44 637 ARG A CA 1
ATOM 4973 C C . ARG A 1 637 ? -22.305 26.744 12.926 1.00 94.44 637 ARG A C 1
ATOM 4975 O O . ARG A 1 637 ? -22.891 25.688 12.703 1.00 94.44 637 ARG A O 1
ATOM 4982 N N . ALA A 1 638 ? -21.831 27.520 11.951 1.00 93.00 638 ALA A N 1
ATOM 4983 C CA . ALA A 1 638 ? -22.000 27.202 10.536 1.00 93.00 638 ALA A CA 1
ATOM 4984 C C . ALA A 1 638 ? -21.095 26.052 10.064 1.00 93.00 638 ALA A C 1
ATOM 4986 O O . ALA A 1 638 ? -21.505 25.274 9.207 1.00 93.00 638 ALA A O 1
ATOM 4987 N N . LEU A 1 639 ? -19.892 25.910 10.630 1.00 92.69 639 LEU A N 1
ATOM 4988 C CA . LEU A 1 639 ? -18.951 24.839 10.289 1.00 92.69 639 LEU A CA 1
ATOM 4989 C C . LEU A 1 639 ? -19.422 23.465 10.766 1.00 92.69 639 LEU A C 1
ATOM 4991 O O . LEU A 1 639 ? -19.276 22.481 10.042 1.00 92.69 639 LEU A O 1
ATOM 4995 N N . ARG A 1 640 ? -20.009 23.383 11.965 1.00 91.50 640 ARG A N 1
ATOM 4996 C CA . ARG A 1 640 ? -20.356 22.106 12.603 1.00 91.50 640 ARG A CA 1
ATOM 4997 C C . ARG A 1 640 ? -21.157 21.122 11.728 1.00 91.50 640 ARG A C 1
ATOM 4999 O O . ARG A 1 640 ? -20.808 19.939 11.757 1.00 91.50 640 ARG A O 1
ATOM 5006 N N . PRO A 1 641 ? -22.214 21.530 10.996 1.00 91.06 641 PRO A N 1
ATOM 5007 C CA . PRO A 1 641 ? -22.956 20.625 10.114 1.00 91.06 641 PRO A CA 1
ATOM 5008 C C . PRO A 1 641 ? -22.279 20.367 8.757 1.00 91.06 641 PRO A C 1
ATOM 5010 O O . PRO A 1 641 ? -22.723 19.479 8.035 1.00 91.06 641 PRO A O 1
ATOM 5013 N N . LEU A 1 642 ? -21.256 21.145 8.386 1.00 89.50 642 LEU A N 1
ATOM 5014 C CA . LEU A 1 642 ? -20.597 21.062 7.077 1.00 89.50 642 LEU A CA 1
ATOM 5015 C C . LEU A 1 642 ? -19.381 20.129 7.074 1.00 89.50 642 LEU A C 1
ATOM 5017 O O . LEU A 1 642 ? -19.081 19.541 6.038 1.00 89.50 642 LEU A O 1
ATOM 5021 N N . LEU A 1 643 ? -18.691 20.002 8.211 1.00 88.81 643 LEU A N 1
ATOM 5022 C CA . LEU A 1 643 ? -17.486 19.182 8.330 1.00 88.81 643 LEU A CA 1
ATOM 5023 C C . LEU A 1 643 ? -17.819 17.685 8.322 1.00 88.81 643 LEU A C 1
ATOM 5025 O O . LEU A 1 643 ? -18.660 17.210 9.088 1.00 88.81 643 LEU A O 1
ATOM 5029 N N . SER A 1 644 ? -17.113 16.941 7.472 1.00 84.06 644 SER A N 1
ATOM 5030 C CA . SER A 1 644 ? -17.170 15.473 7.392 1.00 84.06 644 SER A CA 1
ATOM 5031 C C . SER A 1 644 ? -16.140 14.787 8.300 1.00 84.06 644 SER A C 1
ATOM 5033 O O . SER A 1 644 ? -16.324 13.645 8.723 1.00 84.06 644 SER A O 1
ATOM 5035 N N . THR A 1 645 ? -15.062 15.505 8.603 1.00 88.19 645 THR A N 1
ATOM 5036 C CA . THR A 1 645 ? -13.961 15.153 9.500 1.00 88.19 645 THR A CA 1
ATOM 5037 C C . THR A 1 645 ? -14.232 15.630 10.929 1.00 88.19 645 THR A C 1
ATOM 5039 O O . THR A 1 645 ? -15.291 16.185 11.246 1.00 88.19 645 THR A O 1
ATOM 5042 N N . ARG A 1 646 ? -13.276 15.392 11.838 1.00 93.44 646 ARG A N 1
ATOM 5043 C CA . ARG A 1 646 ? -13.403 15.860 13.221 1.00 93.44 646 ARG A CA 1
ATOM 5044 C C . ARG A 1 646 ? -13.265 17.379 13.288 1.00 93.44 646 ARG A C 1
ATOM 5046 O O . ARG A 1 646 ? -12.408 17.974 12.645 1.00 93.44 646 ARG A O 1
ATOM 5053 N N . MET A 1 647 ? -14.096 17.978 14.131 1.00 96.69 647 MET A N 1
ATOM 5054 C CA . MET A 1 647 ? -14.015 19.389 14.493 1.00 96.69 647 MET A CA 1
ATOM 5055 C C . MET A 1 647 ? -13.373 19.464 15.872 1.00 96.69 647 MET A C 1
ATOM 5057 O O . MET A 1 647 ? -13.942 18.900 16.811 1.00 96.69 647 MET A O 1
ATOM 5061 N N . ASN A 1 648 ? -12.224 20.128 15.965 1.00 97.12 648 ASN A N 1
ATOM 5062 C CA . ASN A 1 648 ? -11.520 20.409 17.210 1.00 97.12 648 ASN A CA 1
ATOM 5063 C C . ASN A 1 648 ? -11.689 21.892 17.557 1.00 97.12 648 ASN A C 1
ATOM 5065 O O . ASN A 1 648 ? -11.172 22.766 16.860 1.00 97.12 648 ASN A O 1
ATOM 5069 N N . LEU A 1 649 ? -12.472 22.178 18.595 1.00 97.00 649 LEU A N 1
ATOM 5070 C CA . LEU A 1 649 ? -12.710 23.540 19.064 1.00 97.00 649 LEU A CA 1
ATOM 5071 C C . LEU A 1 649 ? -11.730 23.861 20.195 1.00 97.00 649 LEU A C 1
ATOM 5073 O O . LEU A 1 649 ? -11.871 23.347 21.301 1.00 97.00 649 LEU A O 1
ATOM 5077 N N . GLU A 1 650 ? -10.751 24.715 19.920 1.00 95.44 650 GLU A N 1
ATOM 5078 C CA . GLU A 1 650 ? -9.909 25.336 20.938 1.00 95.44 650 GLU A CA 1
ATOM 5079 C C . GLU A 1 650 ? -10.698 26.454 21.639 1.00 95.44 650 GLU A C 1
ATOM 5081 O O . GLU A 1 650 ? -11.260 27.337 20.979 1.00 95.44 650 GLU A O 1
ATOM 5086 N N . CYS A 1 651 ? -10.769 26.430 22.971 1.00 91.38 651 CYS A N 1
ATOM 5087 C CA . CYS A 1 651 ? -11.419 27.498 23.732 1.00 91.38 651 CYS A CA 1
ATOM 5088 C C . CYS A 1 651 ? -10.861 27.672 25.151 1.00 91.38 651 CYS A C 1
ATOM 5090 O O . CYS A 1 651 ? -10.268 26.759 25.733 1.00 91.38 651 CYS A O 1
ATOM 5092 N N . ALA A 1 652 ? -11.101 28.858 25.713 1.00 89.31 652 ALA A N 1
ATOM 5093 C CA . ALA A 1 652 ? -10.721 29.221 27.074 1.00 89.31 652 ALA A CA 1
ATOM 5094 C C . ALA A 1 652 ? -11.544 28.482 28.147 1.00 89.31 652 ALA A C 1
ATOM 5096 O O . ALA A 1 652 ? -12.691 28.089 27.917 1.00 89.31 652 ALA A O 1
ATOM 5097 N N . LEU A 1 653 ? -10.993 28.379 29.361 1.00 88.94 653 LEU A N 1
ATOM 5098 C CA . LEU A 1 653 ? -11.669 27.831 30.544 1.00 88.94 653 LEU A CA 1
ATOM 5099 C C . LEU A 1 653 ? -12.630 28.858 31.182 1.00 88.94 653 LEU A C 1
ATOM 5101 O O . LEU A 1 653 ? -12.489 29.236 32.346 1.00 88.94 653 LEU A O 1
ATOM 5105 N N . THR A 1 654 ? -13.613 29.339 30.422 1.00 90.69 654 THR A N 1
ATOM 5106 C CA . THR A 1 654 ? -14.665 30.233 30.931 1.00 90.69 654 THR A CA 1
ATOM 5107 C C . THR A 1 654 ? -16.049 29.674 30.675 1.00 90.69 654 THR A C 1
ATOM 5109 O O . THR A 1 654 ? -16.277 28.985 29.684 1.00 90.69 654 THR A O 1
ATOM 5112 N N . GLN A 1 655 ? -16.997 29.989 31.563 1.00 91.06 655 GLN A N 1
ATOM 5113 C CA . GLN A 1 655 ? -18.354 29.451 31.458 1.00 91.06 655 GLN A CA 1
ATOM 5114 C C . GLN A 1 655 ? -19.005 29.788 30.110 1.00 91.06 655 GLN A C 1
ATOM 5116 O O . GLN A 1 655 ? -19.620 28.920 29.509 1.00 91.06 655 GLN A O 1
ATOM 5121 N N . GLU A 1 656 ? -18.797 31.005 29.596 1.00 92.75 656 GLU A N 1
ATOM 5122 C CA . GLU A 1 656 ? -19.299 31.407 28.277 1.00 92.75 656 GLU A CA 1
ATOM 5123 C C . GLU A 1 656 ? -18.785 30.480 27.162 1.00 92.75 656 GLU A C 1
ATOM 5125 O O . GLU A 1 656 ? -19.575 29.982 26.361 1.00 92.75 656 GLU A O 1
ATOM 5130 N N . MET A 1 657 ? -17.475 30.210 27.120 1.00 92.62 657 MET A N 1
ATOM 5131 C CA . MET A 1 657 ? -16.886 29.340 26.097 1.00 92.62 657 MET A CA 1
ATOM 5132 C C . MET A 1 657 ? -17.347 27.888 26.249 1.00 92.62 657 MET A C 1
ATOM 5134 O O . MET A 1 657 ? -17.656 27.232 25.252 1.00 92.62 657 MET A O 1
ATOM 5138 N N . LEU A 1 658 ? -17.434 27.394 27.488 1.00 94.25 658 LEU A N 1
ATOM 5139 C CA . LEU A 1 658 ? -17.913 26.043 27.784 1.00 94.25 658 LEU A CA 1
ATOM 5140 C C . LEU A 1 658 ? -19.378 25.862 27.374 1.00 94.25 658 LEU A C 1
ATOM 5142 O O . LEU A 1 658 ? -19.723 24.834 26.791 1.00 94.25 658 LEU A O 1
ATOM 5146 N N . ASP A 1 659 ? -20.228 26.861 27.614 1.00 94.94 659 ASP A N 1
ATOM 5147 C CA . ASP A 1 659 ? -21.637 26.839 27.216 1.00 94.94 659 ASP A CA 1
ATOM 5148 C C . ASP A 1 659 ? -21.777 26.817 25.687 1.00 94.94 659 ASP A C 1
ATOM 5150 O O . ASP A 1 659 ? -22.549 26.021 25.148 1.00 94.94 659 ASP A O 1
ATOM 5154 N N . ILE A 1 660 ? -20.973 27.614 24.968 1.00 94.31 660 ILE A N 1
ATOM 5155 C CA . ILE A 1 660 ? -20.925 27.581 23.497 1.00 94.31 660 ILE A CA 1
ATOM 5156 C C . ILE A 1 660 ? -20.457 26.208 22.999 1.00 94.31 660 ILE A C 1
ATOM 5158 O O . ILE A 1 660 ? -21.051 25.657 22.072 1.00 94.31 660 ILE A O 1
ATOM 5162 N N . ALA A 1 661 ? -19.425 25.619 23.606 1.00 95.44 661 ALA A N 1
ATOM 5163 C CA . ALA A 1 661 ? -18.948 24.290 23.231 1.00 95.44 661 ALA A CA 1
ATOM 5164 C C . ALA A 1 661 ? -20.014 23.202 23.473 1.00 95.44 661 ALA A C 1
ATOM 5166 O O . ALA A 1 661 ? -20.175 22.309 22.638 1.00 95.44 661 ALA A O 1
ATOM 5167 N N . CYS A 1 662 ? -20.782 23.297 24.564 1.00 95.69 662 CYS A N 1
ATOM 5168 C CA . CYS A 1 662 ? -21.886 22.381 24.874 1.00 95.69 662 CYS A CA 1
ATOM 5169 C C . CYS A 1 662 ? -23.082 22.528 23.914 1.00 95.69 662 CYS A C 1
ATOM 5171 O O . CYS A 1 662 ? -23.754 21.534 23.621 1.00 95.69 662 CYS A O 1
ATOM 5173 N N . ASP A 1 663 ? -23.342 23.743 23.421 1.00 95.31 663 ASP A N 1
ATOM 5174 C CA . ASP A 1 663 ? -24.348 24.039 22.389 1.00 95.31 663 ASP A CA 1
ATOM 5175 C C . ASP A 1 663 ? -23.919 23.480 21.021 1.00 95.31 663 ASP A C 1
ATOM 5177 O O . ASP A 1 663 ? -24.654 22.733 20.375 1.00 95.31 663 ASP A O 1
ATOM 5181 N N . VAL A 1 664 ? -22.682 23.770 20.606 1.00 95.56 664 VAL A N 1
ATOM 5182 C CA . VAL A 1 664 ? -22.132 23.380 19.296 1.00 95.56 664 VAL A CA 1
ATOM 5183 C C . VAL A 1 664 ? -21.851 21.875 19.200 1.00 95.56 664 VAL A C 1
ATOM 5185 O O . VAL A 1 664 ? -21.989 21.295 18.121 1.00 95.56 664 VAL A O 1
ATOM 5188 N N . ARG A 1 665 ? -21.447 21.230 20.303 1.00 95.19 665 ARG A N 1
ATOM 5189 C CA . ARG A 1 665 ? -21.062 19.805 20.376 1.00 95.19 665 ARG A CA 1
ATOM 5190 C C . ARG A 1 665 ? -20.040 19.397 19.300 1.00 95.19 665 ARG A C 1
ATOM 5192 O O . ARG A 1 665 ? -20.345 18.552 18.440 1.00 95.19 665 ARG A O 1
ATOM 5199 N N . PRO A 1 666 ? -18.847 20.024 19.271 1.00 96.25 666 PRO A N 1
ATOM 5200 C CA . PRO A 1 666 ? -17.757 19.578 18.407 1.00 96.25 666 PRO A CA 1
ATOM 5201 C C . PRO A 1 666 ? -17.306 18.161 18.800 1.00 96.25 666 PRO A C 1
ATOM 5203 O O . PRO A 1 666 ? -17.659 17.645 19.855 1.00 96.25 666 PRO A O 1
ATOM 5206 N N . HIS A 1 667 ? -16.535 17.504 17.935 1.00 95.94 667 HIS A N 1
ATOM 5207 C CA . HIS A 1 667 ? -16.040 16.157 18.240 1.00 95.94 667 HIS A CA 1
ATOM 5208 C C . HIS A 1 667 ? -14.979 16.198 19.345 1.00 95.94 667 HIS A C 1
ATOM 5210 O O . HIS A 1 667 ? -14.971 15.347 20.236 1.00 95.94 667 HIS A O 1
ATOM 5216 N N . ASP A 1 668 ? -14.110 17.203 19.269 1.00 96.94 668 ASP A N 1
ATOM 5217 C CA . ASP A 1 668 ? -13.015 17.458 20.189 1.00 96.94 668 ASP A CA 1
ATOM 5218 C C . ASP A 1 668 ? -13.128 18.896 20.726 1.00 96.94 668 ASP A C 1
ATOM 5220 O O . ASP A 1 668 ? -13.468 19.819 19.979 1.00 96.94 668 ASP A O 1
ATOM 5224 N N . VAL A 1 669 ? -12.857 19.085 22.019 1.00 97.62 669 VAL A N 1
ATOM 5225 C CA . VAL A 1 669 ? -12.666 20.407 22.634 1.00 97.62 669 VAL A CA 1
ATOM 5226 C C . VAL A 1 669 ? -11.288 20.432 23.268 1.00 97.62 669 VAL A C 1
ATOM 5228 O O . VAL A 1 669 ? -11.014 19.647 24.177 1.00 97.62 669 VAL A O 1
ATOM 5231 N N . CYS A 1 670 ? -10.429 21.324 22.786 1.00 97.19 670 CYS A N 1
ATOM 5232 C CA . CYS A 1 670 ? -9.093 21.523 23.322 1.00 97.19 670 CYS A CA 1
ATOM 5233 C C . CYS A 1 670 ? -9.094 22.746 24.245 1.00 97.19 670 CYS A C 1
ATOM 5235 O O . CYS A 1 670 ? -9.297 23.874 23.797 1.00 97.19 670 CYS A O 1
ATOM 5237 N N . LEU A 1 671 ? -8.898 22.531 25.544 1.00 96.12 671 LEU A N 1
ATOM 5238 C CA . LEU A 1 671 ? -8.793 23.629 26.498 1.00 96.12 671 LEU A CA 1
ATOM 5239 C C . LEU A 1 671 ? -7.408 24.262 26.379 1.00 96.12 671 LEU A C 1
ATOM 5241 O O . LEU A 1 671 ? -6.387 23.596 26.576 1.00 96.12 671 LEU A O 1
ATOM 5245 N N . VAL A 1 672 ? -7.404 25.552 26.057 1.00 93.00 672 VAL A N 1
ATOM 5246 C CA . VAL A 1 672 ? -6.206 26.369 25.850 1.00 93.00 672 VAL A CA 1
ATOM 5247 C C . VAL A 1 672 ? -6.199 27.540 26.838 1.00 93.00 672 VAL A C 1
ATOM 5249 O O . VAL A 1 672 ? -7.265 28.015 27.241 1.00 93.00 672 VAL A O 1
ATOM 5252 N N . PRO A 1 673 ? -5.019 28.021 27.255 1.00 87.44 673 PRO A N 1
ATOM 5253 C CA . PRO A 1 673 ? -4.926 29.155 28.165 1.00 87.44 673 PRO A CA 1
ATOM 5254 C C . PRO A 1 673 ? -5.254 30.469 27.439 1.00 87.44 673 PRO A C 1
ATOM 5256 O O . PRO A 1 673 ? -4.718 30.751 26.366 1.00 87.44 673 PRO A O 1
ATOM 5259 N N . GLU A 1 674 ? -6.099 31.311 28.038 1.00 79.00 674 GLU A N 1
ATOM 5260 C CA . GLU A 1 674 ? -6.453 32.629 27.477 1.00 79.00 674 GLU A CA 1
ATOM 5261 C C . GLU A 1 674 ? -5.762 33.756 28.254 1.00 79.00 674 GLU A C 1
ATOM 5263 O O . GLU A 1 674 ? -5.302 34.747 27.674 1.00 79.00 674 GLU A O 1
ATOM 5268 N N . LYS A 1 675 ? -5.630 33.604 29.579 1.00 76.94 675 LYS A N 1
ATOM 5269 C CA . LYS A 1 675 ? -4.991 34.601 30.447 1.00 76.94 675 LYS A CA 1
ATOM 5270 C C . LYS A 1 675 ? -3.558 34.211 30.762 1.00 76.94 675 LYS A C 1
ATOM 5272 O O . LYS A 1 675 ? -3.240 33.054 30.992 1.00 76.94 675 LYS A O 1
ATOM 5277 N N . ARG A 1 676 ? -2.689 35.218 30.917 1.00 71.38 676 ARG A N 1
ATOM 5278 C CA . ARG A 1 676 ? -1.285 35.000 31.316 1.00 71.38 676 ARG A CA 1
ATOM 5279 C C . ARG A 1 676 ? -1.116 34.259 32.645 1.00 71.38 676 ARG A C 1
ATOM 5281 O O . ARG A 1 676 ? -0.072 33.661 32.847 1.00 71.38 676 ARG A O 1
ATOM 5288 N N . ALA A 1 677 ? -2.104 34.337 33.537 1.00 68.81 677 ALA A N 1
ATOM 5289 C CA . ALA A 1 677 ? -2.083 33.640 34.822 1.00 68.81 677 ALA A CA 1
ATOM 5290 C C . ALA A 1 677 ? -2.313 32.123 34.696 1.00 68.81 677 ALA A C 1
ATOM 5292 O O . ALA A 1 677 ? -1.963 31.399 35.615 1.00 68.81 677 ALA A O 1
ATOM 5293 N N . GLU A 1 678 ? -2.882 31.668 33.576 1.00 75.75 678 GLU A N 1
ATOM 5294 C CA . GLU A 1 678 ? -3.184 30.259 33.282 1.00 75.75 678 GLU A CA 1
ATOM 5295 C C . GLU A 1 678 ? -2.046 29.586 32.495 1.00 75.75 678 GLU A C 1
ATOM 5297 O O . GLU A 1 678 ? -2.142 28.407 32.160 1.00 75.75 678 GLU A O 1
ATOM 5302 N N . LEU A 1 679 ? -0.995 30.348 32.160 1.00 78.94 679 LEU A N 1
ATOM 5303 C CA . LEU A 1 679 ? 0.151 29.873 31.395 1.00 78.94 679 LEU A CA 1
ATOM 5304 C C . LEU A 1 679 ? 1.202 29.272 32.322 1.00 78.94 679 LEU A C 1
ATOM 5306 O O . LEU A 1 679 ? 1.653 29.900 33.282 1.00 78.94 679 LEU A O 1
ATOM 5310 N N . THR A 1 680 ? 1.689 28.107 31.936 1.00 82.94 680 THR A N 1
ATOM 5311 C CA . THR A 1 680 ? 2.966 27.570 32.394 1.00 82.94 680 THR A CA 1
ATOM 5312 C C . THR A 1 680 ? 4.142 28.350 31.786 1.00 82.94 680 THR A C 1
ATOM 5314 O O . THR A 1 680 ? 3.986 29.322 31.041 1.00 82.94 680 THR A O 1
ATOM 5317 N N . THR A 1 681 ? 5.372 27.917 32.075 1.00 72.88 681 THR A N 1
ATOM 5318 C CA . THR A 1 681 ? 6.580 28.609 31.596 1.00 72.88 681 THR A CA 1
ATOM 5319 C C . THR A 1 681 ? 6.755 28.624 30.071 1.00 72.88 681 THR A C 1
ATOM 5321 O O . THR A 1 681 ? 7.555 29.427 29.581 1.00 72.88 681 THR A O 1
ATOM 5324 N N . GLU A 1 682 ? 6.074 27.755 29.315 1.00 67.31 682 GLU A N 1
ATOM 5325 C CA . GLU A 1 682 ? 6.150 27.727 27.843 1.00 67.31 682 GLU A CA 1
ATOM 5326 C C . GLU A 1 682 ? 4.889 28.208 27.136 1.00 67.31 682 GLU A C 1
ATOM 5328 O O . GLU A 1 682 ? 4.933 28.418 25.927 1.00 67.31 682 GLU A O 1
ATOM 5333 N N . GLY A 1 683 ? 3.804 28.431 27.878 1.00 81.38 683 GLY A N 1
ATOM 5334 C CA . GLY A 1 683 ? 2.538 28.899 27.328 1.00 81.38 683 GLY A CA 1
ATOM 5335 C C . GLY A 1 683 ? 1.460 27.825 27.161 1.00 81.38 683 GLY A C 1
ATOM 5336 O O . GLY A 1 683 ? 0.410 28.138 26.602 1.00 81.38 683 GLY A O 1
ATOM 5337 N N . GLY A 1 684 ? 1.679 26.597 27.642 1.00 88.94 684 GLY A N 1
ATOM 5338 C CA . GLY A 1 684 ? 0.615 25.616 27.860 1.00 88.94 684 GLY A CA 1
ATOM 5339 C C . GLY A 1 684 ? -0.276 25.959 29.062 1.00 88.94 684 GLY A C 1
ATOM 5340 O O . GLY A 1 684 ? 0.025 26.853 29.853 1.00 88.94 684 GLY A O 1
ATOM 5341 N N . LEU A 1 685 ? -1.397 25.252 29.188 1.00 92.50 685 LEU A N 1
ATOM 5342 C CA . LEU A 1 685 ? -2.345 25.381 30.293 1.00 92.50 685 LEU A CA 1
ATOM 5343 C C . LEU A 1 685 ? -1.749 24.806 31.586 1.00 92.50 685 LEU A C 1
ATOM 5345 O O . LEU A 1 685 ? -1.314 23.653 31.610 1.00 92.50 685 LEU A O 1
ATOM 5349 N N . ASP A 1 686 ? -1.765 25.581 32.672 1.00 94.19 686 ASP A N 1
ATOM 5350 C CA . ASP A 1 686 ? -1.324 25.120 33.994 1.00 94.19 686 ASP A CA 1
ATOM 5351 C C . ASP A 1 686 ? -2.413 24.282 34.684 1.00 94.19 686 ASP A C 1
ATOM 5353 O O . ASP A 1 686 ? -3.254 24.776 35.443 1.00 94.19 686 ASP A O 1
ATOM 5357 N N . VAL A 1 687 ? -2.399 22.977 34.407 1.00 95.38 687 VAL A N 1
ATOM 5358 C CA . VAL A 1 687 ? -3.356 22.014 34.959 1.00 95.38 687 VAL A CA 1
ATOM 5359 C C . VAL A 1 687 ? -3.166 21.825 36.456 1.00 95.38 687 VAL A C 1
ATOM 5361 O O . VAL A 1 687 ? -4.142 21.631 37.176 1.00 95.38 687 VAL A O 1
ATOM 5364 N N . VAL A 1 688 ? -1.927 21.905 36.941 1.00 95.06 688 VAL A N 1
ATOM 5365 C CA . VAL A 1 688 ? -1.618 21.752 38.367 1.00 95.06 688 VAL A CA 1
ATOM 5366 C C . VAL A 1 688 ? -2.260 22.881 39.173 1.00 95.06 688 VAL A C 1
ATOM 5368 O O . VAL A 1 688 ? -2.939 22.615 40.165 1.00 95.06 688 VAL A O 1
ATOM 5371 N N . ALA A 1 689 ? -2.101 24.133 38.736 1.00 93.50 689 ALA A N 1
ATOM 5372 C CA . ALA A 1 689 ? -2.670 25.286 39.434 1.00 93.50 689 ALA A CA 1
ATOM 5373 C C . ALA A 1 689 ? -4.206 25.354 39.343 1.00 93.50 689 ALA A C 1
ATOM 5375 O O . ALA A 1 689 ? -4.858 25.839 40.270 1.00 93.50 689 ALA A O 1
ATOM 5376 N N . HIS A 1 690 ? -4.793 24.859 38.248 1.00 93.75 690 HIS A N 1
ATOM 5377 C CA . HIS A 1 690 ? -6.226 24.982 37.950 1.00 93.75 690 HIS A CA 1
ATOM 5378 C C . HIS A 1 690 ? -6.985 23.643 37.940 1.00 93.75 690 HIS A C 1
ATOM 5380 O O . HIS A 1 690 ? -8.044 23.528 37.316 1.00 93.75 690 HIS A O 1
ATOM 5386 N N . PHE A 1 691 ? -6.477 22.639 38.659 1.00 95.38 691 PHE A N 1
ATOM 5387 C CA . PHE A 1 691 ? -6.946 21.252 38.593 1.00 95.38 691 PHE A CA 1
ATOM 5388 C C . PHE A 1 691 ? -8.461 21.084 38.781 1.00 95.38 691 PHE A C 1
ATOM 5390 O O . PHE A 1 691 ? -9.116 20.441 37.962 1.00 95.38 691 PHE A O 1
ATOM 5397 N N . GLU A 1 692 ? -9.042 21.676 39.831 1.00 95.06 692 GLU A N 1
ATOM 5398 C CA . GLU A 1 692 ? -10.474 21.521 40.137 1.00 95.06 692 GLU A CA 1
ATOM 5399 C C . GLU A 1 692 ? -11.371 22.098 39.034 1.00 95.06 692 GLU A C 1
ATOM 5401 O O . GLU A 1 692 ? -12.356 21.472 38.635 1.00 95.06 692 GLU A O 1
ATOM 5406 N N . ALA A 1 693 ? -11.005 23.267 38.500 1.00 93.69 693 ALA A N 1
ATOM 5407 C CA . ALA A 1 693 ? -11.747 23.921 37.429 1.00 93.69 693 ALA A CA 1
ATOM 5408 C C . ALA A 1 693 ? -11.660 23.123 36.118 1.00 93.69 693 ALA A C 1
ATOM 5410 O O . ALA A 1 693 ? -12.671 22.931 35.443 1.00 93.69 693 ALA A O 1
ATOM 5411 N N . ILE A 1 694 ? -10.477 22.596 35.789 1.00 95.81 694 ILE A N 1
ATOM 5412 C CA . ILE A 1 694 ? -10.261 21.770 34.592 1.00 95.81 694 ILE A CA 1
ATOM 5413 C C . ILE A 1 694 ? -10.982 20.430 34.712 1.00 95.81 694 ILE A C 1
ATOM 5415 O O . ILE A 1 694 ? -11.598 19.987 33.744 1.00 95.81 694 ILE A O 1
ATOM 5419 N N . GLN A 1 695 ? -10.974 19.799 35.887 1.00 96.69 695 GLN A N 1
ATOM 5420 C CA . GLN A 1 695 ? -11.730 18.570 36.127 1.00 96.69 695 GLN A CA 1
ATOM 5421 C C . GLN A 1 695 ? -13.241 18.808 35.972 1.00 96.69 695 GLN A C 1
ATOM 5423 O O . GLN A 1 695 ? -13.931 17.996 35.351 1.00 96.69 695 GLN A O 1
ATOM 5428 N N . ALA A 1 696 ? -13.765 19.918 36.501 1.00 95.81 696 ALA A N 1
ATOM 5429 C CA . ALA A 1 696 ? -15.174 20.278 36.351 1.00 95.81 696 ALA A CA 1
ATOM 5430 C C . ALA A 1 696 ? -15.549 20.528 34.880 1.00 95.81 696 ALA A C 1
ATOM 5432 O O . ALA A 1 696 ? -16.517 19.944 34.390 1.00 95.81 696 ALA A O 1
ATOM 5433 N N . ALA A 1 697 ? -14.749 21.316 34.157 1.00 95.38 697 ALA A N 1
ATOM 5434 C CA . ALA A 1 697 ? -14.956 21.574 32.733 1.00 95.38 697 ALA A CA 1
ATOM 5435 C C . ALA A 1 697 ? -14.844 20.296 31.890 1.00 95.38 697 ALA A C 1
ATOM 5437 O O . ALA A 1 697 ? -15.661 20.068 31.000 1.00 95.38 697 ALA A O 1
ATOM 5438 N N . SER A 1 698 ? -13.885 19.422 32.210 1.00 96.06 698 SER A N 1
ATOM 5439 C CA . SER A 1 698 ? -13.701 18.149 31.509 1.00 96.06 698 SER A CA 1
ATOM 5440 C C . SER A 1 698 ? -14.932 17.253 31.639 1.00 96.06 698 SER A C 1
ATOM 5442 O O . SER A 1 698 ? -15.360 16.651 30.656 1.00 96.06 698 SER A O 1
ATOM 5444 N N . ARG A 1 699 ? -15.551 17.207 32.828 1.00 95.81 699 ARG A N 1
ATOM 5445 C CA . ARG A 1 699 ? -16.820 16.493 33.042 1.00 95.81 699 ARG A CA 1
ATOM 5446 C C . ARG A 1 699 ? -17.969 17.131 32.266 1.00 95.81 699 ARG A C 1
ATOM 5448 O O . ARG A 1 699 ? -18.653 16.421 31.541 1.00 95.81 699 ARG A O 1
ATOM 5455 N N . GLN A 1 700 ? -18.134 18.453 32.353 1.00 96.69 700 GLN A N 1
ATOM 5456 C CA . GLN A 1 700 ? -19.196 19.174 31.640 1.00 96.69 700 GLN A CA 1
ATOM 5457 C C . GLN A 1 700 ? -19.153 18.912 30.124 1.00 96.69 700 GLN A C 1
ATOM 5459 O O . GLN A 1 700 ? -20.178 18.625 29.507 1.00 96.69 700 GLN A O 1
ATOM 5464 N N . LEU A 1 701 ? -17.966 18.983 29.519 1.00 96.56 701 LEU A N 1
ATOM 5465 C CA . LEU A 1 701 ? -17.780 18.764 28.083 1.00 96.56 701 LEU A CA 1
ATOM 5466 C C . LEU A 1 701 ? -17.965 17.292 27.688 1.00 96.56 701 LEU A C 1
ATOM 5468 O O . LEU A 1 701 ? -18.559 17.011 26.645 1.00 96.56 701 LEU A O 1
ATOM 5472 N N . ALA A 1 702 ? -17.505 16.359 28.527 1.00 93.81 702 ALA A N 1
ATOM 5473 C CA . ALA A 1 702 ? -17.726 14.931 28.318 1.00 93.81 702 ALA A CA 1
ATOM 5474 C C . ALA A 1 702 ? -19.221 14.570 28.374 1.00 93.81 702 ALA A C 1
ATOM 5476 O O . ALA A 1 702 ? -19.697 13.827 27.514 1.00 93.81 702 ALA A O 1
ATOM 5477 N N . ASP A 1 703 ? -19.976 15.147 29.314 1.00 94.81 703 ASP A N 1
ATOM 5478 C CA . ASP A 1 703 ? -21.429 14.964 29.434 1.00 94.81 703 ASP A CA 1
ATOM 5479 C C . ASP A 1 703 ? -22.186 15.529 28.217 1.00 94.81 703 ASP A C 1
ATOM 5481 O O . ASP A 1 703 ? -23.220 14.991 27.812 1.00 94.81 703 ASP A O 1
ATOM 5485 N N . ALA A 1 704 ? -21.646 16.572 27.575 1.00 93.62 704 ALA A N 1
ATOM 5486 C CA . ALA A 1 704 ? -22.156 17.111 26.313 1.00 93.62 704 ALA A CA 1
ATOM 5487 C C . ALA A 1 704 ? -21.786 16.261 25.075 1.00 93.62 704 ALA A C 1
ATOM 5489 O O . ALA A 1 704 ? -22.281 16.531 23.975 1.00 93.62 704 ALA A O 1
ATOM 5490 N N . GLY A 1 705 ? -20.962 15.219 25.245 1.00 92.94 705 GLY A N 1
ATOM 5491 C CA . GLY A 1 705 ? -20.551 14.282 24.196 1.00 92.94 705 GLY A CA 1
ATOM 5492 C C . GLY A 1 705 ? -19.268 14.661 23.449 1.00 92.94 705 GLY A C 1
ATOM 5493 O O . GLY A 1 705 ? -18.959 14.025 22.439 1.00 92.94 705 GLY A O 1
ATOM 5494 N N . SER A 1 706 ? -18.524 15.662 23.926 1.00 95.88 706 SER A N 1
ATOM 5495 C CA . SER A 1 706 ? -17.260 16.105 23.328 1.00 95.88 706 SER A CA 1
ATOM 5496 C C . SER A 1 706 ? -16.065 15.411 23.986 1.00 95.88 706 SER A C 1
ATOM 5498 O O . SER A 1 706 ? -16.012 15.262 25.209 1.00 95.88 706 SER A O 1
ATOM 5500 N N . ARG A 1 707 ? -15.058 15.016 23.199 1.00 96.81 707 ARG A N 1
ATOM 5501 C CA . ARG A 1 707 ? -13.802 14.484 23.746 1.00 96.81 707 ARG A CA 1
ATOM 5502 C C . ARG A 1 707 ? -12.885 15.637 24.158 1.00 96.81 707 ARG A C 1
ATOM 5504 O O . ARG A 1 707 ? -12.574 16.507 23.352 1.00 96.81 707 ARG A O 1
ATOM 5511 N N . VAL A 1 708 ? -12.443 15.625 25.411 1.00 97.44 708 VAL A N 1
ATOM 5512 C CA . VAL A 1 708 ? -11.630 16.710 25.977 1.00 97.44 708 VAL A CA 1
ATOM 5513 C C . VAL A 1 708 ? -10.146 16.476 25.703 1.00 97.44 708 VAL A C 1
ATOM 5515 O O . VAL A 1 708 ? -9.630 15.378 25.922 1.00 97.44 708 VAL A O 1
ATOM 5518 N N . SER A 1 709 ? -9.472 17.521 25.232 1.00 97.50 709 SER A N 1
ATOM 5519 C CA . SER A 1 709 ? -8.022 17.613 25.082 1.00 97.50 709 SER A CA 1
ATOM 5520 C C . SER A 1 709 ? -7.496 18.781 25.915 1.00 97.50 709 SER A C 1
ATOM 5522 O O . SER A 1 709 ? -8.158 19.812 26.005 1.00 97.50 709 SER A O 1
ATOM 5524 N N . LEU A 1 710 ? -6.320 18.638 26.526 1.00 97.56 710 LEU A N 1
ATOM 5525 C CA . LEU A 1 710 ? -5.662 19.720 27.270 1.00 97.56 710 LEU A CA 1
ATOM 5526 C C . LEU A 1 710 ? -4.367 20.123 26.566 1.00 97.56 710 LEU A C 1
ATOM 5528 O O . LEU A 1 710 ? -3.490 19.279 26.372 1.00 97.56 710 LEU A O 1
ATOM 5532 N N . PHE A 1 711 ? -4.241 21.399 26.203 1.00 97.12 711 PHE A N 1
ATOM 5533 C CA . PHE A 1 711 ? -3.031 21.938 25.590 1.00 97.12 711 PHE A CA 1
ATOM 5534 C C . PHE A 1 711 ? -2.013 22.314 26.669 1.00 97.12 711 PHE A C 1
ATOM 5536 O O . PHE A 1 711 ? -2.203 23.301 27.374 1.00 97.12 711 PHE A O 1
ATOM 5543 N N . ILE A 1 712 ? -0.954 21.520 26.835 1.00 97.00 712 ILE A N 1
ATOM 5544 C CA . ILE A 1 712 ? -0.045 21.586 27.992 1.00 97.00 712 ILE A CA 1
ATOM 5545 C C . ILE A 1 712 ? 1.426 21.508 27.581 1.00 97.00 712 ILE A C 1
ATOM 5547 O O . ILE A 1 712 ? 1.770 21.033 26.498 1.00 97.00 712 ILE A O 1
ATOM 5551 N N . ASP A 1 713 ? 2.317 21.906 28.485 1.00 95.69 713 ASP A N 1
ATOM 5552 C CA . ASP A 1 713 ? 3.752 21.672 28.319 1.00 95.69 713 ASP A CA 1
ATOM 5553 C C . ASP A 1 713 ? 4.094 20.185 28.497 1.00 95.69 713 ASP A C 1
ATOM 5555 O O . ASP A 1 713 ? 3.426 19.455 29.234 1.00 95.69 713 ASP A O 1
ATOM 5559 N N . ALA A 1 714 ? 5.196 19.737 27.888 1.00 95.19 714 ALA A N 1
ATOM 5560 C CA . ALA A 1 714 ? 5.726 18.377 28.036 1.00 95.19 714 ALA A CA 1
ATOM 5561 C C . ALA A 1 714 ? 6.408 18.119 29.402 1.00 95.19 714 ALA A C 1
ATOM 5563 O O . ALA A 1 714 ? 7.444 17.458 29.475 1.00 95.19 714 ALA A O 1
ATOM 5564 N N . GLU A 1 715 ? 5.825 18.632 30.488 1.00 95.06 715 GLU A N 1
ATOM 5565 C CA . GLU A 1 715 ? 6.318 18.473 31.857 1.00 95.06 715 GLU A CA 1
ATOM 5566 C C . GLU A 1 715 ? 5.611 17.316 32.584 1.00 95.06 715 GLU A C 1
ATOM 5568 O O . GLU A 1 715 ? 4.379 17.212 32.533 1.00 95.06 715 GLU A O 1
ATOM 5573 N N . PRO A 1 716 ? 6.337 16.457 33.328 1.00 96.44 716 PRO A N 1
ATOM 5574 C CA . PRO A 1 716 ? 5.743 15.289 33.977 1.00 96.44 716 PRO A CA 1
ATOM 5575 C C . PRO A 1 716 ? 4.599 15.593 34.949 1.00 96.44 716 PRO A C 1
ATOM 5577 O O . PRO A 1 716 ? 3.682 14.786 35.087 1.00 96.44 716 PRO A O 1
ATOM 5580 N N . GLU A 1 717 ? 4.662 16.722 35.654 1.00 96.50 717 GLU A N 1
ATOM 5581 C CA . GLU A 1 717 ? 3.637 17.130 36.623 1.00 96.50 717 GLU A CA 1
ATOM 5582 C C . GLU A 1 717 ? 2.340 17.548 35.920 1.00 96.50 717 GLU A C 1
ATOM 5584 O O . GLU A 1 717 ? 1.265 17.099 36.313 1.00 96.50 717 GLU A O 1
ATOM 5589 N N . GLN A 1 718 ? 2.447 18.294 34.814 1.00 97.50 718 GLN A N 1
ATOM 5590 C CA . GLN A 1 718 ? 1.302 18.707 33.996 1.00 97.50 718 GLN A CA 1
ATOM 5591 C C . GLN A 1 718 ? 0.621 17.504 33.329 1.00 97.50 718 GLN A C 1
ATOM 5593 O O . GLN A 1 718 ? -0.601 17.389 33.354 1.00 97.50 718 GLN A O 1
ATOM 5598 N N . ILE A 1 719 ? 1.401 16.550 32.804 1.00 97.69 719 ILE A N 1
ATOM 5599 C CA . ILE A 1 719 ? 0.869 15.336 32.159 1.00 97.69 719 ILE A CA 1
ATOM 5600 C C . ILE A 1 719 ? 0.125 14.439 33.165 1.00 97.69 719 ILE A C 1
ATOM 5602 O O . ILE A 1 719 ? -0.930 13.887 32.842 1.00 97.69 719 ILE A O 1
ATOM 5606 N N . ARG A 1 720 ? 0.643 14.291 34.394 1.00 97.62 720 ARG A N 1
ATOM 5607 C CA . ARG A 1 720 ? -0.048 13.532 35.453 1.00 97.62 720 ARG A CA 1
ATOM 5608 C C . ARG A 1 720 ? -1.324 14.232 35.906 1.00 97.62 720 ARG A C 1
ATOM 5610 O O . ARG A 1 720 ? -2.361 13.580 35.976 1.00 97.62 720 ARG A O 1
ATOM 5617 N N . ALA A 1 721 ? -1.270 15.546 36.126 1.00 97.31 721 ALA A N 1
ATOM 5618 C CA . ALA A 1 721 ? -2.447 16.335 36.477 1.00 97.31 721 ALA A CA 1
ATOM 5619 C C . ALA A 1 721 ? -3.524 16.266 35.377 1.00 97.31 721 ALA A C 1
ATOM 5621 O O . ALA A 1 721 ? -4.705 16.103 35.677 1.00 97.31 721 ALA A O 1
ATOM 5622 N N . ALA A 1 722 ? -3.131 16.286 34.100 1.00 97.31 722 ALA A N 1
ATOM 5623 C CA . ALA A 1 722 ? -4.044 16.098 32.975 1.00 97.31 722 ALA A CA 1
ATOM 5624 C C . ALA A 1 722 ? -4.759 14.737 33.028 1.00 97.31 722 ALA A C 1
ATOM 5626 O O . ALA A 1 722 ? -5.986 14.689 32.927 1.00 97.31 722 ALA A O 1
ATOM 5627 N N . HIS A 1 723 ? -4.025 13.646 33.266 1.00 96.38 723 HIS A N 1
ATOM 5628 C CA . HIS A 1 723 ? -4.615 12.318 33.452 1.00 96.38 723 HIS A CA 1
ATOM 5629 C C . HIS A 1 723 ? -5.594 12.272 34.637 1.00 96.38 723 HIS A C 1
ATOM 5631 O O . HIS A 1 723 ? -6.726 11.811 34.496 1.00 96.38 723 HIS A O 1
ATOM 5637 N N . GLU A 1 724 ? -5.185 12.791 35.795 1.00 96.31 724 GLU A N 1
ATOM 5638 C CA . GLU A 1 724 ? -5.987 12.798 37.026 1.00 96.31 724 GLU A CA 1
ATOM 5639 C C . GLU A 1 724 ? -7.240 13.688 36.923 1.00 96.31 724 GLU A C 1
ATOM 5641 O O . GLU A 1 724 ? -8.261 13.413 37.561 1.00 96.31 724 GLU A O 1
ATOM 5646 N N . SER A 1 725 ? -7.207 14.724 36.078 1.00 95.12 725 SER A N 1
ATOM 5647 C CA . SER A 1 725 ? -8.372 15.571 35.793 1.00 95.12 725 SER A CA 1
ATOM 5648 C C . SER A 1 725 ? -9.467 14.838 35.000 1.00 95.12 725 SER A C 1
ATOM 5650 O O . SER A 1 725 ? -10.615 15.282 34.984 1.00 95.12 725 SER A O 1
ATOM 5652 N N . GLY A 1 726 ? -9.141 13.688 34.396 1.00 91.31 726 GLY A N 1
ATOM 5653 C CA . GLY A 1 726 ? -10.056 12.868 33.601 1.00 91.31 726 GLY A CA 1
ATOM 5654 C C . GLY A 1 726 ? -10.036 13.166 32.099 1.00 91.31 726 GLY A C 1
ATOM 5655 O O . GLY A 1 726 ? -10.877 12.636 31.372 1.00 91.31 726 GLY A O 1
ATOM 5656 N N . ALA A 1 727 ? -9.098 13.985 31.617 1.00 94.25 727 ALA A N 1
ATOM 5657 C CA . ALA A 1 727 ? -8.948 14.254 30.193 1.00 94.25 727 ALA A CA 1
ATOM 5658 C C . ALA A 1 727 ? -8.404 13.012 29.448 1.00 94.25 727 ALA A C 1
ATOM 5660 O O . ALA A 1 727 ? -7.377 12.461 29.845 1.00 94.25 727 ALA A O 1
ATOM 5661 N N . PRO A 1 728 ? -9.049 12.554 28.358 1.00 94.25 728 PRO A N 1
ATOM 5662 C CA . PRO A 1 728 ? -8.577 11.406 27.575 1.00 94.25 728 PRO A CA 1
ATOM 5663 C C . PRO A 1 728 ? -7.447 11.743 26.586 1.00 94.25 728 PRO A C 1
ATOM 5665 O O . PRO A 1 728 ? -6.788 10.832 26.071 1.00 94.25 728 PRO A O 1
ATOM 5668 N N . VAL A 1 729 ? -7.250 13.027 26.273 1.00 97.62 729 VAL A N 1
ATOM 5669 C CA . VAL A 1 729 ? -6.278 13.509 25.283 1.00 97.62 729 VAL A CA 1
ATOM 5670 C C . VAL A 1 729 ? -5.454 14.651 25.879 1.00 97.62 729 VAL A C 1
ATOM 5672 O O . VAL A 1 729 ? -5.972 15.478 26.628 1.00 97.62 729 VAL A O 1
ATOM 5675 N N . ILE A 1 730 ? -4.173 14.711 25.523 1.00 97.94 730 ILE A N 1
ATOM 5676 C CA . ILE A 1 730 ? -3.318 15.884 25.737 1.00 97.94 730 ILE A CA 1
ATOM 5677 C C . ILE A 1 730 ? -2.747 16.347 24.402 1.00 97.94 730 ILE A C 1
ATOM 5679 O O . ILE A 1 730 ? -2.471 15.526 23.527 1.00 97.94 730 ILE A O 1
ATOM 5683 N N . GLU A 1 731 ? -2.525 17.646 24.264 1.00 97.81 731 GLU A N 1
ATOM 5684 C CA . GLU A 1 731 ? -1.776 18.232 23.162 1.00 97.81 731 GLU A CA 1
ATOM 5685 C C . GLU A 1 731 ? -0.523 18.915 23.704 1.00 97.81 731 GLU A C 1
ATOM 5687 O O . GLU A 1 731 ? -0.605 19.891 24.445 1.00 97.81 731 GLU A O 1
ATOM 5692 N N . LEU A 1 732 ? 0.645 18.373 23.360 1.00 97.50 732 LEU A N 1
ATOM 5693 C CA . LEU A 1 732 ? 1.923 18.886 23.838 1.00 97.50 732 LEU A CA 1
ATOM 5694 C C . LEU A 1 732 ? 2.342 20.136 23.058 1.00 97.50 732 LEU A C 1
ATOM 5696 O O . LEU A 1 732 ? 2.420 20.118 21.826 1.00 97.50 732 LEU A O 1
ATOM 5700 N N . HIS A 1 733 ? 2.678 21.194 23.792 1.00 96.12 733 HIS A N 1
ATOM 5701 C CA . HIS A 1 733 ? 3.201 22.443 23.254 1.00 96.12 733 HIS A CA 1
ATOM 5702 C C . HIS A 1 733 ? 4.624 22.257 22.698 1.00 96.12 733 HIS A C 1
ATOM 5704 O O . HIS A 1 733 ? 5.552 21.914 23.431 1.00 96.12 733 HIS A O 1
ATOM 5710 N N . THR A 1 734 ? 4.831 22.527 21.403 1.00 95.44 734 THR A N 1
ATOM 5711 C CA . THR A 1 734 ? 6.140 22.373 20.736 1.00 95.44 734 THR A CA 1
ATOM 5712 C C . THR A 1 734 ? 6.868 23.690 20.441 1.00 95.44 734 THR A C 1
ATOM 5714 O O . THR A 1 734 ? 7.843 23.697 19.692 1.00 95.44 734 THR A O 1
ATOM 5717 N N . GLY A 1 735 ? 6.446 24.812 21.033 1.00 91.75 735 GLY A N 1
ATOM 5718 C CA . GLY A 1 735 ? 7.016 26.137 20.743 1.00 91.75 735 GLY A CA 1
ATOM 5719 C C . GLY A 1 735 ? 8.510 26.274 21.028 1.00 91.75 735 GLY A C 1
ATOM 5720 O O . GLY A 1 735 ? 9.249 26.656 20.128 1.00 91.75 735 GLY A O 1
ATOM 5721 N N . ARG A 1 736 ? 9.005 25.867 22.210 1.00 91.69 736 ARG A N 1
ATOM 5722 C CA . ARG A 1 736 ? 10.456 25.931 22.497 1.00 91.69 736 ARG A CA 1
ATOM 5723 C C . ARG A 1 736 ? 11.285 25.089 21.522 1.00 91.69 736 ARG A C 1
ATOM 5725 O O . ARG A 1 736 ? 12.372 25.501 21.131 1.00 91.69 736 ARG A O 1
ATOM 5732 N N . TYR A 1 737 ? 10.752 23.947 21.081 1.00 94.00 737 TYR A N 1
ATOM 5733 C CA . TYR A 1 737 ? 11.369 23.123 20.039 1.00 94.00 737 TYR A CA 1
ATOM 5734 C C . TYR A 1 737 ? 11.425 23.848 18.684 1.00 94.00 737 TYR A C 1
ATOM 5736 O O . TYR A 1 737 ? 12.446 23.797 17.994 1.00 94.00 737 TYR A O 1
ATOM 5744 N N . ALA A 1 738 ? 10.339 24.520 18.302 1.00 89.94 738 ALA A N 1
ATOM 5745 C CA . ALA A 1 738 ? 10.249 25.246 17.043 1.00 89.94 738 ALA A CA 1
ATOM 5746 C C . ALA A 1 738 ? 11.122 26.512 17.008 1.00 89.94 738 ALA A C 1
ATOM 5748 O O . ALA A 1 738 ? 11.754 26.776 15.987 1.00 89.94 738 ALA A O 1
ATOM 5749 N N . ASP A 1 739 ? 11.190 27.246 18.121 1.00 89.12 739 ASP A N 1
ATOM 5750 C CA . ASP A 1 739 ? 11.881 28.537 18.241 1.00 89.12 739 ASP A CA 1
ATOM 5751 C C . ASP A 1 739 ? 13.361 28.413 18.643 1.00 89.12 739 ASP A C 1
ATOM 5753 O O . ASP A 1 739 ? 14.077 29.420 18.738 1.00 89.12 739 ASP A O 1
ATOM 5757 N N . ALA A 1 740 ? 13.838 27.190 18.893 1.00 88.69 740 ALA A N 1
ATOM 5758 C CA . ALA A 1 740 ? 15.222 26.924 19.257 1.00 88.69 740 ALA A CA 1
ATOM 5759 C C . ALA A 1 740 ? 16.195 27.488 18.205 1.00 88.69 740 ALA A C 1
ATOM 5761 O O . ALA A 1 740 ? 16.126 27.168 17.019 1.00 88.69 740 ALA A O 1
ATOM 5762 N N . GLN A 1 741 ? 17.129 28.325 18.664 1.00 81.25 741 GLN A N 1
ATOM 5763 C CA . GLN A 1 741 ? 18.070 29.054 17.803 1.00 81.25 741 GLN A CA 1
ATOM 5764 C C . GLN A 1 741 ? 19.269 28.205 17.356 1.00 81.25 741 GLN A C 1
ATOM 5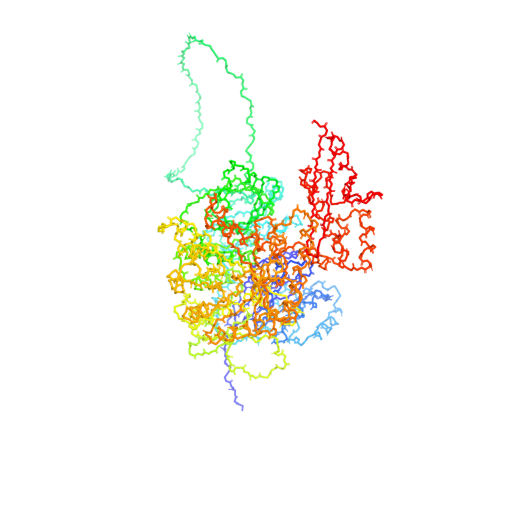766 O O . GLN A 1 741 ? 19.982 28.583 16.427 1.00 81.25 741 GLN A O 1
ATOM 5771 N N . ASP A 1 742 ? 19.504 27.070 18.017 1.00 79.62 742 ASP A N 1
ATOM 5772 C CA . ASP A 1 742 ? 20.592 26.153 17.705 1.00 79.62 742 ASP A CA 1
ATOM 5773 C C . ASP A 1 742 ? 20.160 24.679 17.802 1.00 79.62 742 ASP A C 1
ATOM 5775 O O . ASP A 1 742 ? 19.142 24.321 18.406 1.00 79.62 742 ASP A O 1
ATOM 5779 N N . ASP A 1 743 ? 20.957 23.806 17.182 1.00 69.19 743 ASP A N 1
ATOM 5780 C CA . ASP A 1 743 ? 20.693 22.365 17.118 1.00 69.19 743 ASP A CA 1
ATOM 5781 C C . ASP A 1 743 ? 20.695 21.690 18.500 1.00 69.19 743 ASP A C 1
ATOM 5783 O O . ASP A 1 743 ? 20.040 20.660 18.685 1.00 69.19 743 ASP A O 1
ATOM 5787 N N . ALA A 1 744 ? 21.450 22.229 19.464 1.00 78.50 744 ALA A N 1
ATOM 5788 C CA . ALA A 1 744 ? 21.583 21.648 20.795 1.00 78.50 744 ALA A CA 1
ATOM 5789 C C . ALA A 1 744 ? 20.323 21.905 21.631 1.00 78.50 744 ALA A C 1
ATOM 5791 O O . ALA A 1 744 ? 19.780 20.968 22.215 1.00 78.50 744 ALA A O 1
ATOM 5792 N N . GLY A 1 745 ? 19.821 23.139 21.617 1.00 81.19 745 GLY A N 1
ATOM 5793 C CA . GLY A 1 745 ? 18.549 23.532 22.207 1.00 81.19 745 GLY A CA 1
ATOM 5794 C C . GLY A 1 745 ? 17.387 22.802 21.548 1.00 81.19 745 GLY A C 1
ATOM 5795 O O . GLY A 1 745 ? 16.562 22.215 22.242 1.00 81.19 745 GLY A O 1
ATOM 5796 N N . GLN A 1 746 ? 17.373 22.711 20.214 1.00 83.25 746 GLN A N 1
ATOM 5797 C CA . GLN A 1 746 ? 16.324 21.969 19.513 1.00 83.25 746 GLN A CA 1
ATOM 5798 C C . GLN A 1 746 ? 16.323 20.477 19.892 1.00 83.25 746 GLN A C 1
ATOM 5800 O O . GLN A 1 746 ? 15.258 19.877 20.042 1.00 83.25 746 GLN A O 1
ATOM 5805 N N . ARG A 1 747 ? 17.500 19.855 20.054 1.00 80.69 747 ARG A N 1
ATOM 5806 C CA . ARG A 1 747 ? 17.603 18.461 20.515 1.00 80.69 747 ARG A CA 1
ATOM 5807 C C . ARG A 1 747 ? 17.132 18.298 21.958 1.00 80.69 747 ARG A C 1
ATOM 5809 O O . ARG A 1 747 ? 16.416 17.342 22.234 1.00 80.69 747 ARG A O 1
ATOM 5816 N N . HIS A 1 748 ? 17.510 19.211 22.849 1.00 88.19 748 HIS A N 1
ATOM 5817 C CA . HIS A 1 748 ? 17.079 19.176 24.245 1.00 88.19 748 HIS A CA 1
ATOM 5818 C C . HIS A 1 748 ? 15.550 19.217 24.364 1.00 88.19 748 HIS A C 1
ATOM 5820 O O . HIS A 1 748 ? 14.952 18.362 25.015 1.00 88.19 748 HIS A O 1
ATOM 5826 N N . GLU A 1 749 ? 14.911 20.146 23.652 1.00 91.69 749 GLU A N 1
ATOM 5827 C CA . GLU A 1 749 ? 13.452 20.265 23.639 1.00 91.69 749 GLU A CA 1
ATOM 5828 C C . GLU A 1 749 ? 12.771 19.056 22.991 1.00 91.69 749 GLU A C 1
ATOM 5830 O O . GLU A 1 749 ? 11.744 18.582 23.473 1.00 91.69 749 GLU A O 1
ATOM 5835 N N . PHE A 1 750 ? 13.364 18.495 21.935 1.00 90.06 750 PHE A N 1
ATOM 5836 C CA . PHE A 1 750 ? 12.874 17.254 21.338 1.00 90.06 750 PHE A CA 1
ATOM 5837 C C . PHE A 1 750 ? 12.896 16.079 22.329 1.00 90.06 750 PHE A C 1
ATOM 5839 O O . PHE A 1 750 ? 11.923 15.331 22.410 1.00 90.06 750 PHE A O 1
ATOM 5846 N N . GLU A 1 751 ? 13.981 15.910 23.091 1.00 89.06 751 GLU A N 1
ATOM 5847 C CA . GLU A 1 751 ? 14.097 14.854 24.106 1.00 89.06 751 GLU A CA 1
ATOM 5848 C C . GLU A 1 751 ? 13.056 15.021 25.219 1.00 89.06 751 GLU A C 1
ATOM 5850 O O . GLU A 1 751 ? 12.458 14.031 25.648 1.00 89.06 751 GLU A O 1
ATOM 5855 N N . ARG A 1 752 ? 12.787 16.264 25.635 1.00 93.75 752 ARG A N 1
ATOM 5856 C CA . ARG A 1 752 ? 11.732 16.590 26.602 1.00 93.75 752 ARG A CA 1
ATOM 5857 C C . ARG A 1 752 ? 10.346 16.212 26.076 1.00 93.75 752 ARG A C 1
ATOM 5859 O O . ARG A 1 752 ? 9.617 15.492 26.756 1.00 93.75 752 ARG A O 1
ATOM 5866 N N . ILE A 1 753 ? 10.016 16.593 24.839 1.00 94.62 753 ILE A N 1
ATOM 5867 C CA . ILE A 1 753 ? 8.753 16.212 24.184 1.00 94.62 753 ILE A CA 1
ATOM 5868 C C . ILE A 1 753 ? 8.635 14.687 24.074 1.00 94.62 753 ILE A C 1
ATOM 5870 O O . ILE A 1 753 ? 7.596 14.129 24.417 1.00 94.62 753 ILE A O 1
ATOM 5874 N N . ALA A 1 754 ? 9.692 13.990 23.647 1.00 89.69 754 ALA A N 1
ATOM 5875 C CA . ALA A 1 754 ? 9.687 12.532 23.525 1.00 89.69 754 ALA A CA 1
ATOM 5876 C C . ALA A 1 754 ? 9.448 11.833 24.876 1.00 89.69 754 ALA A C 1
ATOM 5878 O O . ALA A 1 754 ? 8.681 10.872 24.943 1.00 89.69 754 ALA A O 1
ATOM 5879 N N . ALA A 1 755 ? 10.052 12.334 25.958 1.00 90.25 755 ALA A N 1
ATOM 5880 C CA . ALA A 1 755 ? 9.795 11.839 27.309 1.00 90.25 755 ALA A CA 1
ATOM 5881 C C . ALA A 1 755 ? 8.345 12.100 27.754 1.00 90.25 755 ALA A C 1
ATOM 5883 O O . ALA A 1 755 ? 7.724 11.227 28.363 1.00 90.25 755 ALA A O 1
ATOM 5884 N N . GLY A 1 756 ? 7.787 13.266 27.410 1.00 93.44 756 GLY A N 1
ATOM 5885 C CA . GLY A 1 756 ? 6.380 13.592 27.645 1.00 93.44 756 GLY A CA 1
ATOM 5886 C C . GLY A 1 756 ? 5.419 12.658 26.901 1.00 93.44 756 GLY A C 1
ATOM 5887 O O . GLY A 1 756 ? 4.452 12.176 27.489 1.00 93.44 756 GLY A O 1
ATOM 5888 N N . VAL A 1 757 ? 5.720 12.322 25.642 1.00 92.19 757 VAL A N 1
ATOM 5889 C CA . VAL A 1 757 ? 4.960 11.338 24.849 1.00 92.19 757 VAL A CA 1
ATOM 5890 C C . VAL A 1 757 ? 4.985 9.960 25.516 1.00 92.19 757 VAL A C 1
ATOM 5892 O O . VAL A 1 757 ? 3.925 9.368 25.724 1.00 92.19 757 VAL A O 1
ATOM 5895 N N . ASP A 1 758 ? 6.170 9.465 25.892 1.00 90.06 758 ASP A N 1
ATOM 5896 C CA . ASP A 1 758 ? 6.325 8.167 26.566 1.00 90.06 758 ASP A CA 1
ATOM 5897 C C . ASP A 1 758 ? 5.515 8.127 27.883 1.00 90.06 758 ASP A C 1
ATOM 5899 O O . ASP A 1 758 ? 4.828 7.139 28.168 1.00 90.06 758 ASP A O 1
ATOM 5903 N N . LEU A 1 759 ? 5.531 9.215 28.665 1.00 94.50 759 LEU A N 1
ATOM 5904 C CA . LEU A 1 759 ? 4.754 9.329 29.9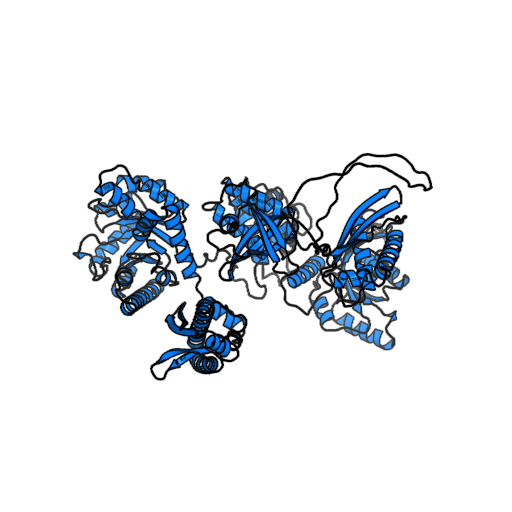00 1.00 94.50 759 LEU A CA 1
ATOM 5905 C C . LEU A 1 759 ? 3.242 9.350 29.635 1.00 94.50 759 LEU A C 1
ATOM 5907 O O . LEU A 1 759 ? 2.517 8.578 30.264 1.00 94.50 759 LEU A O 1
ATOM 5911 N N . GLY A 1 760 ? 2.765 10.180 28.705 1.00 94.25 760 GLY A N 1
ATOM 5912 C CA . GLY A 1 760 ? 1.340 10.281 28.381 1.00 94.25 760 GLY A CA 1
ATOM 5913 C C . GLY A 1 760 ? 0.755 8.940 27.932 1.00 94.25 760 GLY A C 1
ATOM 5914 O O . GLY A 1 760 ? -0.278 8.507 28.445 1.00 94.25 760 GLY A O 1
ATOM 5915 N N . LEU A 1 761 ? 1.475 8.218 27.069 1.00 89.12 761 LEU A N 1
ATOM 5916 C CA . LEU A 1 761 ? 1.094 6.867 26.656 1.00 89.12 761 LEU A CA 1
ATOM 5917 C C . LEU A 1 761 ? 1.059 5.876 27.822 1.00 89.12 761 LEU A C 1
ATOM 5919 O O . LEU A 1 761 ? 0.152 5.046 27.891 1.00 89.12 761 LEU A O 1
ATOM 5923 N N . SER A 1 762 ? 2.029 5.943 28.741 1.00 91.50 762 SER A N 1
ATOM 5924 C CA . SER A 1 762 ? 2.066 5.050 29.908 1.00 91.50 762 SER A CA 1
ATOM 5925 C C . SER A 1 762 ? 0.870 5.244 30.849 1.00 91.50 762 SER A C 1
ATOM 5927 O O . SER A 1 762 ? 0.469 4.301 31.528 1.00 91.50 762 SER A O 1
ATOM 5929 N N . LEU A 1 763 ? 0.271 6.440 30.836 1.00 91.94 763 LEU A N 1
ATOM 5930 C CA . LEU A 1 763 ? -0.944 6.797 31.572 1.00 91.94 763 LEU A CA 1
ATOM 5931 C C . LEU A 1 763 ? -2.232 6.542 30.763 1.00 91.94 763 LEU A C 1
ATOM 5933 O O . LEU A 1 763 ? -3.329 6.819 31.240 1.00 91.94 763 LEU A O 1
ATOM 5937 N N . GLY A 1 764 ? -2.122 6.006 29.542 1.00 90.88 764 GLY A N 1
ATOM 5938 C CA . GLY A 1 764 ? -3.263 5.687 28.680 1.00 90.88 764 GLY A CA 1
ATOM 5939 C C . GLY A 1 764 ? -3.878 6.885 27.951 1.00 90.88 764 GLY A C 1
ATOM 5940 O O . GLY A 1 764 ? -4.980 6.758 27.418 1.00 90.88 764 GLY A O 1
ATOM 5941 N N . LEU A 1 765 ? -3.193 8.031 27.909 1.00 93.81 765 LEU A N 1
ATOM 5942 C CA . LEU A 1 765 ? -3.648 9.222 27.191 1.00 93.81 765 LEU A CA 1
ATOM 5943 C C . LEU A 1 765 ? -3.399 9.087 25.681 1.00 93.81 765 LEU A C 1
ATOM 5945 O O . LEU A 1 765 ? -2.373 8.551 25.253 1.00 93.81 765 LEU A O 1
ATOM 5949 N N . LYS A 1 766 ? -4.297 9.645 24.857 1.00 95.81 766 LYS A N 1
ATOM 5950 C CA . LYS A 1 766 ? -3.955 9.984 23.464 1.00 95.81 766 LYS A CA 1
ATOM 5951 C C . LYS A 1 766 ? -3.055 11.224 23.495 1.00 95.81 766 LYS A C 1
ATOM 5953 O O . LYS A 1 766 ? -3.420 12.219 24.114 1.00 95.81 766 LYS A O 1
ATOM 5958 N N . VAL A 1 767 ? -1.910 11.173 22.816 1.00 96.62 767 VAL A N 1
ATOM 5959 C CA . VAL A 1 767 ? -0.964 12.296 22.764 1.00 96.62 767 VAL A CA 1
ATOM 5960 C C . VAL A 1 767 ? -0.978 12.937 21.377 1.00 96.62 767 VAL A C 1
ATOM 5962 O O . VAL A 1 767 ? -0.631 12.303 20.380 1.00 96.62 767 VAL A O 1
ATOM 5965 N N . ASN A 1 768 ? -1.374 14.202 21.332 1.00 97.50 768 ASN A N 1
ATOM 5966 C CA . ASN A 1 768 ? -1.283 15.101 20.188 1.00 97.50 768 ASN A CA 1
ATOM 5967 C C . ASN A 1 768 ? -0.125 16.092 20.411 1.00 97.50 768 ASN A C 1
ATOM 5969 O O . ASN A 1 768 ? 0.417 16.180 21.516 1.00 97.50 768 ASN A O 1
ATOM 5973 N N . ALA A 1 769 ? 0.265 16.852 19.389 1.00 96.56 769 ALA A N 1
ATOM 5974 C CA . ALA A 1 769 ? 1.224 17.947 19.549 1.00 96.56 769 ALA A CA 1
ATOM 5975 C C . ALA A 1 769 ? 0.967 19.093 18.561 1.00 96.56 769 ALA A C 1
ATOM 5977 O O . ALA A 1 769 ? 0.471 18.879 17.456 1.00 96.56 769 ALA A O 1
ATOM 5978 N N . GLY A 1 770 ? 1.346 20.310 18.934 1.00 93.81 770 GLY A N 1
ATOM 5979 C CA . GLY A 1 770 ? 1.098 21.497 18.120 1.00 93.81 770 GLY A CA 1
ATOM 5980 C C . GLY A 1 770 ? 1.953 22.686 18.541 1.00 93.81 770 GLY A C 1
ATOM 5981 O O . GLY A 1 770 ? 2.724 22.600 19.493 1.00 93.81 770 GLY A O 1
ATOM 5982 N N . HIS A 1 771 ? 1.779 23.810 17.838 1.00 91.12 771 HIS A N 1
ATOM 5983 C CA . HIS A 1 771 ? 2.474 25.094 18.044 1.00 91.12 771 HIS A CA 1
ATOM 5984 C C . HIS A 1 771 ? 3.896 25.188 17.455 1.00 91.12 771 HIS A C 1
ATOM 5986 O O . HIS A 1 771 ? 4.813 24.474 17.848 1.00 91.12 771 HIS A O 1
ATOM 5992 N N . GLY A 1 772 ? 4.096 26.108 16.504 1.00 87.19 772 GLY A N 1
ATOM 5993 C CA . GLY A 1 772 ? 5.410 26.414 15.908 1.00 87.19 772 GLY A CA 1
ATOM 5994 C C . GLY A 1 772 ? 5.931 25.419 14.852 1.00 87.19 772 GLY A C 1
ATOM 5995 O O . GLY A 1 772 ? 6.943 25.680 14.203 1.00 87.19 772 GLY A O 1
ATOM 5996 N N . LEU A 1 773 ? 5.248 24.295 14.611 1.00 93.44 773 LEU A N 1
ATOM 5997 C CA . LEU A 1 773 ? 5.677 23.306 13.612 1.00 93.44 773 LEU A CA 1
ATOM 5998 C C . LEU A 1 773 ? 5.529 23.820 12.169 1.00 93.44 773 LEU A C 1
ATOM 6000 O O . LEU A 1 773 ? 4.505 24.384 11.778 1.00 93.44 773 LEU A O 1
ATOM 6004 N N . HIS A 1 774 ? 6.550 23.572 11.351 1.00 88.44 774 HIS A N 1
ATOM 6005 C CA . HIS A 1 774 ? 6.648 23.954 9.945 1.00 88.44 774 HIS A CA 1
ATOM 6006 C C . HIS A 1 774 ? 7.356 22.878 9.099 1.00 88.44 774 HIS A C 1
ATOM 6008 O O . HIS A 1 774 ? 7.922 21.910 9.605 1.00 88.44 774 HIS A O 1
ATOM 6014 N N . TYR A 1 775 ? 7.359 23.056 7.773 1.00 76.25 775 TYR A N 1
ATOM 6015 C CA . TYR A 1 775 ? 7.796 22.062 6.772 1.00 76.25 775 TYR A CA 1
ATOM 6016 C C . TYR A 1 775 ? 9.237 21.535 6.926 1.00 76.25 775 TYR A C 1
ATOM 6018 O O . TYR A 1 775 ? 9.604 20.556 6.277 1.00 76.25 775 TYR A O 1
ATOM 6026 N N . THR A 1 776 ? 10.070 22.172 7.746 1.00 76.00 776 THR A N 1
ATOM 6027 C CA . THR A 1 776 ? 11.486 21.817 7.945 1.00 76.00 776 THR A CA 1
ATOM 6028 C C . THR A 1 776 ? 11.817 21.299 9.347 1.00 76.00 776 THR A C 1
ATOM 6030 O O . THR A 1 776 ? 12.909 20.763 9.513 1.00 76.00 776 THR A O 1
ATOM 6033 N N . ASN A 1 777 ? 10.912 21.417 10.330 1.00 80.38 777 ASN A N 1
ATOM 6034 C CA . ASN A 1 777 ? 11.108 20.879 11.687 1.00 80.38 777 ASN A CA 1
ATOM 6035 C C . ASN A 1 777 ? 10.089 19.777 12.057 1.00 80.38 777 ASN A C 1
ATOM 6037 O O . ASN A 1 777 ? 10.370 18.932 12.904 1.00 80.38 777 ASN A O 1
ATOM 6041 N N . VAL A 1 778 ? 8.941 19.703 11.375 1.00 85.94 778 VAL A N 1
ATOM 6042 C CA . VAL A 1 778 ? 7.855 18.756 11.684 1.00 85.94 778 VAL A CA 1
ATOM 6043 C C . VAL A 1 778 ? 8.293 17.288 11.628 1.00 85.94 778 VAL A C 1
ATOM 6045 O O . VAL A 1 778 ? 7.709 16.430 12.284 1.00 85.94 778 VAL A O 1
ATOM 6048 N N . GLN A 1 779 ? 9.348 16.975 10.872 1.00 83.25 779 GLN A N 1
ATOM 6049 C CA . GLN A 1 779 ? 9.796 15.614 10.608 1.00 83.25 779 GLN A CA 1
ATOM 6050 C C . GLN A 1 779 ? 10.155 14.841 11.878 1.00 83.25 779 GLN A C 1
ATOM 6052 O O . GLN A 1 779 ? 9.846 13.653 11.944 1.00 83.25 779 GLN A O 1
ATOM 6057 N N . ARG A 1 780 ? 10.821 15.483 12.850 1.00 79.75 780 ARG A N 1
ATOM 6058 C CA . ARG A 1 780 ? 11.286 14.805 14.073 1.00 79.75 780 ARG A CA 1
ATOM 6059 C C . ARG A 1 780 ? 10.114 14.455 14.978 1.00 79.75 780 ARG A C 1
ATOM 6061 O O . ARG A 1 780 ? 10.006 13.318 15.422 1.00 79.75 780 ARG A O 1
ATOM 6068 N N . ILE A 1 781 ? 9.208 15.410 15.174 1.00 88.69 781 ILE A N 1
ATOM 6069 C CA . ILE A 1 781 ? 7.996 15.224 15.975 1.00 88.69 781 ILE A CA 1
ATOM 6070 C C . ILE A 1 781 ? 7.085 14.181 15.314 1.00 88.69 781 ILE A C 1
ATOM 6072 O O . ILE A 1 781 ? 6.672 13.222 15.959 1.00 88.69 781 ILE A O 1
ATOM 6076 N N . ALA A 1 782 ? 6.873 14.272 13.997 1.00 85.06 782 ALA A N 1
ATOM 6077 C CA . ALA A 1 782 ? 6.057 13.311 13.256 1.00 85.06 782 ALA A CA 1
ATOM 6078 C C . ALA A 1 782 ? 6.623 11.877 13.235 1.00 85.06 782 ALA A C 1
ATOM 6080 O O . ALA A 1 782 ? 5.897 10.942 12.904 1.00 85.06 782 ALA A O 1
ATOM 6081 N N . ALA A 1 783 ? 7.903 11.687 13.568 1.00 79.38 783 ALA A N 1
ATOM 6082 C CA . ALA A 1 783 ? 8.532 10.372 13.660 1.00 79.38 783 ALA A CA 1
ATOM 6083 C C . ALA A 1 783 ? 8.326 9.682 15.024 1.00 79.38 783 ALA A C 1
ATOM 6085 O O . ALA A 1 783 ? 8.547 8.479 15.115 1.00 79.38 783 ALA A O 1
ATOM 6086 N N . LEU A 1 784 ? 7.857 10.382 16.068 1.00 79.44 784 LEU A N 1
ATOM 6087 C CA . LEU A 1 784 ? 7.637 9.809 17.409 1.00 79.44 784 LEU A CA 1
ATOM 6088 C C . LEU A 1 784 ? 6.391 8.923 17.436 1.00 79.44 784 LEU A C 1
ATOM 6090 O O . LEU A 1 784 ? 5.289 9.453 17.308 1.00 79.44 784 LEU A O 1
ATOM 6094 N N . ASP A 1 785 ? 6.531 7.595 17.519 1.00 73.31 785 ASP A N 1
ATOM 6095 C CA . ASP A 1 785 ? 5.425 6.622 17.341 1.00 73.31 785 ASP A CA 1
ATOM 6096 C C . ASP A 1 785 ? 4.209 6.861 18.249 1.00 73.31 785 ASP A C 1
ATOM 6098 O O . ASP A 1 785 ? 3.093 6.487 17.889 1.00 73.31 785 ASP A O 1
ATOM 6102 N N . GLY A 1 786 ? 4.408 7.523 19.391 1.00 80.44 786 GLY A N 1
ATOM 6103 C CA . GLY A 1 786 ? 3.349 7.843 20.342 1.00 80.44 786 GLY A CA 1
ATOM 6104 C C . GLY A 1 786 ? 2.504 9.076 20.039 1.00 80.44 786 GLY A C 1
ATOM 6105 O O . GLY A 1 786 ? 1.503 9.282 20.718 1.00 80.44 786 GLY A O 1
ATOM 6106 N N . ILE A 1 787 ? 2.865 9.877 19.032 1.00 89.56 787 ILE A N 1
ATOM 6107 C CA . ILE A 1 787 ? 2.063 11.035 18.621 1.00 89.56 787 ILE A CA 1
ATOM 6108 C C . ILE A 1 787 ? 0.993 10.601 17.619 1.00 89.56 787 ILE A C 1
ATOM 6110 O O . ILE A 1 787 ? 1.301 10.116 16.522 1.00 89.56 787 ILE A O 1
ATOM 6114 N N . ALA A 1 788 ? -0.264 10.818 17.992 1.00 90.81 788 ALA A N 1
ATOM 6115 C CA . ALA A 1 788 ? -1.429 10.462 17.198 1.00 90.81 788 ALA A CA 1
ATOM 6116 C C . ALA A 1 788 ? -1.804 11.540 16.167 1.00 90.81 788 ALA A C 1
ATOM 6118 O O . ALA A 1 788 ? -2.173 11.191 15.047 1.00 90.81 788 ALA A O 1
ATOM 6119 N N . GLU A 1 789 ? -1.679 12.823 16.515 1.00 95.19 789 GLU A N 1
ATOM 6120 C CA . GLU A 1 789 ? -2.122 13.960 15.695 1.00 95.19 789 GLU A CA 1
ATOM 6121 C C . GLU A 1 789 ? -1.191 15.170 15.848 1.00 95.19 789 GLU A C 1
ATOM 6123 O O . GLU A 1 789 ? -0.684 15.418 16.945 1.00 95.19 789 GLU A O 1
ATOM 6128 N N . LEU A 1 790 ? -0.991 15.926 14.760 1.00 96.88 790 LEU A N 1
ATOM 6129 C CA . LEU A 1 790 ? -0.350 17.243 14.782 1.00 96.88 790 LEU A CA 1
ATOM 6130 C C . LEU A 1 790 ? -1.317 18.347 14.353 1.00 96.88 790 LEU A C 1
ATOM 6132 O O . LEU A 1 790 ? -1.853 18.287 13.245 1.00 96.88 790 LEU A O 1
ATOM 6136 N N . ASN A 1 791 ? -1.462 19.377 15.189 1.00 96.19 791 ASN A N 1
ATOM 6137 C CA . ASN A 1 791 ? -2.259 20.570 14.902 1.00 96.19 791 ASN A CA 1
ATOM 6138 C C . ASN A 1 791 ? -1.373 21.697 14.347 1.00 96.19 791 ASN A C 1
ATOM 6140 O O . ASN A 1 791 ? -0.496 22.230 15.031 1.00 96.19 791 ASN A O 1
ATOM 6144 N N . ILE A 1 792 ? -1.563 22.042 13.066 1.00 95.44 792 ILE A N 1
ATOM 6145 C CA . ILE A 1 792 ? -0.710 22.990 12.332 1.00 95.44 792 ILE A CA 1
ATOM 6146 C C . ILE A 1 792 ? -1.578 23.976 11.539 1.00 95.44 792 ILE A C 1
ATOM 6148 O O . ILE A 1 792 ? -2.368 23.577 10.688 1.00 95.44 792 ILE A O 1
ATOM 6152 N N . GLY A 1 793 ? -1.399 25.279 11.781 1.00 91.44 793 GLY A N 1
ATOM 6153 C CA . GLY A 1 793 ? -2.125 26.349 11.077 1.00 91.44 793 GLY A CA 1
ATOM 6154 C C . GLY A 1 793 ? -1.204 27.339 10.369 1.00 91.44 793 GLY A C 1
ATOM 6155 O O . GLY A 1 793 ? -1.128 27.361 9.138 1.00 91.44 793 GLY A O 1
ATOM 6156 N N . HIS A 1 794 ? -0.466 28.141 11.146 1.00 92.06 794 HIS A N 1
ATOM 6157 C CA . HIS A 1 794 ? 0.344 29.260 10.645 1.00 92.06 794 HIS A CA 1
ATOM 6158 C C . HIS A 1 794 ? 1.238 28.892 9.453 1.00 92.06 794 HIS A C 1
ATOM 6160 O O . HIS A 1 794 ? 1.195 29.554 8.416 1.00 92.06 794 HIS A O 1
ATOM 6166 N N . ALA A 1 795 ? 2.013 27.809 9.573 1.00 90.56 795 ALA A N 1
ATOM 6167 C CA . ALA A 1 795 ? 2.936 27.374 8.529 1.00 90.56 795 ALA A CA 1
ATOM 6168 C C . ALA A 1 795 ? 2.217 26.979 7.228 1.00 90.56 795 ALA A C 1
ATOM 6170 O O . ALA A 1 795 ? 2.721 27.255 6.139 1.00 90.56 795 ALA A O 1
ATOM 6171 N N . ILE A 1 796 ? 1.033 26.362 7.323 1.00 93.81 796 ILE A N 1
ATOM 6172 C CA . ILE A 1 796 ? 0.230 25.982 6.155 1.00 93.81 796 ILE A CA 1
ATOM 6173 C C . ILE A 1 796 ? -0.298 27.237 5.460 1.00 93.81 796 ILE A C 1
ATOM 6175 O O . ILE A 1 796 ? -0.121 27.364 4.251 1.00 93.81 796 ILE A O 1
ATOM 6179 N N . VAL A 1 797 ? -0.863 28.193 6.208 1.00 91.62 797 VAL A N 1
ATOM 6180 C CA . VAL A 1 797 ? -1.338 29.471 5.646 1.00 91.62 797 VAL A CA 1
ATOM 6181 C C . VAL A 1 797 ? -0.190 30.250 4.999 1.00 91.62 797 VAL A C 1
ATOM 6183 O O . VAL A 1 797 ? -0.334 30.718 3.871 1.00 91.62 797 VAL A O 1
ATOM 6186 N N . ALA A 1 798 ? 0.968 30.341 5.657 1.00 89.06 798 ALA A N 1
ATOM 6187 C CA . ALA A 1 798 ? 2.139 31.031 5.118 1.00 89.06 798 ALA A CA 1
ATOM 6188 C C . ALA A 1 798 ? 2.631 30.402 3.802 1.00 89.06 798 ALA A C 1
ATOM 6190 O O . ALA A 1 798 ? 2.903 31.110 2.833 1.00 89.06 798 ALA A O 1
ATOM 6191 N N . HIS A 1 799 ? 2.695 29.069 3.732 1.00 84.81 799 HIS A N 1
ATOM 6192 C CA . HIS A 1 799 ? 3.103 28.358 2.516 1.00 84.81 799 HIS A CA 1
ATOM 6193 C C . HIS A 1 799 ? 2.048 28.425 1.403 1.00 84.81 799 HIS A C 1
ATOM 6195 O O . HIS A 1 799 ? 2.389 28.488 0.217 1.00 84.81 799 HIS A O 1
ATOM 6201 N N . ALA A 1 800 ? 0.763 28.467 1.764 1.00 92.31 800 ALA A N 1
ATOM 6202 C CA . ALA A 1 800 ? -0.351 28.559 0.825 1.00 92.31 800 ALA A CA 1
ATOM 6203 C C . ALA A 1 800 ? -0.353 29.864 0.017 1.00 92.31 800 ALA A C 1
ATOM 6205 O O . ALA A 1 800 ? -0.812 29.854 -1.125 1.00 92.31 800 ALA A O 1
ATOM 6206 N N . ILE A 1 801 ? 0.213 30.954 0.551 1.00 86.06 801 ILE A N 1
ATOM 6207 C CA . ILE A 1 801 ? 0.389 32.223 -0.180 1.00 86.06 801 ILE A CA 1
ATOM 6208 C C . ILE A 1 801 ? 1.176 32.006 -1.483 1.00 86.06 801 ILE A C 1
ATOM 6210 O O . ILE A 1 801 ? 0.879 32.634 -2.497 1.00 86.06 801 ILE A O 1
ATOM 6214 N N . PHE A 1 802 ? 2.153 31.095 -1.475 1.00 82.69 802 PHE A N 1
ATOM 6215 C CA . PHE A 1 802 ? 3.017 30.829 -2.628 1.00 82.69 802 PHE A CA 1
ATOM 6216 C C . PHE A 1 802 ? 2.592 29.602 -3.437 1.00 82.69 802 PHE A C 1
ATOM 6218 O O . PHE A 1 802 ? 2.797 29.556 -4.649 1.00 82.69 802 PHE A O 1
ATOM 6225 N N . SER A 1 803 ? 2.044 28.584 -2.774 1.00 72.50 803 SER A N 1
ATOM 6226 C CA . SER A 1 803 ? 1.810 27.261 -3.369 1.00 72.50 803 SER A CA 1
ATOM 6227 C C . SER A 1 803 ? 0.335 26.920 -3.599 1.00 72.50 803 SER A C 1
ATOM 6229 O O . SER A 1 803 ? 0.048 25.974 -4.336 1.00 72.50 803 SER A O 1
ATOM 6231 N N . GLY A 1 804 ? -0.586 27.700 -3.028 1.00 88.06 804 GLY A N 1
ATOM 6232 C CA . GLY A 1 804 ? -2.015 27.400 -2.963 1.00 88.06 804 GLY A CA 1
ATOM 6233 C C . GLY A 1 804 ? -2.384 26.539 -1.748 1.00 88.06 804 GLY A C 1
ATOM 6234 O O . GLY A 1 804 ? -1.619 25.673 -1.326 1.00 88.06 804 GLY A O 1
ATOM 6235 N N . TRP A 1 805 ? -3.580 26.773 -1.199 1.00 91.00 805 TRP A N 1
ATOM 6236 C CA . TRP A 1 805 ? -4.082 26.138 0.030 1.00 91.00 805 TRP A CA 1
ATOM 6237 C C . TRP A 1 805 ? -4.096 24.604 -0.041 1.00 91.00 805 TRP A C 1
ATOM 6239 O O . TRP A 1 805 ? -3.447 23.944 0.769 1.00 91.00 805 TRP A O 1
ATOM 6249 N N . ASP A 1 806 ? -4.727 24.037 -1.072 1.00 81.44 806 ASP A N 1
ATOM 6250 C CA . ASP A 1 806 ? -4.844 22.585 -1.256 1.00 81.44 806 ASP A CA 1
ATOM 6251 C C . ASP A 1 806 ? -3.475 21.892 -1.325 1.00 81.44 806 ASP A C 1
ATOM 6253 O O . ASP A 1 806 ? -3.271 20.807 -0.776 1.00 81.44 806 ASP A O 1
ATOM 6257 N N . LYS A 1 807 ? -2.515 22.516 -2.019 1.00 71.38 807 LYS A N 1
ATOM 6258 C CA . LYS A 1 807 ? -1.163 21.976 -2.177 1.00 71.38 807 LYS A CA 1
ATOM 6259 C C . LYS A 1 807 ? -0.392 22.033 -0.861 1.00 71.38 807 LYS A C 1
ATOM 6261 O O . LYS A 1 807 ? 0.276 21.057 -0.529 1.00 71.38 807 LYS A O 1
ATOM 6266 N N . ALA A 1 808 ? -0.521 23.125 -0.109 1.00 83.62 808 ALA A N 1
ATOM 6267 C CA . ALA A 1 808 ? 0.129 23.282 1.185 1.00 83.62 808 ALA A CA 1
ATOM 6268 C C . ALA A 1 808 ? -0.308 22.191 2.179 1.00 83.62 808 ALA A C 1
ATOM 6270 O O . ALA A 1 808 ? 0.535 21.499 2.752 1.00 83.62 808 ALA A O 1
ATOM 6271 N N . VAL A 1 809 ? -1.616 21.948 2.302 1.00 88.06 809 VAL A N 1
ATOM 6272 C CA . VAL A 1 809 ? -2.154 20.886 3.172 1.00 88.06 809 VAL A CA 1
ATOM 6273 C C . VAL A 1 809 ? -1.637 19.502 2.751 1.00 88.06 809 VAL A C 1
ATOM 6275 O O . VAL A 1 809 ? -1.124 18.751 3.585 1.00 88.06 809 VAL A O 1
ATOM 6278 N N . ARG A 1 810 ? -1.679 19.178 1.447 1.00 75.88 810 ARG A N 1
ATOM 6279 C CA . ARG A 1 810 ? -1.185 17.891 0.914 1.00 75.88 810 ARG A CA 1
ATOM 6280 C C . ARG A 1 810 ? 0.305 17.672 1.176 1.00 75.88 810 ARG A C 1
ATOM 6282 O O . ARG A 1 810 ? 0.706 16.562 1.526 1.00 75.88 810 ARG A O 1
ATOM 6289 N N . GLU A 1 811 ? 1.127 18.702 0.988 1.00 65.69 811 GLU A N 1
ATOM 6290 C CA . GLU A 1 811 ? 2.574 18.620 1.209 1.00 65.69 811 GLU A CA 1
ATOM 6291 C C . GLU A 1 811 ? 2.907 18.403 2.689 1.00 65.69 811 GLU A C 1
ATOM 6293 O O . GLU A 1 811 ? 3.721 17.530 2.997 1.00 65.69 811 GLU A O 1
ATOM 6298 N N . MET A 1 812 ? 2.241 19.118 3.604 1.00 84.56 812 MET A N 1
ATOM 6299 C CA . MET A 1 812 ? 2.425 18.927 5.046 1.00 84.56 812 MET A CA 1
ATOM 6300 C C . MET A 1 812 ? 2.075 17.492 5.463 1.00 84.56 812 MET A C 1
ATOM 6302 O O . MET A 1 812 ? 2.898 16.801 6.072 1.00 84.56 812 MET A O 1
ATOM 6306 N N . LYS A 1 813 ? 0.901 16.997 5.045 1.00 86.75 813 LYS A N 1
ATOM 6307 C CA . LYS A 1 813 ? 0.464 15.621 5.318 1.00 86.75 813 LYS A CA 1
ATOM 6308 C C . LYS A 1 813 ? 1.462 14.592 4.783 1.00 86.75 813 LYS A C 1
ATOM 6310 O O . LYS A 1 813 ? 1.812 13.644 5.484 1.00 86.75 813 LYS A O 1
ATOM 6315 N N . ALA A 1 814 ? 1.964 14.785 3.562 1.00 62.84 814 ALA A N 1
ATOM 6316 C CA . ALA A 1 814 ? 2.938 13.880 2.957 1.00 62.84 814 ALA A CA 1
ATOM 6317 C C . ALA A 1 814 ? 4.257 13.815 3.747 1.00 62.84 814 ALA A C 1
ATOM 6319 O O . ALA A 1 814 ? 4.804 12.724 3.922 1.00 62.84 814 ALA A O 1
ATOM 6320 N N . ILE A 1 815 ? 4.756 14.952 4.248 1.00 68.50 815 ILE A N 1
ATOM 6321 C CA . ILE A 1 815 ? 5.971 15.003 5.077 1.00 68.50 815 ILE A CA 1
ATOM 6322 C C . ILE A 1 815 ? 5.765 14.229 6.381 1.00 68.50 815 ILE A C 1
ATOM 6324 O O . ILE A 1 815 ? 6.595 13.386 6.721 1.00 68.50 815 ILE A O 1
ATOM 6328 N N . MET A 1 816 ? 4.651 14.465 7.079 1.00 79.69 816 MET A N 1
ATOM 6329 C CA . MET A 1 816 ? 4.344 13.790 8.343 1.00 79.69 816 MET A CA 1
ATOM 6330 C C . MET A 1 816 ? 4.272 12.267 8.171 1.00 79.69 816 MET A C 1
ATOM 6332 O O . MET A 1 816 ? 4.910 11.517 8.911 1.00 79.69 816 MET A O 1
ATOM 6336 N N . VAL A 1 817 ? 3.559 11.805 7.138 1.00 69.38 817 VAL A N 1
ATOM 6337 C CA . VAL A 1 817 ? 3.423 10.373 6.832 1.00 69.38 817 VAL A CA 1
ATOM 6338 C C . VAL A 1 817 ? 4.763 9.754 6.434 1.00 69.38 817 VAL A C 1
ATOM 6340 O O . VAL A 1 817 ? 5.086 8.652 6.874 1.00 69.38 817 VAL A O 1
ATOM 6343 N N . ALA A 1 818 ? 5.577 10.447 5.633 1.00 53.00 818 ALA A N 1
ATOM 6344 C CA . ALA A 1 818 ? 6.896 9.950 5.247 1.00 53.00 818 ALA A CA 1
ATOM 6345 C C . ALA A 1 818 ? 7.833 9.784 6.457 1.00 53.00 818 ALA A C 1
ATOM 6347 O O . ALA A 1 818 ? 8.574 8.799 6.521 1.00 53.00 818 ALA A O 1
ATOM 6348 N N . SER A 1 819 ? 7.778 10.707 7.421 1.00 64.62 819 SER A N 1
ATOM 6349 C CA . SER A 1 819 ? 8.573 10.654 8.653 1.00 64.62 819 SER A CA 1
ATOM 6350 C C . SER A 1 819 ? 8.181 9.500 9.574 1.00 64.62 819 SER A C 1
ATOM 6352 O O . SER A 1 819 ? 9.063 8.788 10.055 1.00 64.62 819 SER A O 1
ATOM 6354 N N . ARG A 1 820 ? 6.876 9.241 9.736 1.00 69.38 820 ARG A N 1
ATOM 6355 C CA . ARG A 1 820 ? 6.334 8.103 10.505 1.00 69.38 820 ARG A CA 1
ATOM 6356 C C . ARG A 1 820 ? 6.831 6.738 9.995 1.00 69.38 820 ARG A C 1
ATOM 6358 O O . ARG A 1 820 ? 6.866 5.769 10.740 1.00 69.38 820 ARG A O 1
ATOM 6365 N N . VAL A 1 821 ? 7.254 6.640 8.731 1.00 52.34 821 VAL A N 1
ATOM 6366 C CA . VAL A 1 821 ? 7.632 5.377 8.057 1.00 52.34 821 VAL A CA 1
ATOM 6367 C C . VAL A 1 821 ? 9.176 5.166 7.973 1.00 52.34 821 VAL A C 1
ATOM 6369 O O . VAL A 1 821 ? 9.668 4.338 7.202 1.00 52.34 821 VAL A O 1
ATOM 6372 N N . GLY A 1 822 ? 9.977 5.901 8.762 1.00 52.53 822 GLY A N 1
ATOM 6373 C CA . GLY A 1 822 ? 11.443 6.089 8.638 1.00 52.53 822 GLY A CA 1
ATOM 6374 C C . GLY A 1 822 ? 12.422 4.877 8.661 1.00 52.53 822 GLY A C 1
ATOM 6375 O O . GLY A 1 822 ? 12.094 3.724 8.936 1.00 52.53 822 GLY A O 1
ATOM 6376 N N . ALA A 1 823 ? 13.699 5.145 8.322 1.00 43.06 823 ALA A N 1
ATOM 6377 C CA . ALA A 1 823 ? 14.709 4.181 7.835 1.00 43.06 823 ALA A CA 1
ATOM 6378 C C . ALA A 1 823 ? 15.408 3.245 8.859 1.00 43.06 823 ALA A C 1
ATOM 6380 O O . ALA A 1 823 ? 15.912 2.195 8.441 1.00 43.06 823 ALA A O 1
ATOM 6381 N N . ARG A 1 824 ? 15.464 3.548 10.170 1.00 54.09 824 ARG A N 1
ATOM 6382 C CA . ARG A 1 824 ? 16.095 2.636 11.162 1.00 54.09 824 ARG A CA 1
ATOM 6383 C C . ARG A 1 824 ? 15.286 1.355 11.346 1.00 54.09 824 ARG A C 1
ATOM 6385 O O . ARG A 1 824 ? 15.876 0.275 11.368 1.00 54.09 824 ARG A O 1
ATOM 6392 N N . THR A 1 825 ? 13.959 1.457 11.338 1.00 51.81 825 THR A N 1
ATOM 6393 C CA . THR A 1 825 ? 13.022 0.321 11.340 1.00 51.81 825 THR A CA 1
ATOM 6394 C C . THR A 1 825 ? 13.258 -0.589 10.132 1.00 51.81 825 THR A C 1
ATOM 6396 O O . THR A 1 825 ? 13.239 -1.815 10.237 1.00 51.81 825 THR A O 1
ATOM 6399 N N . ARG A 1 826 ? 13.622 0.002 8.985 1.00 53.09 826 ARG A N 1
ATOM 6400 C CA . ARG A 1 826 ? 13.981 -0.728 7.762 1.00 53.09 826 ARG A CA 1
ATOM 6401 C C . ARG A 1 826 ? 15.315 -1.471 7.890 1.00 53.09 826 ARG A C 1
ATOM 6403 O O . ARG A 1 826 ? 15.399 -2.617 7.457 1.00 53.09 826 ARG A O 1
ATOM 6410 N N . ILE A 1 827 ? 16.349 -0.864 8.481 1.00 59.47 827 ILE A N 1
ATOM 6411 C CA . ILE A 1 827 ? 17.655 -1.524 8.681 1.00 59.47 827 ILE A CA 1
ATOM 6412 C C . ILE A 1 827 ? 17.565 -2.608 9.757 1.00 59.47 827 ILE A C 1
ATOM 6414 O O . ILE A 1 827 ? 18.122 -3.683 9.551 1.00 59.47 827 ILE A O 1
ATOM 6418 N N . ALA A 1 828 ? 16.812 -2.390 10.838 1.00 62.59 828 ALA A N 1
ATOM 6419 C CA . ALA A 1 828 ? 16.536 -3.411 11.849 1.00 62.59 828 ALA A CA 1
ATOM 6420 C C . ALA A 1 828 ? 15.846 -4.643 11.232 1.00 62.59 828 ALA A C 1
ATOM 6422 O O . ALA A 1 828 ? 16.356 -5.757 11.355 1.00 62.59 828 ALA A O 1
ATOM 6423 N N . ALA A 1 829 ? 14.779 -4.433 10.453 1.00 54.94 829 ALA A N 1
ATOM 6424 C CA . ALA A 1 829 ? 14.069 -5.506 9.755 1.00 54.94 829 ALA A CA 1
ATOM 6425 C C . ALA A 1 829 ? 14.945 -6.228 8.709 1.00 54.94 829 ALA A C 1
ATOM 6427 O O . ALA A 1 829 ? 14.862 -7.444 8.530 1.00 54.94 829 ALA A O 1
ATOM 6428 N N . VAL A 1 830 ? 15.823 -5.502 8.005 1.00 54.16 830 VAL A N 1
ATOM 6429 C CA . VAL A 1 830 ? 16.781 -6.104 7.059 1.00 54.16 830 VAL A CA 1
ATOM 6430 C C . VAL A 1 830 ? 17.845 -6.923 7.791 1.00 54.16 830 VAL A C 1
ATOM 6432 O O . VAL A 1 830 ? 18.222 -7.993 7.308 1.00 54.16 830 VAL A O 1
ATOM 6435 N N . MET A 1 831 ? 18.325 -6.458 8.943 1.00 69.88 831 MET A N 1
ATOM 6436 C CA . MET A 1 831 ? 19.313 -7.163 9.761 1.00 69.88 831 MET A CA 1
ATOM 6437 C C . MET A 1 831 ? 18.757 -8.469 10.325 1.00 69.88 831 MET A C 1
ATOM 6439 O O . MET A 1 831 ? 19.431 -9.496 10.230 1.00 69.88 831 MET A O 1
ATOM 6443 N N . GLU A 1 832 ? 17.515 -8.448 10.807 1.00 62.91 832 GLU A N 1
ATOM 6444 C CA . GLU A 1 832 ? 16.783 -9.636 11.255 1.00 62.91 832 GLU A CA 1
ATOM 6445 C C . GLU A 1 832 ? 16.589 -10.630 10.099 1.00 62.91 832 GLU A C 1
ATOM 6447 O O . GLU A 1 832 ? 17.026 -11.778 10.176 1.00 62.91 832 GLU A O 1
ATOM 6452 N N . ARG A 1 833 ? 16.074 -10.162 8.954 1.00 57.41 833 ARG A N 1
ATOM 6453 C CA . ARG A 1 833 ? 15.842 -10.994 7.759 1.00 57.41 833 ARG A CA 1
ATOM 6454 C C . ARG A 1 833 ? 17.115 -11.609 7.168 1.00 57.41 833 ARG A C 1
ATOM 6456 O O . ARG A 1 833 ? 17.055 -12.653 6.523 1.00 57.41 833 ARG A O 1
ATOM 6463 N N . THR A 1 834 ? 18.265 -10.951 7.308 1.00 63.59 834 THR A N 1
ATOM 6464 C CA . THR A 1 834 ? 19.534 -11.410 6.709 1.00 63.59 834 THR A CA 1
ATOM 6465 C C . THR A 1 834 ? 20.424 -12.195 7.670 1.00 63.59 834 THR A C 1
ATOM 6467 O O . THR A 1 834 ? 21.452 -12.729 7.231 1.00 63.59 834 THR A O 1
ATOM 6470 N N . GLY A 1 835 ? 20.041 -12.295 8.948 1.00 69.94 835 GLY A N 1
ATOM 6471 C CA . GLY A 1 835 ? 20.856 -12.908 9.996 1.00 69.94 835 GLY A CA 1
ATOM 6472 C C . GLY A 1 835 ? 22.173 -12.159 10.213 1.00 69.94 835 GLY A C 1
ATOM 6473 O O . GLY A 1 835 ? 23.225 -12.779 10.316 1.00 69.94 835 GLY A O 1
ATOM 6474 N N . GLY A 1 836 ? 22.150 -10.823 10.156 1.00 69.62 836 GLY A N 1
ATOM 6475 C CA . GLY A 1 836 ? 23.326 -9.969 10.374 1.00 69.62 836 GLY A CA 1
ATOM 6476 C C . GLY A 1 836 ? 24.278 -9.796 9.181 1.00 69.62 836 GLY A C 1
ATOM 6477 O O . GLY A 1 836 ? 25.037 -8.828 9.155 1.00 69.62 836 GLY A O 1
ATOM 6478 N N . ARG A 1 837 ? 24.184 -10.639 8.140 1.00 76.38 837 ARG A N 1
ATOM 6479 C CA . ARG A 1 837 ? 25.059 -10.604 6.941 1.00 76.38 837 ARG A CA 1
ATOM 6480 C C . ARG A 1 837 ? 25.007 -9.291 6.150 1.00 76.38 837 ARG A C 1
ATOM 6482 O O . ARG A 1 837 ? 25.883 -9.015 5.330 1.00 76.38 837 ARG A O 1
ATOM 6489 N N . PHE A 1 838 ? 23.972 -8.480 6.355 1.00 81.25 838 PHE A N 1
ATOM 6490 C CA . PHE A 1 838 ? 23.863 -7.163 5.736 1.00 81.25 838 PHE A CA 1
ATOM 6491 C C . PHE A 1 838 ? 24.951 -6.192 6.229 1.00 81.25 838 PHE A C 1
ATOM 6493 O O . PHE A 1 838 ? 25.485 -5.439 5.415 1.00 81.25 838 PHE A O 1
ATOM 6500 N N . ALA A 1 839 ? 25.361 -6.266 7.501 1.00 83.81 839 ALA A N 1
ATOM 6501 C CA . ALA A 1 839 ? 26.456 -5.446 8.025 1.00 83.81 839 ALA A CA 1
ATOM 6502 C C . ALA A 1 839 ? 27.780 -5.745 7.308 1.00 83.81 839 ALA A C 1
ATOM 6504 O O . ALA A 1 839 ? 28.471 -4.819 6.885 1.00 83.81 839 ALA A O 1
ATOM 6505 N N . ASP A 1 840 ? 28.086 -7.026 7.072 1.00 83.56 840 ASP A N 1
ATOM 6506 C CA . ASP A 1 840 ? 29.283 -7.425 6.330 1.00 83.56 840 ASP A CA 1
ATOM 6507 C C . ASP A 1 840 ? 29.242 -6.928 4.877 1.00 83.56 840 ASP A C 1
ATOM 6509 O O . ASP A 1 840 ? 30.279 -6.629 4.299 1.00 83.56 840 ASP A O 1
ATOM 6513 N N . LYS A 1 841 ? 28.070 -6.779 4.255 1.00 80.94 841 LYS A N 1
ATOM 6514 C CA . LYS A 1 841 ? 27.983 -6.272 2.875 1.00 80.94 841 LYS A CA 1
ATOM 6515 C C . LYS A 1 841 ? 28.240 -4.763 2.771 1.00 80.94 841 LYS A C 1
ATOM 6517 O O . LYS A 1 841 ? 28.729 -4.304 1.740 1.00 80.94 841 LYS A O 1
ATOM 6522 N N . ILE A 1 842 ? 27.885 -4.010 3.809 1.00 82.88 842 ILE A N 1
ATOM 6523 C CA . ILE A 1 842 ? 27.848 -2.543 3.781 1.00 82.88 842 ILE A CA 1
ATOM 6524 C C . ILE A 1 842 ? 29.086 -1.909 4.419 1.00 82.88 842 ILE A C 1
ATOM 6526 O O . ILE A 1 842 ? 29.596 -0.913 3.906 1.00 82.88 842 ILE A O 1
ATOM 6530 N N . LEU A 1 843 ? 29.560 -2.449 5.539 1.00 89.69 843 LEU A N 1
ATOM 6531 C CA . LEU A 1 843 ? 30.632 -1.838 6.320 1.00 89.69 843 LEU A CA 1
ATOM 6532 C C . LEU A 1 843 ? 32.007 -2.217 5.772 1.00 89.69 843 LEU A C 1
ATOM 6534 O O . LEU A 1 843 ? 32.253 -3.376 5.421 1.00 89.69 843 LEU A O 1
ATOM 6538 N N . GLY A 1 844 ? 32.904 -1.230 5.715 1.00 86.56 844 GLY A N 1
ATOM 6539 C CA . GLY A 1 844 ? 34.320 -1.480 5.460 1.00 86.56 844 GLY A CA 1
ATOM 6540 C C . GLY A 1 844 ? 34.997 -2.166 6.656 1.00 86.56 844 GLY A C 1
ATOM 6541 O O . GLY A 1 844 ? 34.377 -2.321 7.708 1.00 86.56 844 GLY A O 1
ATOM 6542 N N . PRO A 1 845 ? 36.246 -2.629 6.505 1.00 86.62 845 PRO A N 1
ATOM 6543 C CA . PRO A 1 845 ? 36.927 -3.443 7.515 1.00 86.62 845 PRO A CA 1
ATOM 6544 C C . PRO A 1 845 ? 37.023 -2.773 8.896 1.00 86.62 845 PRO A C 1
ATOM 6546 O O . PRO A 1 845 ? 36.752 -3.426 9.905 1.00 86.62 845 PRO A O 1
ATOM 6549 N N . ASP A 1 846 ? 37.324 -1.476 8.948 1.00 89.31 846 ASP A N 1
ATOM 6550 C CA . ASP A 1 846 ? 37.486 -0.729 10.199 1.00 89.31 846 ASP A CA 1
ATOM 6551 C C . ASP A 1 846 ? 36.125 -0.414 10.838 1.00 89.31 846 ASP A C 1
ATOM 6553 O O . ASP A 1 846 ? 35.923 -0.594 12.041 1.00 89.31 846 ASP A O 1
ATOM 6557 N N . GLU A 1 847 ? 35.136 -0.028 10.027 1.00 92.25 847 GLU A N 1
ATOM 6558 C CA . GLU A 1 847 ? 33.758 0.160 10.494 1.00 92.25 847 GLU A CA 1
ATOM 6559 C C . GLU A 1 847 ? 33.156 -1.141 11.029 1.00 92.25 847 GLU A C 1
ATOM 6561 O O . GLU A 1 847 ? 32.441 -1.132 12.030 1.00 92.25 847 GLU A O 1
ATOM 6566 N N . LEU A 1 848 ? 33.445 -2.269 10.378 1.00 90.44 848 LEU A N 1
ATOM 6567 C CA . LEU A 1 848 ? 32.940 -3.580 10.761 1.00 90.44 848 LEU A CA 1
ATOM 6568 C C . LEU A 1 848 ? 33.528 -4.032 12.104 1.00 90.44 848 LEU A C 1
ATOM 6570 O O . LEU A 1 848 ? 32.809 -4.624 12.911 1.00 90.44 848 LEU A O 1
ATOM 6574 N N . ALA A 1 849 ? 34.794 -3.710 12.384 1.00 88.19 849 ALA A N 1
ATOM 6575 C CA . ALA A 1 849 ? 35.404 -3.945 13.691 1.00 88.19 849 ALA A CA 1
ATOM 6576 C C . ALA A 1 849 ? 34.684 -3.153 14.798 1.00 88.19 849 ALA A C 1
ATOM 6578 O O . ALA A 1 849 ? 34.295 -3.724 15.820 1.00 88.19 849 ALA A O 1
ATOM 6579 N N . VAL A 1 850 ? 34.408 -1.864 14.565 1.00 86.75 850 VAL A N 1
ATOM 6580 C CA . VAL A 1 850 ? 33.669 -1.014 15.517 1.00 86.75 850 VAL A CA 1
ATOM 6581 C C . VAL A 1 850 ? 32.222 -1.485 15.687 1.00 86.75 850 VAL A C 1
ATOM 6583 O O . VAL A 1 850 ? 31.722 -1.555 16.812 1.00 86.75 850 VAL A O 1
ATOM 6586 N N . TYR A 1 851 ? 31.556 -1.859 14.592 1.00 90.50 851 TYR A N 1
ATOM 6587 C CA . TYR A 1 851 ? 30.211 -2.427 14.610 1.00 90.50 851 TYR A CA 1
ATOM 6588 C C . TYR A 1 851 ? 30.148 -3.688 15.471 1.00 90.50 851 TYR A C 1
ATOM 6590 O O . TYR A 1 851 ? 29.269 -3.780 16.322 1.00 90.50 851 TYR A O 1
ATOM 6598 N N . ARG A 1 852 ? 31.094 -4.626 15.316 1.00 89.50 852 ARG A N 1
ATOM 6599 C CA . ARG A 1 852 ? 31.131 -5.872 16.102 1.00 89.50 852 ARG A CA 1
ATOM 6600 C C . ARG A 1 852 ? 31.287 -5.597 17.597 1.00 89.50 852 ARG A C 1
ATOM 6602 O O . ARG A 1 852 ? 30.548 -6.170 18.392 1.00 89.50 852 ARG A O 1
ATOM 6609 N N . VAL A 1 853 ? 32.163 -4.664 17.980 1.00 87.62 853 VAL A N 1
ATOM 6610 C CA . VAL A 1 853 ? 32.332 -4.252 19.387 1.00 87.62 853 VAL A CA 1
ATOM 6611 C C . VAL A 1 853 ? 31.055 -3.609 19.945 1.00 87.62 853 VAL A C 1
ATOM 6613 O O . VAL A 1 853 ? 30.665 -3.888 21.078 1.00 87.62 853 VAL A O 1
ATOM 6616 N N . ARG A 1 854 ? 30.367 -2.764 19.165 1.00 82.44 854 ARG A N 1
ATOM 6617 C CA . ARG A 1 854 ? 29.114 -2.113 19.591 1.00 82.44 854 ARG A CA 1
ATOM 6618 C C . ARG A 1 854 ? 27.937 -3.086 19.652 1.00 82.44 854 ARG A C 1
ATOM 6620 O O . ARG A 1 854 ? 27.183 -3.040 20.620 1.00 82.44 854 ARG A O 1
ATOM 6627 N N . ALA A 1 855 ? 27.812 -3.973 18.668 1.00 79.69 855 ALA A N 1
ATOM 6628 C CA . ALA A 1 855 ? 26.775 -4.997 18.594 1.00 79.69 855 ALA A CA 1
ATOM 6629 C C . ALA A 1 855 ? 26.902 -6.024 19.728 1.00 79.69 855 ALA A C 1
ATOM 6631 O O . ALA A 1 855 ? 25.888 -6.398 20.310 1.00 79.69 855 ALA A O 1
ATOM 6632 N N . ALA A 1 856 ? 28.131 -6.403 20.102 1.00 81.81 856 ALA A N 1
ATOM 6633 C CA . ALA A 1 856 ? 28.392 -7.281 21.245 1.00 81.81 856 ALA A CA 1
ATOM 6634 C C . ALA A 1 856 ? 27.968 -6.660 22.588 1.00 81.81 856 ALA A C 1
ATOM 6636 O O . ALA A 1 856 ? 27.597 -7.378 23.509 1.00 81.81 856 ALA A O 1
ATOM 6637 N N . ARG A 1 857 ? 27.996 -5.324 22.702 1.00 75.12 857 ARG A N 1
ATOM 6638 C CA . ARG A 1 857 ? 27.502 -4.604 23.887 1.00 75.12 857 ARG A CA 1
ATOM 6639 C C . ARG A 1 857 ? 25.982 -4.419 23.874 1.00 75.12 857 ARG A C 1
ATOM 6641 O O . ARG A 1 857 ? 25.371 -4.387 24.933 1.00 75.12 857 ARG A O 1
ATOM 6648 N N . SER A 1 858 ? 25.379 -4.217 22.700 1.00 74.31 858 SER A N 1
ATOM 6649 C CA . SER A 1 858 ? 23.927 -4.110 22.513 1.00 74.31 858 SER A CA 1
ATOM 6650 C C . SER A 1 858 ? 23.565 -4.191 21.029 1.00 74.31 858 SER A C 1
ATOM 6652 O O . SER A 1 858 ? 24.084 -3.421 20.212 1.00 74.31 858 SER A O 1
ATOM 6654 N N . ALA A 1 859 ? 22.600 -5.048 20.685 1.00 69.38 859 ALA A N 1
ATOM 6655 C CA . ALA A 1 859 ? 22.081 -5.162 19.321 1.00 69.38 859 ALA A CA 1
ATOM 6656 C C . ALA A 1 859 ? 21.560 -3.814 18.785 1.00 69.38 859 ALA A C 1
ATOM 6658 O O . ALA A 1 859 ? 21.863 -3.441 17.651 1.00 69.38 859 ALA A O 1
ATOM 6659 N N . ALA A 1 860 ? 20.874 -3.030 19.625 1.00 64.81 860 ALA A N 1
ATOM 6660 C CA . ALA A 1 860 ? 20.369 -1.705 19.268 1.00 64.81 860 ALA A CA 1
ATOM 6661 C C . ALA A 1 860 ? 21.501 -0.719 18.930 1.00 64.81 860 ALA A C 1
ATOM 6663 O O . ALA A 1 860 ? 21.398 0.028 17.959 1.00 64.81 860 ALA A O 1
ATOM 6664 N N . ARG A 1 861 ? 22.621 -0.758 19.669 1.00 70.75 861 ARG A N 1
ATOM 6665 C CA . ARG A 1 861 ? 23.807 0.073 19.383 1.00 70.75 861 ARG A CA 1
ATOM 6666 C C . ARG A 1 861 ? 24.519 -0.347 18.099 1.00 70.75 861 ARG A C 1
ATOM 6668 O O . ARG A 1 861 ? 25.054 0.507 17.395 1.00 70.75 861 ARG A O 1
ATOM 6675 N N . GLY A 1 862 ? 24.516 -1.643 17.787 1.00 78.44 862 GLY A N 1
ATOM 6676 C CA . GLY A 1 862 ? 24.998 -2.158 16.506 1.00 78.44 862 GLY A CA 1
ATOM 6677 C C . GLY A 1 862 ? 24.142 -1.671 15.334 1.00 78.44 862 GLY A C 1
ATOM 6678 O O . GLY A 1 862 ? 24.678 -1.170 14.349 1.00 78.44 862 GLY A O 1
ATOM 6679 N N . VAL A 1 863 ? 22.814 -1.772 15.452 1.00 78.12 863 VAL A N 1
ATOM 6680 C CA . VAL A 1 863 ? 21.863 -1.319 14.421 1.00 78.12 863 VAL A CA 1
ATOM 6681 C C . VAL A 1 863 ? 21.923 0.193 14.225 1.00 78.12 863 VAL A C 1
ATOM 6683 O O . VAL A 1 863 ? 21.949 0.633 13.079 1.00 78.12 863 VAL A O 1
ATOM 6686 N N . ALA A 1 864 ? 22.008 0.970 15.310 1.00 72.62 864 ALA A N 1
ATOM 6687 C CA . ALA A 1 864 ? 22.221 2.414 15.249 1.00 72.62 864 ALA A CA 1
ATOM 6688 C C . ALA A 1 864 ? 23.481 2.722 14.437 1.00 72.62 864 ALA A C 1
ATOM 6690 O O . ALA A 1 864 ? 23.396 3.306 13.367 1.00 72.62 864 ALA A O 1
ATOM 6691 N N . PHE A 1 865 ? 24.629 2.182 14.855 1.00 83.50 865 PHE A N 1
ATOM 6692 C CA . PHE A 1 865 ? 25.902 2.393 14.170 1.00 83.50 865 PHE A CA 1
ATOM 6693 C C . PHE A 1 865 ? 25.853 2.015 12.680 1.00 83.50 865 PHE A C 1
ATOM 6695 O O . PHE A 1 865 ? 26.337 2.764 11.833 1.00 83.50 865 PHE A O 1
ATOM 6702 N N . LEU A 1 866 ? 25.235 0.880 12.341 1.00 84.44 866 LEU A N 1
ATOM 6703 C CA . LEU A 1 866 ? 25.072 0.453 10.953 1.00 84.44 866 LEU A CA 1
ATOM 6704 C C . LEU A 1 866 ? 24.180 1.409 10.153 1.00 84.44 866 LEU A C 1
ATOM 6706 O O . LEU A 1 866 ? 24.519 1.728 9.016 1.00 84.44 866 LEU A O 1
ATOM 6710 N N . ALA A 1 867 ? 23.067 1.874 10.722 1.00 80.38 867 ALA A N 1
ATOM 6711 C CA . ALA A 1 867 ? 22.171 2.821 10.065 1.00 80.38 867 ALA A CA 1
ATOM 6712 C C . ALA A 1 867 ? 22.865 4.152 9.778 1.00 80.38 867 ALA A C 1
ATOM 6714 O O . ALA A 1 867 ? 22.768 4.690 8.676 1.00 80.38 867 ALA A O 1
ATOM 6715 N N . THR A 1 868 ? 23.649 4.611 10.740 1.00 79.75 868 THR A N 1
ATOM 6716 C CA . THR A 1 868 ? 24.452 5.826 10.690 1.00 79.75 868 THR A CA 1
ATOM 6717 C C . THR A 1 868 ? 25.535 5.746 9.606 1.00 79.75 868 THR A C 1
ATOM 6719 O O . THR A 1 868 ? 25.714 6.679 8.826 1.00 79.75 868 THR A O 1
ATOM 6722 N N . ARG A 1 869 ? 26.203 4.593 9.453 1.00 88.44 869 ARG A N 1
ATOM 6723 C CA . ARG A 1 869 ? 27.180 4.356 8.370 1.00 88.44 869 ARG A CA 1
ATOM 6724 C C . ARG A 1 869 ? 26.544 4.113 7.008 1.00 88.44 869 ARG A C 1
ATOM 6726 O O . ARG A 1 869 ? 27.080 4.562 5.998 1.00 88.44 869 ARG A O 1
ATOM 6733 N N . PHE A 1 870 ? 25.393 3.452 6.962 1.00 84.69 870 PHE A N 1
ATOM 6734 C CA . PHE A 1 870 ? 24.624 3.293 5.732 1.00 84.69 870 PHE A CA 1
ATOM 6735 C C . PHE A 1 870 ? 24.156 4.655 5.199 1.00 84.69 870 PHE A C 1
ATOM 6737 O O . PHE A 1 870 ? 24.327 4.930 4.013 1.00 84.69 870 PHE A O 1
ATOM 6744 N N . CYS A 1 871 ? 23.658 5.529 6.081 1.00 81.62 871 CYS A N 1
ATOM 6745 C CA . CYS A 1 871 ? 23.261 6.897 5.750 1.00 81.62 871 CYS A CA 1
ATOM 6746 C C . CYS A 1 871 ? 24.441 7.723 5.210 1.00 81.62 871 CYS A C 1
ATOM 6748 O O . CYS A 1 871 ? 24.328 8.326 4.144 1.00 81.62 871 CYS A O 1
ATOM 6750 N N . ALA A 1 872 ? 25.601 7.673 5.874 1.00 81.69 872 ALA A N 1
ATOM 6751 C CA . ALA A 1 872 ? 26.802 8.386 5.438 1.00 81.69 872 ALA A CA 1
ATOM 6752 C C . ALA A 1 872 ? 27.300 7.932 4.058 1.00 81.69 872 ALA A C 1
ATOM 6754 O O . ALA A 1 872 ? 27.652 8.765 3.224 1.00 81.69 872 ALA A O 1
ATOM 6755 N N . LYS A 1 873 ? 27.275 6.623 3.778 1.00 86.50 873 LYS A N 1
ATOM 6756 C CA . LYS A 1 873 ? 27.647 6.064 2.465 1.00 86.50 873 LYS A CA 1
ATOM 6757 C C . LYS A 1 873 ? 26.667 6.477 1.369 1.00 86.50 873 LYS A C 1
ATOM 6759 O O . LYS A 1 873 ? 27.093 6.823 0.271 1.00 86.50 873 LYS A O 1
ATOM 6764 N N . GLU A 1 874 ? 25.369 6.472 1.666 1.00 81.06 874 GLU A N 1
ATOM 6765 C CA . GLU A 1 874 ? 24.322 6.975 0.769 1.00 81.06 874 GLU A CA 1
ATOM 6766 C C . GLU A 1 874 ? 24.541 8.458 0.441 1.00 81.06 874 GLU A C 1
ATOM 6768 O O . GLU A 1 874 ? 24.582 8.821 -0.736 1.00 81.06 874 GLU A O 1
ATOM 6773 N N . ALA A 1 875 ? 24.730 9.299 1.461 1.00 74.31 875 ALA A N 1
ATOM 6774 C CA . ALA A 1 875 ? 24.973 10.731 1.309 1.00 74.31 875 ALA A CA 1
ATOM 6775 C C . ALA A 1 875 ? 26.254 11.008 0.509 1.00 74.31 875 ALA A C 1
ATOM 6777 O O . ALA A 1 875 ? 26.232 11.785 -0.443 1.00 74.31 875 ALA A O 1
ATOM 6778 N N . PHE A 1 876 ? 27.344 10.304 0.817 1.00 84.94 876 PHE A N 1
ATOM 6779 C CA . PHE A 1 876 ? 28.606 10.440 0.096 1.00 84.94 876 PHE A CA 1
ATOM 6780 C C . PHE A 1 876 ? 28.495 9.999 -1.363 1.00 84.94 876 PHE A C 1
ATOM 6782 O O . PHE A 1 876 ? 28.968 10.713 -2.243 1.00 84.94 876 PHE A O 1
ATOM 6789 N N . SER A 1 877 ? 27.798 8.892 -1.644 1.00 79.88 877 SER A N 1
ATOM 6790 C CA . SER A 1 877 ? 27.586 8.418 -3.020 1.00 79.88 877 SER A CA 1
ATOM 6791 C C . SER A 1 877 ? 26.874 9.441 -3.907 1.00 79.88 877 SER A C 1
ATOM 6793 O O . SER A 1 877 ? 27.133 9.507 -5.111 1.00 79.88 877 SER A O 1
ATOM 6795 N N . LYS A 1 878 ? 25.987 10.237 -3.297 1.00 70.12 878 LYS A N 1
ATOM 6796 C CA . LYS A 1 878 ? 25.252 11.326 -3.942 1.00 70.12 878 LYS A CA 1
ATOM 6797 C C . LYS A 1 878 ? 26.140 12.553 -4.109 1.00 70.12 878 LYS A C 1
ATOM 6799 O O . LYS A 1 878 ? 26.152 13.123 -5.190 1.00 70.12 878 LYS A O 1
ATOM 6804 N N . ALA A 1 879 ? 26.909 12.910 -3.081 1.00 75.31 879 ALA A N 1
ATOM 6805 C CA . ALA A 1 879 ? 27.800 14.068 -3.110 1.00 75.31 879 ALA A CA 1
ATOM 6806 C C . ALA A 1 879 ? 28.882 13.958 -4.199 1.00 75.31 879 ALA A C 1
ATOM 6808 O O . ALA A 1 879 ? 29.179 14.945 -4.860 1.00 75.31 879 ALA A O 1
ATOM 6809 N N . ILE A 1 880 ? 29.427 12.759 -4.441 1.00 79.31 880 ILE A N 1
ATOM 6810 C CA . ILE A 1 880 ? 30.431 12.535 -5.501 1.00 79.31 880 ILE A CA 1
ATOM 6811 C C . ILE A 1 880 ? 29.827 12.148 -6.866 1.00 79.31 880 ILE A C 1
ATOM 6813 O O . ILE A 1 880 ? 30.572 11.879 -7.808 1.00 79.31 880 ILE A O 1
ATOM 6817 N N . GLY A 1 881 ? 28.494 12.062 -6.979 1.00 70.38 881 GLY A N 1
ATOM 6818 C CA . GLY A 1 881 ? 27.780 11.830 -8.244 1.00 70.38 881 GLY A CA 1
ATOM 6819 C C . GLY A 1 881 ? 27.890 10.420 -8.851 1.00 70.38 881 GLY A C 1
ATOM 6820 O O . GLY A 1 881 ? 27.516 10.217 -10.006 1.00 70.38 881 GLY A O 1
ATOM 6821 N N . LEU A 1 882 ? 28.398 9.424 -8.113 1.00 64.56 882 LEU A N 1
ATOM 6822 C CA . LEU A 1 882 ? 28.603 8.058 -8.630 1.00 64.56 882 LEU A CA 1
ATOM 6823 C C . LEU A 1 882 ? 27.448 7.096 -8.313 1.00 64.56 882 LEU A C 1
ATOM 6825 O O . LEU A 1 882 ? 27.225 6.124 -9.043 1.00 64.56 882 LEU A O 1
ATOM 6829 N N . GLY A 1 883 ? 26.715 7.329 -7.218 1.00 60.81 883 GLY A N 1
ATOM 6830 C CA . GLY A 1 883 ? 25.917 6.269 -6.596 1.00 60.81 883 GLY A CA 1
ATOM 6831 C C . GLY A 1 883 ? 26.800 5.078 -6.181 1.00 60.81 883 GLY A C 1
ATOM 6832 O O . GLY A 1 883 ? 28.024 5.176 -6.149 1.00 60.81 883 GLY A O 1
ATOM 6833 N N . VAL A 1 884 ? 26.208 3.920 -5.869 1.00 61.97 884 VAL A N 1
ATOM 6834 C CA . VAL A 1 884 ? 26.984 2.723 -5.471 1.00 61.97 884 VAL A CA 1
ATOM 6835 C C . VAL A 1 884 ? 27.334 1.891 -6.705 1.00 61.97 884 VAL A C 1
ATOM 6837 O O . VAL A 1 884 ? 26.894 0.752 -6.887 1.00 61.97 884 VAL A O 1
ATOM 6840 N N . HIS A 1 885 ? 28.086 2.519 -7.599 1.00 57.28 885 HIS A N 1
ATOM 6841 C CA . HIS A 1 885 ? 28.576 1.940 -8.838 1.00 57.28 885 HIS A CA 1
ATOM 6842 C C . HIS A 1 885 ? 30.053 2.270 -9.010 1.00 57.28 885 HIS A C 1
ATOM 6844 O O . HIS A 1 885 ? 30.536 3.278 -8.500 1.00 57.28 885 HIS A O 1
ATOM 6850 N N . TRP A 1 886 ? 30.757 1.421 -9.758 1.00 60.41 886 TRP A N 1
ATOM 6851 C CA . TRP A 1 886 ? 32.181 1.570 -10.032 1.00 60.41 886 TRP A CA 1
ATOM 6852 C C . TRP A 1 886 ? 32.592 3.021 -10.358 1.00 60.41 886 TRP A C 1
ATOM 6854 O O . TRP A 1 886 ? 31.963 3.636 -11.224 1.00 60.41 886 TRP A O 1
ATOM 6864 N N . PRO A 1 887 ? 33.663 3.553 -9.737 1.00 64.81 887 PRO A N 1
ATOM 6865 C CA . PRO A 1 887 ? 34.593 2.875 -8.820 1.00 64.81 887 PRO A CA 1
ATOM 6866 C C . PRO A 1 887 ? 34.123 2.784 -7.358 1.00 64.81 887 PRO A C 1
ATOM 6868 O O . PRO A 1 887 ? 34.831 2.238 -6.518 1.00 64.81 887 PRO A O 1
ATOM 6871 N N . MET A 1 888 ? 32.924 3.276 -7.032 1.00 77.69 888 MET A N 1
ATOM 6872 C CA . MET A 1 888 ? 32.355 3.204 -5.689 1.00 77.69 888 MET A CA 1
ATOM 6873 C C . MET A 1 888 ? 31.658 1.861 -5.419 1.00 77.69 888 MET A C 1
ATOM 6875 O O . MET A 1 888 ? 30.788 1.398 -6.155 1.00 77.69 888 MET A O 1
ATOM 6879 N N . THR A 1 889 ? 31.987 1.259 -4.283 1.00 81.44 889 THR A N 1
ATOM 6880 C CA . THR A 1 889 ? 31.248 0.158 -3.662 1.00 81.44 889 THR A CA 1
ATOM 6881 C C . THR A 1 889 ? 30.918 0.534 -2.221 1.00 81.44 889 THR A C 1
ATOM 6883 O O . THR A 1 889 ? 31.522 1.443 -1.654 1.00 81.44 889 THR A O 1
ATOM 6886 N N . TRP A 1 890 ? 29.994 -0.186 -1.581 1.00 81.81 890 TRP A N 1
ATOM 6887 C CA . TRP A 1 890 ? 29.677 0.064 -0.170 1.00 81.81 890 TRP A CA 1
ATOM 6888 C C . TRP A 1 890 ? 30.903 -0.021 0.750 1.00 81.81 890 TRP A C 1
ATOM 6890 O O . TRP A 1 890 ? 30.963 0.681 1.753 1.00 81.81 890 TRP A O 1
ATOM 6900 N N . ARG A 1 891 ? 31.892 -0.853 0.400 1.00 87.69 891 ARG A N 1
ATOM 6901 C CA . ARG A 1 891 ? 33.101 -1.089 1.200 1.00 87.69 891 ARG A CA 1
ATOM 6902 C C . ARG A 1 891 ? 34.290 -0.204 0.827 1.00 87.69 891 ARG A C 1
ATOM 6904 O O . ARG A 1 891 ? 35.223 -0.116 1.616 1.00 87.69 891 ARG A O 1
ATOM 6911 N N . SER A 1 892 ? 34.275 0.441 -0.341 1.00 86.44 892 SER A N 1
ATOM 6912 C CA . SER A 1 892 ? 35.384 1.296 -0.792 1.00 86.44 892 SER A CA 1
ATOM 6913 C C . SER A 1 892 ? 35.376 2.688 -0.156 1.00 86.44 892 SER A C 1
ATOM 6915 O O . SER A 1 892 ? 36.278 3.476 -0.415 1.00 86.44 892 SER A O 1
ATOM 6917 N N . MET A 1 893 ? 34.363 3.004 0.655 1.00 90.19 893 MET A N 1
ATOM 6918 C CA . MET A 1 893 ? 34.290 4.204 1.484 1.00 90.19 893 MET A CA 1
ATOM 6919 C C . MET A 1 893 ? 33.960 3.812 2.920 1.00 90.19 893 MET A C 1
ATOM 6921 O O . MET A 1 893 ? 33.101 2.961 3.143 1.00 90.19 893 MET A O 1
ATOM 6925 N N . GLN A 1 894 ? 34.625 4.441 3.880 1.00 93.00 894 GLN A N 1
ATOM 6926 C CA . GLN A 1 894 ? 34.392 4.292 5.310 1.00 93.00 894 GLN A CA 1
ATOM 6927 C C . GLN A 1 894 ? 34.239 5.666 5.963 1.00 93.00 894 GLN A C 1
ATOM 6929 O O . GLN A 1 894 ? 34.874 6.632 5.541 1.00 93.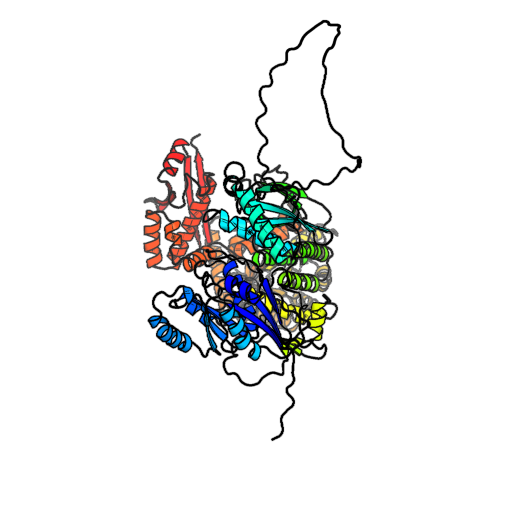00 894 GLN A O 1
ATOM 6934 N N . THR A 1 895 ? 33.438 5.744 7.023 1.00 91.81 895 THR A N 1
ATOM 6935 C CA . THR A 1 895 ? 33.414 6.894 7.931 1.00 91.81 895 THR A CA 1
ATOM 6936 C C . THR A 1 895 ? 34.122 6.538 9.234 1.00 91.81 895 THR A C 1
ATOM 6938 O O . THR A 1 895 ? 33.581 5.816 10.084 1.00 91.81 895 THR A O 1
ATOM 6941 N N . LEU A 1 896 ? 35.337 7.060 9.389 1.00 87.75 896 LEU A N 1
ATOM 6942 C CA . LEU A 1 896 ? 36.183 6.878 10.570 1.00 87.75 896 LEU A CA 1
ATOM 6943 C C . LEU A 1 896 ? 36.237 8.172 11.380 1.00 87.75 896 LEU A C 1
ATOM 6945 O O . LEU A 1 896 ? 35.814 9.211 10.892 1.00 87.75 896 LEU A O 1
ATOM 6949 N N . ASN A 1 897 ? 36.739 8.110 12.610 1.00 84.44 897 ASN A N 1
ATOM 6950 C CA . ASN A 1 897 ? 36.944 9.301 13.429 1.00 84.44 897 ASN A CA 1
ATOM 6951 C C . ASN A 1 897 ? 38.444 9.544 13.604 1.00 84.44 897 ASN A C 1
ATOM 6953 O O . ASN A 1 897 ? 39.198 8.607 13.870 1.00 84.44 897 ASN A O 1
ATOM 6957 N N . GLU A 1 898 ? 38.867 10.798 13.493 1.00 82.50 898 GLU A N 1
ATOM 6958 C CA . GLU A 1 898 ? 40.215 11.219 13.873 1.00 82.50 898 GLU A CA 1
ATOM 6959 C C . GLU A 1 898 ? 40.423 11.134 15.394 1.00 82.50 898 GLU A C 1
ATOM 6961 O O . GLU A 1 898 ? 39.471 10.985 16.164 1.00 82.50 898 GLU A O 1
ATOM 6966 N N . LYS A 1 899 ? 41.672 11.301 15.857 1.00 75.00 899 LYS A N 1
ATOM 6967 C CA . LYS A 1 899 ? 41.992 11.382 17.299 1.00 75.00 899 LYS A CA 1
ATOM 6968 C C . LYS A 1 899 ? 41.237 12.510 18.020 1.00 75.00 899 LYS A C 1
ATOM 6970 O O . LYS A 1 899 ? 41.005 12.409 19.217 1.00 75.00 899 LYS A O 1
ATOM 6975 N N . SER A 1 900 ? 40.840 13.549 17.286 1.00 72.75 900 SER A N 1
ATOM 6976 C CA . SER A 1 900 ? 40.009 14.669 17.746 1.00 72.75 900 SER A CA 1
ATOM 6977 C C . SER A 1 900 ? 38.519 14.317 17.895 1.00 72.75 900 SER A C 1
ATOM 6979 O O . SER A 1 900 ? 37.750 15.126 18.400 1.00 72.75 900 SER A O 1
ATOM 6981 N N . GLY A 1 901 ? 38.087 13.136 17.436 1.00 71.44 901 GLY A N 1
ATOM 6982 C CA . GLY A 1 901 ? 36.684 12.713 17.401 1.00 71.44 901 GLY A CA 1
ATOM 6983 C C . GLY A 1 901 ? 35.922 13.138 16.140 1.00 71.44 901 GLY A C 1
ATOM 6984 O O . GLY A 1 901 ? 34.804 12.665 15.930 1.00 71.44 901 GLY A O 1
ATOM 6985 N N . LYS A 1 902 ? 36.520 13.968 15.275 1.00 78.44 902 LYS A N 1
ATOM 6986 C CA . LYS A 1 902 ? 35.898 14.444 14.033 1.00 78.44 902 LYS A CA 1
ATOM 6987 C C . LYS A 1 902 ? 35.705 13.294 13.027 1.00 78.44 902 LYS A C 1
ATOM 6989 O O . LYS A 1 902 ? 36.672 12.573 12.763 1.00 78.44 902 LYS A O 1
ATOM 6994 N N . PRO A 1 903 ? 34.499 13.114 12.451 1.00 85.44 903 PRO A N 1
ATOM 6995 C CA . PRO A 1 903 ? 34.269 12.103 11.431 1.00 85.44 903 PRO A CA 1
ATOM 6996 C C . PRO A 1 903 ? 34.906 12.513 10.096 1.00 85.44 903 PRO A C 1
ATOM 6998 O O . PRO A 1 903 ? 34.783 13.651 9.644 1.00 85.44 903 PRO A O 1
ATOM 7001 N N . VAL A 1 904 ? 35.577 11.561 9.457 1.00 89.12 904 VAL A N 1
ATOM 7002 C CA . VAL A 1 904 ? 36.275 11.720 8.183 1.00 89.12 904 VAL A CA 1
ATOM 7003 C C . VAL A 1 904 ? 35.915 10.598 7.226 1.00 89.12 904 VAL A C 1
ATOM 7005 O O . VAL A 1 904 ? 35.650 9.458 7.624 1.00 89.12 904 VAL A O 1
ATOM 7008 N N . ILE A 1 905 ? 35.906 10.935 5.941 1.00 92.25 905 ILE A N 1
ATOM 7009 C CA . ILE A 1 905 ? 35.712 9.969 4.869 1.00 92.25 905 ILE A CA 1
ATOM 7010 C C . ILE A 1 905 ? 37.066 9.384 4.497 1.00 92.25 905 ILE A C 1
ATOM 7012 O O . ILE A 1 905 ? 37.987 10.108 4.131 1.00 92.25 905 ILE A O 1
ATOM 7016 N N . VAL A 1 906 ? 37.163 8.060 4.543 1.00 91.94 906 VAL A N 1
ATOM 7017 C CA . VAL A 1 906 ? 38.326 7.321 4.058 1.00 91.94 906 VAL A CA 1
ATOM 7018 C C . VAL A 1 906 ? 37.891 6.477 2.874 1.00 91.94 906 VAL A C 1
ATOM 7020 O O . VAL A 1 906 ? 37.014 5.621 3.003 1.00 91.94 906 VAL A O 1
ATOM 7023 N N . THR A 1 907 ? 38.489 6.721 1.712 1.00 92.12 907 THR A N 1
ATOM 7024 C CA . THR A 1 907 ? 38.254 5.933 0.499 1.00 92.12 907 THR A CA 1
ATOM 7025 C C . THR A 1 907 ? 39.424 5.000 0.211 1.00 92.12 907 THR A C 1
ATOM 7027 O O . THR A 1 907 ? 40.556 5.244 0.625 1.00 92.12 907 THR A O 1
ATOM 7030 N N . SER A 1 908 ? 39.155 3.887 -0.470 1.00 88.06 908 SER A N 1
ATOM 7031 C CA . SER A 1 908 ? 40.151 2.859 -0.786 1.00 88.06 908 SER A CA 1
ATOM 7032 C C . SER A 1 908 ? 39.976 2.298 -2.201 1.00 88.06 908 SER A C 1
ATOM 7034 O O . SER A 1 908 ? 38.945 2.505 -2.845 1.00 88.06 908 SER A O 1
ATOM 7036 N N . GLY A 1 909 ? 41.000 1.597 -2.700 1.00 88.62 909 GLY A N 1
ATOM 7037 C CA . GLY A 1 909 ? 40.982 0.955 -4.020 1.00 88.62 909 GLY A CA 1
ATOM 7038 C C . GLY A 1 909 ? 40.846 1.955 -5.173 1.00 88.62 909 GLY A C 1
ATOM 7039 O O . GLY A 1 909 ? 41.384 3.064 -5.111 1.00 88.62 909 GLY A O 1
ATOM 7040 N N . GLU A 1 910 ? 40.109 1.586 -6.225 1.00 84.88 910 GLU A N 1
ATOM 7041 C CA . GLU A 1 910 ? 39.917 2.474 -7.379 1.00 84.88 910 GLU A CA 1
ATOM 7042 C C . GLU A 1 910 ? 39.121 3.737 -7.052 1.00 84.88 910 GLU A C 1
ATOM 7044 O O . GLU A 1 910 ? 39.272 4.737 -7.752 1.00 84.88 910 GLU A O 1
ATOM 7049 N N . LEU A 1 911 ? 38.311 3.746 -5.986 1.00 89.12 911 LEU A N 1
ATOM 7050 C CA . LEU A 1 911 ? 37.590 4.954 -5.582 1.00 89.12 911 LEU A CA 1
ATOM 7051 C C . LEU A 1 911 ? 38.558 6.051 -5.121 1.00 89.12 911 LEU A C 1
ATOM 7053 O O . LEU A 1 911 ? 38.402 7.206 -5.512 1.00 89.12 911 LEU A O 1
ATOM 7057 N N . ALA A 1 912 ? 39.583 5.686 -4.347 1.00 90.56 912 ALA A N 1
ATOM 7058 C CA . ALA A 1 912 ? 40.610 6.628 -3.907 1.00 90.56 912 ALA A CA 1
ATOM 7059 C C . ALA A 1 912 ? 41.398 7.195 -5.100 1.00 90.56 912 ALA A C 1
ATOM 7061 O O . ALA A 1 912 ? 41.594 8.404 -5.202 1.00 90.56 912 ALA A O 1
ATOM 7062 N N . GLN A 1 913 ? 41.778 6.333 -6.049 1.00 89.19 913 GLN A N 1
ATOM 7063 C CA . GLN A 1 913 ? 42.469 6.749 -7.275 1.00 89.19 913 GLN A CA 1
ATOM 7064 C C . GLN A 1 913 ? 41.598 7.676 -8.134 1.00 89.19 913 GLN A C 1
ATOM 7066 O O . GLN A 1 913 ? 42.079 8.674 -8.671 1.00 89.19 913 GLN A O 1
ATOM 7071 N N . TRP A 1 914 ? 40.300 7.380 -8.236 1.00 90.81 914 TRP A N 1
ATOM 7072 C CA . TRP A 1 914 ? 39.347 8.176 -9.004 1.00 90.81 914 TRP A CA 1
ATOM 7073 C C . TRP A 1 914 ? 39.113 9.567 -8.412 1.00 90.81 914 TRP A C 1
ATOM 7075 O O . TRP A 1 914 ? 39.021 10.529 -9.181 1.00 90.81 914 TRP A O 1
ATOM 7085 N N . MET A 1 915 ? 39.039 9.672 -7.079 1.00 90.50 915 MET A N 1
ATOM 7086 C CA . MET A 1 915 ? 38.922 10.951 -6.372 1.00 90.50 915 MET A CA 1
ATOM 7087 C C . MET A 1 915 ? 40.207 11.772 -6.491 1.00 90.50 915 MET A C 1
ATOM 7089 O O . MET A 1 915 ? 40.141 12.950 -6.836 1.00 90.50 915 MET A O 1
ATOM 7093 N N . ALA A 1 916 ? 41.375 11.142 -6.315 1.00 88.88 916 ALA A N 1
ATOM 7094 C CA . ALA A 1 916 ? 42.672 11.805 -6.450 1.00 88.88 916 ALA A CA 1
ATOM 7095 C C . ALA A 1 916 ? 42.889 12.374 -7.863 1.00 88.88 916 ALA A C 1
ATOM 7097 O O . ALA A 1 916 ? 43.291 13.526 -8.012 1.00 88.88 916 ALA A O 1
ATOM 7098 N N . ALA A 1 917 ? 42.536 11.615 -8.908 1.00 87.12 917 ALA A N 1
ATOM 7099 C CA . ALA A 1 917 ? 42.622 12.071 -10.299 1.00 87.12 917 ALA A CA 1
ATOM 7100 C C . ALA A 1 917 ? 41.750 13.305 -10.602 1.00 87.12 917 ALA A C 1
ATOM 7102 O O . ALA A 1 917 ? 41.990 13.999 -11.587 1.00 87.12 917 ALA A O 1
ATOM 7103 N N . ARG A 1 918 ? 40.732 13.568 -9.775 1.00 86.19 918 ARG A N 1
ATOM 7104 C CA . ARG A 1 918 ? 39.797 14.694 -9.909 1.00 86.19 918 ARG A CA 1
ATOM 7105 C C . ARG A 1 918 ? 40.009 15.782 -8.865 1.00 86.19 918 ARG A C 1
ATOM 7107 O O . ARG A 1 918 ? 39.244 16.734 -8.864 1.00 86.19 918 ARG A O 1
ATOM 7114 N N . ARG A 1 919 ? 41.021 15.637 -8.001 1.00 89.31 919 ARG A N 1
ATOM 7115 C CA . ARG A 1 919 ? 41.271 16.533 -6.860 1.00 89.31 919 ARG A CA 1
ATOM 7116 C C . ARG A 1 919 ? 40.012 16.751 -6.012 1.00 89.31 919 ARG A C 1
ATOM 7118 O O . ARG A 1 919 ? 39.709 17.869 -5.615 1.00 89.31 919 ARG A O 1
ATOM 7125 N N . LEU A 1 920 ? 39.266 15.666 -5.797 1.00 86.06 920 LEU A N 1
ATOM 7126 C CA . LEU A 1 920 ? 38.049 15.674 -4.996 1.00 86.06 920 LEU A CA 1
ATOM 7127 C C . LEU A 1 920 ? 38.371 15.303 -3.551 1.00 86.06 920 LEU A C 1
ATOM 7129 O O . LEU A 1 920 ? 38.913 14.225 -3.290 1.00 86.06 920 LEU A O 1
ATOM 7133 N N . SER A 1 921 ? 37.968 16.159 -2.622 1.00 86.81 921 SER A N 1
ATOM 7134 C CA . SER A 1 921 ? 37.908 15.885 -1.190 1.00 86.81 921 SER A CA 1
ATOM 7135 C C . SER A 1 921 ? 36.442 15.775 -0.757 1.00 86.81 921 SER A C 1
ATOM 7137 O O . SER A 1 921 ? 35.526 16.166 -1.483 1.00 86.81 921 SER A O 1
ATOM 7139 N N . ALA A 1 922 ? 36.179 15.162 0.398 1.00 86.19 922 ALA A N 1
ATOM 7140 C CA . ALA A 1 922 ? 34.822 15.094 0.919 1.00 86.19 922 ALA A CA 1
ATOM 7141 C C . ALA A 1 922 ? 34.792 15.121 2.446 1.00 86.19 922 ALA A C 1
ATOM 7143 O O . ALA A 1 922 ? 35.491 14.365 3.127 1.00 86.19 922 ALA A O 1
ATOM 7144 N N . HIS A 1 923 ? 33.923 15.972 2.970 1.00 85.88 923 HIS A N 1
ATOM 7145 C CA . HIS A 1 923 ? 33.672 16.173 4.384 1.00 85.88 923 HIS A CA 1
ATOM 7146 C C . HIS A 1 923 ? 32.336 15.552 4.756 1.00 85.88 923 HIS A C 1
ATOM 7148 O O . HIS A 1 923 ? 31.369 15.642 4.003 1.00 85.88 923 HIS A O 1
ATOM 7154 N N . VAL A 1 924 ? 32.272 14.925 5.926 1.00 86.69 924 VAL A N 1
ATOM 7155 C CA . VAL A 1 924 ? 31.055 14.285 6.418 1.00 86.69 924 VAL A CA 1
ATOM 7156 C C . VAL A 1 924 ? 30.742 14.763 7.824 1.00 86.69 924 VAL A C 1
ATOM 7158 O O . VAL A 1 924 ? 31.620 14.812 8.678 1.00 86.69 924 VAL A O 1
ATOM 7161 N N . SER A 1 925 ? 29.473 15.066 8.066 1.00 80.06 925 SER A N 1
ATOM 7162 C CA . SER A 1 925 ? 28.890 15.135 9.398 1.00 80.06 925 SER A CA 1
ATOM 7163 C C . SER A 1 925 ? 27.869 14.018 9.528 1.00 80.06 925 SER A C 1
ATOM 7165 O O . SER A 1 925 ? 27.112 13.736 8.596 1.00 80.06 925 SER A O 1
ATOM 7167 N N . VAL A 1 926 ? 27.872 13.349 10.674 1.00 75.12 926 VAL A N 1
ATOM 7168 C CA . VAL A 1 926 ? 27.003 12.208 10.926 1.00 75.12 926 VAL A CA 1
ATOM 7169 C C . VAL A 1 926 ? 26.338 12.380 12.280 1.00 75.12 926 VAL A C 1
ATOM 7171 O O . VAL A 1 926 ? 27.009 12.676 13.265 1.00 75.12 926 VAL A O 1
ATOM 7174 N N . SER A 1 927 ? 25.026 12.186 12.328 1.00 63.62 927 SER A N 1
ATOM 7175 C CA . SER A 1 927 ? 24.233 12.254 13.553 1.00 63.62 927 SER A CA 1
ATOM 7176 C C . SER A 1 927 ? 23.213 11.126 13.581 1.00 63.62 927 SER A C 1
ATOM 7178 O O . SER A 1 927 ? 22.632 10.767 12.554 1.00 63.62 927 SER A O 1
ATOM 7180 N N . ASP A 1 928 ? 22.989 10.562 14.758 1.00 64.19 928 ASP A N 1
ATOM 7181 C CA . ASP A 1 928 ? 21.971 9.552 14.993 1.00 64.19 928 ASP A CA 1
ATOM 7182 C C . ASP A 1 928 ? 21.196 9.818 16.283 1.00 64.19 928 ASP A C 1
ATOM 7184 O O . ASP A 1 928 ? 21.755 10.224 17.295 1.00 64.19 928 ASP A O 1
ATOM 7188 N N . GLU A 1 929 ? 19.889 9.576 16.223 1.00 56.25 929 GLU A N 1
ATOM 7189 C CA . GLU A 1 929 ? 18.930 9.674 17.333 1.00 56.25 929 GLU A CA 1
ATOM 7190 C C . GLU A 1 929 ? 18.053 8.426 17.343 1.00 56.25 929 GLU A C 1
ATOM 7192 O O . GLU A 1 929 ? 18.054 7.704 16.350 1.00 56.25 929 GLU A O 1
ATOM 7197 N N . ARG A 1 930 ? 17.315 8.151 18.432 1.00 50.06 930 ARG A N 1
ATOM 7198 C CA . ARG A 1 930 ? 16.622 6.871 18.726 1.00 50.06 930 ARG A CA 1
ATOM 7199 C C . ARG A 1 930 ? 16.004 6.176 17.495 1.00 50.06 930 ARG A C 1
ATOM 7201 O O . ARG A 1 930 ? 16.275 4.986 17.317 1.00 50.06 930 ARG A O 1
ATOM 7208 N N . ASP A 1 931 ? 15.360 6.927 16.591 1.00 49.16 931 ASP A N 1
ATOM 7209 C CA . ASP A 1 931 ? 14.561 6.378 15.479 1.00 49.16 931 ASP A CA 1
ATOM 7210 C C . ASP A 1 931 ? 15.031 6.747 14.058 1.00 49.16 931 ASP A C 1
ATOM 7212 O O . ASP A 1 931 ? 14.585 6.150 13.074 1.00 49.16 931 ASP A O 1
ATOM 7216 N N . TYR A 1 932 ? 16.037 7.617 13.903 1.00 53.81 932 TYR A N 1
ATOM 7217 C CA . TYR A 1 932 ? 16.582 7.956 12.582 1.00 53.81 932 TYR A CA 1
ATOM 7218 C C . TYR A 1 932 ? 18.092 8.254 12.587 1.00 53.81 932 TYR A C 1
ATOM 7220 O O . TYR A 1 932 ? 18.721 8.447 13.625 1.00 53.81 932 TYR A O 1
ATOM 7228 N N . ALA A 1 933 ? 18.699 8.217 11.398 1.00 63.50 933 ALA A N 1
ATOM 7229 C CA . ALA A 1 933 ? 20.101 8.564 11.182 1.00 63.50 933 ALA A CA 1
ATOM 7230 C C . ALA A 1 933 ? 20.205 9.553 10.019 1.00 63.50 933 ALA A C 1
ATOM 7232 O O . ALA A 1 933 ? 19.583 9.343 8.973 1.00 63.50 933 ALA A O 1
ATOM 7233 N N . VAL A 1 934 ? 20.996 10.609 10.206 1.00 61.16 934 VAL A N 1
ATOM 7234 C CA . VAL A 1 934 ? 21.211 11.677 9.226 1.00 61.16 934 VAL A CA 1
ATOM 7235 C C . VAL A 1 934 ? 22.700 11.809 8.949 1.00 61.16 934 VAL A C 1
ATOM 7237 O O . VAL A 1 934 ? 23.552 11.655 9.827 1.00 61.16 934 VAL A O 1
ATOM 7240 N N . SER A 1 935 ? 23.042 12.069 7.696 1.00 75.12 935 SER A N 1
ATOM 7241 C CA . SER A 1 935 ? 24.412 12.355 7.299 1.00 75.12 935 SER A CA 1
ATOM 7242 C C . SER A 1 935 ? 24.424 13.446 6.249 1.00 75.12 935 SER A C 1
ATOM 7244 O O . SER A 1 935 ? 23.705 13.366 5.253 1.00 75.12 935 SER A O 1
ATOM 7246 N N . PHE A 1 936 ? 25.268 14.443 6.475 1.00 70.44 936 PHE A N 1
ATOM 7247 C CA . PHE A 1 936 ? 25.548 15.507 5.526 1.00 70.44 936 PHE A CA 1
ATOM 7248 C C . PHE A 1 936 ? 26.935 15.271 4.959 1.00 70.44 936 PHE A C 1
ATOM 7250 O O . PHE A 1 936 ? 27.886 15.079 5.714 1.00 70.44 936 PHE A O 1
ATOM 7257 N N . VAL A 1 937 ? 27.043 15.253 3.634 1.00 82.38 937 VAL A N 1
ATOM 7258 C CA . VAL A 1 937 ? 28.326 15.115 2.953 1.00 82.38 937 VAL A CA 1
ATOM 7259 C C . VAL A 1 937 ? 28.482 16.252 1.967 1.00 82.38 937 VAL A C 1
ATOM 7261 O O . VAL A 1 937 ? 27.604 16.475 1.137 1.00 82.38 937 VAL A O 1
ATOM 7264 N N . ILE A 1 938 ? 29.613 16.938 2.063 1.00 80.31 938 ILE A N 1
ATOM 7265 C CA . ILE A 1 938 ? 30.032 17.982 1.136 1.00 80.31 938 ILE A CA 1
ATOM 7266 C C . ILE A 1 938 ? 31.252 17.434 0.408 1.00 80.31 938 ILE A C 1
ATOM 7268 O O . ILE A 1 938 ? 32.218 17.038 1.053 1.00 80.31 938 ILE A O 1
ATOM 7272 N N . ALA A 1 939 ? 31.184 17.351 -0.917 1.00 84.50 939 ALA A N 1
ATOM 7273 C CA . ALA A 1 939 ? 32.333 17.023 -1.750 1.00 84.50 939 ALA A CA 1
ATOM 7274 C C . ALA A 1 939 ? 32.847 18.313 -2.390 1.00 84.50 939 ALA A C 1
ATOM 7276 O O . ALA A 1 939 ? 32.063 19.065 -2.967 1.00 84.50 939 ALA A O 1
ATOM 7277 N N . GLU A 1 940 ? 34.144 18.557 -2.278 1.00 83.44 940 GLU A N 1
ATOM 7278 C CA . GLU A 1 940 ? 34.808 19.753 -2.786 1.00 83.44 940 GLU A CA 1
ATOM 7279 C C . GLU A 1 940 ? 35.840 19.342 -3.832 1.00 83.44 940 GLU A C 1
ATOM 7281 O O . GLU A 1 940 ? 36.426 18.262 -3.759 1.00 83.44 940 GLU A O 1
ATOM 7286 N N . SER A 1 941 ? 36.023 20.186 -4.842 1.00 81.31 941 SER A N 1
ATOM 7287 C CA . SER A 1 941 ? 37.012 19.999 -5.899 1.00 81.31 941 SER A CA 1
ATOM 7288 C C . SER A 1 941 ? 37.971 21.175 -5.854 1.00 81.31 941 SER A C 1
ATOM 7290 O O . SER A 1 941 ? 37.510 22.311 -5.921 1.00 81.31 941 SER A O 1
ATOM 7292 N N . ASP A 1 942 ? 39.279 20.923 -5.834 1.00 67.06 942 ASP A N 1
ATOM 7293 C CA . ASP A 1 942 ? 40.308 21.977 -5.899 1.00 67.06 942 ASP A CA 1
ATOM 7294 C C . ASP A 1 942 ? 40.479 22.542 -7.335 1.00 67.06 942 ASP A C 1
ATOM 7296 O O . ASP A 1 942 ? 41.607 22.717 -7.811 1.00 67.06 942 ASP A O 1
ATOM 7300 N N . ALA A 1 943 ? 39.377 22.724 -8.076 1.00 52.69 943 ALA A N 1
ATOM 7301 C CA . ALA A 1 943 ? 39.362 23.143 -9.483 1.00 52.69 943 ALA A CA 1
ATOM 7302 C C . ALA A 1 943 ? 38.955 24.608 -9.656 1.00 52.69 943 ALA A C 1
ATOM 7304 O O . ALA A 1 943 ? 37.946 25.011 -9.033 1.00 52.69 943 ALA A O 1
#

pLDDT: mean 75.09, std 19.66, range [22.0, 97.94]

Solvent-accessible surface area (backbone atoms only — not comparable to full-atom values): 52572 Å² total; per-residue (Å²): 139,83,82,74,80,81,76,87,60,42,22,29,36,38,33,35,44,44,37,37,58,84,38,45,63,40,48,35,51,17,50,66,43,71,46,84,79,49,64,74,70,98,58,73,85,69,57,93,66,78,50,46,35,23,33,58,54,102,57,36,31,45,36,35,38,51,48,63,55,64,79,91,84,67,98,48,76,68,53,53,52,54,55,48,53,45,47,56,49,56,73,71,32,56,32,35,40,42,36,36,36,48,89,54,85,49,74,64,47,49,57,49,56,73,60,52,57,90,88,44,53,31,32,39,32,30,22,48,48,87,71,52,85,60,71,79,54,47,63,60,44,50,58,58,58,54,68,77,46,93,50,76,46,76,46,79,30,32,60,83,42,66,70,49,49,56,52,46,49,65,68,46,55,84,60,37,48,77,37,74,71,91,64,60,76,85,40,52,44,90,65,54,72,65,55,53,51,26,48,46,42,44,41,31,48,39,71,76,52,55,91,82,56,76,89,65,66,46,51,42,62,80,43,79,46,75,60,87,60,35,37,41,50,27,43,38,45,28,23,84,42,70,70,55,42,52,59,49,31,32,78,95,40,52,43,39,53,48,32,52,52,54,30,47,57,53,47,28,66,70,67,72,29,53,60,54,89,70,50,56,87,47,70,41,54,78,37,72,90,75,84,88,78,85,83,88,89,81,90,79,86,88,88,81,88,78,87,88,88,86,89,84,90,86,87,90,82,90,90,83,88,86,85,93,85,86,82,92,81,78,89,76,76,91,76,83,68,48,55,52,67,68,37,55,30,31,37,60,46,78,43,89,37,73,96,33,20,28,37,30,37,30,42,27,40,84,48,10,32,42,38,30,32,32,72,47,24,65,38,97,86,29,77,44,55,81,54,72,42,64,87,43,54,26,30,38,18,34,36,62,91,50,87,64,22,34,42,73,45,64,44,75,69,65,94,72,64,74,61,55,56,69,36,34,56,50,48,52,52,54,37,52,48,49,66,72,66,49,53,73,66,47,53,45,50,70,52,41,56,48,49,54,48,44,52,51,42,34,38,68,70,44,64,58,72,53,50,49,51,52,48,53,52,47,48,30,46,76,68,70,63,54,61,64,50,52,31,30,63,88,68,45,73,53,47,55,93,44,53,24,33,41,40,81,90,62,22,32,34,66,70,82,79,80,80,92,67,102,78,82,83,84,78,87,49,60,79,37,46,22,42,36,30,44,29,56,68,70,68,48,55,89,46,71,67,32,47,56,46,50,52,53,49,50,52,54,49,55,40,62,77,75,57,76,87,95,53,83,80,66,76,78,46,88,70,50,67,60,79,74,66,54,33,34,26,38,34,45,33,68,46,20,25,58,8,54,79,66,73,48,89,48,59,52,46,65,60,50,48,57,42,36,46,59,31,65,35,54,24,41,28,42,45,51,47,98,83,40,61,31,35,48,77,69,56,59,61,59,40,62,83,68,56,90,56,45,37,33,40,31,28,39,95,41,70,69,49,49,52,51,47,50,70,62,46,40,54,27,36,31,43,37,53,77,50,80,88,36,37,41,101,86,59,17,32,38,35,67,86,40,39,70,62,51,25,50,50,39,48,56,39,44,76,48,67,20,45,39,28,40,32,21,48,47,42,75,65,41,50,50,36,39,50,73,36,66,38,56,27,37,28,33,54,34,42,68,40,51,67,38,91,45,73,65,55,25,47,51,39,46,54,40,43,51,51,32,37,57,50,35,48,76,72,69,31,47,32,30,33,31,49,67,56,36,100,86,61,38,46,65,63,39,41,41,88,62,47,52,32,38,47,45,28,65,48,44,57,62,45,15,78,81,63,36,59,50,52,27,46,36,51,52,49,49,48,34,47,56,29,56,67,43,64,41,63,54,50,50,55,47,31,62,76,50,73,49,53,53,54,68,65,44,41,17,78,70,52,41,54,53,37,51,60,36,29,76,76,33,61,68,53,20,49,49,53,49,41,36,52,52,32,36,52,54,32,40,23,57,46,72,70,57,42,87,33,87,61,36,45,55,48,32,42,38,78,47,62,48,99,87,63,51,54,39,63,47,61,38,72,62,31,35,55,56,31,59,78,59,45,45,50,58,50,46,49,78,49,73,52,102,64,45,51,48,37,52,42,52,56,45,56,87,120

Foldseek 3Di:
DDDDDPPLFAFEWEEEEAEAFQLCSQLLLCLLLVARQFFDDNDADLDPDWWWFWADDPRYIYTYTYQRHQDDPDDDPVSVVSLLVLLLSLVRTLEYELGGAQPDDDPSSVVRVVSRDLPHAYEYEHEDPVPDPDPVVRVVRQVVVCVVHVHPYYQYYYSVDNVSSVVVCVVCVVSTHGDDDPDDNPDGTPDDLQVSLQSLLLSLLDRLQDPPDDDFWGKHFPDWDDDPQEIETEIETEDLDVVSVCSCCDDVNPNLVVSVVSSQVSSCVRSVGHYDPPHPRHYAYPQDPDDDDDDDDDDDDDDDDDDDDDDDDDDDDDDDDDDDDDDDDDDDDDDDGQKDWQFKKFFLDWADDAPQKIWTFIATQQFGTATEIEGRCNPPPDPNVPQNDGLFIWRWMWGDSDSYTYTDDIDGPDDAADAFFVLVVLSNVLSVLSVQLTDGRHHQNVLVVLNNVLNRCSNVVHDSLLSSLLNLQVSCVSSVQDDQLQAFLVRDGQDQAAKFFQDSSRGTHGPPPDDDDPPPPADRGDIAGSNLSVCSNVSHPPDPSNSVRSVRRSLVNVQVSVDDDPDRDPPPCCPPPPLLLQAEAAELQVQQLVCQVVVHCDDDSLVLQVLLVRLRHQEYEYEDEPVCNGHDLVSLQVNLVVDPHFYEYEYELDPVRLVSCLVSVGQAYEYAHRDPVQQDPQRFGPCVVCLVSLLVSCVSSVVSVHQYEGEGALDLVSLVSCLVSVHQEYEHECAQLLPPPDPVSVVVSLVSNLNSLVNNVVSNHQYAYEDNDAPPRLLSVLQRSSHNYYYDYPRLVVVCVPVNNSVSSNSSSVSSSVSVVDDLVVLVVVCVVVVNVVLVQQEAPVLSVVLVVLCVVPVLSSSQSSQQLNQQLQQVCVQVSNHCDPVHHSHQWHFDADPVRATAIDGDDVVVVVCVVQQKGKHKDWDTDNGHIHMHMHIDGPD

Secondary structure (DSSP, 8-state):
----------EEEEEEEE-STTSSHHHHHHHHHSS--S---SSS---SS-PEEEEEETTEEEEEEEPPPP--S---HHHHHHHHHHHHHHHH-SEEEEEEETTB--HHHHHHHHHS-TTS-EEEEEE-GGG-S-GGGHHHHHHHHHTTTT-S-EEEE-TT-HHHHHHHHHHHGGGSPB---SS-TT--BSS-HHHHHHHHHHHHHHHHHTTSSSSS-EEEEEEEEEETTEEEEEEEEEESSHHHHHHHH-GGGHHHHHHHHHHHHHHHHHTTS-B-S---EEEEETT--------------------------------------------PPPP---EEEEEEEEEEEEEEETTTEEEEEEEETTTEEEEEEETTTTSTT-TTTTT--BT--EEEEEE-SSSEEEEEEEEE----PPP-HHHHHHHHHHHHHHHHHSPBT---HHHHHHHHHHHHHHTTT--HHHHHHHHHHHHHHHTT-PPPSSBBTTSPBPPTTSEEEEETTTEEEETT-----TT--S--PPEEEHHHHHHHHTT---SHHHHHHHHHHHHHHHHHHHS-TTS------TTS-STT--EEEEE-HHHHHHHHHHT-S-S-HHHHHHHHHHHT-SEEEEEE-TT-SS--HHHHHHHTTT-SSEEEEEE-SSHHHHHHHHHH--SEEEE---SGGGB-TTSSB-TTTTHHHHHHHHHHHHHTTPEEEEEE-S-HHHHHHHHHHT-SEEEEE-HHHHH-SSHHHHHHHHHHHHHHHHHHHHTT-EEEEESS--TTTHHHHHT-TTEEEEEE-HHHHHHHHHH-HHHHHHHHHHHHHHHHT-HHHHHHHHHHHHTTHHHHHHS-HHHHHHHHHHHHH-HHHHHHHHHHHHHHHHHHHHHTT--S-TT--TTSEEEEE-TTS-EEEEE-HHHHHHHHTTTEEEEEEEEEETTEEEEEEEEEE--

Sequence (943 aa):
MNSTPEQTGFRCGMIAIVGRPNVGKSTLMNALVGQKVSITSRKAQTTRHRITGIRTLDDAQFIFVDTPGFQTRHSSVLNRSLNRAVTSTLTSVDVVLFVVEADRFGPDDQKVLDLIPPSVPTLLIANKVDKVSDKCVLLPFLKSTSALRGFRDVVPMSAKQLDDIARLFEILRPSLPFGEPIYGEDDLTDRSERFLAAEILREKVFRWTGDELPYTSTVLIDKFEQEGRLRRIFSTILVDRDGHKAMIIGRKGAKLKQISTEARIDMEKLFDGAVGRTMRRDCAPMDTSDVWLNHPDNAGQPEAGPEPVRVPTSGGEPPSAAGRTTPTRRRTAPRSDNRIAEQPGFVLHSYPYRETSLIIDVFTRAHGRLALVAKGAKRPHSALRGVLQTFQPLALSWVGKSEMRTLTKAEWVGGMRPLTGDALLCGFYVNELLVKFCAREDPHTALFDHYLLTLTRLAHDEPAVQVLRSFERVLLRETGYAMPLDRTVTRQNVAAGCSYVFDPERGARDVDTFESHAHAHALRGPVIAGQTLLDMERDDYSRAQTVAQSKTLMRFLLNIYLGDPDRPAKPMNVFSSPPPVIELGVNIDHVATLRNVRGTAYPDPLRAALQAEAAGADAITLHLREDRRHIVDADVRALRPLLSTRMNLECALTQEMLDIACDVRPHDVCLVPEKRAELTTEGGLDVVAHFEAIQAASRQLADAGSRVSLFIDAEPEQIRAAHESGAPVIELHTGRYADAQDDAGQRHEFERIAAGVDLGLSLGLKVNAGHGLHYTNVQRIAALDGIAELNIGHAIVAHAIFSGWDKAVREMKAIMVASRVGARTRIAAVMERTGGRFADKILGPDELAVYRVRAARSAARGVAFLATRFCAKEAFSKAIGLGVHWPMTWRSMQTLNEKSGKPVIVTSGELAQWMAARRLSAHVSVSDERDYAVSFVIAESDA

Radius of gyration: 36.7 Å; Cα contacts (8 Å, |Δi|>4): 1629; chains: 1; bounding box: 75×109×117 Å

Mean predicted aligned error: 22.69 Å